Protein 7BJP (pdb70)

B-factor: mean 87.36, std 14.01, range [68.92, 126.46]

Secondary structure (DSSP, 8-state):
---B-SS-------S----HHHHHHHHHHHS---S-GGGTS-EEEEEEEEETT--TT-EEEEEESSGGGSHHHHHHGGGBSEEES-EEEEEEEE--TT-EEEEEEEEE-TTB----SGGGGGSSEEEEETT--S-EEEEE----SSSSEETT-SS--EEEEEEEEEEE-S---EEEEEEEEEE-TT-EE-SB--TTS-SBTT--TTSSS-SBGGG--BSSS---EEEEEE-SEEE--TT---TTS---SS--TT-S-EEEEE-S--TT--SSSS---EEEEES--SSSS--TT--SB--SSB---STTS----SSPPPEEEEEE---SSS-S--S---EEEEEEB-SSSSBB--SBTTSEEEEES---S-EEEEEEEEEB---TT--PPBT--TTTB-BSS---EEE-BTTBEEEEEEE---BSSSSS--EEESSBSHHHHTTTSS-----TTEEEEEEEE-SSS-EEEEEE-TT--EEES-S---GGG--SS-EEEEEEEEETTSPP-EE--/---HHHHHHHHHHH---TTGGGTS-EEEEEEEEETT--TT-EEEEEE--TTSSHHHHHHHTTBSEE-S-EEEEEEE---SS-EEEEEEEEEPTTB----HHHHTTS-EEEEETT-SS-EEEEE----SSSSEETT-----EEEEEEEEEEE-S--SS-S--EEEEEEEEEE-TT----SB--TTPPBTTBB-TTTTS-SBGGG--BSSS---EEEEEE-SEE---TT-B-TTS-B-S---SS---EEEEE--GGGS-SS-SSS-EEEEE-SS-SSTT--TT--SB--SSEE-TT-SS--TT-SS--EEEEEE-S--SS-------EEEEEES--SSSEE---SBS-SPEEEES---S-EEEEEEEEE----TT--S-BT--TTTB-BSS----EE--SS-EEEEEEEE---TT-SS-EEEESSBHHHHHTTTSS-B---TTEEEEEEEE-STT-EEEEEE-TT--EEESSS---GGG--S--EE---EEEETTSPPPEE--/-PBPSS--PPP--SS---SHHHHHHHHHS---TTGGGSS-EEEEEEEEETT--TT-EEEEEE--GGGSTTHHHHGGGBSEEES-EEEEE-----SS---EEEEEEE-TTB----STTGGGS-EEEEETT--S-EEEEE----SSSSEETT-----EEEEEEEE----S---SS---EEEEEEEEEE-TT-EE-SB--TT--BTT---TTTTS-SBGGG--BSSS--EEEEEEE-SEEE--TT---TTS--SS---TT---EEEEE-------SSTT---EEEEEES-BSSTTPBTT--SB--SEEE-TTTTT-S--SSS--EEEEEE--SSSS-SS-S---B-EEESEE-SSEEE--SSS-SPEEEEPPSS--EEEEEEEEEB---SS--PPBT--TTTBPPSS---EEE-BTTBEEEEEEEE--BSS-SS--EEESSBHHHHHTTTSS-----TTEEEEEEEEETTS-EEEEEEETTS--EES-SS--GGGS-SSEEEEEEEEEESSSPPPEE--

Radius of gyration: 37.08 Å; Cα contacts (8 Å, |Δi|>4): 3889; chains: 3; bounding box: 104×103×99 Å

Structure (mmCIF, N/CA/C/O backbone):
data_7BJP
#
_entry.id   7BJP
#
_cell.length_a   1.00
_cell.length_b   1.00
_cell.length_c   1.00
_cell.angle_alpha   90.00
_cell.angle_beta   90.00
_cell.angle_gamma   90.00
#
_symmetry.space_group_name_H-M   'P 1'
#
loop_
_atom_site.group_PDB
_atom_site.id
_atom_site.type_symbol
_atom_site.label_atom_id
_atom_site.label_alt_id
_atom_site.label_comp_id
_atom_site.label_asym_id
_atom_site.label_entity_id
_atom_site.label_seq_id
_atom_site.pdbx_PDB_ins_code
_atom_site.Cartn_x
_atom_site.Cartn_y
_atom_site.Cartn_z
_atom_site.occupancy
_atom_site.B_iso_or_equiv
_atom_site.auth_seq_id
_atom_site.auth_comp_id
_atom_site.auth_asym_id
_atom_site.auth_atom_id
_atom_site.pdbx_PDB_model_num
ATOM 1 N N . PRO A 1 10 ? 245.533 221.762 376.150 1.00 80.68 10 PRO A N 1
ATOM 2 C CA . PRO A 1 10 ? 245.426 220.354 376.364 1.00 80.68 10 PRO A CA 1
ATOM 3 C C . PRO A 1 10 ? 245.025 219.927 377.751 1.00 80.68 10 PRO A C 1
ATOM 4 O O . PRO A 1 10 ? 243.943 219.389 377.971 1.00 80.68 10 PRO A O 1
ATOM 15 N N . ASP A 1 11 ? 245.848 220.147 378.719 1.00 81.74 11 ASP A N 1
ATOM 16 C CA . ASP A 1 11 ? 245.609 219.948 380.096 1.00 81.74 11 ASP A CA 1
ATOM 17 C C . ASP A 1 11 ? 244.472 220.804 380.589 1.00 81.74 11 ASP A C 1
ATOM 18 O O . ASP A 1 11 ? 243.627 220.397 381.392 1.00 81.74 11 ASP A O 1
ATOM 27 N N . ILE A 1 12 ? 244.412 222.027 380.169 1.00 77.72 12 ILE A N 1
ATOM 28 C CA . ILE A 1 12 ? 243.398 222.979 380.404 1.00 77.72 12 ILE A CA 1
ATOM 29 C C . ILE A 1 12 ? 242.098 222.501 379.834 1.00 77.72 12 ILE A C 1
ATOM 30 O O . ILE A 1 12 ? 242.095 221.902 378.753 1.00 77.72 12 ILE A O 1
ATOM 46 N N . THR A 1 13 ? 240.990 222.728 380.440 1.00 76.71 13 THR A N 1
ATOM 47 C CA . THR A 1 13 ? 239.674 222.362 380.100 1.00 76.71 13 THR A CA 1
ATOM 48 C C . THR A 1 13 ? 238.708 223.501 380.202 1.00 76.71 13 THR A C 1
ATOM 49 O O . THR A 1 13 ? 238.585 224.068 381.289 1.00 76.71 13 THR A O 1
ATOM 60 N N . GLY A 1 14 ? 238.033 223.878 379.185 1.00 76.88 14 GLY A N 1
ATOM 61 C CA . GLY A 1 14 ? 237.236 224.984 379.091 1.00 76.88 14 GLY A CA 1
ATOM 62 C C . GLY A 1 14 ? 235.856 224.913 379.568 1.00 76.88 14 GLY A C 1
ATOM 63 O O . GLY A 1 14 ? 235.398 223.832 379.933 1.00 76.88 14 GLY A O 1
ATOM 67 N N . GLU A 1 15 ? 235.149 226.046 379.573 1.00 77.54 15 GLU A N 1
ATOM 68 C CA . GLU A 1 15 ? 233.812 226.100 380.147 1.00 77.54 15 GLU A CA 1
ATOM 69 C C . GLU A 1 15 ? 232.818 225.246 379.388 1.00 77.54 15 GLU A C 1
ATOM 70 O O . GLU A 1 15 ? 231.788 224.873 379.952 1.00 77.54 15 GLU A O 1
ATOM 82 N N . GLU A 1 16 ? 233.100 224.928 378.135 1.00 76.39 16 GLU A N 1
ATOM 83 C CA . GLU A 1 16 ? 232.211 224.098 377.337 1.00 76.39 16 GLU A CA 1
ATOM 84 C C . GLU A 1 16 ? 233.085 223.334 376.354 1.00 76.39 16 GLU A C 1
ATOM 85 O O . GLU A 1 16 ? 233.382 223.842 375.270 1.00 76.39 16 GLU A O 1
ATOM 97 N N . GLN A 1 17 ? 233.514 222.166 376.664 1.00 76.03 17 GLN A N 1
ATOM 98 C CA . GLN A 1 17 ? 234.279 221.319 375.849 1.00 76.03 17 GLN A CA 1
ATOM 99 C C . GLN A 1 17 ? 234.196 219.881 376.255 1.00 76.03 17 GLN A C 1
ATOM 100 O O . GLN A 1 17 ? 233.845 219.587 377.398 1.00 76.03 17 GLN A O 1
ATOM 114 N N . GLY A 1 18 ? 234.508 218.975 375.415 1.00 74.76 18 GLY A N 1
ATOM 115 C CA . GLY A 1 18 ? 234.489 217.609 375.542 1.00 74.76 18 GLY A CA 1
ATOM 116 C C . GLY A 1 18 ? 234.134 216.804 374.374 1.00 74.76 18 GLY A C 1
ATOM 117 O O . GLY A 1 18 ? 233.371 217.254 373.526 1.00 74.76 18 GLY A O 1
ATOM 121 N N . VAL A 1 19 ? 234.641 215.633 374.220 1.00 73.96 19 VAL A N 1
ATOM 122 C CA . VAL A 1 19 ? 234.373 214.715 373.197 1.00 73.96 19 VAL A CA 1
ATOM 123 C C . VAL A 1 19 ? 232.894 214.488 373.098 1.00 73.96 19 VAL A C 1
ATOM 124 O O . VAL A 1 19 ? 232.248 214.298 374.132 1.00 73.96 19 VAL A O 1
ATOM 137 N N . ALA A 1 20 ? 232.336 214.492 371.897 1.00 72.63 20 ALA A N 1
ATOM 138 C CA . ALA A 1 20 ? 230.923 214.216 371.698 1.00 72.63 20 ALA A CA 1
ATOM 139 C C . ALA A 1 20 ? 230.744 212.744 371.347 1.00 72.63 20 ALA A C 1
ATOM 140 O O . ALA A 1 20 ? 231.412 212.232 370.446 1.00 72.63 20 ALA A O 1
ATOM 147 N N . VAL A 1 21 ? 229.891 212.039 372.004 1.00 74.49 21 VAL A N 1
ATOM 148 C CA . VAL A 1 21 ? 229.645 210.651 372.000 1.00 74.49 21 VAL A CA 1
ATOM 149 C C . VAL A 1 21 ? 228.214 210.317 371.699 1.00 74.49 21 VAL A C 1
ATOM 150 O O . VAL A 1 21 ? 227.332 210.861 372.370 1.00 74.49 21 VAL A O 1
ATOM 163 N N . ALA A 1 22 ? 227.958 209.447 370.730 1.00 75.71 22 ALA A N 1
ATOM 164 C CA . ALA A 1 22 ? 226.600 209.067 370.380 1.00 75.71 22 ALA A CA 1
ATOM 165 C C . ALA A 1 22 ? 226.342 207.614 370.745 1.00 75.71 22 ALA A C 1
ATOM 166 O O . ALA A 1 22 ? 227.075 206.710 370.339 1.00 75.71 22 ALA A O 1
ATOM 173 N N . THR A 1 23 ? 225.323 207.340 371.482 1.00 77.66 23 THR A N 1
ATOM 174 C CA . THR A 1 23 ? 224.929 206.111 372.052 1.00 77.66 23 THR A CA 1
ATOM 175 C C . THR A 1 23 ? 223.571 205.666 371.592 1.00 77.66 23 THR A C 1
ATOM 176 O O . THR A 1 23 ? 222.669 206.502 371.524 1.00 77.66 23 THR A O 1
ATOM 187 N N . GLY A 1 24 ? 223.413 204.390 371.270 1.00 78.22 24 GLY A N 1
ATOM 188 C CA . GLY A 1 24 ? 222.085 203.849 371.041 1.00 78.22 24 GLY A CA 1
ATOM 189 C C . GLY A 1 24 ? 221.344 204.566 369.939 1.00 78.22 24 GLY A C 1
ATOM 190 O O . GLY A 1 24 ? 221.858 204.753 368.832 1.00 78.22 24 GLY A O 1
ATOM 194 N N . THR A 1 25 ? 220.113 204.974 370.237 1.00 80.25 25 THR A N 1
ATOM 195 C CA . THR A 1 25 ? 219.185 205.471 369.224 1.00 80.25 25 THR A CA 1
ATOM 196 C C . THR A 1 25 ? 219.120 206.988 369.297 1.00 80.25 25 THR A C 1
ATOM 197 O O . THR A 1 25 ? 218.625 207.553 370.274 1.00 80.25 25 THR A O 1
ATOM 208 N N . GLN A 1 26 ? 219.598 207.645 368.257 1.00 79.38 26 GLN A N 1
ATOM 209 C CA . GLN A 1 26 ? 219.478 209.087 368.163 1.00 79.38 26 GLN A CA 1
ATOM 210 C C . GLN A 1 26 ? 218.250 209.423 367.330 1.00 79.38 26 GLN A C 1
ATOM 211 O O . GLN A 1 26 ? 218.281 209.248 366.106 1.00 79.38 26 GLN A O 1
ATOM 225 N N . PRO A 1 27 ? 217.167 209.905 367.926 1.00 78.53 27 PRO A N 1
ATOM 226 C CA . PRO A 1 27 ? 215.919 210.051 367.173 1.00 78.53 27 PRO A CA 1
ATOM 227 C C . PRO A 1 27 ? 215.712 211.381 366.464 1.00 78.53 27 PRO A C 1
ATOM 228 O O . PRO A 1 27 ? 214.720 212.061 366.736 1.00 78.53 27 PRO A O 1
ATOM 239 N N . SER A 1 28 ? 216.606 211.765 365.563 1.00 78.94 28 SER A N 1
ATOM 240 C CA . SER A 1 28 ? 216.347 212.846 364.612 1.00 78.94 28 SER A CA 1
ATOM 241 C C . SER A 1 28 ? 215.763 214.083 365.295 1.00 78.94 28 SER A C 1
ATOM 242 O O . SER A 1 28 ? 214.610 214.456 365.096 1.00 78.94 28 SER A O 1
ATOM 250 N N . ALA A 1 29 ? 216.590 214.724 366.113 1.00 77.60 29 ALA A N 1
ATOM 251 C CA . ALA A 1 29 ? 216.123 215.814 366.968 1.00 77.60 29 ALA A CA 1
ATOM 252 C C . ALA A 1 29 ? 215.375 216.920 366.235 1.00 77.60 29 ALA A C 1
ATOM 253 O O . ALA A 1 29 ? 214.312 217.335 366.723 1.00 77.60 29 ALA A O 1
ATOM 260 N N . PRO A 1 30 ? 215.854 217.455 365.110 1.00 76.70 30 PRO A N 1
ATOM 261 C CA . PRO A 1 30 ? 215.210 218.656 364.563 1.00 76.70 30 PRO A CA 1
ATOM 262 C C . PRO A 1 30 ? 213.752 218.466 364.210 1.00 76.70 30 PRO A C 1
ATOM 263 O O . PRO A 1 30 ? 212.946 219.371 364.449 1.00 76.70 30 PRO A O 1
ATOM 274 N N . ALA A 1 31 ? 213.384 217.321 363.643 1.00 77.54 31 ALA A N 1
ATOM 275 C CA . ALA A 1 31 ? 212.003 217.120 363.230 1.00 77.54 31 ALA A CA 1
ATOM 276 C C . ALA A 1 31 ? 211.077 217.123 364.431 1.00 77.54 31 ALA A C 1
ATOM 277 O O . ALA A 1 31 ? 210.045 217.803 364.436 1.00 77.54 31 ALA A O 1
ATOM 284 N N . MET A 1 32 ? 211.426 216.364 365.461 1.00 77.82 32 MET A N 1
ATOM 285 C CA . MET A 1 32 ? 210.582 216.334 366.641 1.00 77.82 32 MET A CA 1
ATOM 286 C C . MET A 1 32 ? 210.535 217.696 367.304 1.00 77.82 32 MET A C 1
ATOM 287 O O . MET A 1 32 ? 209.489 218.109 367.816 1.00 77.82 32 MET A O 1
ATOM 301 N N . ALA A 1 33 ? 211.659 218.402 367.329 1.00 77.67 33 ALA A N 1
ATOM 302 C CA . ALA A 1 33 ? 211.659 219.722 367.934 1.00 77.67 33 ALA A CA 1
ATOM 303 C C . ALA A 1 33 ? 210.712 220.652 367.193 1.00 77.67 33 ALA A C 1
ATOM 304 O O . ALA A 1 33 ? 209.982 221.429 367.813 1.00 77.67 33 ALA A O 1
ATOM 311 N N . THR A 1 34 ? 210.712 220.592 365.863 1.00 77.16 34 THR A N 1
ATOM 312 C CA . THR A 1 34 ? 209.785 221.413 365.097 1.00 77.16 34 THR A CA 1
ATOM 313 C C . THR A 1 34 ? 208.352 221.007 365.373 1.00 77.16 34 THR A C 1
ATOM 314 O O . THR A 1 34 ? 207.466 221.860 365.485 1.00 77.16 34 THR A O 1
ATOM 325 N N . LEU A 1 35 ? 208.098 219.709 365.476 1.00 77.19 35 LEU A N 1
ATOM 326 C CA . LEU A 1 35 ? 206.745 219.262 365.769 1.00 77.19 35 LEU A CA 1
ATOM 327 C C . LEU A 1 35 ? 206.267 219.826 367.094 1.00 77.19 35 LEU A C 1
ATOM 328 O O . LEU A 1 35 ? 205.152 220.350 367.194 1.00 77.19 35 LEU A O 1
ATOM 344 N N . ALA A 1 36 ? 207.105 219.748 368.121 1.00 76.07 36 ALA A N 1
ATOM 345 C CA . ALA A 1 36 ? 206.730 220.307 369.411 1.00 76.07 36 ALA A CA 1
ATOM 346 C C . ALA A 1 36 ? 206.551 221.812 369.325 1.00 76.07 36 ALA A C 1
ATOM 347 O O . ALA A 1 36 ? 205.577 222.356 369.853 1.00 76.07 36 ALA A O 1
ATOM 354 N N . THR A 1 37 ? 207.474 222.507 368.668 1.00 78.76 37 THR A N 1
ATOM 355 C CA . THR A 1 37 ? 207.352 223.952 368.552 1.00 78.76 37 THR A CA 1
ATOM 356 C C . THR A 1 37 ? 206.016 224.326 367.942 1.00 78.76 37 THR A C 1
ATOM 357 O O . THR A 1 37 ? 205.343 225.249 368.411 1.00 78.76 37 THR A O 1
ATOM 368 N N . ALA A 1 38 ? 205.609 223.614 366.899 1.00 77.04 38 ALA A N 1
ATOM 369 C CA . ALA A 1 38 ? 204.292 223.854 366.338 1.00 77.04 38 ALA A CA 1
ATOM 370 C C . ALA A 1 38 ? 203.211 223.551 367.358 1.00 77.04 38 ALA A C 1
ATOM 371 O O . ALA A 1 38 ? 202.225 224.282 367.463 1.00 77.04 38 ALA A O 1
ATOM 378 N N . ALA A 1 39 ? 203.382 222.484 368.128 1.00 77.83 39 ALA A N 1
ATOM 379 C CA . ALA A 1 39 ? 202.326 222.068 369.038 1.00 77.83 39 ALA A CA 1
ATOM 380 C C . ALA A 1 39 ? 202.026 223.128 370.079 1.00 77.83 39 ALA A C 1
ATOM 381 O O . ALA A 1 39 ? 200.967 223.088 370.708 1.00 77.83 39 ALA A O 1
ATOM 388 N N . THR A 1 40 ? 202.947 224.059 370.303 1.00 77.27 40 THR A N 1
ATOM 389 C CA . THR A 1 40 ? 202.737 225.115 371.288 1.00 77.27 40 THR A CA 1
ATOM 390 C C . THR A 1 40 ? 203.695 226.246 370.942 1.00 77.27 40 THR A C 1
ATOM 391 O O . THR A 1 40 ? 204.876 226.180 371.284 1.00 77.27 40 THR A O 1
ATOM 402 N N . GLY A 1 41 ? 203.190 227.270 370.268 1.00 81.50 41 GLY A N 1
ATOM 403 C CA . GLY A 1 41 ? 204.053 228.346 369.834 1.00 81.50 41 GLY A CA 1
ATOM 404 C C . GLY A 1 41 ? 204.721 229.034 371.007 1.00 81.50 41 GLY A C 1
ATOM 405 O O . GLY A 1 41 ? 204.169 229.130 372.102 1.00 81.50 41 GLY A O 1
ATOM 409 N N . THR A 1 42 ? 205.939 229.516 370.773 1.00 82.81 42 THR A N 1
ATOM 410 C CA . THR A 1 42 ? 206.705 230.185 371.814 1.00 82.81 42 THR A CA 1
ATOM 411 C C . THR A 1 42 ? 207.464 231.368 371.234 1.00 82.81 42 THR A C 1
ATOM 412 O O . THR A 1 42 ? 208.066 231.265 370.162 1.00 82.81 42 THR A O 1
ATOM 423 N N . MET A 1 43 ? 207.423 232.484 371.949 1.00 81.69 43 MET A N 1
ATOM 424 C CA . MET A 1 43 ? 208.215 233.655 371.627 1.00 81.69 43 MET A CA 1
ATOM 425 C C . MET A 1 43 ? 209.484 233.656 372.468 1.00 81.69 43 MET A C 1
ATOM 426 O O . MET A 1 43 ? 209.629 232.873 373.404 1.00 81.69 43 MET A O 1
ATOM 440 N N . PRO A 1 44 ? 210.438 234.531 372.150 1.00 82.14 44 PRO A N 1
ATOM 441 C CA . PRO A 1 44 ? 211.699 234.528 372.907 1.00 82.14 44 PRO A CA 1
ATOM 442 C C . PRO A 1 44 ? 211.519 234.718 374.403 1.00 82.14 44 PRO A C 1
ATOM 443 O O . PRO A 1 44 ? 212.226 234.074 375.187 1.00 82.14 44 PRO A O 1
ATOM 454 N N . GLU A 1 45 ? 210.598 235.580 374.828 1.00 77.46 45 GLU A N 1
ATOM 455 C CA . GLU A 1 45 ? 210.268 235.724 376.246 1.00 77.46 45 GLU A CA 1
ATOM 456 C C . GLU A 1 45 ? 208.773 235.993 376.333 1.00 77.46 45 GLU A C 1
ATOM 457 O O . GLU A 1 45 ? 208.316 237.088 376.007 1.00 77.46 45 GLU A O 1
ATOM 469 N N . GLU A 1 46 ? 208.016 234.993 376.764 1.00 77.42 46 GLU A N 1
ATOM 470 C CA . GLU A 1 46 ? 206.575 235.161 376.847 1.00 77.42 46 GLU A CA 1
ATOM 471 C C . GLU A 1 46 ? 206.195 236.124 377.954 1.00 77.42 46 GLU A C 1
ATOM 472 O O . GLU A 1 46 ? 205.218 236.867 377.829 1.00 77.42 46 GLU A O 1
ATOM 484 N N . TRP A 1 47 ? 206.952 236.138 379.041 1.00 73.60 47 TRP A N 1
ATOM 485 C CA . TRP A 1 47 ? 206.547 236.942 380.178 1.00 73.60 47 TRP A CA 1
ATOM 486 C C . TRP A 1 47 ? 206.587 238.425 379.885 1.00 73.60 47 TRP A C 1
ATOM 487 O O . TRP A 1 47 ? 206.216 239.215 380.753 1.00 73.60 47 TRP A O 1
ATOM 508 N N . LYS A 1 48 ? 207.030 238.821 378.702 1.00 74.26 48 LYS A N 1
ATOM 509 C CA . LYS A 1 48 ? 207.034 240.214 378.306 1.00 74.26 48 LYS A CA 1
ATOM 510 C C . LYS A 1 48 ? 205.946 240.550 377.306 1.00 74.26 48 LYS A C 1
ATOM 511 O O . LYS A 1 48 ? 205.863 241.702 376.874 1.00 74.26 48 LYS A O 1
ATOM 530 N N . THR A 1 49 ? 205.116 239.593 376.926 1.00 74.37 49 THR A N 1
ATOM 531 C CA . THR A 1 49 ? 204.073 239.888 375.963 1.00 74.37 49 THR A CA 1
ATOM 532 C C . THR A 1 49 ? 202.759 240.239 376.621 1.00 74.37 49 THR A C 1
ATOM 533 O O . THR A 1 49 ? 201.890 240.813 375.964 1.00 74.37 49 THR A O 1
ATOM 544 N N . PHE A 1 50 ? 202.594 239.919 377.896 1.00 72.64 50 PHE A N 1
ATOM 545 C CA . PHE A 1 50 ? 201.304 240.020 378.544 1.00 72.64 50 PHE A CA 1
ATOM 546 C C . PHE A 1 50 ? 201.466 240.569 379.948 1.00 72.64 50 PHE A C 1
ATOM 547 O O . PHE A 1 50 ? 202.569 240.636 380.484 1.00 72.64 50 PHE A O 1
ATOM 564 N N . PHE A 1 51 ? 200.411 240.970 380.568 1.00 71.42 51 PHE A N 1
ATOM 565 C CA . PHE A 1 51 ? 200.258 241.590 381.826 1.00 71.42 51 PHE A CA 1
ATOM 566 C C . PHE A 1 51 ? 199.979 240.625 382.940 1.00 71.42 51 PHE A C 1
ATOM 567 O O . PHE A 1 51 ? 199.132 239.750 382.760 1.00 71.42 51 PHE A O 1
ATOM 584 N N . SER A 1 52 ? 200.621 240.793 384.088 1.00 72.29 52 SER A N 1
ATOM 585 C CA . SER A 1 52 ? 200.498 239.880 385.212 1.00 72.29 52 SER A CA 1
ATOM 586 C C . SER A 1 52 ? 200.059 240.647 386.448 1.00 72.29 52 SER A C 1
ATOM 587 O O . SER A 1 52 ? 200.641 241.681 386.780 1.00 72.29 52 SER A O 1
ATOM 595 N N . TYR A 1 53 ? 199.080 240.197 387.149 1.00 72.24 53 TYR A N 1
ATOM 596 C CA . TYR A 1 53 ? 198.544 240.738 388.331 1.00 72.24 53 TYR A CA 1
ATOM 597 C C . TYR A 1 53 ? 199.606 240.936 389.367 1.00 72.24 53 TYR A C 1
ATOM 598 O O . TYR A 1 53 ? 200.328 239.987 389.666 1.00 72.24 53 TYR A O 1
ATOM 616 N N . TYR A 1 54 ? 199.759 242.069 389.949 1.00 73.66 54 TYR A N 1
ATOM 617 C CA . TYR A 1 54 ? 200.728 242.437 390.898 1.00 73.66 54 TYR A CA 1
ATOM 618 C C . TYR A 1 54 ? 200.211 242.722 392.272 1.00 73.66 54 TYR A C 1
ATOM 619 O O . TYR A 1 54 ? 200.598 242.109 393.267 1.00 73.66 54 TYR A O 1
ATOM 637 N N . THR A 1 55 ? 199.357 243.667 392.405 1.00 74.70 55 THR A N 1
ATOM 638 C CA . THR A 1 55 ? 198.881 244.207 393.610 1.00 74.70 55 THR A CA 1
ATOM 639 C C . THR A 1 55 ? 197.654 245.052 393.476 1.00 74.70 55 THR A C 1
ATOM 640 O O . THR A 1 55 ? 197.626 245.932 392.617 1.00 74.70 55 THR A O 1
ATOM 651 N N . THR A 1 56 ? 196.668 244.880 394.273 1.00 74.41 56 THR A N 1
ATOM 652 C CA . THR A 1 56 ? 195.530 245.668 394.506 1.00 74.41 56 THR A CA 1
ATOM 653 C C . THR A 1 56 ? 195.695 246.519 395.726 1.00 74.41 56 THR A C 1
ATOM 654 O O . THR A 1 56 ? 196.176 246.007 396.739 1.00 74.41 56 THR A O 1
ATOM 665 N N . VAL A 1 57 ? 195.339 247.751 395.732 1.00 74.10 57 VAL A N 1
ATOM 666 C CA . VAL A 1 57 ? 195.332 248.684 396.785 1.00 74.10 57 VAL A CA 1
ATOM 667 C C . VAL A 1 57 ? 193.993 249.330 396.961 1.00 74.10 57 VAL A C 1
ATOM 668 O O . VAL A 1 57 ? 193.362 249.686 395.965 1.00 74.10 57 VAL A O 1
ATOM 681 N N . ASN A 1 58 ? 193.505 249.517 398.130 1.00 77.00 58 ASN A N 1
ATOM 682 C CA . ASN A 1 58 ? 192.265 250.082 398.463 1.00 77.00 58 ASN A CA 1
ATOM 683 C C . ASN A 1 58 ? 192.221 251.562 398.228 1.00 77.00 58 ASN A C 1
ATOM 684 O O . ASN A 1 58 ? 193.262 252.219 398.237 1.00 77.00 58 ASN A O 1
ATOM 695 N N . TRP A 1 59 ? 191.046 252.149 397.981 1.00 75.28 59 TRP A N 1
ATOM 696 C CA . TRP A 1 59 ? 190.820 253.596 397.859 1.00 75.28 59 TRP A CA 1
ATOM 697 C C . TRP A 1 59 ? 189.494 253.958 398.521 1.00 75.28 59 TRP A C 1
ATOM 698 O O . TRP A 1 59 ? 188.434 253.531 398.106 1.00 75.28 59 TRP A O 1
ATOM 719 N N . SER A 1 60 ? 189.527 254.693 399.615 1.00 77.65 60 SER A N 1
ATOM 720 C CA . SER A 1 60 ? 188.503 255.043 400.510 1.00 77.65 60 SER A CA 1
ATOM 721 C C . SER A 1 60 ? 187.964 256.419 400.273 1.00 77.65 60 SER A C 1
ATOM 722 O O . SER A 1 60 ? 188.733 257.310 399.910 1.00 77.65 60 SER A O 1
ATOM 730 N N . THR A 1 61 ? 186.721 256.675 400.488 1.00 76.82 61 THR A N 1
ATOM 731 C CA . THR A 1 61 ? 186.103 257.938 400.438 1.00 76.82 61 THR A CA 1
ATOM 732 C C . THR A 1 61 ? 186.744 258.932 401.357 1.00 76.82 61 THR A C 1
ATOM 733 O O . THR A 1 61 ? 186.609 260.142 401.180 1.00 76.82 61 THR A O 1
ATOM 744 N N . THR A 1 62 ? 187.409 258.511 402.373 1.00 77.70 62 THR A N 1
ATOM 745 C CA . THR A 1 62 ? 188.032 259.249 403.396 1.00 77.70 62 THR A CA 1
ATOM 746 C C . THR A 1 62 ? 189.395 259.776 403.060 1.00 77.70 62 THR A C 1
ATOM 747 O O . THR A 1 62 ? 190.001 260.484 403.869 1.00 77.70 62 THR A O 1
ATOM 758 N N . ASP A 1 63 ? 189.959 259.453 401.952 1.00 78.68 63 ASP A N 1
ATOM 759 C CA . ASP A 1 63 ? 191.229 259.838 401.479 1.00 78.68 63 ASP A CA 1
ATOM 760 C C . ASP A 1 63 ? 191.209 261.246 400.958 1.00 78.68 63 ASP A C 1
ATOM 761 O O . ASP A 1 63 ? 190.616 261.475 399.902 1.00 78.68 63 ASP A O 1
ATOM 770 N N . GLU A 1 64 ? 191.799 262.197 401.583 1.00 78.84 64 GLU A N 1
ATOM 771 C CA . GLU A 1 64 ? 191.949 263.522 401.157 1.00 78.84 64 GLU A CA 1
ATOM 772 C C . GLU A 1 64 ? 192.646 263.575 399.821 1.00 78.84 64 GLU A C 1
ATOM 773 O O . GLU A 1 64 ? 193.086 262.554 399.295 1.00 78.84 64 GLU A O 1
ATOM 785 N N . THR A 1 65 ? 192.750 264.747 399.190 1.00 74.92 65 THR A N 1
ATOM 786 C CA . THR A 1 65 ? 193.560 264.904 397.972 1.00 74.92 65 THR A CA 1
ATOM 787 C C . THR A 1 65 ? 195.044 264.741 398.286 1.00 74.92 65 THR A C 1
ATOM 788 O O . THR A 1 65 ? 195.539 265.233 399.292 1.00 74.92 65 THR A O 1
ATOM 799 N N . GLY A 1 66 ? 195.784 264.029 397.433 1.00 74.09 66 GLY A N 1
ATOM 800 C CA . GLY A 1 66 ? 197.228 263.844 397.561 1.00 74.09 66 GLY A CA 1
ATOM 801 C C . GLY A 1 66 ? 197.680 262.698 398.470 1.00 74.09 66 GLY A C 1
ATOM 802 O O . GLY A 1 66 ? 198.886 262.493 398.582 1.00 74.09 66 GLY A O 1
ATOM 806 N N . LYS A 1 67 ? 196.782 261.911 399.083 1.00 75.11 67 LYS A N 1
ATOM 807 C CA . LYS A 1 67 ? 197.045 260.696 399.737 1.00 75.11 67 LYS A CA 1
ATOM 808 C C . LYS A 1 67 ? 197.658 259.717 398.780 1.00 75.11 67 LYS A C 1
ATOM 809 O O . LYS A 1 67 ? 197.076 259.481 397.720 1.00 75.11 67 LYS A O 1
ATOM 828 N N . VAL A 1 68 ? 198.831 259.223 399.083 1.00 73.71 68 VAL A N 1
ATOM 829 C CA . VAL A 1 68 ? 199.528 258.247 398.264 1.00 73.71 68 VAL A CA 1
ATOM 830 C C . VAL A 1 68 ? 198.883 256.875 398.434 1.00 73.71 68 VAL A C 1
ATOM 831 O O . VAL A 1 68 ? 198.712 256.419 399.565 1.00 73.71 68 VAL A O 1
ATOM 844 N N . LEU A 1 69 ? 198.477 256.223 397.345 1.00 73.32 69 LEU A N 1
ATOM 845 C CA . LEU A 1 69 ? 197.866 254.956 397.305 1.00 73.32 69 LEU A CA 1
ATOM 846 C C . LEU A 1 69 ? 198.799 253.802 397.106 1.00 73.32 69 LEU A C 1
ATOM 847 O O . LEU A 1 69 ? 198.515 252.673 397.514 1.00 73.32 69 LEU A O 1
ATOM 863 N N . PHE A 1 70 ? 199.888 253.980 396.457 1.00 73.35 70 PHE A N 1
ATOM 864 C CA . PHE A 1 70 ? 200.754 252.997 395.945 1.00 73.35 70 PHE A CA 1
ATOM 865 C C . PHE A 1 70 ? 202.119 253.518 395.633 1.00 73.35 70 PHE A C 1
ATOM 866 O O . PHE A 1 70 ? 202.234 254.273 394.667 1.00 73.35 70 PHE A O 1
ATOM 883 N N . VAL A 1 71 ? 203.148 253.204 396.336 1.00 74.38 71 VAL A N 1
ATOM 884 C CA . VAL A 1 71 ? 204.507 253.549 396.182 1.00 74.38 71 VAL A CA 1
ATOM 885 C C . VAL A 1 71 ? 205.319 252.356 395.791 1.00 74.38 71 VAL A C 1
ATOM 886 O O . VAL A 1 71 ? 205.336 251.386 396.555 1.00 74.38 71 VAL A O 1
ATOM 899 N N . GLN A 1 72 ? 205.985 252.329 394.696 1.00 74.47 72 GLN A N 1
ATOM 900 C CA . GLN A 1 72 ? 206.716 251.252 394.161 1.00 74.47 72 GLN A CA 1
ATOM 901 C C . GLN A 1 72 ? 207.913 251.682 393.371 1.00 74.47 72 GLN A C 1
ATOM 902 O O . GLN A 1 72 ? 207.765 251.934 392.175 1.00 74.47 72 GLN A O 1
ATOM 916 N N . GLY A 1 73 ? 209.068 251.780 393.922 1.00 74.37 73 GLY A N 1
ATOM 917 C CA . GLY A 1 73 ? 210.237 251.918 393.230 1.00 74.37 73 GLY A CA 1
ATOM 918 C C . GLY A 1 73 ? 210.482 250.848 392.255 1.00 74.37 73 GLY A C 1
ATOM 919 O O . GLY A 1 73 ? 210.274 249.679 392.575 1.00 74.37 73 GLY A O 1
ATOM 923 N N . LEU A 1 74 ? 210.854 251.133 391.061 1.00 74.40 74 LEU A N 1
ATOM 924 C CA . LEU A 1 74 ? 211.068 250.241 390.000 1.00 74.40 74 LEU A CA 1
ATOM 925 C C . LEU A 1 74 ? 211.982 249.134 390.419 1.00 74.40 74 LEU A C 1
ATOM 926 O O . LEU A 1 74 ? 213.010 249.416 391.038 1.00 74.40 74 LEU A O 1
ATOM 942 N N . SER A 1 75 ? 211.709 247.909 390.144 1.00 73.82 75 SER A N 1
ATOM 943 C CA . SER A 1 75 ? 212.459 246.749 390.418 1.00 73.82 75 SER A CA 1
ATOM 944 C C . SER A 1 75 ? 211.985 245.562 389.641 1.00 73.82 75 SER A C 1
ATOM 945 O O . SER A 1 75 ? 211.003 245.671 388.900 1.00 73.82 75 SER A O 1
ATOM 953 N N . PRO A 1 76 ? 212.626 244.407 389.776 1.00 71.72 76 PRO A N 1
ATOM 954 C CA . PRO A 1 76 ? 212.053 243.199 389.199 1.00 71.72 76 PRO A CA 1
ATOM 955 C C . PRO A 1 76 ? 210.930 242.647 390.016 1.00 71.72 76 PRO A C 1
ATOM 956 O O . PRO A 1 76 ? 210.149 241.839 389.504 1.00 71.72 76 PRO A O 1
ATOM 967 N N . ARG A 1 77 ? 210.770 243.005 391.240 1.00 72.70 77 ARG A N 1
ATOM 968 C CA . ARG A 1 77 ? 209.811 242.544 392.155 1.00 72.70 77 ARG A CA 1
ATOM 969 C C . ARG A 1 77 ? 208.415 242.949 391.807 1.00 72.70 77 ARG A C 1
ATOM 970 O O . ARG A 1 77 ? 207.454 242.441 392.387 1.00 72.70 77 ARG A O 1
ATOM 991 N N . MET A 1 78 ? 208.220 243.851 390.918 1.00 74.66 78 MET A N 1
ATOM 992 C CA . MET A 1 78 ? 207.007 244.397 390.470 1.00 74.66 78 MET A CA 1
ATOM 993 C C . MET A 1 78 ? 206.173 243.473 389.631 1.00 74.66 78 MET A C 1
ATOM 994 O O . MET A 1 78 ? 205.005 243.764 389.357 1.00 74.66 78 MET A O 1
ATOM 1008 N N . ASN A 1 79 ? 206.758 242.380 389.159 1.00 73.43 79 ASN A N 1
ATOM 1009 C CA . ASN A 1 79 ? 206.080 241.448 388.286 1.00 73.43 79 ASN A CA 1
ATOM 1010 C C . ASN A 1 79 ? 206.347 240.045 388.804 1.00 73.43 79 ASN A C 1
ATOM 1011 O O . ASN A 1 79 ? 207.404 239.806 389.399 1.00 73.43 79 ASN A O 1
ATOM 1022 N N . PRO A 1 80 ? 205.430 239.102 388.615 1.00 72.31 80 PRO A N 1
ATOM 1023 C CA . PRO A 1 80 ? 205.685 237.770 389.161 1.00 72.31 80 PRO A CA 1
ATOM 1024 C C . PRO A 1 80 ? 206.797 237.060 388.436 1.00 72.31 80 PRO A C 1
ATOM 1025 O O . PRO A 1 80 ? 207.748 236.570 389.057 1.00 72.31 80 PRO A O 1
ATOM 1036 N N . PHE A 1 81 ? 206.709 237.002 387.120 1.00 72.97 81 PHE A N 1
ATOM 1037 C CA . PHE A 1 81 ? 207.652 236.193 386.383 1.00 72.97 81 PHE A CA 1
ATOM 1038 C C . PHE A 1 81 ? 209.046 236.779 386.460 1.00 72.97 81 PHE A C 1
ATOM 1039 O O . PHE A 1 81 ? 210.020 236.043 386.653 1.00 72.97 81 PHE A O 1
ATOM 1056 N N . LEU A 1 82 ? 209.168 238.091 386.316 1.00 72.41 82 LEU A N 1
ATOM 1057 C CA . LEU A 1 82 ? 210.478 238.697 386.457 1.00 72.41 82 LEU A CA 1
ATOM 1058 C C . LEU A 1 82 ? 211.001 238.519 387.867 1.00 72.41 82 LEU A C 1
ATOM 1059 O O . LEU A 1 82 ? 212.198 238.326 388.065 1.00 72.41 82 LEU A O 1
ATOM 1075 N N . ASP A 1 83 ? 210.199 238.555 388.870 1.00 72.24 83 ASP A N 1
ATOM 1076 C CA . ASP A 1 83 ? 210.535 238.342 390.219 1.00 72.24 83 ASP A CA 1
ATOM 1077 C C . ASP A 1 83 ? 211.153 236.993 390.428 1.00 72.24 83 ASP A C 1
ATOM 1078 O O . ASP A 1 83 ? 212.154 236.820 391.128 1.00 72.24 83 ASP A O 1
ATOM 1087 N N . HIS A 1 84 ? 210.523 235.980 389.843 1.00 72.86 84 HIS A N 1
ATOM 1088 C CA . HIS A 1 84 ? 211.061 234.635 389.971 1.00 72.86 84 HIS A CA 1
ATOM 1089 C C . HIS A 1 84 ? 212.369 234.499 389.213 1.00 72.86 84 HIS A C 1
ATOM 1090 O O . HIS A 1 84 ? 213.334 233.928 389.726 1.00 72.86 84 HIS A O 1
ATOM 1104 N N . LEU A 1 85 ? 212.426 235.012 387.986 1.00 72.29 85 LEU A N 1
ATOM 1105 C CA . LEU A 1 85 ? 213.671 234.943 387.229 1.00 72.29 85 LEU A CA 1
ATOM 1106 C C . LEU A 1 85 ? 214.792 235.663 387.942 1.00 72.29 85 LEU A C 1
ATOM 1107 O O . LEU A 1 85 ? 215.954 235.268 387.834 1.00 72.29 85 LEU A O 1
ATOM 1123 N N . ALA A 1 86 ? 214.470 236.711 388.681 1.00 71.53 86 ALA A N 1
ATOM 1124 C CA . ALA A 1 86 ? 215.488 237.560 389.261 1.00 71.53 86 ALA A CA 1
ATOM 1125 C C . ALA A 1 86 ? 216.402 236.804 390.190 1.00 71.53 86 ALA A C 1
ATOM 1126 O O . ALA A 1 86 ? 217.498 237.285 390.484 1.00 71.53 86 ALA A O 1
ATOM 1133 N N . LYS A 1 87 ? 216.045 235.681 390.691 1.00 70.15 87 LYS A N 1
ATOM 1134 C CA . LYS A 1 87 ? 216.825 234.861 391.516 1.00 70.15 87 LYS A CA 1
ATOM 1135 C C . LYS A 1 87 ? 218.101 234.464 390.839 1.00 70.15 87 LYS A C 1
ATOM 1136 O O . LYS A 1 87 ? 219.146 234.287 391.466 1.00 70.15 87 LYS A O 1
ATOM 1155 N N . MET A 1 88 ? 218.030 234.310 389.526 1.00 72.88 88 MET A N 1
ATOM 1156 C CA . MET A 1 88 ? 219.136 233.807 388.731 1.00 72.88 88 MET A CA 1
ATOM 1157 C C . MET A 1 88 ? 220.109 234.891 388.315 1.00 72.88 88 MET A C 1
ATOM 1158 O O . MET A 1 88 ? 221.077 234.592 387.612 1.00 72.88 88 MET A O 1
ATOM 1172 N N . TYR A 1 89 ? 219.889 236.131 388.719 1.00 69.90 89 TYR A N 1
ATOM 1173 C CA . TYR A 1 89 ? 220.678 237.236 388.219 1.00 69.90 89 TYR A CA 1
ATOM 1174 C C . TYR A 1 89 ? 221.030 238.192 389.342 1.00 69.90 89 TYR A C 1
ATOM 1175 O O . TYR A 1 89 ? 220.422 238.169 390.412 1.00 69.90 89 TYR A O 1
ATOM 1193 N N . THR A 1 90 ? 222.014 239.042 389.084 1.00 71.37 90 THR A N 1
ATOM 1194 C CA . THR A 1 90 ? 222.435 240.017 390.071 1.00 71.37 90 THR A CA 1
ATOM 1195 C C . THR A 1 90 ? 222.061 241.442 389.701 1.00 71.37 90 THR A C 1
ATOM 1196 O O . THR A 1 90 ? 222.182 242.329 390.550 1.00 71.37 90 THR A O 1
ATOM 1207 N N . GLY A 1 91 ? 221.632 241.699 388.473 1.00 71.31 91 GLY A N 1
ATOM 1208 C CA . GLY A 1 91 ? 221.444 243.079 388.068 1.00 71.31 91 GLY A CA 1
ATOM 1209 C C . GLY A 1 91 ? 220.402 243.201 386.987 1.00 71.31 91 GLY A C 1
ATOM 1210 O O . GLY A 1 91 ? 220.091 242.238 386.285 1.00 71.31 91 GLY A O 1
ATOM 1214 N N . TRP A 1 92 ? 219.876 244.415 386.848 1.00 71.35 92 TRP A N 1
ATOM 1215 C CA . TRP A 1 92 ? 218.718 244.644 385.999 1.00 71.35 92 TRP A CA 1
ATOM 1216 C C . TRP A 1 92 ? 218.762 246.043 385.419 1.00 71.35 92 TRP A C 1
ATOM 1217 O O . TRP A 1 92 ? 219.430 246.934 385.940 1.00 71.35 92 TRP A O 1
ATOM 1238 N N . SER A 1 93 ? 218.022 246.220 384.338 1.00 73.60 93 SER A N 1
ATOM 1239 C CA . SER A 1 93 ? 218.020 247.462 383.591 1.00 73.60 93 SER A CA 1
ATOM 1240 C C . SER A 1 93 ? 216.764 247.490 382.745 1.00 73.60 93 SER A C 1
ATOM 1241 O O . SER A 1 93 ? 216.149 246.455 382.487 1.00 73.60 93 SER A O 1
ATOM 1249 N N . GLY A 1 94 ? 216.391 248.680 382.310 1.00 76.21 94 GLY A N 1
ATOM 1250 C CA . GLY A 1 94 ? 215.250 248.836 381.437 1.00 76.21 94 GLY A CA 1
ATOM 1251 C C . GLY A 1 94 ? 213.967 249.152 382.187 1.00 76.21 94 GLY A C 1
ATOM 1252 O O . GLY A 1 94 ? 213.903 249.139 383.414 1.00 76.21 94 GLY A O 1
ATOM 1256 N N . SER A 1 95 ? 212.926 249.439 381.487 1.00 76.03 95 SER A N 1
ATOM 1257 C CA . SER A 1 95 ? 211.659 249.871 381.911 1.00 76.03 95 SER A CA 1
ATOM 1258 C C . SER A 1 95 ? 210.695 248.747 382.180 1.00 76.03 95 SER A C 1
ATOM 1259 O O . SER A 1 95 ? 210.887 247.630 381.703 1.00 76.03 95 SER A O 1
ATOM 1267 N N . MET A 1 96 ? 209.640 248.978 382.874 1.00 75.60 96 MET A N 1
ATOM 1268 C CA . MET A 1 96 ? 208.530 248.164 383.160 1.00 75.60 96 MET A CA 1
ATOM 1269 C C . MET A 1 96 ? 207.230 248.863 382.900 1.00 75.60 96 MET A C 1
ATOM 1270 O O . MET A 1 96 ? 207.088 250.010 383.324 1.00 75.60 96 MET A O 1
ATOM 1284 N N . GLU A 1 97 ? 206.279 248.293 382.255 1.00 76.07 97 GLU A N 1
ATOM 1285 C CA . GLU A 1 97 ? 205.022 248.795 381.861 1.00 76.07 97 GLU A CA 1
ATOM 1286 C C . GLU A 1 97 ? 203.941 248.502 382.861 1.00 76.07 97 GLU A C 1
ATOM 1287 O O . GLU A 1 97 ? 203.765 247.332 383.207 1.00 76.07 97 GLU A O 1
ATOM 1299 N N . ILE A 1 98 ? 203.200 249.442 383.330 1.00 74.60 98 ILE A N 1
ATOM 1300 C CA . ILE A 1 98 ? 202.207 249.439 384.332 1.00 74.60 98 ILE A CA 1
ATOM 1301 C C . ILE A 1 98 ? 200.839 249.548 383.739 1.00 74.60 98 ILE A C 1
ATOM 1302 O O . ILE A 1 98 ? 200.577 250.543 383.055 1.00 74.60 98 ILE A O 1
ATOM 1318 N N . ARG A 1 99 ? 199.950 248.644 383.937 1.00 72.50 99 ARG A N 1
ATOM 1319 C CA . ARG A 1 99 ? 198.581 248.630 383.614 1.00 72.50 99 ARG A CA 1
ATOM 1320 C C . ARG A 1 99 ? 197.751 248.605 384.855 1.00 72.50 99 ARG A C 1
ATOM 1321 O O . ARG A 1 99 ? 197.835 247.614 385.584 1.00 72.50 99 ARG A O 1
ATOM 1342 N N . PHE A 1 100 ? 197.064 249.685 385.126 1.00 73.37 100 PHE A N 1
ATOM 1343 C CA . PHE A 1 100 ? 196.293 249.784 386.339 1.00 73.37 100 PHE A CA 1
ATOM 1344 C C . PHE A 1 100 ? 194.851 250.060 386.018 1.00 73.37 100 PHE A C 1
ATOM 1345 O O . PHE A 1 100 ? 194.508 250.581 384.960 1.00 73.37 100 PHE A O 1
ATOM 1362 N N . THR A 1 101 ? 193.992 249.585 386.902 1.00 74.92 101 THR A N 1
ATOM 1363 C CA . THR A 1 101 ? 192.554 249.657 386.726 1.00 74.92 101 THR A CA 1
ATOM 1364 C C . THR A 1 101 ? 191.934 250.172 387.988 1.00 74.92 101 THR A C 1
ATOM 1365 O O . THR A 1 101 ? 192.348 249.766 389.077 1.00 74.92 101 THR A O 1
ATOM 1376 N N . ILE A 1 102 ? 190.899 250.983 387.848 1.00 74.14 102 ILE A N 1
ATOM 1377 C CA . ILE A 1 102 ? 189.946 251.198 388.913 1.00 74.14 102 ILE A CA 1
ATOM 1378 C C . ILE A 1 102 ? 188.645 250.503 388.568 1.00 74.14 102 ILE A C 1
ATOM 1379 O O . ILE A 1 102 ? 188.077 250.669 387.497 1.00 74.14 102 ILE A O 1
ATOM 1395 N N . SER A 1 103 ? 188.176 249.695 389.495 1.00 77.19 103 SER A N 1
ATOM 1396 C CA . SER A 1 103 ? 186.915 249.084 389.576 1.00 77.19 103 SER A CA 1
ATOM 1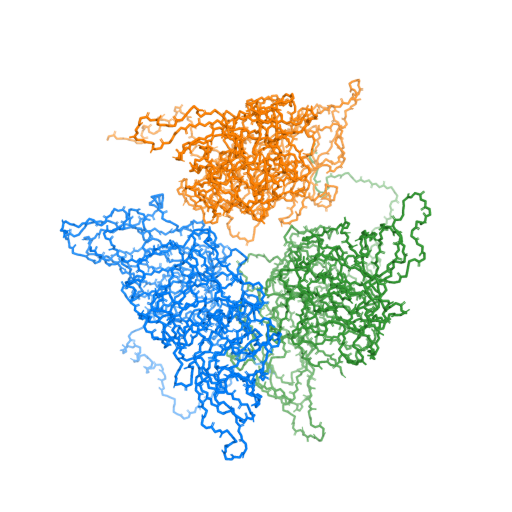397 C C . SER A 1 103 ? 186.026 249.803 390.544 1.00 77.19 103 SER A C 1
ATOM 1398 O O . SER A 1 103 ? 186.451 250.030 391.679 1.00 77.19 103 SER A O 1
ATOM 1406 N N . GLY A 1 104 ? 184.822 250.141 390.158 1.00 80.98 104 GLY A N 1
ATOM 1407 C CA . GLY A 1 104 ? 183.910 250.842 391.037 1.00 80.98 104 GLY A CA 1
ATOM 1408 C C . GLY A 1 104 ? 182.610 251.061 390.311 1.00 80.98 104 GLY A C 1
ATOM 1409 O O . GLY A 1 104 ? 182.555 251.085 389.077 1.00 80.98 104 GLY A O 1
ATOM 1413 N N . SER A 1 105 ? 181.535 251.163 391.069 1.00 84.38 105 SER A N 1
ATOM 1414 C CA . SER A 1 105 ? 180.252 251.489 390.612 1.00 84.38 105 SER A CA 1
ATOM 1415 C C . SER A 1 105 ? 180.296 252.767 389.833 1.00 84.38 105 SER A C 1
ATOM 1416 O O . SER A 1 105 ? 180.905 253.730 390.299 1.00 84.38 105 SER A O 1
ATOM 1424 N N . GLY A 1 106 ? 179.604 252.811 388.697 1.00 83.05 106 GLY A N 1
ATOM 1425 C CA . GLY A 1 106 ? 179.547 253.997 387.841 1.00 83.05 106 GLY A CA 1
ATOM 1426 C C . GLY A 1 106 ? 179.009 255.241 388.554 1.00 83.05 106 GLY A C 1
ATOM 1427 O O . GLY A 1 106 ? 179.262 256.367 388.121 1.00 83.05 106 GLY A O 1
ATOM 1431 N N . VAL A 1 107 ? 178.294 255.041 389.665 1.00 83.97 107 VAL A N 1
ATOM 1432 C CA . VAL A 1 107 ? 177.796 256.016 390.544 1.00 83.97 107 VAL A CA 1
ATOM 1433 C C . VAL A 1 107 ? 178.892 256.722 391.284 1.00 83.97 107 VAL A C 1
ATOM 1434 O O . VAL A 1 107 ? 178.780 257.900 391.630 1.00 83.97 107 VAL A O 1
ATOM 1447 N N . PHE A 1 108 ? 180.005 256.065 391.610 1.00 82.31 108 PHE A N 1
ATOM 1448 C CA . PHE A 1 108 ? 181.114 256.688 392.324 1.00 82.31 108 PHE A CA 1
ATOM 1449 C C . PHE A 1 108 ? 181.894 257.656 391.433 1.00 82.31 108 PHE A C 1
ATOM 1450 O O . PHE A 1 108 ? 181.936 257.503 390.219 1.00 82.31 108 PHE A O 1
ATOM 1467 N N . GLY A 1 109 ? 182.553 258.656 392.014 1.00 79.12 109 GLY A N 1
ATOM 1468 C CA . GLY A 1 109 ? 183.247 259.692 391.253 1.00 79.12 109 GLY A CA 1
ATOM 1469 C C . GLY A 1 109 ? 184.492 260.229 391.924 1.00 79.12 109 GLY A C 1
ATOM 1470 O O . GLY A 1 109 ? 184.496 260.519 393.107 1.00 79.12 109 GLY A O 1
ATOM 1474 N N . GLY A 1 110 ? 185.548 260.382 391.146 1.00 76.74 110 GLY A N 1
ATOM 1475 C CA . GLY A 1 110 ? 186.886 260.734 391.595 1.00 76.74 110 GLY A CA 1
ATOM 1476 C C . GLY A 1 110 ? 187.888 260.484 390.476 1.00 76.74 110 GLY A C 1
ATOM 1477 O O . GLY A 1 110 ? 187.564 259.808 389.503 1.00 76.74 110 GLY A O 1
ATOM 1481 N N . LYS A 1 111 ? 189.095 261.030 390.600 1.00 75.21 111 LYS A N 1
ATOM 1482 C CA . LYS A 1 111 ? 190.185 260.777 389.654 1.00 75.21 111 LYS A CA 1
ATOM 1483 C C . LYS A 1 111 ? 191.443 260.390 390.387 1.00 75.21 111 LYS A C 1
ATOM 1484 O O . LYS A 1 111 ? 191.721 260.900 391.467 1.00 75.21 111 LYS A O 1
ATOM 1503 N N . LEU A 1 112 ? 192.225 259.530 389.767 1.00 74.34 112 LEU A N 1
ATOM 1504 C CA . LEU A 1 112 ? 193.450 258.983 390.311 1.00 74.34 112 LEU A CA 1
ATOM 1505 C C . LEU A 1 112 ? 194.583 259.271 389.330 1.00 74.34 112 LEU A C 1
ATOM 1506 O O . LEU A 1 112 ? 194.404 259.101 388.132 1.00 74.34 112 LEU A O 1
ATOM 1522 N N . ALA A 1 113 ? 195.733 259.719 389.803 1.00 73.49 113 ALA A N 1
ATOM 1523 C CA . ALA A 1 113 ? 196.826 260.174 388.953 1.00 73.49 113 ALA A CA 1
ATOM 1524 C C . ALA A 1 113 ? 198.103 259.388 389.221 1.00 73.49 113 ALA A C 1
ATOM 1525 O O . ALA A 1 113 ? 198.654 259.442 390.314 1.00 73.49 113 ALA A O 1
ATOM 1532 N N . ALA A 1 114 ? 198.592 258.684 388.210 1.00 71.95 114 ALA A N 1
ATOM 1533 C CA . ALA A 1 114 ? 199.867 258.009 388.245 1.00 71.95 114 ALA A CA 1
ATOM 1534 C C . ALA A 1 114 ? 200.954 258.941 387.721 1.00 71.95 114 ALA A C 1
ATOM 1535 O O . ALA A 1 114 ? 200.824 259.497 386.637 1.00 71.95 114 ALA A O 1
ATOM 1542 N N . VAL A 1 115 ? 202.034 259.096 388.478 1.00 72.54 115 VAL A N 1
ATOM 1543 C CA . VAL A 1 115 ? 203.201 259.888 388.114 1.00 72.54 115 VAL A CA 1
ATOM 1544 C C . VAL A 1 115 ? 204.470 259.060 388.274 1.00 72.54 115 VAL A C 1
ATOM 1545 O O . VAL A 1 115 ? 204.647 258.376 389.283 1.00 72.54 115 VAL A O 1
ATOM 1558 N N . MET A 1 116 ? 205.356 259.106 387.275 1.00 74.86 116 MET A N 1
ATOM 1559 C CA . MET A 1 116 ? 206.651 258.430 387.303 1.00 74.86 116 MET A CA 1
ATOM 1560 C C . MET A 1 116 ? 207.692 259.355 387.925 1.00 74.86 116 MET A C 1
ATOM 1561 O O . MET A 1 116 ? 208.349 260.156 387.274 1.00 74.86 116 MET A O 1
ATOM 1575 N N . VAL A 1 117 ? 207.797 259.279 389.238 1.00 74.14 117 VAL A N 1
ATOM 1576 C CA . VAL A 1 117 ? 208.681 260.082 390.073 1.00 74.14 117 VAL A CA 1
ATOM 1577 C C . VAL A 1 117 ? 210.152 259.745 389.772 1.00 74.14 117 VAL A C 1
ATOM 1578 O O . VAL A 1 117 ? 210.550 258.591 389.934 1.00 74.14 117 VAL A O 1
ATOM 1591 N N . PRO A 1 118 ? 210.988 260.704 389.335 1.00 74.14 118 PRO A N 1
ATOM 1592 C CA . PRO A 1 118 ? 212.404 260.475 389.088 1.00 74.14 118 PRO A CA 1
ATOM 1593 C C . PRO A 1 118 ? 213.135 260.214 390.401 1.00 74.14 118 PRO A C 1
ATOM 1594 O O . PRO A 1 118 ? 212.670 260.664 391.447 1.00 74.14 118 PRO A O 1
ATOM 1605 N N . PRO A 1 119 ? 214.308 259.559 390.394 1.00 74.54 119 PRO A N 1
ATOM 1606 C CA . PRO A 1 119 ? 214.957 259.089 391.597 1.00 74.54 119 PRO A CA 1
ATOM 1607 C C . PRO A 1 119 ? 215.170 260.095 392.686 1.00 74.54 119 PRO A C 1
ATOM 1608 O O . PRO A 1 119 ? 215.006 259.806 393.875 1.00 74.54 119 PRO A O 1
ATOM 1619 N N . GLY A 1 120 ? 215.532 261.286 392.379 1.00 77.80 120 GLY A N 1
ATOM 1620 C CA . GLY A 1 120 ? 215.880 262.261 393.282 1.00 77.80 120 GLY A CA 1
ATOM 1621 C C . GLY A 1 120 ? 214.839 262.960 394.057 1.00 77.80 120 GLY A C 1
ATOM 1622 O O . GLY A 1 120 ? 215.128 263.882 394.827 1.00 77.80 120 GLY A O 1
ATOM 1626 N N . ILE A 1 121 ? 213.566 262.645 393.790 1.00 75.62 121 ILE A N 1
ATOM 1627 C CA . ILE A 1 121 ? 212.361 263.240 394.382 1.00 75.62 121 ILE A CA 1
ATOM 1628 C C . ILE A 1 121 ? 211.834 262.327 395.497 1.00 75.62 121 ILE A C 1
ATOM 1629 O O . ILE A 1 121 ? 212.103 261.131 395.525 1.00 75.62 121 ILE A O 1
ATOM 1645 N N . GLY A 1 122 ? 211.129 262.890 396.477 1.00 78.18 122 GLY A N 1
ATOM 1646 C CA . GLY A 1 122 ? 210.848 262.409 397.745 1.00 78.18 122 GLY A CA 1
ATOM 1647 C C . GLY A 1 122 ? 209.659 261.582 398.019 1.00 78.18 122 GLY A C 1
ATOM 1648 O O . GLY A 1 122 ? 209.482 261.070 399.128 1.00 78.18 122 GLY A O 1
ATOM 1652 N N . THR A 1 123 ? 208.796 261.336 397.035 1.00 76.92 123 THR A N 1
ATOM 1653 C CA . THR A 1 123 ? 207.701 260.333 397.091 1.00 76.92 123 THR A CA 1
ATOM 1654 C C . THR A 1 123 ? 206.640 260.466 398.204 1.00 76.92 123 THR A C 1
ATOM 1655 O O . THR A 1 123 ? 205.734 259.648 398.295 1.00 76.92 123 THR A O 1
ATOM 1666 N N . GLU A 1 124 ? 206.696 261.500 399.034 1.00 77.55 124 GLU A N 1
ATOM 1667 C CA . GLU A 1 124 ? 205.629 261.911 399.945 1.00 77.55 124 GLU A CA 1
ATOM 1668 C C . GLU A 1 124 ? 204.420 262.460 399.159 1.00 77.55 124 GLU A C 1
ATOM 1669 O O . GLU A 1 124 ? 204.540 262.774 397.982 1.00 77.55 124 GLU A O 1
ATOM 1681 N N . GLY A 1 125 ? 203.253 262.607 399.775 1.00 75.76 125 GLY A N 1
ATOM 1682 C CA . GLY A 1 125 ? 202.096 263.221 399.130 1.00 75.76 125 GLY A CA 1
ATOM 1683 C C . GLY A 1 125 ? 202.234 264.725 398.877 1.00 75.76 125 GLY A C 1
ATOM 1684 O O . GLY A 1 125 ? 203.334 265.283 398.818 1.00 75.76 125 GLY A O 1
ATOM 1688 N N . GLY A 1 126 ? 201.094 265.397 398.763 1.00 73.84 126 GLY A N 1
ATOM 1689 C CA . GLY A 1 126 ? 200.996 266.851 398.596 1.00 73.84 126 GLY A CA 1
ATOM 1690 C C . GLY A 1 126 ? 200.732 267.256 397.153 1.00 73.84 126 GLY A C 1
ATOM 1691 O O . GLY A 1 126 ? 201.181 266.612 396.211 1.00 73.84 126 GLY A O 1
ATOM 1695 N N . THR A 1 127 ? 199.985 268.334 396.957 1.00 72.99 127 THR A N 1
ATOM 1696 C CA . THR A 1 127 ? 199.468 268.722 395.633 1.00 72.99 127 THR A CA 1
ATOM 1697 C C . THR A 1 127 ? 200.576 269.017 394.624 1.00 72.99 127 THR A C 1
ATOM 1698 O O . THR A 1 127 ? 200.400 268.785 393.430 1.00 72.99 127 THR A O 1
ATOM 1709 N N . SER A 1 128 ? 201.762 269.426 395.082 1.00 75.17 128 SER A N 1
ATOM 1710 C CA . SER A 1 128 ? 202.925 269.659 394.224 1.00 75.17 128 SER A CA 1
ATOM 1711 C C . SER A 1 128 ? 203.308 268.448 393.382 1.00 75.17 128 SER A C 1
ATOM 1712 O O . SER A 1 128 ? 203.804 268.607 392.278 1.00 75.17 128 SER A O 1
ATOM 1720 N N . LEU A 1 129 ? 203.029 267.225 393.828 1.00 73.87 129 LEU A N 1
ATOM 1721 C CA . LEU A 1 129 ? 203.376 266.022 393.081 1.00 73.87 129 LEU A CA 1
ATOM 1722 C C . LEU A 1 129 ? 202.507 265.836 391.832 1.00 73.87 129 LEU A C 1
ATOM 1723 O O . LEU A 1 129 ? 202.931 265.183 390.891 1.00 73.87 129 LEU A O 1
ATOM 1739 N N . LEU A 1 130 ? 201.329 266.453 391.755 1.00 73.14 130 LEU A N 1
ATOM 1740 C CA . LEU A 1 130 ? 200.522 266.415 390.532 1.00 73.14 130 LEU A CA 1
ATOM 1741 C C . LEU A 1 130 ? 201.216 267.149 389.383 1.00 73.14 130 LEU A C 1
ATOM 1742 O O . LEU A 1 130 ? 200.900 266.935 388.221 1.00 73.14 130 LEU A O 1
ATOM 1758 N N . GLN A 1 131 ? 202.118 268.072 389.700 1.00 73.45 131 GLN A N 1
ATOM 1759 C CA . GLN A 1 131 ? 202.610 269.064 388.766 1.00 73.45 131 GLN A CA 1
ATOM 1760 C C . GLN A 1 131 ? 203.699 268.556 387.846 1.00 73.45 131 GLN A C 1
ATOM 1761 O O . GLN A 1 131 ? 204.293 269.366 387.160 1.00 73.45 131 GLN A O 1
ATOM 1775 N N . PHE A 1 132 ? 203.988 267.264 387.743 1.00 72.73 132 PHE A N 1
ATOM 1776 C CA . PHE A 1 132 ? 204.927 266.755 386.743 1.00 72.73 132 PHE A CA 1
ATOM 1777 C C . PHE A 1 132 ? 204.375 265.491 386.099 1.00 72.73 132 PHE A C 1
ATOM 1778 O O . PHE A 1 132 ? 203.546 264.853 386.730 1.00 72.73 132 PHE A O 1
ATOM 1795 N N . PRO A 1 133 ? 204.725 265.167 384.846 1.00 71.24 133 PRO A N 1
ATOM 1796 C CA . PRO A 1 133 ? 203.897 264.407 383.930 1.00 71.24 133 PRO A CA 1
ATOM 1797 C C . PRO A 1 133 ? 203.130 263.241 384.532 1.00 71.24 133 PRO A C 1
ATOM 1798 O O . PRO A 1 133 ? 203.685 262.193 384.841 1.00 71.24 133 PRO A O 1
ATOM 1809 N N . HIS A 1 134 ? 201.822 263.431 384.659 1.00 71.95 134 HIS A N 1
ATOM 1810 C CA . HIS A 1 134 ? 200.892 262.488 385.245 1.00 71.95 134 HIS A CA 1
ATOM 1811 C C . HIS A 1 134 ? 199.906 261.980 384.204 1.00 71.95 134 HIS A C 1
ATOM 1812 O O . HIS A 1 134 ? 199.466 262.720 383.332 1.00 71.95 134 HIS A O 1
ATOM 1826 N N . VAL A 1 135 ? 199.542 260.708 384.290 1.00 71.18 135 VAL A N 1
ATOM 1827 C CA . VAL A 1 135 ? 198.432 260.125 383.540 1.00 71.18 135 VAL A CA 1
ATOM 1828 C C . VAL A 1 135 ? 197.298 259.843 384.501 1.00 71.18 135 VAL A C 1
ATOM 1829 O O . VAL A 1 135 ? 197.518 259.298 385.576 1.00 71.18 135 VAL A O 1
ATOM 1842 N N . LEU A 1 136 ? 196.093 260.271 384.158 1.00 72.09 136 LEU A N 1
ATOM 1843 C CA . LEU A 1 136 ? 194.948 260.271 385.060 1.00 72.09 136 LEU A CA 1
ATOM 1844 C C . LEU A 1 136 ? 193.825 259.344 384.598 1.00 72.09 136 LEU A C 1
ATOM 1845 O O . LEU A 1 136 ? 193.544 259.239 383.412 1.00 72.09 136 LEU A O 1
ATOM 1861 N N . VAL A 1 137 ? 193.186 258.668 385.544 1.00 73.98 137 VAL A N 1
ATOM 1862 C CA . VAL A 1 137 ? 192.095 257.721 385.312 1.00 73.98 137 VAL A CA 1
ATOM 1863 C C . VAL A 1 137 ? 190.885 258.063 386.159 1.00 73.98 137 VAL A C 1
ATOM 1864 O O . VAL A 1 137 ? 190.997 258.341 387.351 1.00 73.98 137 VAL A O 1
ATOM 1877 N N . ASP A 1 138 ? 189.707 258.066 385.550 1.00 77.70 138 ASP A N 1
ATOM 1878 C CA . ASP A 1 138 ? 188.442 258.267 386.241 1.00 77.70 138 ASP A CA 1
ATOM 1879 C C . ASP A 1 138 ? 187.934 256.977 386.863 1.00 77.70 138 ASP A C 1
ATOM 1880 O O . ASP A 1 138 ? 188.107 255.899 386.299 1.00 77.70 138 ASP A O 1
ATOM 1889 N N . ALA A 1 139 ? 187.142 257.069 387.923 1.00 77.24 139 ALA A N 1
ATOM 1890 C CA . ALA A 1 139 ? 186.424 255.926 388.470 1.00 77.24 139 ALA A CA 1
ATOM 1891 C C . ALA A 1 139 ? 185.427 255.284 387.489 1.00 77.24 139 ALA A C 1
ATOM 1892 O O . ALA A 1 139 ? 184.953 254.178 387.719 1.00 77.24 139 ALA A O 1
ATOM 1899 N N . ARG A 1 140 ? 185.124 255.976 386.387 1.00 79.57 140 ARG A N 1
ATOM 1900 C CA . ARG A 1 140 ? 184.203 255.552 385.322 1.00 79.57 140 ARG A CA 1
ATOM 1901 C C . ARG A 1 140 ? 184.903 255.183 384.007 1.00 79.57 140 ARG A C 1
ATOM 1902 O O . ARG A 1 140 ? 184.231 254.883 383.027 1.00 79.57 140 ARG A O 1
ATOM 1923 N N . GLN A 1 141 ? 186.242 255.205 383.955 1.00 78.48 141 GLN A N 1
ATOM 1924 C CA . GLN A 1 141 ? 187.020 255.061 382.713 1.00 78.48 141 GLN A CA 1
ATOM 1925 C C . GLN A 1 141 ? 186.651 253.804 381.917 1.00 78.48 141 GLN A C 1
ATOM 1926 O O . GLN A 1 141 ? 186.596 253.845 380.693 1.00 78.48 141 GLN A O 1
ATOM 1940 N N . THR A 1 142 ? 186.348 252.698 382.603 1.00 79.14 142 THR A N 1
ATOM 1941 C CA . THR A 1 142 ? 185.887 251.442 381.967 1.00 79.14 142 THR A CA 1
ATOM 1942 C C . THR A 1 142 ? 186.919 250.894 380.965 1.00 79.14 142 THR A C 1
ATOM 1943 O O . THR A 1 142 ? 186.585 250.387 379.896 1.00 79.14 142 THR A O 1
ATOM 1954 N N . GLU A 1 143 ? 188.203 251.069 381.274 1.00 76.58 143 GLU A N 1
ATOM 1955 C CA . GLU A 1 143 ? 189.339 250.642 380.443 1.00 76.58 143 GLU A CA 1
ATOM 1956 C C . GLU A 1 143 ? 190.661 250.737 381.237 1.00 76.58 143 GLU A C 1
ATOM 1957 O O . GLU A 1 143 ? 190.909 251.786 381.836 1.00 76.58 143 GLU A O 1
ATOM 1969 N N . PRO A 1 144 ? 191.531 249.712 381.268 1.00 73.20 144 PRO A N 1
ATOM 1970 C CA . PRO A 1 144 ? 192.876 249.818 381.767 1.00 73.20 144 PRO A CA 1
ATOM 1971 C C . PRO A 1 144 ? 193.661 250.895 381.091 1.00 73.20 144 PRO A C 1
ATOM 1972 O O . PRO A 1 144 ? 193.477 251.107 379.894 1.00 73.20 144 PRO A O 1
ATOM 1983 N N . VAL A 1 145 ? 194.485 251.613 381.841 1.00 73.43 145 VAL A N 1
ATOM 1984 C CA . VAL A 1 145 ? 195.392 252.619 381.295 1.00 73.43 145 VAL A CA 1
ATOM 1985 C C . VAL A 1 145 ? 196.814 252.113 381.439 1.00 73.43 145 VAL A C 1
ATOM 1986 O O . VAL A 1 145 ? 197.169 251.510 382.452 1.00 73.43 145 VAL A O 1
ATOM 1999 N N . ILE A 1 146 ? 197.599 252.277 380.388 1.00 71.46 146 ILE A N 1
ATOM 2000 C CA . ILE A 1 146 ? 198.879 251.738 380.153 1.00 71.46 146 ILE A CA 1
ATOM 2001 C C . ILE A 1 146 ? 199.935 252.803 380.161 1.00 71.46 146 ILE A C 1
ATOM 2002 O O . ILE A 1 146 ? 199.961 253.600 379.219 1.00 71.46 146 ILE A O 1
ATOM 2018 N N . PHE A 1 147 ? 200.776 252.861 381.174 1.00 73.55 147 PHE A N 1
ATOM 2019 C CA . PHE A 1 147 ? 201.841 253.846 381.188 1.00 73.55 147 PHE A CA 1
ATOM 2020 C C . PHE A 1 147 ? 203.159 253.226 381.586 1.00 73.55 147 PHE A C 1
ATOM 2021 O O . PHE A 1 147 ? 203.257 252.213 382.273 1.00 73.55 147 PHE A O 1
ATOM 2038 N N . ASN A 1 148 ? 204.195 253.818 381.044 1.00 74.91 148 ASN A N 1
ATOM 2039 C CA . ASN A 1 148 ? 205.535 253.391 381.038 1.00 74.91 148 ASN A CA 1
ATOM 2040 C C . ASN A 1 148 ? 206.356 254.026 382.116 1.00 74.91 148 ASN A C 1
ATOM 2041 O O . ASN A 1 148 ? 206.218 255.233 382.322 1.00 74.91 148 ASN A O 1
ATOM 2052 N N . ILE A 1 149 ? 207.207 253.337 382.796 1.00 75.12 149 ILE A N 1
ATOM 2053 C CA . ILE A 1 149 ? 208.129 253.743 383.787 1.00 75.12 149 ILE A CA 1
ATOM 2054 C C . ILE A 1 149 ? 209.529 253.744 383.233 1.00 75.12 149 ILE A C 1
ATOM 2055 O O . ILE A 1 149 ? 210.139 252.667 383.249 1.00 75.12 149 ILE A O 1
ATOM 2071 N N . PRO A 1 150 ? 210.086 254.847 382.760 1.00 78.11 150 PRO A N 1
ATOM 2072 C CA . PRO A 1 150 ? 211.431 254.826 382.244 1.00 78.11 150 PRO A CA 1
ATOM 2073 C C . PRO A 1 150 ? 212.438 254.481 383.288 1.00 78.11 150 PRO A C 1
ATOM 2074 O O . PRO A 1 150 ? 212.219 254.788 384.460 1.00 78.11 150 PRO A O 1
ATOM 2085 N N . ASP A 1 151 ? 213.529 253.875 382.964 1.00 79.89 151 ASP A N 1
ATOM 2086 C CA . ASP A 1 151 ? 214.607 253.451 383.776 1.00 79.89 151 ASP A CA 1
ATOM 2087 C C . ASP A 1 151 ? 215.691 254.497 383.860 1.00 79.89 151 ASP A C 1
ATOM 2088 O O . ASP A 1 151 ? 216.755 254.359 383.256 1.00 79.89 151 ASP A O 1
ATOM 2097 N N . ILE A 1 152 ? 215.480 255.561 384.550 1.00 76.27 152 ILE A N 1
ATOM 2098 C CA . ILE A 1 152 ? 216.399 256.568 384.878 1.00 76.27 152 ILE A CA 1
ATOM 2099 C C . ILE A 1 152 ? 217.457 256.009 385.773 1.00 76.27 152 ILE A C 1
ATOM 2100 O O . ILE A 1 152 ? 217.115 255.400 386.791 1.00 76.27 152 ILE A O 1
ATOM 2116 N N . ARG A 1 153 ? 218.703 256.154 385.506 1.00 77.11 153 ARG A N 1
ATOM 2117 C CA . ARG A 1 153 ? 219.820 255.645 386.188 1.00 77.11 153 ARG A CA 1
ATOM 2118 C C . ARG A 1 153 ? 220.886 256.664 386.429 1.00 77.11 153 ARG A C 1
ATOM 2119 O O . ARG A 1 153 ? 221.014 257.601 385.642 1.00 77.11 153 ARG A O 1
ATOM 2140 N N . THR A 1 154 ? 221.678 256.530 387.422 1.00 77.30 154 THR A N 1
ATOM 2141 C CA . THR A 1 154 ? 222.937 257.112 387.642 1.00 77.30 154 THR A CA 1
ATOM 2142 C C . THR A 1 154 ? 224.102 256.188 387.449 1.00 77.30 154 THR A C 1
ATOM 2143 O O . THR A 1 154 ? 225.244 256.631 387.310 1.00 77.30 154 THR A O 1
ATOM 2154 N N . VAL A 1 155 ? 223.832 254.889 387.463 1.00 76.42 155 VAL A N 1
ATOM 2155 C CA . VAL A 1 155 ? 224.846 253.853 387.367 1.00 76.42 155 VAL A CA 1
ATOM 2156 C C . VAL A 1 155 ? 224.500 252.951 386.196 1.00 76.42 155 VAL A C 1
ATOM 2157 O O . VAL A 1 155 ? 223.327 252.745 385.875 1.00 76.42 155 VAL A O 1
ATOM 2170 N N . LEU A 1 156 ? 225.529 252.395 385.565 1.00 76.46 156 LEU A N 1
ATOM 2171 C CA . LEU A 1 156 ? 225.315 251.682 384.315 1.00 76.46 156 LEU A CA 1
ATOM 2172 C C . LEU A 1 156 ? 224.326 250.534 384.469 1.00 76.46 156 LEU A C 1
ATOM 2173 O O . LEU A 1 156 ? 223.559 250.264 383.543 1.00 76.46 156 LEU A O 1
ATOM 2189 N N . TRP A 1 157 ? 224.314 249.848 385.608 1.00 72.83 157 TRP A N 1
ATOM 2190 C CA . TRP A 1 157 ? 223.292 248.840 385.840 1.00 72.83 157 TRP A CA 1
ATOM 2191 C C . TRP A 1 157 ? 222.979 248.765 387.318 1.00 72.83 157 TRP A C 1
ATOM 2192 O O . TRP A 1 157 ? 223.771 249.192 388.155 1.00 72.83 157 TRP A O 1
ATOM 2213 N N . HIS A 1 158 ? 221.816 248.210 387.624 1.00 73.59 158 HIS A N 1
ATOM 2214 C CA . HIS A 1 158 ? 221.303 248.209 388.980 1.00 73.59 158 HIS A CA 1
ATOM 2215 C C . HIS A 1 158 ? 221.595 246.894 389.667 1.00 73.59 158 HIS A C 1
ATOM 2216 O O . HIS A 1 158 ? 221.519 245.834 389.052 1.00 73.59 158 HIS A O 1
ATOM 2230 N N . ASP A 1 159 ? 221.933 246.965 390.946 1.00 75.29 159 ASP A N 1
ATOM 2231 C CA . ASP A 1 159 ? 221.986 245.777 391.774 1.00 75.29 159 ASP A CA 1
ATOM 2232 C C . ASP A 1 159 ? 220.581 245.418 392.214 1.00 75.29 159 ASP A C 1
ATOM 2233 O O . ASP A 1 159 ? 219.624 246.144 391.957 1.00 75.29 159 ASP A O 1
ATOM 2242 N N . MET A 1 160 ? 220.397 244.328 392.868 1.00 74.53 160 MET A N 1
ATOM 2243 C CA . MET A 1 160 ? 219.155 243.763 393.219 1.00 74.53 160 MET A CA 1
ATOM 2244 C C . MET A 1 160 ? 218.452 244.465 394.333 1.00 74.53 160 MET A C 1
ATOM 2245 O O . MET A 1 160 ? 217.279 244.188 394.588 1.00 74.53 160 MET A O 1
ATOM 2259 N N . HIS A 1 161 ? 219.079 245.332 395.055 1.00 76.81 161 HIS A N 1
ATOM 2260 C CA . HIS A 1 161 ? 218.612 246.093 396.148 1.00 76.81 161 HIS A CA 1
ATOM 2261 C C . HIS A 1 161 ? 218.696 247.588 396.024 1.00 76.81 161 HIS A C 1
ATOM 2262 O O . HIS A 1 161 ? 218.578 248.289 397.031 1.00 76.81 161 HIS A O 1
ATOM 2276 N N . ASP A 1 162 ? 218.931 248.151 394.894 1.00 78.56 162 ASP A N 1
ATOM 2277 C CA . ASP A 1 162 ? 219.180 249.520 394.649 1.00 78.56 162 ASP A CA 1
ATOM 2278 C C . ASP A 1 162 ? 218.016 250.365 395.080 1.00 78.56 162 ASP A C 1
ATOM 2279 O O . ASP A 1 162 ? 216.906 250.129 394.598 1.00 78.56 162 ASP A O 1
ATOM 2288 N N . THR A 1 163 ? 218.174 251.336 395.919 1.00 81.55 163 THR A N 1
ATOM 2289 C CA . THR A 1 163 ? 217.237 252.266 396.420 1.00 81.55 163 THR A CA 1
ATOM 2290 C C . THR A 1 163 ? 217.176 253.576 395.686 1.00 81.55 163 THR A C 1
ATOM 2291 O O . THR A 1 163 ? 216.459 254.488 396.106 1.00 81.55 163 THR A O 1
ATOM 2302 N N . LEU A 1 164 ? 217.925 253.780 394.662 1.00 78.40 164 LEU A N 1
ATOM 2303 C CA . LEU A 1 164 ? 218.026 254.931 393.860 1.00 78.40 164 LEU A CA 1
ATOM 2304 C C . LEU A 1 164 ? 217.214 254.829 392.604 1.00 78.40 164 LEU A C 1
ATOM 2305 O O . LEU A 1 164 ? 217.415 255.595 391.660 1.00 78.40 164 LEU A O 1
ATOM 2321 N N . THR A 1 165 ? 216.329 253.909 392.500 1.00 76.25 165 THR A N 1
ATOM 2322 C CA . THR A 1 165 ? 215.501 253.597 391.408 1.00 76.25 165 THR A CA 1
ATOM 2323 C C . THR A 1 165 ? 214.398 254.601 391.238 1.00 76.25 165 THR A C 1
ATOM 2324 O O . THR A 1 165 ? 214.110 255.367 392.157 1.00 76.25 165 THR A O 1
ATOM 2335 N N . ALA A 1 166 ? 213.738 254.638 390.132 1.00 74.74 166 ALA A N 1
ATOM 2336 C CA . ALA A 1 166 ? 212.610 255.420 389.827 1.00 74.74 166 ALA A CA 1
ATOM 2337 C C . ALA A 1 166 ? 211.435 254.981 390.640 1.00 74.74 166 ALA A C 1
ATOM 2338 O O . ALA A 1 166 ? 211.437 253.860 391.146 1.00 74.74 166 ALA A O 1
ATOM 2345 N N . HIS A 1 167 ? 210.422 255.752 390.794 1.00 73.21 167 HIS A N 1
ATOM 2346 C CA . HIS A 1 167 ? 209.280 255.595 391.598 1.00 73.21 167 HIS A CA 1
ATOM 2347 C C . HIS A 1 167 ? 207.973 255.754 390.884 1.00 73.21 167 HIS A C 1
ATOM 2348 O O . HIS A 1 167 ? 207.871 256.639 390.033 1.00 73.21 167 HIS A O 1
ATOM 2362 N N . LEU A 1 168 ? 206.976 254.997 391.173 1.00 73.84 168 LEU A N 1
ATOM 2363 C CA . LEU A 1 168 ? 205.625 255.107 390.800 1.00 73.84 168 LEU A CA 1
ATOM 2364 C C . LEU A 1 168 ? 204.726 255.472 391.943 1.00 73.84 168 LEU A C 1
ATOM 2365 O O . LEU A 1 168 ? 204.691 254.735 392.929 1.00 73.84 168 LEU A O 1
ATOM 2381 N N . VAL A 1 169 ? 204.058 256.610 391.850 1.00 72.78 169 VAL A N 1
ATOM 2382 C CA . VAL A 1 169 ? 203.086 257.036 392.837 1.00 72.78 169 VAL A CA 1
ATOM 2383 C C . VAL A 1 169 ? 201.752 257.226 392.166 1.00 72.78 169 VAL A C 1
ATOM 2384 O O . VAL A 1 169 ? 201.635 257.997 391.219 1.00 72.78 169 VAL A O 1
ATOM 2397 N N . ILE A 1 170 ? 200.732 256.543 392.665 1.00 72.15 170 ILE A N 1
ATOM 2398 C CA . ILE A 1 170 ? 199.361 256.673 392.398 1.00 72.15 170 ILE A CA 1
ATOM 2399 C C . ILE A 1 170 ? 198.744 257.576 393.419 1.00 72.15 170 ILE A C 1
ATOM 2400 O O . ILE A 1 170 ? 198.511 257.118 394.541 1.00 72.15 170 ILE A O 1
ATOM 2416 N N . LEU A 1 171 ? 198.493 258.836 393.096 1.00 72.74 171 LEU A N 1
ATOM 2417 C CA . LEU A 1 171 ? 197.824 259.779 393.985 1.00 72.74 171 LEU A CA 1
ATOM 2418 C C . LEU A 1 171 ? 196.309 259.780 393.837 1.00 72.74 171 LEU A C 1
ATOM 2419 O O . LEU A 1 171 ? 195.779 259.654 392.736 1.00 72.74 171 LEU A O 1
ATOM 2435 N N . VAL A 1 172 ? 195.622 260.104 394.926 1.00 74.69 172 VAL A N 1
ATOM 2436 C CA . VAL A 1 172 ? 194.271 260.661 394.875 1.00 74.69 172 VAL A CA 1
ATOM 2437 C C . VAL A 1 172 ? 194.332 262.068 394.304 1.00 74.69 172 VAL A C 1
ATOM 2438 O O . VAL A 1 172 ? 194.978 262.927 394.886 1.00 74.69 172 VAL A O 1
ATOM 2451 N N . TYR A 1 173 ? 193.665 262.339 393.188 1.00 73.75 173 TYR A N 1
ATOM 2452 C CA . TYR A 1 173 ? 193.638 263.665 392.578 1.00 73.75 173 TYR A CA 1
ATOM 2453 C C . TYR A 1 173 ? 192.426 264.454 393.075 1.00 73.75 173 TYR A C 1
ATOM 2454 O O . TYR A 1 173 ? 192.612 265.379 393.856 1.00 73.75 173 TYR A O 1
ATOM 2472 N N . ASN A 1 174 ? 191.197 264.047 392.752 1.00 74.85 174 ASN A N 1
ATOM 2473 C CA . ASN A 1 174 ? 189.982 264.500 393.301 1.00 74.85 174 ASN A CA 1
ATOM 2474 C C . ASN A 1 174 ? 189.381 263.469 394.204 1.00 74.85 174 ASN A C 1
ATOM 2475 O O . ASN A 1 174 ? 189.265 262.320 393.781 1.00 74.85 174 ASN A O 1
ATOM 2486 N N . ASP A 1 175 ? 189.004 263.765 395.391 1.00 77.10 175 ASP A N 1
ATOM 2487 C CA . ASP A 1 175 ? 188.517 262.879 396.365 1.00 77.10 175 ASP A CA 1
ATOM 2488 C C . ASP A 1 175 ? 187.468 261.984 395.784 1.00 77.10 175 ASP A C 1
ATOM 2489 O O . ASP A 1 175 ? 186.862 262.325 394.770 1.00 77.10 175 ASP A O 1
ATOM 2498 N N . LEU A 1 176 ? 187.220 260.832 396.393 1.00 76.08 176 LEU A N 1
ATOM 2499 C CA . LEU A 1 176 ? 186.244 259.844 395.947 1.00 76.08 176 LEU A CA 1
ATOM 2500 C C . LEU A 1 176 ? 184.856 260.158 396.517 1.00 76.08 176 LEU A C 1
ATOM 2501 O O . LEU A 1 176 ? 184.488 259.638 397.561 1.00 76.08 176 LEU A O 1
ATOM 2517 N N . LEU A 1 177 ? 184.065 261.017 395.874 1.00 78.97 177 LEU A N 1
ATOM 2518 C CA . LEU A 1 177 ? 182.722 261.317 396.159 1.00 78.97 177 LEU A CA 1
ATOM 2519 C C . LEU A 1 177 ? 181.865 260.090 396.066 1.00 78.97 177 LEU A C 1
ATOM 2520 O O . LEU A 1 177 ? 182.123 259.234 395.221 1.00 78.97 177 LEU A O 1
ATOM 2536 N N . ASN A 1 178 ? 180.857 259.946 396.838 1.00 82.75 178 ASN A N 1
ATOM 2537 C CA . ASN A 1 178 ? 179.915 258.900 396.886 1.00 82.75 178 ASN A CA 1
ATOM 2538 C C . ASN A 1 178 ? 178.520 259.395 397.125 1.00 82.75 178 ASN A C 1
ATOM 2539 O O . ASN A 1 178 ? 178.226 259.736 398.275 1.00 82.75 178 ASN A O 1
ATOM 2550 N N . PRO A 1 179 ? 177.636 259.478 396.136 1.00 84.59 179 PRO A N 1
ATOM 2551 C CA . PRO A 1 179 ? 176.350 260.109 396.356 1.00 84.59 179 PRO A CA 1
ATOM 2552 C C . PRO A 1 179 ? 175.551 259.624 397.528 1.00 84.59 179 PRO A C 1
ATOM 2553 O O . PRO A 1 179 ? 174.988 260.414 398.294 1.00 84.59 179 PRO A O 1
ATOM 2564 N N . TYR A 1 180 ? 175.437 258.364 397.741 1.00 87.25 180 TYR A N 1
ATOM 2565 C CA . TYR A 1 180 ? 174.821 257.704 398.820 1.00 87.25 180 TYR A CA 1
ATOM 2566 C C . TYR A 1 180 ? 175.674 257.768 400.055 1.00 87.25 180 TYR A C 1
ATOM 2567 O O . TYR A 1 180 ? 176.895 257.903 399.935 1.00 87.25 180 TYR A O 1
ATOM 2585 N N . GLN A 1 181 ? 175.142 257.643 401.221 1.00 89.10 181 GLN A N 1
ATOM 2586 C CA . GLN A 1 181 ? 175.783 257.543 402.474 1.00 89.10 181 GLN A CA 1
ATOM 2587 C C . GLN A 1 181 ? 174.865 257.282 403.637 1.00 89.10 181 GLN A C 1
ATOM 2588 O O . GLN A 1 181 ? 174.650 256.153 404.073 1.00 89.10 181 GLN A O 1
ATOM 2602 N N . THR A 1 187 ? 182.570 254.034 402.018 1.00 81.19 187 THR A N 1
ATOM 2603 C CA . THR A 1 187 ? 182.795 253.022 401.064 1.00 81.19 187 THR A CA 1
ATOM 2604 C C . THR A 1 187 ? 184.126 253.123 400.375 1.00 81.19 187 THR A C 1
ATOM 2605 O O . THR A 1 187 ? 184.566 254.237 400.122 1.00 81.19 187 THR A O 1
ATOM 2616 N N . SER A 1 188 ? 184.799 252.079 400.041 1.00 78.15 188 SER A N 1
ATOM 2617 C CA . SER A 1 188 ? 186.109 251.989 399.522 1.00 78.15 188 SER A CA 1
ATOM 2618 C C . SER A 1 188 ? 186.185 251.251 398.221 1.00 78.15 188 SER A C 1
ATOM 2619 O O . SER A 1 188 ? 185.818 250.075 398.198 1.00 78.15 188 SER A O 1
ATOM 2627 N N . CYS A 1 189 ? 186.566 251.893 397.129 1.00 79.27 189 CYS A N 1
ATOM 2628 C CA . CYS A 1 189 ? 186.904 251.245 395.878 1.00 79.27 189 CYS A CA 1
ATOM 2629 C C . CYS A 1 189 ? 188.233 250.501 395.998 1.00 79.27 189 CYS A C 1
ATOM 2630 O O . CYS A 1 189 ? 188.936 250.547 397.005 1.00 79.27 189 CYS A O 1
ATOM 2638 N N . THR A 1 190 ? 188.612 249.824 394.929 1.00 75.94 190 THR A N 1
ATOM 2639 C CA . THR A 1 190 ? 189.789 249.081 394.731 1.00 75.94 190 THR A CA 1
ATOM 2640 C C . THR A 1 190 ? 190.470 249.364 393.423 1.00 75.94 190 THR A C 1
ATOM 2641 O O . THR A 1 190 ? 189.784 249.437 392.405 1.00 75.94 190 THR A O 1
ATOM 2652 N N . VAL A 1 191 ? 191.749 249.502 393.360 1.00 73.76 191 VAL A N 1
ATOM 2653 C CA . VAL A 1 191 ? 192.606 249.719 392.261 1.00 73.76 191 VAL A CA 1
ATOM 2654 C C . VAL A 1 191 ? 193.611 248.619 392.133 1.00 73.76 191 VAL A C 1
ATOM 2655 O O . VAL A 1 191 ? 194.291 248.334 393.123 1.00 73.76 191 VAL A O 1
ATOM 2668 N N . THR A 1 192 ? 193.773 247.988 391.029 1.00 74.54 192 THR A N 1
ATOM 2669 C CA . THR A 1 192 ? 194.612 246.903 390.708 1.00 74.54 192 THR A CA 1
ATOM 2670 C C . THR A 1 192 ? 195.742 247.296 389.806 1.00 74.54 192 THR A C 1
ATOM 2671 O O . THR A 1 192 ? 195.510 248.081 388.886 1.00 74.54 192 THR A O 1
ATOM 2682 N N . VAL A 1 193 ? 196.919 246.808 389.964 1.00 73.40 193 VAL A N 1
ATOM 2683 C CA . VAL A 1 193 ? 198.101 247.024 389.228 1.00 73.40 193 VAL A CA 1
ATOM 2684 C C . VAL A 1 193 ? 198.572 245.781 388.532 1.00 73.40 193 VAL A C 1
ATOM 2685 O O . VAL A 1 193 ? 198.755 244.764 389.208 1.00 73.40 193 VAL A O 1
ATOM 2698 N N . GLU A 1 194 ? 198.787 245.767 387.266 1.00 74.12 194 GLU A N 1
ATOM 2699 C CA . GLU A 1 194 ? 199.315 244.770 386.427 1.00 74.12 194 GLU A CA 1
ATOM 2700 C C . GLU A 1 194 ? 200.564 245.210 385.718 1.00 74.12 194 GLU A C 1
ATOM 2701 O O . GLU A 1 194 ? 200.550 246.269 385.091 1.00 74.12 194 GLU A O 1
ATOM 2713 N N . THR A 1 195 ? 201.629 244.489 385.745 1.00 73.94 195 THR A N 1
ATOM 2714 C CA . THR A 1 195 ? 202.929 244.792 385.314 1.00 73.94 195 THR A CA 1
ATOM 2715 C C . THR A 1 195 ? 203.371 243.977 384.135 1.00 73.94 195 THR A C 1
ATOM 2716 O O . THR A 1 195 ? 202.738 242.973 383.811 1.00 73.94 195 THR A O 1
ATOM 2727 N N . ARG A 1 196 ? 204.426 244.319 383.482 1.00 73.70 196 ARG A N 1
ATOM 2728 C CA . ARG A 1 196 ? 204.935 243.789 382.280 1.00 73.70 196 ARG A CA 1
ATOM 2729 C C . ARG A 1 196 ? 206.343 244.182 381.979 1.00 73.70 196 ARG A C 1
ATOM 2730 O O . ARG A 1 196 ? 206.639 245.376 382.051 1.00 73.70 196 ARG A O 1
ATOM 2751 N N . GLY A 1 197 ? 207.201 243.241 381.623 1.00 74.98 197 GLY A N 1
ATOM 2752 C CA . GLY A 1 197 ? 208.546 243.590 381.236 1.00 74.98 197 GLY A CA 1
ATOM 2753 C C . GLY A 1 197 ? 208.538 244.495 380.031 1.00 74.98 197 GLY A C 1
ATOM 2754 O O . GLY A 1 197 ? 207.817 244.238 379.067 1.00 74.98 197 GLY A O 1
ATOM 2758 N N . GLY A 1 198 ? 209.321 245.555 380.066 1.00 73.37 198 GLY A N 1
ATOM 2759 C CA . GLY A 1 198 ? 209.421 246.420 378.919 1.00 73.37 198 GLY A CA 1
ATOM 2760 C C . GLY A 1 198 ? 210.240 245.783 377.824 1.00 73.37 198 GLY A C 1
ATOM 2761 O O . GLY A 1 198 ? 210.889 244.755 377.997 1.00 73.37 198 GLY A O 1
ATOM 2765 N N . THR A 1 199 ? 210.202 246.412 376.653 1.00 72.44 199 THR A N 1
ATOM 2766 C CA . THR A 1 199 ? 211.065 245.966 375.571 1.00 72.44 199 THR A CA 1
ATOM 2767 C C . THR A 1 199 ? 212.517 246.101 375.968 1.00 72.44 199 THR A C 1
ATOM 2768 O O . THR A 1 199 ? 213.366 245.322 375.524 1.00 72.44 199 THR A O 1
ATOM 2779 N N . ASP A 1 200 ? 212.825 247.081 376.808 1.00 74.48 200 ASP A N 1
ATOM 2780 C CA . ASP A 1 200 ? 214.197 247.357 377.200 1.00 74.48 200 ASP A CA 1
ATOM 2781 C C . ASP A 1 200 ? 214.664 246.516 378.372 1.00 74.48 200 ASP A C 1
ATOM 2782 O O . ASP A 1 200 ? 215.862 246.497 378.656 1.00 74.48 200 ASP A O 1
ATOM 2791 N N . PHE A 1 201 ? 213.769 245.827 379.061 1.00 73.25 201 PHE A N 1
ATOM 2792 C CA . PHE A 1 201 ? 214.179 245.119 380.258 1.00 73.25 201 PHE A CA 1
ATOM 2793 C C . PHE A 1 201 ? 215.151 244.021 379.903 1.00 73.25 201 PHE A C 1
ATOM 2794 O O . PHE A 1 201 ? 215.004 243.341 378.887 1.00 73.25 201 PHE A O 1
ATOM 2811 N N . GLU A 1 202 ? 216.154 243.849 380.746 1.00 74.11 202 GLU A N 1
ATOM 2812 C CA . GLU A 1 202 ? 217.216 242.907 380.447 1.00 74.11 202 GLU A CA 1
ATOM 2813 C C . GLU A 1 202 ? 217.957 242.649 381.740 1.00 74.11 202 GLU A C 1
ATOM 2814 O O . GLU A 1 202 ? 218.372 243.591 382.415 1.00 74.11 202 GLU A O 1
ATOM 2826 N N . PHE A 1 203 ? 218.089 241.386 382.094 1.00 70.49 203 PHE A N 1
ATOM 2827 C CA . PHE A 1 203 ? 218.820 241.042 383.286 1.00 70.49 203 PHE A CA 1
ATOM 2828 C C . PHE A 1 203 ? 220.312 241.150 383.012 1.00 70.49 203 PHE A C 1
ATOM 2829 O O . PHE A 1 203 ? 220.739 241.560 381.933 1.00 70.49 203 PHE A O 1
ATOM 2846 N N . HIS A 1 204 ? 221.110 240.779 384.002 1.00 73.46 204 HIS A N 1
ATOM 2847 C CA . HIS A 1 204 ? 222.547 240.976 383.930 1.00 73.46 204 HIS A CA 1
ATOM 2848 C C . HIS A 1 204 ? 223.223 239.873 384.721 1.00 73.46 204 HIS A C 1
ATOM 2849 O O . HIS A 1 204 ? 222.665 238.788 384.819 1.00 73.46 204 HIS A O 1
ATOM 2864 N N . LEU A 1 205 ? 224.423 240.096 385.229 1.00 72.44 205 LEU A N 1
ATOM 2865 C CA . LEU A 1 205 ? 225.296 239.005 385.642 1.00 72.44 205 LEU A CA 1
ATOM 2866 C C . LEU A 1 205 ? 224.524 237.816 386.195 1.00 72.44 205 LEU A C 1
ATOM 2867 O O . LEU A 1 205 ? 223.663 237.965 387.064 1.00 72.44 205 LEU A O 1
ATOM 2883 N N . LEU A 1 206 ? 224.842 236.633 385.675 1.00 70.87 206 LEU A N 1
ATOM 2884 C CA . LEU A 1 206 ? 224.061 235.430 385.927 1.00 70.87 206 LEU A CA 1
ATOM 2885 C C . LEU A 1 206 ? 224.616 234.649 387.102 1.00 70.87 206 LEU A C 1
ATOM 2886 O O . LEU A 1 206 ? 225.826 234.472 387.225 1.00 70.87 206 LEU A O 1
ATOM 2902 N N . LYS A 1 207 ? 223.730 234.181 387.971 1.00 72.05 207 LYS A N 1
ATOM 2903 C CA . LYS A 1 207 ? 224.132 233.434 389.150 1.00 72.05 207 LYS A CA 1
ATOM 2904 C C . LYS A 1 207 ? 223.248 232.214 38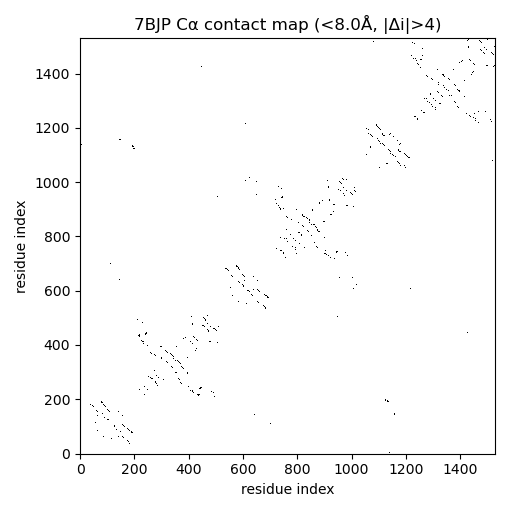9.302 1.00 72.05 207 LYS A C 1
ATOM 2905 O O . LYS A 1 207 ? 222.183 232.131 388.685 1.00 72.05 207 LYS A O 1
ATOM 2924 N N . PRO A 1 208 ? 223.659 231.252 390.115 1.00 70.77 208 PRO A N 1
ATOM 2925 C CA . PRO A 1 208 ? 222.761 230.196 390.517 1.00 70.77 208 PRO A CA 1
ATOM 2926 C C . PRO A 1 208 ? 221.807 230.682 391.585 1.00 70.77 208 PRO A C 1
ATOM 2927 O O . PRO A 1 208 ? 222.213 231.430 392.484 1.00 70.77 208 PRO A O 1
ATOM 2938 N N . PRO A 1 209 ? 220.550 230.263 391.558 1.00 70.10 209 PRO A N 1
ATOM 2939 C CA . PRO A 1 209 ? 219.728 230.412 392.751 1.00 70.10 209 PRO A CA 1
ATOM 2940 C C . PRO A 1 209 ? 220.316 229.541 393.839 1.00 70.10 209 PRO A C 1
ATOM 2941 O O . PRO A 1 209 ? 221.159 228.682 393.582 1.00 70.10 209 PRO A O 1
ATOM 2952 N N . SER A 1 210 ? 219.911 229.795 395.073 1.00 72.69 210 SER A N 1
ATOM 2953 C CA . SER A 1 210 ? 220.486 229.075 396.198 1.00 72.69 210 SER A CA 1
ATOM 2954 C C . SER A 1 210 ? 221.875 229.597 396.518 1.00 72.69 210 SER A C 1
ATOM 2955 O O . SER A 1 210 ? 222.489 229.179 397.502 1.00 72.69 210 SER A O 1
ATOM 2963 N N . ARG A 1 211 ? 222.384 230.496 395.689 1.00 73.28 211 ARG A N 1
ATOM 2964 C CA . ARG A 1 211 ? 223.509 231.340 396.058 1.00 73.28 211 ARG A CA 1
ATOM 2965 C C . ARG A 1 211 ? 222.905 232.614 396.613 1.00 73.28 211 ARG A C 1
ATOM 2966 O O . ARG A 1 211 ? 222.691 233.582 395.889 1.00 73.28 211 ARG A O 1
ATOM 2987 N N . LYS A 1 212 ? 222.605 232.665 397.859 1.00 76.05 212 LYS A N 1
ATOM 2988 C CA . LYS A 1 212 ? 221.957 233.698 398.551 1.00 76.05 212 LYS A CA 1
ATOM 2989 C C . LYS A 1 212 ? 222.538 235.033 398.203 1.00 76.05 212 LYS A C 1
ATOM 2990 O O . LYS A 1 212 ? 223.682 235.095 397.750 1.00 76.05 212 LYS A O 1
ATOM 3009 N N . MET A 1 213 ? 221.879 236.108 398.437 1.00 78.56 213 MET A N 1
ATOM 3010 C CA . MET A 1 213 ? 222.138 237.431 398.027 1.00 78.56 213 MET A CA 1
ATOM 3011 C C . MET A 1 213 ? 223.459 237.925 398.550 1.00 78.56 213 MET A C 1
ATOM 3012 O O . MET A 1 213 ? 224.195 237.169 399.192 1.00 78.56 213 MET A O 1
ATOM 3026 N N . ILE A 1 214 ? 223.822 239.137 398.317 1.00 78.90 214 ILE A N 1
ATOM 3027 C CA . ILE A 1 214 ? 225.084 239.713 398.546 1.00 78.90 214 ILE A CA 1
ATOM 3028 C C . ILE A 1 214 ? 225.526 239.446 399.958 1.00 78.90 214 ILE A C 1
ATOM 3029 O O . ILE A 1 214 ? 224.773 239.743 400.891 1.00 78.90 214 ILE A O 1
ATOM 3045 N N . PHE A 1 215 ? 226.668 238.904 400.197 1.00 80.83 215 PHE A N 1
ATOM 3046 C CA . PHE A 1 215 ? 227.369 238.956 401.413 1.00 80.83 215 PHE A CA 1
ATOM 3047 C C . PHE A 1 215 ? 226.662 238.333 402.580 1.00 80.83 215 PHE A C 1
ATOM 3048 O O . PHE A 1 215 ? 227.154 238.380 403.710 1.00 80.83 215 PHE A O 1
ATOM 3065 N N . GLY A 1 216 ? 225.512 237.789 402.420 1.00 80.91 216 GLY A N 1
ATOM 3066 C CA . GLY A 1 216 ? 224.730 237.395 403.479 1.00 80.91 216 GLY A CA 1
ATOM 3067 C C . GLY A 1 216 ? 224.450 238.396 404.517 1.00 80.91 216 GLY A C 1
ATOM 3068 O O . GLY A 1 216 ? 224.211 238.091 405.686 1.00 80.91 216 GLY A O 1
ATOM 3072 N N . ALA A 1 217 ? 224.508 239.637 404.182 1.00 83.01 217 ALA A N 1
ATOM 3073 C CA . ALA A 1 217 ? 224.158 240.803 404.889 1.00 83.01 217 ALA A CA 1
ATOM 3074 C C . ALA A 1 217 ? 222.912 241.489 404.391 1.00 83.01 217 ALA A C 1
ATOM 3075 O O . ALA A 1 217 ? 222.688 242.663 404.700 1.00 83.01 217 ALA A O 1
ATOM 3082 N N . ASP A 1 218 ? 222.103 240.874 403.597 1.00 82.57 218 ASP A N 1
ATOM 3083 C CA . ASP A 1 218 ? 220.946 241.355 402.945 1.00 82.57 218 ASP A CA 1
ATOM 3084 C C . ASP A 1 218 ? 219.826 241.645 403.900 1.00 82.57 218 ASP A C 1
ATOM 3085 O O . ASP A 1 218 ? 219.324 240.684 404.496 1.00 82.57 218 ASP A O 1
ATOM 3094 N N . PRO A 1 219 ? 219.316 242.878 404.022 1.00 81.34 219 PRO A N 1
ATOM 3095 C CA . PRO A 1 219 ? 218.193 243.151 404.894 1.00 81.34 219 PRO A CA 1
ATOM 3096 C C . PRO A 1 219 ? 216.913 242.406 404.513 1.00 81.34 219 PRO A C 1
ATOM 3097 O O . PRO A 1 219 ? 216.066 242.201 405.365 1.00 81.34 219 PRO A O 1
ATOM 3108 N N . SER A 1 220 ? 216.744 241.964 403.268 1.00 79.78 220 SER A N 1
ATOM 3109 C CA . SER A 1 220 ? 215.531 241.267 402.831 1.00 79.78 220 SER A CA 1
ATOM 3110 C C . SER A 1 220 ? 215.252 240.022 403.670 1.00 79.78 220 SER A C 1
ATOM 3111 O O . SER A 1 220 ? 214.105 239.709 403.982 1.00 79.78 220 SER A O 1
ATOM 3119 N N . ARG A 1 221 ? 216.303 239.338 404.110 1.00 80.08 221 ARG A N 1
ATOM 3120 C CA . ARG A 1 221 ? 216.248 238.289 405.118 1.00 80.08 221 ARG A CA 1
ATOM 3121 C C . ARG A 1 221 ? 216.166 238.916 406.508 1.00 80.08 221 ARG A C 1
ATOM 3122 O O . ARG A 1 221 ? 217.138 238.896 407.254 1.00 80.08 221 ARG A O 1
ATOM 3143 N N . LEU A 1 222 ? 215.019 239.480 406.856 1.00 80.89 222 LEU A N 1
ATOM 3144 C CA . LEU A 1 222 ? 214.721 239.929 408.214 1.00 80.89 222 LEU A CA 1
ATOM 3145 C C . LEU A 1 222 ? 213.300 239.558 408.626 1.00 80.89 222 LEU A C 1
ATOM 3146 O O . LEU A 1 222 ? 213.131 238.776 409.553 1.00 80.89 222 LEU A O 1
ATOM 3162 N N . ILE A 1 223 ? 212.276 240.031 407.919 1.00 79.39 223 ILE A N 1
ATOM 3163 C CA . ILE A 1 223 ? 210.887 239.669 408.195 1.00 79.39 223 ILE A CA 1
ATOM 3164 C C . ILE A 1 223 ? 210.512 238.498 407.266 1.00 79.39 223 ILE A C 1
ATOM 3165 O O . ILE A 1 223 ? 210.760 238.573 406.067 1.00 79.39 223 ILE A O 1
ATOM 3181 N N . PRO A 1 224 ? 209.936 237.396 407.754 1.00 79.42 224 PRO A N 1
ATOM 3182 C CA . PRO A 1 224 ? 209.497 236.304 406.909 1.00 79.42 224 PRO A CA 1
ATOM 3183 C C . PRO A 1 224 ? 208.430 236.731 405.913 1.00 79.42 224 PRO A C 1
ATOM 3184 O O . PRO A 1 224 ? 207.631 237.613 406.198 1.00 79.42 224 PRO A O 1
ATOM 3195 N N . LYS A 1 225 ? 208.336 236.069 404.763 1.00 80.36 225 LYS A N 1
ATOM 3196 C CA . LYS A 1 225 ? 207.431 236.500 403.689 1.00 80.36 225 LYS A CA 1
ATOM 3197 C C . LYS A 1 225 ? 205.949 236.243 403.955 1.00 80.36 225 LYS A C 1
ATOM 3198 O O . LYS A 1 225 ? 205.126 236.870 403.310 1.00 80.36 225 LYS A O 1
ATOM 3217 N N . LYS A 1 226 ? 205.600 235.360 404.885 1.00 82.87 226 LYS A N 1
ATOM 3218 C CA . LYS A 1 226 ? 204.238 234.971 405.286 1.00 82.87 226 LYS A CA 1
ATOM 3219 C C . LYS A 1 226 ? 204.081 235.060 406.801 1.00 82.87 226 LYS A C 1
ATOM 3220 O O . LYS A 1 226 ? 205.013 234.705 407.515 1.00 82.87 226 LYS A O 1
ATOM 3239 N N . SER A 1 227 ? 202.901 235.406 407.299 1.00 83.56 227 SER A N 1
ATOM 3240 C CA . SER A 1 227 ? 202.599 235.428 408.742 1.00 83.56 227 SER A CA 1
ATOM 3241 C C . SER A 1 227 ? 202.641 234.075 409.444 1.00 83.56 227 SER A C 1
ATOM 3242 O O . SER A 1 227 ? 202.608 234.029 410.671 1.00 83.56 227 SER A O 1
ATOM 3250 N N . MET A 1 228 ? 202.742 232.966 408.725 1.00 85.16 228 MET A N 1
ATOM 3251 C CA . MET A 1 228 ? 202.787 231.629 409.322 1.00 85.16 228 MET A CA 1
ATOM 3252 C C . MET A 1 228 ? 203.985 231.445 410.271 1.00 85.16 228 MET A C 1
ATOM 3253 O O . MET A 1 228 ? 203.938 230.606 411.174 1.00 85.16 228 MET A O 1
ATOM 3267 N N . PHE A 1 229 ? 205.033 232.259 410.118 1.00 82.75 229 PHE A N 1
ATOM 3268 C CA . PHE A 1 229 ? 206.307 232.154 410.815 1.00 82.75 229 PHE A CA 1
ATOM 3269 C C . PHE A 1 229 ? 206.604 233.297 411.789 1.00 82.75 229 PHE A C 1
ATOM 3270 O O . PHE A 1 229 ? 207.696 233.365 412.349 1.00 82.75 229 PHE A O 1
ATOM 3287 N N . TRP A 1 230 ? 205.668 234.217 411.996 1.00 82.00 230 TRP A N 1
ATOM 3288 C CA . TRP A 1 230 ? 205.886 235.462 412.736 1.00 82.00 230 TRP A CA 1
ATOM 3289 C C . TRP A 1 230 ? 205.817 235.318 414.267 1.00 82.00 230 TRP A C 1
ATOM 3290 O O . TRP A 1 230 ? 205.131 236.068 414.945 1.00 82.00 230 TRP A O 1
ATOM 3311 N N . GLU A 1 231 ? 206.530 234.357 414.847 1.00 87.13 231 GLU A N 1
ATOM 3312 C CA . GLU A 1 231 ? 206.706 234.256 416.308 1.00 87.13 231 GLU A CA 1
ATOM 3313 C C . GLU A 1 231 ? 207.375 235.511 416.885 1.00 87.13 231 GLU A C 1
ATOM 3314 O O . GLU A 1 231 ? 208.090 236.208 416.185 1.00 87.13 231 GLU A O 1
ATOM 3326 N N . GLY A 1 232 ? 207.156 235.830 418.160 1.00 87.39 232 GLY A N 1
ATOM 3327 C CA . GLY A 1 232 ? 207.641 237.054 418.807 1.00 87.39 232 GLY A CA 1
ATOM 3328 C C . GLY A 1 232 ? 208.809 236.807 419.749 1.00 87.39 232 GLY A C 1
ATOM 3329 O O . GLY A 1 232 ? 208.983 235.708 420.254 1.00 87.39 232 GLY A O 1
ATOM 3333 N N . ASN A 1 233 ? 209.621 237.817 420.027 1.00 89.56 233 ASN A N 1
ATOM 3334 C CA . ASN A 1 233 ? 210.823 237.630 420.838 1.00 89.56 233 ASN A CA 1
ATOM 3335 C C . ASN A 1 233 ? 210.598 237.621 422.357 1.00 89.56 233 ASN A C 1
ATOM 3336 O O . ASN A 1 233 ? 211.520 237.247 423.076 1.00 89.56 233 ASN A O 1
ATOM 3347 N N . ARG A 1 234 ? 209.442 237.999 422.903 1.00 92.98 234 ARG A N 1
ATOM 3348 C CA . ARG A 1 234 ? 209.221 238.025 424.356 1.00 92.98 234 ARG A CA 1
ATOM 3349 C C . ARG A 1 234 ? 208.735 236.689 424.909 1.00 92.98 234 ARG A C 1
ATOM 3350 O O . ARG A 1 234 ? 209.404 236.134 425.765 1.00 92.98 234 ARG A O 1
ATOM 3371 N N . LEU A 1 235 ? 207.641 236.124 424.416 1.00 93.74 235 LEU A N 1
ATOM 3372 C CA . LEU A 1 235 ? 207.053 234.844 424.871 1.00 93.74 235 LEU A CA 1
ATOM 3373 C C . LEU A 1 235 ? 206.488 234.078 423.656 1.00 93.74 235 LEU A C 1
ATOM 3374 O O . LEU A 1 235 ? 206.145 234.717 422.663 1.00 93.74 235 LEU A O 1
ATOM 3390 N N . PRO A 1 236 ? 206.402 232.736 423.673 1.00 90.56 236 PRO A N 1
ATOM 3391 C CA . PRO A 1 236 ? 205.990 231.962 422.502 1.00 90.56 236 PRO A CA 1
ATOM 3392 C C . PRO A 1 236 ? 204.523 232.168 422.109 1.00 90.56 236 PRO A C 1
ATOM 3393 O O . PRO A 1 236 ? 203.673 232.323 422.986 1.00 90.56 236 PRO A O 1
ATOM 3404 N N . GLY A 1 237 ? 204.215 232.109 420.808 1.00 89.77 237 GLY A N 1
ATOM 3405 C CA . GLY A 1 237 ? 202.842 232.035 420.314 1.00 89.77 237 GLY A CA 1
ATOM 3406 C C . GLY A 1 237 ? 202.573 232.655 418.940 1.00 89.77 237 GLY A C 1
ATOM 3407 O O . GLY A 1 237 ? 203.332 233.495 418.450 1.00 89.77 237 GLY A O 1
ATOM 3411 N N . GLU A 1 238 ? 201.440 232.272 418.344 1.00 88.07 238 GLU A N 1
ATOM 3412 C CA . GLU A 1 238 ? 201.032 232.697 417.007 1.00 88.07 238 GLU A CA 1
ATOM 3413 C C . GLU A 1 238 ? 200.521 234.146 416.970 1.00 88.07 238 GLU A C 1
ATOM 3414 O O . GLU A 1 238 ? 199.663 234.525 417.762 1.00 88.07 238 GLU A O 1
ATOM 3426 N N . PHE A 1 239 ? 201.003 234.907 415.991 1.00 84.82 239 PHE A N 1
ATOM 3427 C CA . PHE A 1 239 ? 200.885 236.358 415.810 1.00 84.82 239 PHE A CA 1
ATOM 3428 C C . PHE A 1 239 ? 199.478 236.913 415.575 1.00 84.82 239 PHE A C 1
ATOM 3429 O O . PHE A 1 239 ? 198.741 236.380 414.741 1.00 84.82 239 PHE A O 1
ATOM 3446 N N . LYS A 1 240 ? 199.123 238.015 416.255 1.00 87.72 240 LYS A N 1
ATOM 3447 C CA . LYS A 1 240 ? 197.801 238.658 416.235 1.00 87.72 240 LYS A CA 1
ATOM 3448 C C . LYS A 1 240 ? 197.807 240.132 415.792 1.00 87.72 240 LYS A C 1
ATOM 3449 O O . LYS A 1 240 ? 196.847 240.851 416.029 1.00 87.72 240 LYS A O 1
ATOM 3468 N N . GLY A 1 241 ? 198.854 240.598 415.110 1.00 84.85 241 GLY A N 1
ATOM 3469 C CA . GLY A 1 241 ? 198.935 241.964 414.571 1.00 84.85 241 GLY A CA 1
ATOM 3470 C C . GLY A 1 241 ? 199.880 242.868 415.355 1.00 84.85 241 GLY A C 1
ATOM 3471 O O . GLY A 1 241 ? 200.883 242.422 415.897 1.00 84.85 241 GLY A O 1
ATOM 3475 N N . PHE A 1 242 ? 199.576 244.158 415.438 1.00 82.23 242 PHE A N 1
ATOM 3476 C CA . PHE A 1 242 ? 200.530 245.160 415.903 1.00 82.23 242 PHE A CA 1
ATOM 3477 C C . PHE A 1 242 ? 199.899 246.170 416.870 1.00 82.23 242 PHE A C 1
ATOM 3478 O O . PHE A 1 242 ? 198.681 246.293 416.962 1.00 82.23 242 PHE A O 1
ATOM 3495 N N . SER A 1 243 ? 200.729 246.930 417.571 1.00 84.69 243 SER A N 1
ATOM 3496 C CA . SER A 1 243 ? 200.308 248.097 418.350 1.00 84.69 243 SER A CA 1
ATOM 3497 C C . SER A 1 243 ? 201.303 249.246 418.233 1.00 84.69 243 SER A C 1
ATOM 3498 O O . SER A 1 243 ? 202.509 249.016 418.169 1.00 84.69 243 SER A O 1
ATOM 3506 N N . ILE A 1 244 ? 200.814 250.484 418.209 1.00 82.64 244 ILE A N 1
ATOM 3507 C CA . ILE A 1 244 ? 201.611 251.717 418.187 1.00 82.64 244 ILE A CA 1
ATOM 3508 C C . ILE A 1 244 ? 201.801 252.211 419.609 1.00 82.64 244 ILE A C 1
ATOM 3509 O O . ILE A 1 244 ? 200.831 252.222 420.362 1.00 82.64 244 ILE A O 1
ATOM 3525 N N . LYS A 1 245 ? 202.983 252.696 419.995 1.00 87.20 245 LYS A N 1
ATOM 3526 C CA . LYS A 1 245 ? 203.186 253.354 421.300 1.00 87.20 245 LYS A CA 1
ATOM 3527 C C . LYS A 1 245 ? 204.148 254.554 421.185 1.00 87.20 245 LYS A C 1
ATOM 3528 O O . LYS A 1 245 ? 205.041 254.518 420.349 1.00 87.20 245 LYS A O 1
ATOM 3547 N N . PRO A 1 246 ? 204.042 255.582 422.052 1.00 86.90 246 PRO A N 1
ATOM 3548 C CA . PRO A 1 246 ? 204.955 256.726 422.022 1.00 86.90 246 PRO A CA 1
ATOM 3549 C C . PRO A 1 246 ? 206.399 256.356 422.365 1.00 86.90 246 PRO A C 1
ATOM 3550 O O . PRO A 1 246 ? 207.343 257.013 421.921 1.00 86.90 246 PRO A O 1
ATOM 3561 N N . LEU A 1 247 ? 206.556 255.305 423.170 1.00 88.91 247 LEU A N 1
ATOM 3562 C CA . LEU A 1 247 ? 207.823 254.781 423.651 1.00 88.91 247 LEU A CA 1
ATOM 3563 C C . LEU A 1 247 ? 207.755 253.254 423.686 1.00 88.91 247 LEU A C 1
ATOM 3564 O O . LEU A 1 247 ? 206.780 252.692 424.175 1.00 88.91 247 LEU A O 1
ATOM 3580 N N . VAL A 1 248 ? 208.775 252.579 423.171 1.00 89.18 248 VAL A N 1
ATOM 3581 C CA . VAL A 1 248 ? 208.824 251.120 423.034 1.00 89.18 248 VAL A CA 1
ATOM 3582 C C . VAL A 1 248 ? 210.140 250.625 423.595 1.00 89.18 248 VAL A C 1
ATOM 3583 O O . VAL A 1 248 ? 211.166 251.237 423.314 1.00 89.18 248 VAL A O 1
ATOM 3596 N N . PHE A 1 249 ? 210.149 249.568 424.401 1.00 92.67 249 PHE A N 1
ATOM 3597 C CA . PHE A 1 249 ? 211.321 249.125 425.163 1.00 92.67 249 PHE A CA 1
ATOM 3598 C C . PHE A 1 249 ? 211.277 247.618 425.492 1.00 92.67 249 PHE A C 1
ATOM 3599 O O . PHE A 1 249 ? 210.208 247.031 425.659 1.00 92.67 249 PHE A O 1
ATOM 3616 N N . GLN A 1 250 ? 212.428 246.967 425.599 1.00 92.00 250 GLN A N 1
ATOM 3617 C CA . GLN A 1 250 ? 212.564 245.539 425.927 1.00 92.00 250 GLN A CA 1
ATOM 3618 C C . GLN A 1 250 ? 214.042 245.234 426.137 1.00 92.00 250 GLN A C 1
ATOM 3619 O O . GLN A 1 250 ? 214.856 245.682 425.341 1.00 92.00 250 GLN A O 1
ATOM 3633 N N . ALA A 1 251 ? 214.418 244.471 427.161 1.00 93.73 251 ALA A N 1
ATOM 3634 C CA . ALA A 1 251 ? 215.814 244.090 427.355 1.00 93.73 251 ALA A CA 1
ATOM 3635 C C . ALA A 1 251 ? 216.148 242.768 426.669 1.00 93.73 251 ALA A C 1
ATOM 3636 O O . ALA A 1 251 ? 217.160 242.667 425.971 1.00 93.73 251 ALA A O 1
ATOM 3643 N N . ASN A 1 252 ? 215.321 241.752 426.872 1.00 93.80 252 ASN A N 1
ATOM 3644 C CA . ASN A 1 252 ? 215.631 240.382 426.491 1.00 93.80 252 ASN A CA 1
ATOM 3645 C C . ASN A 1 252 ? 215.265 240.023 425.048 1.00 93.80 252 ASN A C 1
ATOM 3646 O O . ASN A 1 252 ? 214.287 240.519 424.500 1.00 93.80 252 ASN A O 1
ATOM 3657 N N . ARG A 1 253 ? 216.041 239.125 424.431 1.00 90.56 253 ARG A N 1
ATOM 3658 C CA . ARG A 1 253 ? 215.937 238.675 423.021 1.00 90.56 253 ARG A CA 1
ATOM 3659 C C . ARG A 1 253 ? 215.849 239.801 421.990 1.00 90.56 253 ARG A C 1
ATOM 3660 O O . ARG A 1 253 ? 215.373 239.597 420.871 1.00 90.56 253 ARG A O 1
ATOM 3681 N N . HIS A 1 254 ? 216.331 240.978 422.343 1.00 88.44 254 HIS A N 1
ATOM 3682 C CA . HIS A 1 254 ? 216.378 242.128 421.473 1.00 88.44 254 HIS A CA 1
ATOM 3683 C C . HIS A 1 254 ? 217.808 242.349 420.997 1.00 88.44 254 HIS A C 1
ATOM 3684 O O . HIS A 1 254 ? 218.724 242.456 421.815 1.00 88.44 254 HIS A O 1
ATOM 3698 N N . PHE A 1 255 ? 218.001 242.376 419.683 1.00 86.68 255 PHE A N 1
ATOM 3699 C CA . PHE A 1 255 ? 219.303 242.379 419.043 1.00 86.68 255 PHE A CA 1
ATOM 3700 C C . PHE A 1 255 ? 219.437 243.527 418.051 1.00 86.68 255 PHE A C 1
ATOM 3701 O O . PHE A 1 255 ? 218.612 243.688 417.166 1.00 86.68 255 PHE A O 1
ATOM 3718 N N . ASP A 1 256 ? 220.505 244.301 418.180 1.00 90.37 256 ASP A N 1
ATOM 3719 C CA . ASP A 1 256 ? 220.813 245.449 417.440 1.00 90.37 256 ASP A CA 1
ATOM 3720 C C . ASP A 1 256 ? 221.405 245.104 416.106 1.00 90.37 256 ASP A C 1
ATOM 3721 O O . ASP A 1 256 ? 221.666 243.937 415.813 1.00 90.37 256 ASP A O 1
ATOM 3730 N N . CYS A 1 257 ? 221.685 246.053 415.283 1.00 89.10 257 CYS A N 1
ATOM 3731 C CA . CYS A 1 257 ? 222.332 245.923 414.044 1.00 89.10 257 CYS A CA 1
ATOM 3732 C C . CYS A 1 257 ? 223.646 245.219 414.158 1.00 89.10 257 CYS A C 1
ATOM 3733 O O . CYS A 1 257 ? 224.036 244.436 413.287 1.00 89.10 257 CYS A O 1
ATOM 3741 N N . LYS A 1 258 ? 224.384 245.449 415.185 1.00 87.96 258 LYS A N 1
ATOM 3742 C CA . LYS A 1 258 ? 225.713 245.070 415.443 1.00 87.96 258 LYS A CA 1
ATOM 3743 C C . LYS A 1 258 ? 225.868 243.808 416.237 1.00 87.96 258 LYS A C 1
ATOM 3744 O O . LYS A 1 258 ? 226.938 243.561 416.796 1.00 87.96 258 LYS A O 1
ATOM 3763 N N . ARG A 1 259 ? 224.872 243.014 416.399 1.00 86.41 259 ARG A N 1
ATOM 3764 C CA . ARG A 1 259 ? 224.913 241.835 417.164 1.00 86.41 259 ARG A CA 1
ATOM 3765 C C . ARG A 1 259 ? 225.063 242.095 418.637 1.00 86.41 259 ARG A C 1
ATOM 3766 O O . ARG A 1 259 ? 225.368 241.187 419.412 1.00 86.41 259 ARG A O 1
ATOM 3787 N N . GLN A 1 260 ? 224.947 243.347 419.070 1.00 89.23 260 GLN A N 1
ATOM 3788 C CA . GLN A 1 260 ? 224.918 243.704 420.472 1.00 89.23 260 GLN A CA 1
ATOM 3789 C C . GLN A 1 260 ? 223.517 243.407 420.976 1.00 89.23 260 GLN A C 1
ATOM 3790 O O . GLN A 1 260 ? 222.517 243.732 420.332 1.00 89.23 260 GLN A O 1
ATOM 3804 N N . THR A 1 261 ? 223.439 242.773 422.129 1.00 89.69 261 THR A N 1
ATOM 3805 C CA . THR A 1 261 ? 222.283 242.494 422.880 1.00 89.69 261 THR A CA 1
ATOM 3806 C C . THR A 1 261 ? 222.462 242.735 424.345 1.00 89.69 261 THR A C 1
ATOM 3807 O O . THR A 1 261 ? 223.341 242.109 424.940 1.00 89.69 261 THR A O 1
ATOM 3818 N N . PHE A 1 262 ? 221.681 243.627 424.949 1.00 89.92 262 PHE A N 1
ATOM 3819 C CA . PHE A 1 262 ? 221.751 243.877 426.387 1.00 89.92 262 PHE A CA 1
ATOM 3820 C C . PHE A 1 262 ? 220.975 242.842 427.200 1.00 89.92 262 PHE A C 1
ATOM 3821 O O . PHE A 1 262 ? 220.891 242.958 428.423 1.00 89.92 262 PHE A O 1
ATOM 3838 N N . GLY A 1 263 ? 220.368 241.856 426.544 1.00 92.06 263 GLY A N 1
ATOM 3839 C CA . GLY A 1 263 ? 219.604 240.876 427.117 1.00 92.06 263 GLY A CA 1
ATOM 3840 C C . GLY A 1 263 ? 220.318 239.774 427.771 1.00 92.06 263 GLY A C 1
ATOM 3841 O O . GLY A 1 263 ? 221.495 239.912 428.107 1.00 92.06 263 GLY A O 1
ATOM 3845 N N . TRP A 1 264 ? 219.666 238.626 427.957 1.00 95.16 264 TRP A N 1
ATOM 3846 C CA . TRP A 1 264 ? 220.221 237.479 428.675 1.00 95.16 264 TRP A CA 1
ATOM 3847 C C . TRP A 1 264 ? 219.845 236.144 428.050 1.00 95.16 264 TRP A C 1
ATOM 3848 O O . TRP A 1 264 ? 219.779 235.106 428.706 1.00 95.16 264 TRP A O 1
ATOM 3869 N N . SER A 1 265 ? 219.509 236.145 426.778 1.00 92.65 265 SER A N 1
ATOM 3870 C CA . SER A 1 265 ? 218.971 235.051 426.084 1.00 92.65 265 SER A CA 1
ATOM 3871 C C . SER A 1 265 ? 219.420 234.924 424.661 1.00 92.65 265 SER A C 1
ATOM 3872 O O . SER A 1 265 ? 219.558 235.945 423.988 1.00 92.65 265 SER A O 1
ATOM 3880 N N . THR A 1 266 ? 219.634 233.763 424.154 1.00 89.16 266 THR A N 1
ATOM 3881 C CA . THR A 1 266 ? 219.820 233.419 422.809 1.00 89.16 266 THR A CA 1
ATOM 3882 C C . THR A 1 266 ? 218.508 233.288 422.081 1.00 89.16 266 THR A C 1
ATOM 3883 O O . THR A 1 266 ? 217.523 232.884 422.703 1.00 89.16 266 THR A O 1
ATOM 3894 N N . PRO A 1 267 ? 218.441 233.568 420.791 1.00 87.98 267 PRO A N 1
ATOM 3895 C CA . PRO A 1 267 ? 217.184 233.489 420.079 1.00 87.98 267 PRO A CA 1
ATOM 3896 C C . PRO A 1 267 ? 216.413 232.202 420.132 1.00 87.98 267 PRO A C 1
ATOM 3897 O O . PRO A 1 267 ? 215.321 232.101 419.575 1.00 87.98 267 PRO A O 1
ATOM 3908 N N . GLU A 1 268 ? 216.915 231.169 420.710 1.00 89.25 268 GLU A N 1
ATOM 3909 C CA . GLU A 1 268 ? 216.387 229.862 420.687 1.00 89.25 268 GLU A CA 1
ATOM 3910 C C . GLU A 1 268 ? 214.947 229.824 421.120 1.00 89.25 268 GLU A C 1
ATOM 3911 O O . GLU A 1 268 ? 214.076 229.253 420.460 1.00 89.25 268 GLU A O 1
ATOM 3923 N N . HIS A 1 269 ? 214.623 230.500 422.228 1.00 88.95 269 HIS A N 1
ATOM 3924 C CA . HIS A 1 269 ? 213.248 230.580 422.735 1.00 88.95 269 HIS A CA 1
ATOM 3925 C C . HIS A 1 269 ? 212.644 229.203 423.080 1.00 88.95 269 HIS A C 1
ATOM 3926 O O . HIS A 1 269 ? 211.466 228.951 422.846 1.00 88.95 269 HIS A O 1
ATOM 3941 N N . ALA A 1 270 ? 213.456 228.317 423.656 1.00 91.19 270 ALA A N 1
ATOM 3942 C CA . ALA A 1 270 ? 213.189 226.966 423.970 1.00 91.19 270 ALA A CA 1
ATOM 3943 C C . ALA A 1 270 ? 213.337 226.592 425.422 1.00 91.19 270 ALA A C 1
ATOM 3944 O O . ALA A 1 270 ? 213.736 225.475 425.741 1.00 91.19 270 ALA A O 1
ATOM 3951 N N . GLY A 1 271 ? 213.082 227.455 426.342 1.00 98.03 271 GLY A N 1
ATOM 3952 C CA . GLY A 1 271 ? 213.114 227.265 427.706 1.00 98.03 271 GLY A CA 1
ATOM 3953 C C . GLY A 1 271 ? 214.308 227.668 428.470 1.00 98.03 271 GLY A C 1
ATOM 3954 O O . GLY A 1 271 ? 215.269 228.171 427.890 1.00 98.03 271 GLY A O 1
ATOM 3958 N N . VAL A 1 272 ? 214.340 227.503 429.749 1.00 101.48 272 VAL A N 1
ATOM 3959 C CA . VAL A 1 272 ? 215.346 227.793 430.696 1.00 101.48 272 VAL A CA 1
ATOM 3960 C C . VAL A 1 272 ? 215.947 226.544 431.270 1.00 101.48 272 VAL A C 1
ATOM 3961 O O . VAL A 1 272 ? 215.198 225.716 431.797 1.00 101.48 272 VAL A O 1
ATOM 3974 N N . LYS A 1 273 ? 217.256 226.380 431.099 1.00 102.54 273 LYS A N 1
ATOM 3975 C CA . LYS A 1 273 ? 218.016 225.182 431.447 1.00 102.54 273 LYS A CA 1
ATOM 3976 C C . LYS A 1 273 ? 218.547 225.387 432.861 1.00 102.54 273 LYS A C 1
ATOM 3977 O O . LYS A 1 273 ? 219.653 225.893 433.041 1.00 102.54 273 LYS A O 1
ATOM 3996 N N . LEU A 1 274 ? 217.777 225.111 433.891 1.00 104.36 274 LEU A N 1
ATOM 3997 C CA . LEU A 1 274 ? 218.114 225.481 435.268 1.00 104.36 274 LEU A CA 1
ATOM 3998 C C . LEU A 1 274 ? 218.354 224.259 436.154 1.00 104.36 274 LEU A C 1
ATOM 3999 O O . LEU A 1 274 ? 218.048 223.119 435.797 1.00 104.36 274 LEU A O 1
ATOM 4015 N N . ASN A 1 275 ? 218.959 224.485 437.297 1.00 104.22 275 ASN A N 1
ATOM 4016 C CA . ASN A 1 275 ? 219.261 223.553 438.316 1.00 104.22 275 ASN A CA 1
ATOM 4017 C C . ASN A 1 275 ? 218.733 223.943 439.664 1.00 104.22 275 ASN A C 1
ATOM 4018 O O . ASN A 1 275 ? 218.849 225.118 440.023 1.00 104.22 275 ASN A O 1
ATOM 4029 N N . ILE A 1 276 ? 218.079 223.038 440.388 1.00 106.55 276 ILE A N 1
ATOM 4030 C CA . ILE A 1 276 ? 217.408 223.287 441.675 1.00 106.55 276 ILE A CA 1
ATOM 4031 C C . ILE A 1 276 ? 218.201 222.655 442.834 1.00 106.55 276 ILE A C 1
ATOM 4032 O O . ILE A 1 276 ? 218.547 221.476 442.772 1.00 106.55 276 ILE A O 1
ATOM 4048 N N . GLN A 1 277 ? 218.426 223.425 443.892 1.00 107.26 277 GLN A N 1
ATOM 4049 C CA . GLN A 1 277 ? 218.989 223.100 445.142 1.00 107.26 277 GLN A CA 1
ATOM 4050 C C . GLN A 1 277 ? 217.940 222.711 446.145 1.00 107.26 277 GLN A C 1
ATOM 4051 O O . GLN A 1 277 ? 216.998 223.482 446.345 1.00 107.26 277 GLN A O 1
ATOM 4065 N N . ARG A 1 278 ? 218.077 221.531 446.761 1.00 108.75 278 ARG A N 1
ATOM 4066 C CA . ARG A 1 278 ? 217.041 220.881 447.570 1.00 108.75 278 ARG A CA 1
ATOM 4067 C C . ARG A 1 278 ? 216.411 221.733 448.678 1.00 108.75 278 ARG A C 1
ATOM 4068 O O . ARG A 1 278 ? 215.298 221.435 449.099 1.00 108.75 278 ARG A O 1
ATOM 4089 N N . GLN A 1 279 ? 217.133 222.735 449.214 1.00 109.72 279 GLN A N 1
ATOM 4090 C CA . GLN A 1 279 ? 216.773 223.554 450.310 1.00 109.72 279 GLN A CA 1
ATOM 4091 C C . GLN A 1 279 ? 215.435 224.215 450.091 1.00 109.72 279 GLN A C 1
ATOM 4092 O O . GLN A 1 279 ? 215.201 224.730 448.994 1.00 109.72 279 GLN A O 1
ATOM 4106 N N . ASN A 1 280 ? 214.535 224.153 451.078 1.00 110.59 280 ASN A N 1
ATOM 4107 C CA . ASN A 1 280 ? 213.174 224.713 450.972 1.00 110.59 280 ASN A CA 1
ATOM 4108 C C . ASN A 1 280 ? 213.058 226.195 451.398 1.00 110.59 280 ASN A C 1
ATOM 4109 O O . ASN A 1 280 ? 211.959 226.779 451.405 1.00 110.59 280 ASN A O 1
ATOM 4120 N N . LEU A 1 281 ? 214.195 226.762 451.811 1.00 110.02 281 LEU A N 1
ATOM 4121 C CA . LEU A 1 281 ? 214.410 228.134 452.259 1.00 110.02 281 LEU A CA 1
ATOM 4122 C C . LEU A 1 281 ? 213.525 228.616 453.454 1.00 110.02 281 LEU A C 1
ATOM 4123 O O . LEU A 1 281 ? 213.472 229.819 453.723 1.00 110.02 281 LEU A O 1
ATOM 4139 N N . ASP A 1 282 ? 212.904 227.682 454.206 1.00 115.69 282 ASP A N 1
ATOM 4140 C CA . ASP A 1 282 ? 212.337 227.834 455.496 1.00 115.69 282 ASP A CA 1
ATOM 4141 C C . ASP A 1 282 ? 211.356 228.984 455.574 1.00 115.69 282 ASP A C 1
ATOM 4142 O O . ASP A 1 282 ? 211.502 229.890 456.394 1.00 115.69 282 ASP A O 1
ATOM 4151 N N . THR A 1 283 ? 210.362 229.009 454.758 1.00 118.50 283 THR A N 1
ATOM 4152 C CA . THR A 1 283 ? 209.209 229.818 454.809 1.00 118.50 283 THR A CA 1
ATOM 4153 C C . THR A 1 283 ? 208.282 229.295 455.880 1.00 118.50 283 THR A C 1
ATOM 4154 O O . THR A 1 283 ? 208.631 228.369 456.617 1.00 118.50 283 THR A O 1
ATOM 4165 N N . GLU A 1 284 ? 207.094 229.776 456.014 1.00 121.14 284 GLU A N 1
ATOM 4166 C CA . GLU A 1 284 ? 206.051 229.252 456.804 1.00 121.14 284 GLU A CA 1
ATOM 4167 C C . GLU A 1 284 ? 205.655 227.884 456.319 1.00 121.14 284 GLU A C 1
ATOM 4168 O O . GLU A 1 284 ? 205.196 227.768 455.180 1.00 121.14 284 GLU A O 1
ATOM 4180 N N . ASP A 1 285 ? 205.769 226.849 457.085 1.00 123.99 285 ASP A N 1
ATOM 4181 C CA . ASP A 1 285 ? 205.511 225.492 456.782 1.00 123.99 285 ASP A CA 1
ATOM 4182 C C . ASP A 1 285 ? 204.188 225.272 456.099 1.00 123.99 285 ASP A C 1
ATOM 4183 O O . ASP A 1 285 ? 203.953 224.213 455.506 1.00 123.99 285 ASP A O 1
ATOM 4192 N N . LYS A 1 286 ? 203.279 226.184 456.163 1.00 122.09 286 LYS A N 1
ATOM 4193 C CA . LYS A 1 286 ? 201.988 226.261 455.605 1.00 122.09 286 LYS A CA 1
ATOM 4194 C C . LYS A 1 286 ? 201.784 227.541 454.839 1.00 122.09 286 LYS A C 1
ATOM 4195 O O . LYS A 1 286 ? 202.627 228.439 454.899 1.00 122.09 286 LYS A O 1
ATOM 4214 N N . THR A 1 287 ? 200.713 227.706 454.140 1.00 119.67 287 THR A N 1
ATOM 4215 C CA . THR A 1 287 ? 200.264 228.938 453.629 1.00 119.67 287 THR A CA 1
ATOM 4216 C C . THR A 1 287 ? 201.076 229.422 452.458 1.00 119.67 287 THR A C 1
ATOM 4217 O O . THR A 1 287 ? 200.831 230.498 451.909 1.00 119.67 287 THR A O 1
ATOM 4228 N N . ASP A 1 288 ? 202.076 228.712 452.057 1.00 118.36 288 ASP A N 1
ATOM 4229 C CA . ASP A 1 288 ? 202.956 228.925 450.978 1.00 118.36 288 ASP A CA 1
ATOM 4230 C C . ASP A 1 288 ? 203.697 227.692 450.550 1.00 118.36 288 ASP A C 1
ATOM 4231 O O . ASP A 1 288 ? 203.916 226.798 451.370 1.00 118.36 288 ASP A O 1
ATOM 4240 N N . ILE A 1 289 ? 204.047 227.571 449.271 1.00 113.84 289 ILE A N 1
ATOM 4241 C CA . ILE A 1 289 ? 204.774 226.401 448.732 1.00 113.84 289 ILE A CA 1
ATOM 4242 C C . ILE A 1 289 ? 206.272 226.451 449.022 1.00 113.84 289 ILE A C 1
ATOM 4243 O O . ILE A 1 289 ? 207.054 225.650 448.505 1.00 113.84 289 ILE A O 1
ATOM 4259 N N . GLY A 1 290 ? 206.702 227.394 449.835 1.00 113.91 290 GLY A N 1
ATOM 4260 C CA . GLY A 1 290 ? 208.127 227.716 449.960 1.00 113.91 290 GLY A CA 1
ATOM 4261 C C . GLY A 1 290 ? 208.772 228.123 448.631 1.00 113.91 290 GLY A C 1
ATOM 4262 O O . GLY A 1 290 ? 208.096 228.445 447.663 1.00 113.91 290 GLY A O 1
ATOM 4266 N N . VAL A 1 291 ? 210.093 228.207 448.617 1.00 111.12 291 VAL A N 1
ATOM 4267 C CA . VAL A 1 291 ? 210.922 228.614 447.479 1.00 111.12 291 VAL A CA 1
ATOM 4268 C C . VAL A 1 291 ? 212.275 227.895 447.461 1.00 111.12 291 VAL A C 1
ATOM 4269 O O . VAL A 1 291 ? 212.817 227.519 448.493 1.00 111.12 291 VAL A O 1
ATOM 4282 N N . HIS A 1 292 ? 212.846 227.733 446.288 1.00 108.10 292 HIS A N 1
ATOM 4283 C CA . HIS A 1 292 ? 214.195 227.212 446.114 1.00 108.10 292 HIS A CA 1
ATOM 4284 C C . HIS A 1 292 ? 215.009 228.329 445.442 1.00 108.10 292 HIS A C 1
ATOM 4285 O O . HIS A 1 292 ? 214.512 228.981 444.519 1.00 108.10 292 HIS A O 1
ATOM 4299 N N . LEU A 1 293 ? 216.270 228.524 445.848 1.00 107.26 293 LEU A N 1
ATOM 4300 C CA . LEU A 1 293 ? 217.213 229.231 444.976 1.00 107.26 293 LEU A CA 1
ATOM 4301 C C . LEU A 1 293 ? 217.431 228.432 443.674 1.00 107.26 293 LEU A C 1
ATOM 4302 O O . LEU A 1 293 ? 217.019 227.281 443.575 1.00 107.26 293 LEU A O 1
ATOM 4318 N N . VAL A 1 294 ? 218.005 229.067 442.680 1.00 105.80 294 VAL A N 1
ATOM 4319 C CA . VAL A 1 294 ? 218.228 228.531 441.331 1.00 105.80 294 VAL A CA 1
ATOM 4320 C C . VAL A 1 294 ? 219.680 228.779 440.897 1.00 105.80 294 VAL A C 1
ATOM 4321 O O . VAL A 1 294 ? 220.198 229.879 441.123 1.00 105.80 294 VAL A O 1
ATOM 4334 N N . THR A 1 295 ? 220.304 227.807 440.216 1.00 106.84 295 THR A N 1
ATOM 4335 C CA . THR A 1 295 ? 221.526 228.083 439.445 1.00 106.84 295 THR A CA 1
ATOM 4336 C C . THR A 1 295 ? 221.264 227.731 437.975 1.00 106.84 295 THR A C 1
ATOM 4337 O O . THR A 1 295 ? 220.704 226.686 437.668 1.00 106.84 295 THR A O 1
ATOM 4348 N N . GLY A 1 296 ? 221.615 228.623 437.059 1.00 102.75 296 GLY A N 1
ATOM 4349 C CA . GLY A 1 296 ? 221.460 228.364 435.621 1.00 102.75 296 GLY A CA 1
ATOM 4350 C C . GLY A 1 296 ? 222.493 227.382 435.128 1.00 102.75 296 GLY A C 1
ATOM 4351 O O . GLY A 1 296 ? 223.663 227.540 435.474 1.00 102.75 296 GLY A O 1
ATOM 4355 N N . LEU A 1 297 ? 222.124 226.438 434.286 1.00 103.01 297 LEU A N 1
ATOM 4356 C CA . LEU A 1 297 ? 223.123 225.551 433.681 1.00 103.01 297 LEU A CA 1
ATOM 4357 C C . LEU A 1 297 ? 223.938 226.259 432.592 1.00 103.01 297 LEU A C 1
ATOM 4358 O O . LEU A 1 297 ? 225.051 225.828 432.281 1.00 103.01 297 LEU A O 1
ATOM 4374 N N . LYS A 1 298 ? 223.402 227.337 432.008 1.00 100.24 298 LYS A N 1
ATOM 4375 C CA . LYS A 1 298 ? 223.907 228.090 430.929 1.00 100.24 298 LYS A CA 1
ATOM 4376 C C . LYS A 1 298 ? 223.709 229.567 431.103 1.00 100.24 298 LYS A C 1
ATOM 4377 O O . LYS A 1 298 ? 222.717 229.973 431.710 1.00 100.24 298 LYS A O 1
ATOM 4396 N N . THR A 1 299 ? 224.558 230.401 430.608 1.00 99.29 299 THR A N 1
ATOM 4397 C CA . THR A 1 299 ? 224.600 231.806 430.701 1.00 99.29 299 THR A CA 1
ATOM 4398 C C . THR A 1 299 ? 225.258 232.480 429.537 1.00 99.29 299 THR A C 1
ATOM 4399 O O . THR A 1 299 ? 226.434 232.211 429.293 1.00 99.29 299 THR A O 1
ATOM 4410 N N . ILE A 1 300 ? 224.625 233.331 428.817 1.00 96.61 300 ILE A N 1
ATOM 4411 C CA . ILE A 1 300 ? 225.137 234.133 427.779 1.00 96.61 300 ILE A CA 1
ATOM 4412 C C . ILE A 1 300 ? 225.916 235.308 428.298 1.00 96.61 300 ILE A C 1
ATOM 4413 O O . ILE A 1 300 ? 226.847 235.815 427.671 1.00 96.61 300 ILE A O 1
ATOM 4429 N N . LYS A 1 301 ? 225.533 235.881 429.455 1.00 96.31 301 LYS A N 1
ATOM 4430 C CA . LYS A 1 301 ? 226.093 237.139 430.015 1.00 96.31 301 LYS A CA 1
ATOM 4431 C C . LYS A 1 301 ? 226.711 236.887 431.408 1.00 96.31 301 LYS A C 1
ATOM 4432 O O . LYS A 1 301 ? 227.357 235.854 431.600 1.00 96.31 301 LYS A O 1
ATOM 4451 N N . SER A 1 302 ? 226.549 237.808 432.364 1.00 98.49 302 SER A N 1
ATOM 4452 C CA . SER A 1 302 ? 226.693 237.561 433.811 1.00 98.4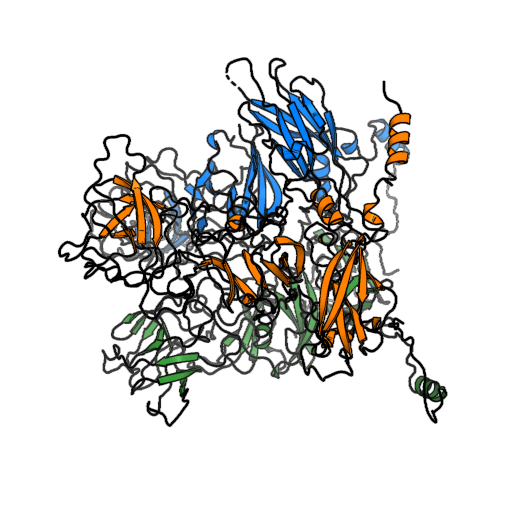9 302 SER A CA 1
ATOM 4453 C C . SER A 1 302 ? 225.817 236.382 434.282 1.00 98.49 302 SER A C 1
ATOM 4454 O O . SER A 1 302 ? 225.142 235.754 433.470 1.00 98.49 302 SER A O 1
ATOM 4462 N N . GLN A 1 303 ? 225.868 236.039 435.570 1.00 99.28 303 GLN A N 1
ATOM 4463 C CA . GLN A 1 303 ? 225.347 234.783 436.139 1.00 99.28 303 GLN A CA 1
ATOM 4464 C C . GLN A 1 303 ? 223.893 234.443 435.757 1.00 99.28 303 GLN A C 1
ATOM 4465 O O . GLN A 1 303 ? 223.493 233.277 435.813 1.00 99.28 303 GLN A O 1
ATOM 4479 N N . VAL A 1 304 ? 223.110 235.434 435.326 1.00 98.52 304 VAL A N 1
ATOM 4480 C CA . VAL A 1 304 ? 221.824 235.221 434.622 1.00 98.52 304 VAL A CA 1
ATOM 4481 C C . VAL A 1 304 ? 221.532 233.983 433.733 1.00 98.52 304 VAL A C 1
ATOM 4482 O O . VAL A 1 304 ? 222.001 233.818 432.557 1.00 98.52 304 VAL A O 1
ATOM 4495 N N . PRO A 1 305 ? 220.693 233.114 434.228 1.00 99.45 305 PRO A N 1
ATOM 4496 C CA . PRO A 1 305 ? 220.194 231.958 433.517 1.00 99.45 305 PRO A CA 1
ATOM 4497 C C . PRO A 1 305 ? 219.487 232.375 432.257 1.00 99.45 305 PRO A C 1
ATOM 4498 O O . PRO A 1 305 ? 218.780 233.387 432.222 1.00 99.45 305 PRO A O 1
ATOM 4509 N N . ASP A 1 306 ? 219.660 231.601 431.210 1.00 99.21 306 ASP A N 1
ATOM 4510 C CA . ASP A 1 306 ? 219.125 231.823 429.930 1.00 99.21 306 ASP A CA 1
ATOM 4511 C C . ASP A 1 306 ? 217.628 231.780 429.933 1.00 99.21 306 ASP A C 1
ATOM 4512 O O . ASP A 1 306 ? 217.071 230.682 429.990 1.00 99.21 306 ASP A O 1
ATOM 4521 N N . GLY A 1 307 ? 216.932 232.862 429.858 1.00 97.88 307 GLY A N 1
ATOM 4522 C CA . GLY A 1 307 ? 215.583 232.984 429.604 1.00 97.88 307 GLY A CA 1
ATOM 4523 C C . GLY A 1 307 ? 214.595 233.312 430.642 1.00 97.88 307 GLY A C 1
ATOM 4524 O O . GLY A 1 307 ? 213.432 232.910 430.571 1.00 97.88 307 GLY A O 1
ATOM 4528 N N . TRP A 1 308 ? 214.985 234.004 431.717 1.00 100.15 308 TRP A N 1
ATOM 4529 C CA . TRP A 1 308 ? 213.988 234.562 432.649 1.00 100.15 308 TRP A CA 1
ATOM 4530 C C . TRP A 1 308 ? 212.998 235.451 431.922 1.00 100.15 308 TRP A C 1
ATOM 4531 O O . TRP A 1 308 ? 213.400 236.153 430.978 1.00 100.15 308 TRP A O 1
ATOM 4552 N N . PRO A 1 309 ? 211.719 235.462 432.299 1.00 101.41 309 PRO A N 1
ATOM 4553 C CA . PRO A 1 309 ? 210.754 236.355 431.686 1.00 101.41 309 PRO A CA 1
ATOM 4554 C C . PRO A 1 309 ? 211.143 237.813 431.936 1.00 101.41 309 PRO A C 1
ATOM 4555 O O . PRO A 1 309 ? 211.431 238.213 433.054 1.00 101.41 309 PRO A O 1
ATOM 4566 N N . ASP A 1 310 ? 211.121 238.616 430.876 1.00 98.91 310 ASP A N 1
ATOM 4567 C CA . ASP A 1 310 ? 211.447 240.048 430.917 1.00 98.91 310 ASP A CA 1
ATOM 4568 C C . ASP A 1 310 ? 210.396 240.854 431.695 1.00 98.91 310 ASP A C 1
ATOM 4569 O O . ASP A 1 310 ? 210.720 241.905 432.223 1.00 98.91 310 ASP A O 1
ATOM 4578 N N . TYR A 1 311 ? 209.162 240.359 431.836 1.00 98.46 311 TYR A N 1
ATOM 4579 C CA . TYR A 1 311 ? 208.062 241.059 432.506 1.00 98.46 311 TYR A CA 1
ATOM 4580 C C . TYR A 1 311 ? 207.435 240.243 433.625 1.00 98.46 311 TYR A C 1
ATOM 4581 O O . TYR A 1 311 ? 206.956 239.142 433.358 1.00 98.46 311 TYR A O 1
ATOM 4599 N N . TYR A 1 312 ? 207.373 240.781 434.845 1.00 101.80 312 TYR A N 1
ATOM 4600 C CA . TYR A 1 312 ? 206.487 240.323 435.905 1.00 101.80 312 TYR A CA 1
ATOM 4601 C C . TYR A 1 312 ? 206.443 241.312 437.060 1.00 101.80 312 TYR A C 1
ATOM 4602 O O . TYR A 1 312 ? 207.387 242.088 437.229 1.00 101.80 312 TYR A O 1
ATOM 4620 N N . GLY A 1 313 ? 205.434 241.219 437.933 1.00 104.45 313 GLY A N 1
ATOM 4621 C CA . GLY A 1 313 ? 205.302 242.096 439.091 1.00 104.45 313 GLY A CA 1
ATOM 4622 C C . GLY A 1 313 ? 206.502 242.018 440.040 1.00 104.45 313 GLY A C 1
ATOM 4623 O O . GLY A 1 313 ? 206.924 240.933 440.443 1.00 104.45 313 GLY A O 1
ATOM 4627 N N . ARG A 1 314 ? 207.031 243.180 440.433 1.00 105.46 314 ARG A N 1
ATOM 4628 C CA . ARG A 1 314 ? 207.853 243.310 441.642 1.00 105.46 314 ARG A CA 1
ATOM 4629 C C . ARG A 1 314 ? 207.015 243.018 442.881 1.00 105.46 314 ARG A C 1
ATOM 4630 O O . ARG A 1 314 ? 205.788 243.074 442.808 1.00 105.46 314 ARG A O 1
ATOM 4651 N N . ASN A 1 315 ? 207.660 242.759 444.024 1.00 110.30 315 ASN A N 1
ATOM 4652 C CA . ASN A 1 315 ? 207.028 242.496 445.253 1.00 110.30 315 ASN A CA 1
ATOM 4653 C C . ASN A 1 315 ? 206.087 241.316 445.136 1.00 110.30 315 ASN A C 1
ATOM 4654 O O . ASN A 1 315 ? 204.872 241.459 445.246 1.00 110.30 315 ASN A O 1
ATOM 4665 N N . ILE A 1 316 ? 206.638 240.131 444.853 1.00 110.18 316 ILE A N 1
ATOM 4666 C CA . ILE A 1 316 ? 205.883 238.881 444.741 1.00 110.18 316 ILE A CA 1
ATOM 4667 C C . ILE A 1 316 ? 205.572 238.321 446.140 1.00 110.18 316 ILE A C 1
ATOM 4668 O O . ILE A 1 316 ? 206.389 237.668 446.796 1.00 110.18 316 ILE A O 1
ATOM 4684 N N . ILE A 1 317 ? 204.362 238.594 446.625 1.00 113.12 317 ILE A N 1
ATOM 4685 C CA . ILE A 1 317 ? 203.817 238.174 447.856 1.00 113.12 317 ILE A CA 1
ATOM 4686 C C . ILE A 1 317 ? 203.346 236.751 447.752 1.00 113.12 317 ILE A C 1
ATOM 4687 O O . ILE A 1 317 ? 202.225 236.530 447.283 1.00 113.12 317 ILE A O 1
ATOM 4703 N N . LEU A 1 318 ? 204.188 235.761 448.031 1.00 114.22 318 LEU A N 1
ATOM 4704 C CA . LEU A 1 318 ? 203.755 234.369 448.059 1.00 114.22 318 LEU A CA 1
ATOM 4705 C C . LEU A 1 318 ? 203.209 233.984 449.455 1.00 114.22 318 LEU A C 1
ATOM 4706 O O . LEU A 1 318 ? 203.922 233.840 450.433 1.00 114.22 318 LEU A O 1
ATOM 4722 N N . ALA A 1 319 ? 201.892 233.823 449.533 1.00 117.00 319 ALA A N 1
ATOM 4723 C CA . ALA A 1 319 ? 201.109 233.437 450.640 1.00 117.00 319 ALA A CA 1
ATOM 4724 C C . ALA A 1 319 ? 199.891 232.656 450.239 1.00 117.00 319 ALA A C 1
ATOM 4725 O O . ALA A 1 319 ? 199.369 232.877 449.144 1.00 117.00 319 ALA A O 1
ATOM 4732 N N . ASN A 1 320 ? 199.392 231.773 451.029 1.00 118.11 320 ASN A N 1
ATOM 4733 C CA . ASN A 1 320 ? 198.290 230.937 450.762 1.00 118.11 320 ASN A CA 1
ATOM 4734 C C . ASN A 1 320 ? 198.466 230.132 449.509 1.00 118.11 320 ASN A C 1
ATOM 4735 O O . ASN A 1 320 ? 197.508 229.541 449.004 1.00 118.11 320 ASN A O 1
ATOM 4746 N N . THR A 1 321 ? 199.615 230.073 448.935 1.00 116.03 321 THR A N 1
ATOM 4747 C CA . THR A 1 321 ? 199.952 229.500 447.694 1.00 116.03 321 THR A CA 1
ATOM 4748 C C . THR A 1 321 ? 199.912 227.999 447.681 1.00 116.03 321 THR A C 1
ATOM 4749 O O . THR A 1 321 ? 200.152 227.381 446.641 1.00 116.03 321 THR A O 1
ATOM 4760 N N . THR A 1 322 ? 199.613 227.339 448.803 1.00 115.72 322 THR A N 1
ATOM 4761 C CA . THR A 1 322 ? 199.665 225.883 448.945 1.00 115.72 322 THR A CA 1
ATOM 4762 C C . THR A 1 322 ? 198.585 225.189 448.142 1.00 115.72 322 THR A C 1
ATOM 4763 O O . THR A 1 322 ? 198.841 224.155 447.568 1.00 115.72 322 THR A O 1
ATOM 4774 N N . ALA A 1 323 ? 197.402 225.798 448.038 1.00 114.78 323 ALA A N 1
ATOM 4775 C CA . ALA A 1 323 ? 196.295 225.332 447.295 1.00 114.78 323 ALA A CA 1
ATOM 4776 C C . ALA A 1 323 ? 196.558 225.377 445.814 1.00 114.78 323 ALA A C 1
ATOM 4777 O O . ALA A 1 323 ? 196.505 224.375 445.092 1.00 114.78 323 ALA A O 1
ATOM 4784 N N . SER A 1 324 ? 196.854 226.515 445.293 1.00 113.30 324 SER A N 1
ATOM 4785 C CA . SER A 1 324 ? 197.016 226.849 443.933 1.00 113.30 324 SER A CA 1
ATOM 4786 C C . SER A 1 324 ? 197.616 228.210 443.734 1.00 113.30 324 SER A C 1
ATOM 4787 O O . SER A 1 324 ? 197.614 229.023 444.661 1.00 113.30 324 SER A O 1
ATOM 4795 N N . PHE A 1 325 ? 198.230 228.463 442.581 1.00 110.78 325 PHE A N 1
ATOM 4796 C CA . PHE A 1 325 ? 198.884 229.712 442.221 1.00 110.78 325 PHE A CA 1
ATOM 4797 C C . PHE A 1 325 ? 197.816 230.783 441.953 1.00 110.78 325 PHE A C 1
ATOM 4798 O O . PHE A 1 325 ? 197.591 231.230 440.825 1.00 110.78 325 PHE A O 1
ATOM 4815 N N . GLY A 1 326 ? 197.172 231.241 443.023 1.00 108.92 326 GLY A N 1
ATOM 4816 C CA . GLY A 1 326 ? 196.287 232.393 443.074 1.00 108.92 326 GLY A CA 1
ATOM 4817 C C . GLY A 1 326 ? 197.005 233.705 443.390 1.00 108.92 326 GLY A C 1
ATOM 4818 O O . GLY A 1 326 ? 196.370 234.622 443.901 1.00 108.92 326 GLY A O 1
ATOM 4822 N N . GLU A 1 327 ? 198.315 233.798 443.166 1.00 109.93 327 GLU A N 1
ATOM 4823 C CA . GLU A 1 327 ? 199.096 234.997 443.476 1.00 109.93 327 GLU A CA 1
ATOM 4824 C C . GLU A 1 327 ? 198.633 236.212 442.652 1.00 109.93 327 GLU A C 1
ATOM 4825 O O . GLU A 1 327 ? 198.248 236.083 441.490 1.00 109.93 327 GLU A O 1
ATOM 4837 N N . VAL A 1 328 ? 198.674 237.406 443.244 1.00 108.91 328 VAL A N 1
ATOM 4838 C CA . VAL A 1 328 ? 198.441 238.660 442.508 1.00 108.91 328 VAL A CA 1
ATOM 4839 C C . VAL A 1 328 ? 199.647 239.012 441.627 1.00 108.91 328 VAL A C 1
ATOM 4840 O O . VAL A 1 328 ? 200.757 238.547 441.878 1.00 108.91 328 VAL A O 1
ATOM 4853 N N . SER A 1 329 ? 199.426 239.877 440.626 1.00 108.10 329 SER A N 1
ATOM 4854 C CA . SER A 1 329 ? 200.473 240.518 439.804 1.00 108.10 329 SER A CA 1
ATOM 4855 C C . SER A 1 329 ? 201.564 239.531 439.362 1.00 108.10 329 SER A C 1
ATOM 4856 O O . SER A 1 329 ? 202.724 239.628 439.761 1.00 108.10 329 SER A O 1
ATOM 4864 N N . GLU A 1 330 ? 201.159 238.488 438.637 1.00 105.22 330 GLU A N 1
ATOM 4865 C CA . GLU A 1 330 ? 201.908 237.238 438.566 1.00 105.22 330 GLU A CA 1
ATOM 4866 C C . GLU A 1 330 ? 203.322 237.380 438.017 1.00 105.22 330 GLU A C 1
ATOM 4867 O O . GLU A 1 330 ? 203.604 238.174 437.110 1.00 105.22 330 GLU A O 1
ATOM 4879 N N . ALA A 1 331 ? 204.205 236.529 438.530 1.00 105.10 331 ALA A N 1
ATOM 4880 C CA . ALA A 1 331 ? 205.337 236.078 437.743 1.00 105.10 331 ALA A CA 1
ATOM 4881 C C . ALA A 1 331 ? 204.937 234.847 436.942 1.00 105.10 331 ALA A C 1
ATOM 4882 O O . ALA A 1 331 ? 203.982 234.163 437.295 1.00 105.10 331 ALA A O 1
ATOM 4889 N N . MET A 1 332 ? 205.640 234.564 435.850 1.00 104.99 332 MET A N 1
ATOM 4890 C CA . MET A 1 332 ? 205.223 233.492 434.959 1.00 104.99 332 MET A CA 1
ATOM 4891 C C . MET A 1 332 ? 205.087 232.195 435.742 1.00 104.99 332 MET A C 1
ATOM 4892 O O . MET A 1 332 ? 206.009 231.764 436.437 1.00 104.99 332 MET A O 1
ATOM 4906 N N . LEU A 1 333 ? 203.942 231.555 435.628 1.00 104.88 333 LEU A N 1
ATOM 4907 C CA . LEU A 1 333 ? 203.844 230.152 435.943 1.00 104.88 333 LEU A CA 1
ATOM 4908 C C . LEU A 1 333 ? 204.495 229.402 434.790 1.00 104.88 333 LEU A C 1
ATOM 4909 O O . LEU A 1 333 ? 204.322 229.786 433.630 1.00 104.88 333 LEU A O 1
ATOM 4925 N N . GLY A 1 334 ? 205.268 228.363 435.075 1.00 105.33 334 GLY A N 1
ATOM 4926 C CA . GLY A 1 334 ? 205.895 227.569 434.028 1.00 105.33 334 GLY A CA 1
ATOM 4927 C C . GLY A 1 334 ? 205.934 226.085 434.334 1.00 105.33 334 GLY A C 1
ATOM 4928 O O . GLY A 1 334 ? 206.309 225.649 435.424 1.00 105.33 334 GLY A O 1
ATOM 4932 N N . THR A 1 335 ? 205.544 225.308 433.334 1.00 103.75 335 THR A N 1
ATOM 4933 C CA . THR A 1 335 ? 205.445 223.860 433.423 1.00 103.75 335 THR A CA 1
ATOM 4934 C C . THR A 1 335 ? 206.821 223.234 433.197 1.00 103.75 335 THR A C 1
ATOM 4935 O O . THR A 1 335 ? 207.622 223.763 432.423 1.00 103.75 335 THR A O 1
ATOM 4946 N N . VAL A 1 336 ? 207.134 222.121 433.884 1.00 102.94 336 VAL A N 1
ATOM 4947 C CA . VAL A 1 336 ? 208.520 221.650 434.134 1.00 102.94 336 VAL A CA 1
ATOM 4948 C C . VAL A 1 336 ? 208.776 220.251 433.602 1.00 102.94 336 VAL A C 1
ATOM 4949 O O . VAL A 1 336 ? 207.947 219.366 433.793 1.00 102.94 336 VAL A O 1
ATOM 4962 N N . VAL A 1 337 ? 209.958 219.988 433.062 1.00 101.66 337 VAL A N 1
ATOM 4963 C CA . VAL A 1 337 ? 210.413 218.643 432.680 1.00 101.66 337 VAL A CA 1
ATOM 4964 C C . VAL A 1 337 ? 211.763 218.292 433.311 1.00 101.66 337 VAL A C 1
ATOM 4965 O O . VAL A 1 337 ? 212.621 219.168 433.453 1.00 101.66 337 VAL A O 1
ATOM 4978 N N . PRO A 1 338 ? 212.018 217.022 433.650 1.00 102.13 338 PRO A N 1
ATOM 4979 C CA . PRO A 1 338 ? 213.350 216.551 434.000 1.00 102.13 338 PRO A CA 1
ATOM 4980 C C . PRO A 1 338 ? 214.319 216.744 432.835 1.00 102.13 338 PRO A C 1
ATOM 4981 O O . PRO A 1 338 ? 213.967 216.464 431.694 1.00 102.13 338 PRO A O 1
ATOM 4992 N N . TYR A 1 339 ? 215.533 217.225 433.101 1.00 103.05 339 TYR A N 1
ATOM 4993 C CA . TYR A 1 339 ? 216.491 217.606 432.053 1.00 103.05 339 TYR A CA 1
ATOM 4994 C C . TYR A 1 339 ? 216.956 216.413 431.216 1.00 103.05 339 TYR A C 1
ATOM 4995 O O . TYR A 1 339 ? 216.703 216.357 430.012 1.00 103.05 339 TYR A O 1
ATOM 5013 N N . ARG A 1 340 ? 217.604 215.449 431.872 1.00 105.14 340 ARG A N 1
ATOM 5014 C CA . ARG A 1 340 ? 217.913 214.089 431.397 1.00 105.14 340 ARG A CA 1
ATOM 5015 C C . ARG A 1 340 ? 218.542 213.310 432.546 1.00 105.14 340 ARG A C 1
ATOM 5016 O O . ARG A 1 340 ? 219.250 213.886 433.369 1.00 105.14 340 ARG A O 1
ATOM 5037 N N . VAL A 1 341 ? 218.288 212.011 432.600 1.00 104.29 341 VAL A N 1
ATOM 5038 C CA . VAL A 1 341 ? 218.774 211.108 433.655 1.00 104.29 341 VAL A CA 1
ATOM 5039 C C . VAL A 1 341 ? 219.297 209.810 433.042 1.00 104.29 341 VAL A C 1
ATOM 5040 O O . VAL A 1 341 ? 218.959 209.481 431.910 1.00 104.29 341 VAL A O 1
ATOM 5053 N N . SER A 1 342 ? 220.132 209.069 433.770 1.00 104.39 342 SER A N 1
ATOM 5054 C CA . SER A 1 342 ? 220.574 207.717 433.387 1.00 104.39 342 SER A CA 1
ATOM 5055 C C . SER A 1 342 ? 219.755 206.591 434.040 1.00 104.39 342 SER A C 1
ATOM 5056 O O . SER A 1 342 ? 219.827 205.446 433.592 1.00 104.39 342 SER A O 1
ATOM 5064 N N . GLY A 1 343 ? 219.001 206.893 435.102 1.00 102.86 343 GLY A N 1
ATOM 5065 C CA . GLY A 1 343 ? 218.203 205.937 435.871 1.00 102.86 343 GLY A CA 1
ATOM 5066 C C . GLY A 1 343 ? 216.725 205.912 435.483 1.00 102.86 343 GLY A C 1
ATOM 5067 O O . GLY A 1 343 ? 216.350 206.316 434.384 1.00 102.86 343 GLY A O 1
ATOM 5071 N N . LYS A 1 344 ? 215.883 205.481 436.432 1.00 104.36 344 LYS A N 1
ATOM 5072 C CA . LYS A 1 344 ? 214.417 205.503 436.331 1.00 104.36 344 LYS A CA 1
ATOM 5073 C C . LYS A 1 344 ? 213.865 206.923 436.225 1.00 104.36 344 LYS A C 1
ATOM 5074 O O . LYS A 1 344 ? 213.517 207.375 435.138 1.00 104.36 344 LYS A O 1
ATOM 5093 N N . LEU A 1 345 ? 213.806 207.622 437.353 1.00 104.60 345 LEU A N 1
ATOM 5094 C CA . LEU A 1 345 ? 213.550 209.049 437.466 1.00 104.60 345 LEU A CA 1
ATOM 5095 C C . LEU A 1 345 ? 213.889 209.492 438.900 1.00 104.60 345 LEU A C 1
ATOM 5096 O O . LEU A 1 345 ? 213.251 209.062 439.857 1.00 104.60 345 LEU A O 1
ATOM 5112 N N . GLU A 1 346 ? 214.912 210.324 439.078 1.00 105.23 346 GLU A N 1
ATOM 5113 C CA . GLU A 1 346 ? 215.293 210.806 440.414 1.00 105.23 346 GLU A CA 1
ATOM 5114 C C . GLU A 1 346 ? 214.260 211.784 440.998 1.00 105.23 346 GLU A C 1
ATOM 5115 O O . GLU A 1 346 ? 214.070 211.848 442.212 1.00 105.23 346 GLU A O 1
ATOM 5127 N N . TRP A 1 347 ? 213.604 212.557 440.126 1.00 105.89 347 TRP A N 1
ATOM 5128 C CA . TRP A 1 347 ? 212.565 213.516 440.466 1.00 105.89 347 TRP A CA 1
ATOM 5129 C C . TRP A 1 347 ? 211.230 212.893 440.872 1.00 105.89 347 TRP A C 1
ATOM 5130 O O . TRP A 1 347 ? 210.943 211.753 440.508 1.00 105.89 347 TRP A O 1
ATOM 5151 N N . ARG A 1 348 ? 210.398 213.684 441.556 1.00 108.05 348 ARG A N 1
ATOM 5152 C CA . ARG A 1 348 ? 209.035 213.310 441.965 1.00 108.05 348 ARG A CA 1
ATOM 5153 C C . ARG A 1 348 ? 208.081 214.431 441.666 1.00 108.05 348 ARG A C 1
ATOM 5154 O O . ARG A 1 348 ? 208.426 215.604 441.865 1.00 108.05 348 ARG A O 1
ATOM 5175 N N . HIS A 1 349 ? 206.911 214.053 441.149 1.00 109.94 349 HIS A N 1
ATOM 5176 C CA . HIS A 1 349 ? 205.691 214.863 441.060 1.00 109.94 349 HIS A CA 1
ATOM 5177 C C . HIS A 1 349 ? 205.915 216.347 440.728 1.00 109.94 349 HIS A C 1
ATOM 5178 O O . HIS A 1 349 ? 205.416 217.213 441.448 1.00 109.94 349 HIS A O 1
ATOM 5192 N N . LEU A 1 350 ? 206.699 216.670 439.689 1.00 108.32 350 LEU A N 1
ATOM 5193 C CA . LEU A 1 350 ? 207.152 218.037 439.413 1.00 108.32 350 LEU A CA 1
ATOM 5194 C C . LEU A 1 350 ? 205.949 218.968 439.230 1.00 108.32 350 LEU A C 1
ATOM 5195 O O . LEU A 1 350 ? 205.174 218.798 438.289 1.00 108.32 350 LEU A O 1
ATOM 5211 N N . PRO A 1 351 ? 205.758 219.954 440.119 1.00 108.99 351 PRO A N 1
ATOM 5212 C CA . PRO A 1 351 ? 204.687 220.921 440.014 1.00 108.99 351 PRO A CA 1
ATOM 5213 C C . PRO A 1 351 ? 204.988 222.017 439.018 1.00 108.99 351 PRO A C 1
ATOM 5214 O O . PRO A 1 351 ? 206.068 222.115 438.442 1.00 108.99 351 PRO A O 1
ATOM 5225 N N . GLU A 1 352 ? 204.033 222.905 438.810 1.00 108.51 352 GLU A N 1
ATOM 5226 C CA . GLU A 1 352 ? 204.263 224.130 438.078 1.00 108.51 352 GLU A CA 1
ATOM 5227 C C . GLU A 1 352 ? 205.195 225.042 438.904 1.00 108.51 352 GLU A C 1
ATOM 5228 O O . GLU A 1 352 ? 205.024 225.215 440.101 1.00 108.51 352 GLU A O 1
ATOM 5240 N N . ILE A 1 353 ? 206.185 225.654 438.261 1.00 106.09 353 ILE A N 1
ATOM 5241 C CA . ILE A 1 353 ? 207.056 226.654 438.887 1.00 106.09 353 ILE A CA 1
ATOM 5242 C C . ILE A 1 353 ? 206.365 228.023 438.829 1.00 106.09 353 ILE A C 1
ATOM 5243 O O . ILE A 1 353 ? 205.691 228.326 437.838 1.00 106.09 353 ILE A O 1
ATOM 5259 N N . ALA A 1 354 ? 206.630 228.869 439.804 1.00 106.39 354 ALA A N 1
ATOM 5260 C CA . ALA A 1 354 ? 206.567 230.320 439.623 1.00 106.39 354 ALA A CA 1
ATOM 5261 C C . ALA A 1 354 ? 207.967 230.948 439.680 1.00 106.39 354 ALA A C 1
ATOM 5262 O O . ALA A 1 354 ? 208.757 230.648 440.561 1.00 106.39 354 ALA A O 1
ATOM 5269 N N . PHE A 1 355 ? 208.332 231.802 438.729 1.00 103.84 355 PHE A N 1
ATOM 5270 C CA . PHE A 1 355 ? 209.662 232.426 438.600 1.00 103.84 355 PHE A CA 1
ATOM 5271 C C . PHE A 1 355 ? 209.857 233.626 439.537 1.00 103.84 355 PHE A C 1
ATOM 5272 O O . PHE A 1 355 ? 208.898 234.359 439.751 1.00 103.84 355 PHE A O 1
ATOM 5289 N N . ALA A 1 356 ? 211.057 233.867 440.109 1.00 106.04 356 ALA A N 1
ATOM 5290 C CA . ALA A 1 356 ? 211.338 235.094 440.866 1.00 106.04 356 ALA A CA 1
ATOM 5291 C C . ALA A 1 356 ? 212.828 235.439 440.965 1.00 106.04 356 ALA A C 1
ATOM 5292 O O . ALA A 1 356 ? 213.701 234.579 440.927 1.00 106.04 356 ALA A O 1
ATOM 5299 N N . ASN A 1 357 ? 213.179 236.715 441.125 1.00 105.51 357 ASN A N 1
ATOM 5300 C CA . ASN A 1 357 ? 214.558 237.213 441.127 1.00 105.51 357 ASN A CA 1
ATOM 5301 C C . ASN A 1 357 ? 214.723 238.319 442.184 1.00 105.51 357 ASN A C 1
ATOM 5302 O O . ASN A 1 357 ? 213.795 239.113 442.345 1.00 105.51 357 ASN A O 1
ATOM 5313 N N . GLY A 1 358 ? 215.879 238.478 442.797 1.00 109.19 358 GLY A N 1
ATOM 5314 C CA . GLY A 1 358 ? 216.108 239.484 443.832 1.00 109.19 358 GLY A CA 1
ATOM 5315 C C . GLY A 1 358 ? 216.720 238.915 445.097 1.00 109.19 358 GLY A C 1
ATOM 5316 O O . GLY A 1 358 ? 217.761 238.284 445.070 1.00 109.19 358 GLY A O 1
ATOM 5320 N N . THR A 1 359 ? 216.099 239.139 446.257 1.00 113.83 359 THR A N 1
ATOM 5321 C CA . THR A 1 359 ? 216.524 238.493 447.510 1.00 113.83 359 THR A CA 1
ATOM 5322 C C . THR A 1 359 ? 215.319 238.021 448.330 1.00 113.83 359 THR A C 1
ATOM 5323 O O . THR A 1 359 ? 214.383 238.800 448.565 1.00 113.83 359 THR A O 1
ATOM 5334 N N . ALA A 1 360 ? 215.349 236.820 448.856 1.00 113.47 360 ALA A N 1
ATOM 5335 C CA . ALA A 1 360 ? 214.351 236.291 449.783 1.00 113.47 360 ALA A CA 1
ATOM 5336 C C . ALA A 1 360 ? 214.588 236.846 451.208 1.00 113.47 360 ALA A C 1
ATOM 5337 O O . ALA A 1 360 ? 215.037 236.149 452.127 1.00 113.47 360 ALA A O 1
ATOM 5344 N N . LYS A 1 361 ? 214.250 238.120 451.426 1.00 115.87 361 LYS A N 1
ATOM 5345 C CA . LYS A 1 361 ? 214.207 238.785 452.670 1.00 115.87 361 LYS A CA 1
ATOM 5346 C C . LYS A 1 361 ? 213.288 238.097 453.643 1.00 115.87 361 LYS A C 1
ATOM 5347 O O . LYS A 1 361 ? 213.503 238.101 454.860 1.00 115.87 361 LYS A O 1
ATOM 5366 N N . ASN A 1 362 ? 212.239 237.511 453.185 1.00 114.68 362 ASN A N 1
ATOM 5367 C CA . ASN A 1 362 ? 211.196 236.852 453.862 1.00 114.68 362 ASN A CA 1
ATOM 5368 C C . ASN A 1 362 ? 210.704 235.655 453.095 1.00 114.68 362 ASN A C 1
ATOM 5369 O O . ASN A 1 362 ? 211.310 235.258 452.096 1.00 114.68 362 ASN A O 1
ATOM 5380 N N . SER A 1 363 ? 209.615 235.068 453.461 1.00 116.62 363 SER A N 1
ATOM 5381 C CA . SER A 1 363 ? 208.867 234.135 452.716 1.00 116.62 363 SER A CA 1
ATOM 5382 C C . SER A 1 363 ? 208.514 234.662 451.352 1.00 116.62 363 SER A C 1
ATOM 5383 O O . SER A 1 363 ? 208.512 233.938 450.352 1.00 116.62 363 SER A O 1
ATOM 5391 N N . THR A 1 364 ? 208.186 235.903 451.236 1.00 113.74 364 THR A N 1
ATOM 5392 C CA . THR A 1 364 ? 207.964 236.651 450.063 1.00 113.74 364 THR A CA 1
ATOM 5393 C C . THR A 1 364 ? 209.261 237.118 449.469 1.00 113.74 364 THR A C 1
ATOM 5394 O O . THR A 1 364 ? 210.138 237.540 450.227 1.00 113.74 364 THR A O 1
ATOM 5405 N N . ILE A 1 365 ? 209.407 237.074 448.151 1.00 111.08 365 ILE A N 1
ATOM 5406 C CA . ILE A 1 365 ? 210.640 237.495 447.508 1.00 111.08 365 ILE A CA 1
ATOM 5407 C C . ILE A 1 365 ? 210.529 238.938 447.069 1.00 111.08 365 ILE A C 1
ATOM 5408 O O . ILE A 1 365 ? 209.637 239.329 446.323 1.00 111.08 365 ILE A O 1
ATOM 5424 N N . VAL A 1 366 ? 211.477 239.728 447.535 1.00 113.30 366 VAL A N 1
ATOM 5425 C CA . VAL A 1 366 ? 211.675 241.089 447.215 1.00 113.30 366 VAL A CA 1
ATOM 5426 C C . VAL A 1 366 ? 212.320 241.180 445.858 1.00 113.30 366 VAL A C 1
ATOM 5427 O O . VAL A 1 366 ? 213.523 240.932 445.758 1.00 113.30 366 VAL A O 1
ATOM 5440 N N . CYS A 1 367 ? 211.558 241.511 444.819 1.00 109.30 367 CYS A N 1
ATOM 5441 C CA . CYS A 1 367 ? 212.029 241.577 443.441 1.00 109.30 367 CYS A CA 1
ATOM 5442 C C . CYS A 1 367 ? 212.259 243.020 443.021 1.00 109.30 367 CYS A C 1
ATOM 5443 O O . CYS A 1 367 ? 211.372 243.861 443.169 1.00 109.30 367 CYS A O 1
ATOM 5451 N N . GLY A 1 368 ? 213.439 243.318 442.486 1.00 104.12 368 GLY A N 1
ATOM 5452 C CA . GLY A 1 368 ? 213.773 244.647 441.972 1.00 104.12 368 GLY A CA 1
ATOM 5453 C C . GLY A 1 368 ? 213.479 244.834 440.486 1.00 104.12 368 GLY A C 1
ATOM 5454 O O . GLY A 1 368 ? 213.140 243.882 439.775 1.00 104.12 368 GLY A O 1
ATOM 5458 N N . LYS A 1 369 ? 213.619 246.067 439.982 1.00 102.99 369 LYS A N 1
ATOM 5459 C CA . LYS A 1 369 ? 213.574 246.335 438.523 1.00 102.99 369 LYS A CA 1
ATOM 5460 C C . LYS A 1 369 ? 214.751 245.708 437.772 1.00 102.99 369 LYS A C 1
ATOM 5461 O O . LYS A 1 369 ? 214.681 245.492 436.566 1.00 102.99 369 LYS A O 1
ATOM 5480 N N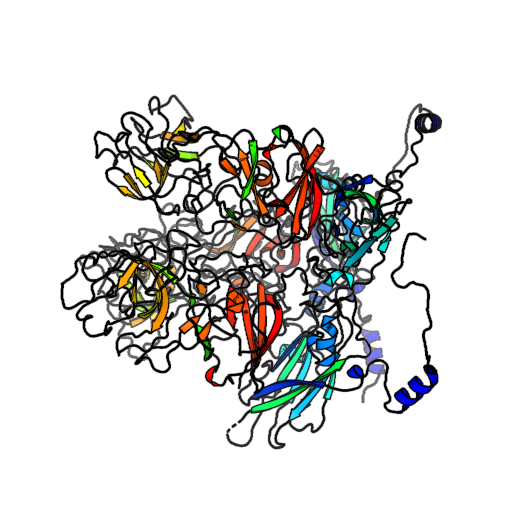 . TYR A 1 370 ? 215.832 245.416 438.483 1.00 100.55 370 TYR A N 1
ATOM 5481 C CA . TYR A 1 370 ? 217.099 244.940 437.928 1.00 100.55 370 TYR A CA 1
ATOM 5482 C C . TYR A 1 370 ? 217.337 243.449 438.194 1.00 100.55 370 TYR A C 1
ATOM 5483 O O . TYR A 1 370 ? 217.132 243.022 439.330 1.00 100.55 370 TYR A O 1
ATOM 5501 N N . LEU A 1 371 ? 217.774 242.639 437.217 1.00 101.39 371 LEU A N 1
ATOM 5502 C CA . LEU A 1 371 ? 218.077 241.215 437.450 1.00 101.39 371 LEU A CA 1
ATOM 5503 C C . LEU A 1 371 ? 219.455 240.984 438.083 1.00 101.39 371 LEU A C 1
ATOM 5504 O O . LEU A 1 371 ? 220.082 239.966 437.831 1.00 101.39 371 LEU A O 1
ATOM 5520 N N . THR A 1 372 ? 219.974 241.890 438.927 1.00 106.83 372 THR A N 1
ATOM 5521 C CA . THR A 1 372 ? 221.260 241.675 439.607 1.00 106.83 372 THR A CA 1
ATOM 5522 C C . THR A 1 372 ? 221.236 240.636 440.727 1.00 106.83 372 THR A C 1
ATOM 5523 O O . THR A 1 372 ? 222.242 240.005 440.986 1.00 106.83 372 THR A O 1
ATOM 5534 N N . GLY A 1 373 ? 220.093 240.478 441.407 1.00 107.12 373 GLY A N 1
ATOM 5535 C CA . GLY A 1 373 ? 219.993 239.642 442.612 1.00 107.12 373 GLY A CA 1
ATOM 5536 C C . GLY A 1 373 ? 220.113 238.132 442.386 1.00 107.12 373 GLY A C 1
ATOM 5537 O O . GLY A 1 373 ? 220.251 237.721 441.233 1.00 107.12 373 GLY A O 1
ATOM 5541 N N . ASN A 1 374 ? 220.026 237.288 443.432 1.00 105.85 374 ASN A N 1
ATOM 5542 C CA . ASN A 1 374 ? 219.882 235.846 443.218 1.00 105.85 374 ASN A CA 1
ATOM 5543 C C . ASN A 1 374 ? 218.524 235.479 442.584 1.00 105.85 374 ASN A C 1
ATOM 5544 O O . ASN A 1 374 ? 217.563 236.247 442.554 1.00 105.85 374 ASN A O 1
ATOM 5555 N N . PHE A 1 375 ? 218.455 234.259 442.051 1.00 103.77 375 PHE A N 1
ATOM 5556 C CA . PHE A 1 375 ? 217.314 233.721 441.318 1.00 103.77 375 PHE A CA 1
ATOM 5557 C C . PHE A 1 375 ? 216.664 232.597 442.091 1.00 103.77 375 PHE A C 1
ATOM 5558 O O . PHE A 1 375 ? 217.345 231.811 442.753 1.00 103.77 375 PHE A O 1
ATOM 5575 N N . TYR A 1 376 ? 215.333 232.573 442.079 1.00 107.41 376 TYR A N 1
ATOM 5576 C CA . TYR A 1 376 ? 214.541 231.746 442.954 1.00 107.41 376 TYR A CA 1
ATOM 5577 C C . TYR A 1 376 ? 213.317 231.230 442.183 1.00 107.41 376 TYR A C 1
ATOM 5578 O O . TYR A 1 376 ? 212.804 231.914 441.300 1.00 107.41 376 TYR A O 1
ATOM 5596 N N . VAL A 1 377 ? 212.816 230.044 442.516 1.00 106.69 377 VAL A N 1
ATOM 5597 C CA . VAL A 1 377 ? 211.548 229.523 442.000 1.00 106.69 377 VAL A CA 1
ATOM 5598 C C . VAL A 1 377 ? 210.671 229.040 443.123 1.00 106.69 377 VAL A C 1
ATOM 5599 O O . VAL A 1 377 ? 211.093 228.351 444.040 1.00 106.69 377 VAL A O 1
ATOM 5612 N N . GLY A 1 378 ? 209.407 229.408 443.049 1.00 109.13 378 GLY A N 1
ATOM 5613 C CA . GLY A 1 378 ? 208.348 228.832 443.842 1.00 109.13 378 GLY A CA 1
ATOM 5614 C C . GLY A 1 378 ? 207.899 227.497 443.285 1.00 109.13 378 GLY A C 1
ATOM 5615 O O . GLY A 1 378 ? 207.462 227.444 442.152 1.00 109.13 378 GLY A O 1
ATOM 5619 N N . GLY A 1 379 ? 207.988 226.435 444.091 1.00 110.34 379 GLY A N 1
ATOM 5620 C CA . GLY A 1 379 ? 207.613 225.100 443.663 1.00 110.34 379 GLY A CA 1
ATOM 5621 C C . GLY A 1 379 ? 207.876 224.083 444.736 1.00 110.34 379 GLY A C 1
ATOM 5622 O O . GLY A 1 379 ? 208.861 224.182 445.439 1.00 110.34 379 GLY A O 1
ATOM 5626 N N . ASN A 1 380 ? 206.992 223.088 444.849 1.00 109.34 380 ASN A N 1
ATOM 5627 C CA . ASN A 1 380 ? 207.099 221.967 445.793 1.00 109.34 380 ASN A CA 1
ATOM 5628 C C . ASN A 1 380 ? 208.183 220.926 445.400 1.00 109.34 380 ASN A C 1
ATOM 5629 O O . ASN A 1 380 ? 207.920 219.720 445.310 1.00 109.34 380 ASN A O 1
ATOM 5640 N N . PHE A 1 381 ? 209.425 221.346 445.190 1.00 107.89 381 PHE A N 1
ATOM 5641 C CA . PHE A 1 381 ? 210.550 220.436 444.980 1.00 107.89 381 PHE A CA 1
ATOM 5642 C C . PHE A 1 381 ? 211.098 219.937 446.323 1.00 107.89 381 PHE A C 1
ATOM 5643 O O . PHE A 1 381 ? 210.911 220.566 447.353 1.00 107.89 381 PHE A O 1
ATOM 5660 N N . THR A 1 382 ? 211.765 218.788 446.321 1.00 107.88 382 THR A N 1
ATOM 5661 C CA . THR A 1 382 ? 212.555 218.269 447.465 1.00 107.88 382 THR A CA 1
ATOM 5662 C C . THR A 1 382 ? 213.837 217.605 447.017 1.00 107.88 382 THR A C 1
ATOM 5663 O O . THR A 1 382 ? 214.803 217.563 447.790 1.00 107.88 382 THR A O 1
ATOM 5674 N N . GLN A 1 383 ? 213.894 217.061 445.806 1.00 107.88 383 GLN A N 1
ATOM 5675 C CA . GLN A 1 383 ? 215.141 216.526 445.257 1.00 107.88 383 GLN A CA 1
ATOM 5676 C C . GLN A 1 383 ? 216.029 217.633 444.671 1.00 107.88 383 GLN A C 1
ATOM 5677 O O . GLN A 1 383 ? 215.574 218.749 444.448 1.00 107.88 383 GLN A O 1
ATOM 5691 N N . GLN A 1 384 ? 217.299 217.309 444.412 1.00 107.04 384 GLN A N 1
ATOM 5692 C CA . GLN A 1 384 ? 218.191 218.140 443.610 1.00 107.04 384 GLN A CA 1
ATOM 5693 C C . GLN A 1 384 ? 218.411 217.491 442.249 1.00 107.04 384 GLN A C 1
ATOM 5694 O O . GLN A 1 384 ? 218.691 216.297 442.149 1.00 107.04 384 GLN A O 1
ATOM 5708 N N . GLY A 1 385 ? 218.378 218.278 441.196 1.00 104.63 385 GLY A N 1
ATOM 5709 C CA . GLY A 1 385 ? 218.567 217.916 439.885 1.00 104.63 385 GLY A CA 1
ATOM 5710 C C . GLY A 1 385 ? 218.352 218.930 438.851 1.00 104.63 385 GLY A C 1
ATOM 5711 O O . GLY A 1 385 ? 217.838 220.006 439.164 1.00 104.63 385 GLY A O 1
ATOM 5715 N N . ASN A 1 386 ? 218.771 218.653 437.625 1.00 102.90 386 ASN A N 1
ATOM 5716 C CA . ASN A 1 386 ? 218.580 219.562 436.508 1.00 102.90 386 ASN A CA 1
ATOM 5717 C C . ASN A 1 386 ? 217.141 219.454 435.999 1.00 102.90 386 ASN A C 1
ATOM 5718 O O . ASN A 1 386 ? 216.621 218.348 435.840 1.00 102.90 386 ASN A O 1
ATOM 5729 N N . VAL A 1 387 ? 216.525 220.583 435.666 1.00 103.52 387 VAL A N 1
ATOM 5730 C CA . VAL A 1 387 ? 215.204 220.627 435.033 1.00 103.52 387 VAL A CA 1
ATOM 5731 C C . VAL A 1 387 ? 215.158 221.679 433.940 1.00 103.52 387 VAL A C 1
ATOM 5732 O O . VAL A 1 387 ? 215.928 222.640 433.937 1.00 103.52 387 VAL A O 1
ATOM 5745 N N . VAL A 1 388 ? 214.243 221.535 432.994 1.00 101.67 388 VAL A N 1
ATOM 5746 C CA . VAL A 1 388 ? 213.911 222.599 432.046 1.00 101.67 388 VAL A CA 1
ATOM 5747 C C . VAL A 1 388 ? 212.511 223.075 432.352 1.00 101.67 388 VAL A C 1
ATOM 5748 O O . VAL A 1 388 ? 211.614 222.256 432.535 1.00 101.67 388 VAL A O 1
ATOM 5761 N N . VAL A 1 389 ? 212.295 224.375 432.431 1.00 102.41 389 VAL A N 1
ATOM 5762 C CA . VAL A 1 389 ? 210.967 224.961 432.624 1.00 102.41 389 VAL A CA 1
ATOM 5763 C C . VAL A 1 389 ? 210.617 225.881 431.475 1.00 102.41 389 VAL A C 1
ATOM 5764 O O . VAL A 1 389 ? 211.454 226.542 430.886 1.00 102.41 389 VAL A O 1
ATOM 5777 N N . TYR A 1 390 ? 209.342 225.884 431.108 1.00 99.83 390 TYR A N 1
ATOM 5778 C CA . TYR A 1 390 ? 208.802 226.701 430.029 1.00 99.83 390 TYR A CA 1
ATOM 5779 C C . TYR A 1 390 ? 207.847 227.735 430.613 1.00 99.83 390 TYR A C 1
ATOM 5780 O O . TYR A 1 390 ? 206.912 227.331 431.302 1.00 99.83 390 TYR A O 1
ATOM 5798 N N . PRO A 1 391 ? 208.035 229.045 430.390 1.00 97.88 391 PRO A N 1
ATOM 5799 C CA . PRO A 1 391 ? 207.079 230.033 430.844 1.00 97.88 391 PRO A CA 1
ATOM 5800 C C . PRO A 1 391 ? 205.757 229.839 430.100 1.00 97.88 391 PRO A C 1
ATOM 5801 O O . PRO A 1 391 ? 205.747 229.783 428.877 1.00 97.88 391 PRO A O 1
ATOM 5812 N N . ALA A 1 392 ? 204.661 229.689 430.834 1.00 100.60 392 ALA A N 1
ATOM 5813 C CA . ALA A 1 392 ? 203.460 229.050 430.317 1.00 100.60 392 ALA A CA 1
ATOM 5814 C C . ALA A 1 392 ? 202.126 229.664 430.776 1.00 100.60 392 ALA A C 1
ATOM 5815 O O . ALA A 1 392 ? 201.130 229.414 430.104 1.00 100.60 392 ALA A O 1
ATOM 5822 N N . PHE A 1 393 ? 202.065 230.476 431.840 1.00 102.80 393 PHE A N 1
ATOM 5823 C CA . PHE A 1 393 ? 200.827 231.178 432.203 1.00 102.80 393 PHE A CA 1
ATOM 5824 C C . PHE A 1 393 ? 201.052 232.510 432.932 1.00 102.80 393 PHE A C 1
ATOM 5825 O O . PHE A 1 393 ? 202.076 232.684 433.593 1.00 102.80 393 PHE A O 1
ATOM 5842 N N . TRP A 1 394 ? 200.093 233.439 432.835 1.00 101.86 394 TRP A N 1
ATOM 5843 C CA . TRP A 1 394 ? 200.136 234.730 433.525 1.00 101.86 394 TRP A CA 1
ATOM 5844 C C . TRP A 1 394 ? 198.753 235.287 433.935 1.00 101.86 394 TRP A C 1
ATOM 5845 O O . TRP A 1 394 ? 197.764 235.034 433.255 1.00 101.86 394 TRP A O 1
ATOM 5866 N N . THR A 1 395 ? 198.698 236.147 434.962 1.00 105.01 395 THR A N 1
ATOM 5867 C CA . THR A 1 395 ? 197.571 237.043 435.280 1.00 105.01 395 THR A CA 1
ATOM 5868 C C . THR A 1 395 ? 198.035 238.271 436.067 1.00 105.01 395 THR A C 1
ATOM 5869 O O . THR A 1 395 ? 199.096 238.279 436.682 1.00 105.01 395 THR A O 1
ATOM 5880 N N . SER A 1 396 ? 197.222 239.323 436.092 1.00 106.97 396 SER A N 1
ATOM 5881 C CA . SER A 1 396 ? 197.351 240.452 437.025 1.00 106.97 396 SER A CA 1
ATOM 5882 C C . SER A 1 396 ? 196.089 240.557 437.887 1.00 106.97 396 SER A C 1
ATOM 5883 O O . SER A 1 396 ? 195.221 239.685 437.828 1.00 106.97 396 SER A O 1
ATOM 5891 N N . LYS A 1 397 ? 195.981 241.559 438.770 1.00 110.57 397 LYS A N 1
ATOM 5892 C CA . LYS A 1 397 ? 194.741 241.792 439.534 1.00 110.57 397 LYS A CA 1
ATOM 5893 C C . LYS A 1 397 ? 193.586 242.110 438.572 1.00 110.57 397 LYS A C 1
ATOM 5894 O O . LYS A 1 397 ? 193.813 242.627 437.479 1.00 110.57 397 LYS A O 1
ATOM 5913 N N . HIS A 1 398 ? 192.343 241.828 438.968 1.00 112.24 398 HIS A N 1
ATOM 5914 C CA . HIS A 1 398 ? 191.152 241.957 438.223 1.00 112.24 398 HIS A CA 1
ATOM 5915 C C . HIS A 1 398 ? 190.958 243.323 437.629 1.00 112.24 398 HIS A C 1
ATOM 5916 O O . HIS A 1 398 ? 190.258 243.479 436.624 1.00 112.24 398 HIS A O 1
ATOM 5930 N N . GLY A 1 399 ? 191.512 244.346 438.185 1.00 112.13 399 GLY A N 1
ATOM 5931 C CA . GLY A 1 399 ? 191.422 245.640 437.721 1.00 112.13 399 GLY A CA 1
ATOM 5932 C C . GLY A 1 399 ? 192.201 246.024 436.531 1.00 112.13 399 GLY A C 1
ATOM 5933 O O . GLY A 1 399 ? 192.076 247.128 435.991 1.00 112.13 399 GLY A O 1
ATOM 5937 N N . ASP A 1 400 ? 193.031 245.164 436.052 1.00 110.73 400 ASP A N 1
ATOM 5938 C CA . ASP A 1 400 ? 193.965 245.319 435.008 1.00 110.73 400 ASP A CA 1
ATOM 5939 C C . ASP A 1 400 ? 193.456 244.877 433.662 1.00 110.73 400 ASP A C 1
ATOM 5940 O O . ASP A 1 400 ? 192.703 243.903 433.581 1.00 110.73 400 ASP A O 1
ATOM 5949 N N . THR A 1 401 ? 193.833 245.508 432.596 1.00 111.05 401 THR A N 1
ATOM 5950 C CA . THR A 1 401 ? 193.655 245.177 431.235 1.00 111.05 401 THR A CA 1
ATOM 5951 C C . THR A 1 401 ? 194.858 245.388 430.353 1.00 111.05 401 THR A C 1
ATOM 5952 O O . THR A 1 401 ? 194.706 245.474 429.128 1.00 111.05 401 THR A O 1
ATOM 5963 N N . LYS A 1 402 ? 196.034 245.539 430.860 1.00 104.90 402 LYS A N 1
ATOM 5964 C CA . LYS A 1 402 ? 197.253 245.867 430.229 1.00 104.90 402 LYS A CA 1
ATOM 5965 C C . LYS A 1 402 ? 197.968 244.654 429.699 1.00 104.90 402 LYS A C 1
ATOM 5966 O O . LYS A 1 402 ? 198.148 243.695 430.454 1.00 104.90 402 LYS A O 1
ATOM 5985 N N . CYS A 1 403 ? 198.396 244.614 428.487 1.00 100.44 403 CYS A N 1
ATOM 5986 C CA . CYS A 1 403 ? 199.063 243.558 427.838 1.00 100.44 403 CYS A CA 1
ATOM 5987 C C . CYS A 1 403 ? 200.467 243.381 428.344 1.00 100.44 403 CYS A C 1
ATOM 5988 O O . CYS A 1 403 ? 201.068 244.336 428.837 1.00 100.44 403 CYS A O 1
ATOM 5996 N N . ILE A 1 404 ? 200.990 242.154 428.270 1.00 97.71 404 ILE A N 1
ATOM 5997 C CA . ILE A 1 404 ? 202.309 241.809 428.820 1.00 97.71 404 ILE A CA 1
ATOM 5998 C C . ILE A 1 404 ? 203.377 242.652 428.132 1.00 97.71 404 ILE A C 1
ATOM 5999 O O . ILE A 1 404 ? 203.448 242.635 426.903 1.00 97.71 404 ILE A O 1
ATOM 6015 N N . GLY A 1 405 ? 204.213 243.347 428.906 1.00 98.16 405 GLY A N 1
ATOM 6016 C CA . GLY A 1 405 ? 205.248 244.253 428.388 1.00 98.16 405 GLY A CA 1
ATOM 6017 C C . GLY A 1 405 ? 204.861 245.749 428.371 1.00 98.16 405 GLY A C 1
ATOM 6018 O O . GLY A 1 405 ? 205.679 246.572 427.972 1.00 98.16 405 GLY A O 1
ATOM 6022 N N . GLU A 1 406 ? 203.647 246.132 428.770 1.00 99.95 406 GLU A N 1
ATOM 6023 C CA . GLU A 1 406 ? 203.202 247.534 428.762 1.00 99.95 406 GLU A CA 1
ATOM 6024 C C . GLU A 1 406 ? 203.911 248.431 429.791 1.00 99.95 406 GLU A C 1
ATOM 6025 O O . GLU A 1 406 ? 204.136 249.600 429.490 1.00 99.95 406 GLU A O 1
ATOM 6037 N N . ASP A 1 407 ? 204.241 247.970 431.005 1.00 100.66 407 ASP A N 1
ATOM 6038 C CA . ASP A 1 407 ? 204.717 248.726 432.099 1.00 100.66 407 ASP A CA 1
ATOM 6039 C C . ASP A 1 407 ? 206.218 248.820 432.107 1.00 100.66 407 ASP A C 1
ATOM 6040 O O . ASP A 1 407 ? 206.875 247.776 432.100 1.00 100.66 407 ASP A O 1
ATOM 6049 N N . GLU A 1 408 ? 206.811 249.966 432.150 1.00 98.83 408 GLU A N 1
ATOM 6050 C CA . GLU A 1 408 ? 208.193 250.208 432.264 1.00 98.83 408 GLU A CA 1
ATOM 6051 C C . GLU A 1 408 ? 208.785 249.468 433.420 1.00 98.83 408 GLU A C 1
ATOM 6052 O O . GLU A 1 408 ? 209.737 248.690 433.305 1.00 98.83 408 GLU A O 1
ATOM 6064 N N . ASP A 1 409 ? 208.266 249.664 434.577 1.00 102.83 409 ASP A N 1
ATOM 6065 C CA . ASP A 1 409 ? 208.711 249.156 435.808 1.00 102.83 409 ASP A CA 1
ATOM 6066 C C . ASP A 1 409 ? 208.859 247.664 435.812 1.00 102.83 409 ASP A C 1
ATOM 6067 O O . ASP A 1 409 ? 209.830 247.118 436.343 1.00 102.83 409 ASP A O 1
ATOM 6076 N N . MET A 1 410 ? 207.872 246.958 435.264 1.00 99.79 410 MET A N 1
ATOM 6077 C CA . MET A 1 410 ? 207.859 245.504 435.274 1.00 99.79 410 MET A CA 1
ATOM 6078 C C . MET A 1 410 ? 208.815 244.880 434.256 1.00 99.79 410 MET A C 1
ATOM 6079 O O . MET A 1 410 ? 209.093 243.694 434.373 1.00 99.79 410 MET A O 1
ATOM 6093 N N . VAL A 1 411 ? 209.276 245.645 433.262 1.00 97.36 411 VAL A N 1
ATOM 6094 C CA . VAL A 1 411 ? 210.319 245.235 432.330 1.00 97.36 411 VAL A CA 1
ATOM 6095 C C . VAL A 1 411 ? 211.633 245.208 433.078 1.00 97.36 411 VAL A C 1
ATOM 6096 O O . VAL A 1 411 ? 212.161 246.229 433.489 1.00 97.36 411 VAL A O 1
ATOM 6109 N N . LYS A 1 412 ? 212.161 244.013 433.269 1.00 101.06 412 LYS A N 1
ATOM 6110 C CA . LYS A 1 412 ? 213.377 243.763 434.030 1.00 101.06 412 LYS A CA 1
ATOM 6111 C C . LYS A 1 412 ? 214.616 244.029 433.197 1.00 101.06 412 LYS A C 1
ATOM 6112 O O . LYS A 1 412 ? 214.624 243.840 431.988 1.00 101.06 412 LYS A O 1
ATOM 6131 N N . ARG A 1 413 ? 215.681 244.500 433.837 1.00 98.41 413 ARG A N 1
ATOM 6132 C CA . ARG A 1 413 ? 216.858 245.087 433.173 1.00 98.41 413 ARG A CA 1
ATOM 6133 C C . ARG A 1 413 ? 218.123 244.553 433.818 1.00 98.41 413 ARG A C 1
ATOM 6134 O O . ARG A 1 413 ? 218.195 244.478 435.035 1.00 98.41 413 ARG A O 1
ATOM 6155 N N . ILE A 1 414 ? 219.145 244.181 433.072 1.00 96.16 414 ILE A N 1
ATOM 6156 C CA . ILE A 1 414 ? 220.479 243.970 433.657 1.00 96.16 414 ILE A CA 1
ATOM 6157 C C . ILE A 1 414 ? 221.317 245.231 433.596 1.00 96.16 414 ILE A C 1
ATOM 6158 O O . ILE A 1 414 ? 222.217 245.464 434.392 1.00 96.16 414 ILE A O 1
ATOM 6174 N N . ASP A 1 415 ? 221.006 246.034 432.600 1.00 98.09 415 ASP A N 1
ATOM 6175 C CA . ASP A 1 415 ? 221.876 247.024 432.004 1.00 98.09 415 ASP A CA 1
ATOM 6176 C C . ASP A 1 415 ? 220.972 248.172 431.549 1.00 98.09 415 ASP A C 1
ATOM 6177 O O . ASP A 1 415 ? 219.806 248.287 431.934 1.00 98.09 415 ASP A O 1
ATOM 6186 N N . VAL A 1 416 ? 221.487 249.040 430.708 1.00 96.32 416 VAL A N 1
ATOM 6187 C CA . VAL A 1 416 ? 220.709 249.988 429.925 1.00 96.32 416 VAL A CA 1
ATOM 6188 C C . VAL A 1 416 ? 219.569 249.252 429.221 1.00 96.32 416 VAL A C 1
ATOM 6189 O O . VAL A 1 416 ? 219.760 248.215 428.586 1.00 96.32 416 VAL A O 1
ATOM 6202 N N . LEU A 1 417 ? 218.358 249.772 429.367 1.00 93.85 417 LEU A N 1
ATOM 6203 C CA . LEU A 1 417 ? 217.143 249.344 428.796 1.00 93.85 417 LEU A CA 1
ATOM 6204 C C . LEU A 1 417 ? 216.908 249.993 427.464 1.00 93.85 417 LEU A C 1
ATOM 6205 O O . LEU A 1 417 ? 216.500 251.159 427.462 1.00 93.85 417 LEU A O 1
ATOM 6221 N N . PRO A 1 418 ? 217.132 249.344 426.327 1.00 90.04 418 PRO A N 1
ATOM 6222 C CA . PRO A 1 418 ? 216.988 250.011 425.057 1.00 90.04 418 PRO A CA 1
ATOM 6223 C C . PRO A 1 418 ? 215.586 250.459 424.803 1.00 90.04 418 PRO A C 1
ATOM 6224 O O . PRO A 1 418 ? 214.655 249.756 425.195 1.00 90.04 418 PRO A O 1
ATOM 6235 N N . GLN A 1 419 ? 215.352 251.560 424.186 1.00 90.61 419 GLN A N 1
ATOM 6236 C CA . GLN A 1 419 ? 214.124 252.238 424.078 1.00 90.61 419 GLN A CA 1
ATOM 6237 C C . GLN A 1 419 ? 214.011 253.115 422.869 1.00 90.61 419 GLN A C 1
ATOM 6238 O O . GLN A 1 419 ? 214.956 253.858 422.601 1.00 90.61 419 GLN A O 1
ATOM 6252 N N . ALA A 1 420 ? 212.958 253.103 422.135 1.00 88.21 420 ALA A N 1
ATOM 6253 C CA . ALA A 1 420 ? 212.672 253.841 420.973 1.00 88.21 420 ALA A CA 1
ATOM 6254 C C . ALA A 1 420 ? 211.608 254.876 421.186 1.00 88.21 420 ALA A C 1
ATOM 6255 O O . ALA A 1 420 ? 210.484 254.500 421.529 1.00 88.21 420 ALA A O 1
ATOM 6262 N N . GLN A 1 421 ? 211.853 256.125 421.013 1.00 87.61 421 GLN A N 1
ATOM 6263 C CA . GLN A 1 421 ? 210.991 257.232 421.104 1.00 87.61 421 GLN A CA 1
ATOM 6264 C C . GLN A 1 421 ? 210.327 257.511 419.788 1.00 87.61 421 GLN A C 1
ATOM 6265 O O . GLN A 1 421 ? 210.823 257.082 418.746 1.00 87.61 421 GLN A O 1
ATOM 6279 N N . THR A 1 422 ? 209.264 258.228 419.737 1.00 85.65 422 THR A N 1
ATOM 6280 C CA . THR A 1 422 ? 208.689 258.771 418.577 1.00 85.65 422 THR A CA 1
ATOM 6281 C C . THR A 1 422 ? 209.738 259.488 417.783 1.00 85.65 422 THR A C 1
ATOM 6282 O O . THR A 1 422 ? 210.167 260.563 418.201 1.00 85.65 422 THR A O 1
ATOM 6293 N N . THR A 1 423 ? 210.203 258.984 416.698 1.00 84.94 423 THR A N 1
ATOM 6294 C CA . THR A 1 423 ? 211.344 259.331 415.939 1.00 84.94 423 THR A CA 1
ATOM 6295 C C . THR A 1 423 ? 210.998 259.941 414.608 1.00 84.94 423 THR A C 1
ATOM 6296 O O . THR A 1 423 ? 210.640 259.188 413.697 1.00 84.94 423 THR A O 1
ATOM 6307 N N . GLY A 1 424 ? 211.076 261.211 414.410 1.00 83.33 424 GLY A N 1
ATOM 6308 C CA . GLY A 1 424 ? 210.983 261.817 413.180 1.00 83.33 424 GLY A CA 1
ATOM 6309 C C . GLY A 1 424 ? 209.819 261.529 412.337 1.00 83.33 424 GLY A C 1
ATOM 6310 O O . GLY A 1 424 ? 209.944 261.204 411.157 1.00 83.33 424 GLY A O 1
ATOM 6314 N N . GLY A 1 425 ? 208.648 261.582 412.853 1.00 82.12 425 GLY A N 1
ATOM 6315 C CA . GLY A 1 425 ? 207.470 261.225 412.251 1.00 82.12 425 GLY A CA 1
ATOM 6316 C C . GLY A 1 425 ? 207.072 259.816 412.228 1.00 82.12 425 GLY A C 1
ATOM 6317 O O . GLY A 1 425 ? 206.084 259.428 411.598 1.00 82.12 425 GLY A O 1
ATOM 6321 N N . ASN A 1 426 ? 207.776 258.974 412.887 1.00 81.91 426 ASN A N 1
ATOM 6322 C CA . ASN A 1 426 ? 207.661 257.580 413.006 1.00 81.91 426 ASN A CA 1
ATOM 6323 C C . ASN A 1 426 ? 207.441 257.147 414.423 1.00 81.91 426 ASN A C 1
ATOM 6324 O O . ASN A 1 426 ? 208.151 257.636 415.304 1.00 81.91 426 ASN A O 1
ATOM 6335 N N . TYR A 1 427 ? 206.500 256.263 414.658 1.00 81.85 427 TYR A N 1
ATOM 6336 C CA . TYR A 1 427 ? 206.153 255.782 415.966 1.00 81.85 427 TYR A CA 1
ATOM 6337 C C . TYR A 1 427 ? 206.632 254.340 416.023 1.00 81.85 427 TYR A C 1
ATOM 6338 O O . TYR A 1 427 ? 206.343 253.569 415.105 1.00 81.85 427 TYR A O 1
ATOM 6356 N N . PRO A 1 428 ? 207.424 253.967 417.035 1.00 85.52 428 PRO A N 1
ATOM 6357 C CA . PRO A 1 428 ? 207.842 252.597 417.174 1.00 85.52 428 PRO A CA 1
ATOM 6358 C C . PRO A 1 428 ? 206.640 251.712 417.501 1.00 85.52 428 PRO A C 1
ATOM 6359 O O . PRO A 1 428 ? 205.657 252.165 418.093 1.00 85.52 428 PRO A O 1
ATOM 6370 N N . ILE A 1 429 ? 206.745 250.442 417.135 1.00 82.01 429 ILE A N 1
ATOM 6371 C CA . ILE A 1 429 ? 205.667 249.462 417.267 1.00 82.01 429 ILE A CA 1
ATOM 6372 C C . ILE A 1 429 ? 206.089 248.223 418.028 1.00 82.01 429 ILE A C 1
ATOM 6373 O O . ILE A 1 429 ? 207.238 247.802 417.977 1.00 82.01 429 ILE A O 1
ATOM 6389 N N . TYR A 1 430 ? 205.121 247.603 418.689 1.00 86.85 430 TYR A N 1
ATOM 6390 C CA . TYR A 1 430 ? 205.243 246.269 419.241 1.00 86.85 430 TYR A CA 1
ATOM 6391 C C . TYR A 1 430 ? 204.435 245.309 418.383 1.00 86.85 430 TYR A C 1
ATOM 6392 O O . TYR A 1 430 ? 203.262 245.549 418.107 1.00 86.85 430 TYR A O 1
ATOM 6410 N N . TYR A 1 431 ? 205.025 244.191 417.995 1.00 85.81 431 TYR A N 1
ATOM 6411 C CA . TYR A 1 431 ? 204.298 243.042 417.472 1.00 85.81 431 TYR A CA 1
ATOM 6412 C C . TYR A 1 431 ? 203.511 242.415 418.608 1.00 85.81 431 TYR A C 1
ATOM 6413 O O . TYR A 1 431 ? 204.085 242.166 419.675 1.00 85.81 431 TYR A O 1
ATOM 6431 N N . VAL A 1 432 ? 202.224 242.123 418.425 1.00 87.82 432 VAL A N 1
ATOM 6432 C CA . VAL A 1 432 ? 201.420 241.460 419.459 1.00 87.82 432 VAL A CA 1
ATOM 6433 C C . VAL A 1 432 ? 201.180 240.001 419.107 1.00 87.82 432 VAL A C 1
ATOM 6434 O O . VAL A 1 432 ? 200.747 239.661 418.009 1.00 87.82 432 VAL A O 1
ATOM 6447 N N . THR A 1 433 ? 201.465 239.104 420.041 1.00 90.92 433 THR A N 1
ATOM 6448 C CA . THR A 1 433 ? 201.140 237.683 419.905 1.00 90.92 433 THR A CA 1
ATOM 6449 C C . THR A 1 433 ? 200.394 237.191 421.138 1.00 90.92 433 THR A C 1
ATOM 6450 O O . THR A 1 433 ? 200.446 237.855 422.162 1.00 90.92 433 THR A O 1
ATOM 6461 N N . GLU A 1 434 ? 199.613 236.114 421.048 1.00 91.50 434 GLU A N 1
ATOM 6462 C CA . GLU A 1 434 ? 198.880 235.607 422.211 1.00 91.50 434 GLU A CA 1
ATOM 6463 C C . GLU A 1 434 ? 199.762 234.724 423.106 1.00 91.50 434 GLU A C 1
ATOM 6464 O O . GLU A 1 434 ? 200.620 233.986 422.630 1.00 91.50 434 GLU A O 1
ATOM 6476 N N . PHE A 1 435 ? 199.518 234.783 424.412 1.00 96.51 435 PHE A N 1
ATOM 6477 C CA . PHE A 1 435 ? 200.143 233.940 425.433 1.00 96.51 435 PHE A CA 1
ATOM 6478 C C . PHE A 1 435 ? 199.063 233.434 426.382 1.00 96.51 435 PHE A C 1
ATOM 6479 O O . PHE A 1 435 ? 198.119 234.181 426.644 1.00 96.51 435 PHE A O 1
ATOM 6496 N N . PRO A 1 436 ? 199.130 232.216 426.934 1.00 98.92 436 PRO A N 1
ATOM 6497 C CA . PRO A 1 436 ? 198.122 231.748 427.873 1.00 98.92 436 PRO A CA 1
ATOM 6498 C C . PRO A 1 436 ? 198.106 232.609 429.140 1.00 98.92 436 PRO A C 1
ATOM 6499 O O . PRO A 1 436 ? 199.101 232.758 429.844 1.00 98.92 436 PRO A O 1
ATOM 6510 N N . ALA A 1 437 ? 196.961 233.207 429.425 1.00 102.62 437 ALA A N 1
ATOM 6511 C CA . ALA A 1 437 ? 196.744 234.064 430.580 1.00 102.62 437 ALA A CA 1
ATOM 6512 C C . ALA A 1 437 ? 195.246 234.137 430.889 1.00 102.62 437 ALA A C 1
ATOM 6513 O O . ALA A 1 437 ? 194.421 233.786 430.041 1.00 102.62 437 ALA A O 1
ATOM 6520 N N . ALA A 1 438 ? 194.875 234.581 432.090 1.00 107.14 438 ALA A N 1
ATOM 6521 C CA . ALA A 1 438 ? 193.476 234.580 432.534 1.00 107.14 438 ALA A CA 1
ATOM 6522 C C . ALA A 1 438 ? 192.980 235.913 433.097 1.00 107.14 438 ALA A C 1
ATOM 6523 O O . ALA A 1 438 ? 193.752 236.736 433.585 1.00 107.14 438 ALA A O 1
ATOM 6530 N N . TYR A 1 439 ? 191.657 236.094 432.966 1.00 108.95 439 TYR A N 1
ATOM 6531 C CA . TYR A 1 439 ? 190.883 237.310 433.261 1.00 108.95 439 TYR A CA 1
ATOM 6532 C C . TYR A 1 439 ? 191.556 238.602 432.778 1.00 108.95 439 TYR A C 1
ATOM 6533 O O . TYR A 1 439 ? 191.371 239.687 433.328 1.00 108.95 439 TYR A O 1
ATOM 6551 N N . LEU A 1 440 ? 192.310 238.466 431.685 1.00 105.08 440 LEU A N 1
ATOM 6552 C CA . LEU A 1 440 ? 192.945 239.442 430.884 1.00 105.08 440 LEU A CA 1
ATOM 6553 C C . LEU A 1 440 ? 192.374 239.341 429.498 1.00 105.08 440 LEU A C 1
ATOM 6554 O O . LEU A 1 440 ? 192.961 238.628 428.671 1.00 105.08 440 LEU A O 1
ATOM 6570 N N . PRO A 1 441 ? 191.240 239.970 429.193 1.00 105.51 441 PRO A N 1
ATOM 6571 C CA . PRO A 1 441 ? 190.522 239.662 427.969 1.00 105.51 441 PRO A CA 1
ATOM 6572 C C . PRO A 1 441 ? 191.386 239.610 426.742 1.00 105.51 441 PRO A C 1
ATOM 6573 O O . PRO A 1 441 ? 192.103 240.575 426.472 1.00 105.51 441 PRO A O 1
ATOM 6584 N N . ALA A 1 442 ? 191.370 238.570 425.973 1.00 101.59 442 ALA A N 1
ATOM 6585 C CA . ALA A 1 442 ? 192.153 238.399 424.818 1.00 101.59 442 ALA A CA 1
ATOM 6586 C C . ALA A 1 442 ? 193.601 238.612 425.153 1.00 101.59 442 ALA A C 1
ATOM 6587 O O . ALA A 1 442 ? 194.151 239.646 424.761 1.00 101.59 442 ALA A O 1
ATOM 6594 N N . PRO A 1 443 ? 194.249 237.726 425.898 1.00 98.68 443 PRO A N 1
ATOM 6595 C CA . PRO A 1 443 ? 195.602 237.963 426.335 1.00 98.68 443 PRO A CA 1
ATOM 6596 C C . PRO A 1 443 ? 196.579 238.176 425.222 1.00 98.68 443 PRO A C 1
ATOM 6597 O O . PRO A 1 443 ? 196.585 237.404 424.262 1.00 98.68 443 PRO A O 1
ATOM 6608 N N . ARG A 1 444 ? 197.419 239.204 425.322 1.00 94.66 444 ARG A N 1
ATOM 6609 C CA . ARG A 1 444 ? 198.473 239.504 424.358 1.00 94.66 444 ARG A CA 1
ATOM 6610 C C . ARG A 1 444 ? 199.779 239.749 425.078 1.00 94.66 444 ARG A C 1
ATOM 6611 O O . ARG A 1 444 ? 199.807 240.284 426.184 1.00 94.66 444 ARG A O 1
ATOM 6632 N N . VAL A 1 445 ? 200.869 239.473 424.389 1.00 93.54 445 VAL A N 1
ATOM 6633 C CA . VAL A 1 445 ? 202.214 239.871 424.760 1.00 93.54 445 VAL A CA 1
ATOM 6634 C C . VAL A 1 445 ? 202.813 240.756 423.681 1.00 93.54 445 VAL A C 1
ATOM 6635 O O . VAL A 1 445 ? 202.675 240.466 422.497 1.00 93.54 445 VAL A O 1
ATOM 6648 N N . TYR A 1 446 ? 203.457 241.833 424.093 1.00 91.66 446 TYR A N 1
ATOM 6649 C CA . TYR A 1 446 ? 204.123 242.788 423.219 1.00 91.66 446 TYR A CA 1
ATOM 6650 C C . TYR A 1 446 ? 205.574 242.366 422.967 1.00 91.66 446 TYR A C 1
ATOM 6651 O O . TYR A 1 446 ? 206.276 241.941 423.877 1.00 91.66 446 TYR A O 1
ATOM 6669 N N . ASN A 1 447 ? 206.054 242.517 421.743 1.00 88.90 447 ASN A N 1
ATOM 6670 C CA . ASN A 1 447 ? 207.391 242.099 421.326 1.00 88.90 447 ASN A CA 1
ATOM 6671 C C . ASN A 1 447 ? 208.054 243.199 420.510 1.00 88.90 447 ASN A C 1
ATOM 6672 O O . ASN A 1 447 ? 207.444 243.745 419.601 1.00 88.90 447 ASN A O 1
ATOM 6683 N N . SER A 1 448 ? 209.305 243.508 420.806 1.00 88.35 448 SER A N 1
ATOM 6684 C CA . SER A 1 448 ? 210.097 244.482 420.057 1.00 88.35 448 SER A CA 1
ATOM 6685 C C . SER A 1 448 ? 210.485 243.973 418.680 1.00 88.35 448 SER A C 1
ATOM 6686 O O . SER A 1 448 ? 210.680 244.769 417.758 1.00 88.35 448 SER A O 1
ATOM 6694 N N . GLN A 1 449 ? 210.560 242.655 418.514 1.00 86.11 449 GLN A N 1
ATOM 6695 C CA . GLN A 1 449 ? 211.001 242.005 417.306 1.00 86.11 449 GLN A CA 1
ATOM 6696 C C . GLN A 1 449 ? 210.209 240.744 417.077 1.00 86.11 449 GLN A C 1
ATOM 6697 O O . GLN A 1 449 ? 209.783 240.076 418.022 1.00 86.11 449 GLN A O 1
ATOM 6711 N N . LEU A 1 450 ? 210.114 240.343 415.817 1.00 84.62 450 LEU A N 1
ATOM 6712 C CA . LEU A 1 450 ? 209.834 238.966 415.480 1.00 84.62 450 LEU A CA 1
ATOM 6713 C C . LEU A 1 450 ? 211.012 238.070 415.877 1.00 84.62 450 LEU A C 1
ATOM 6714 O O . LEU A 1 450 ? 212.145 238.515 416.033 1.00 84.62 450 LEU A O 1
ATOM 6730 N N . LEU A 1 451 ? 210.760 236.779 416.022 1.00 84.95 451 LEU A N 1
ATOM 6731 C CA . LEU A 1 451 ? 211.774 235.793 416.329 1.00 84.95 451 LEU A CA 1
ATOM 6732 C C . LEU A 1 451 ? 212.778 235.658 415.188 1.00 84.95 451 LEU A C 1
ATOM 6733 O O . LEU A 1 451 ? 213.972 235.542 415.440 1.00 84.95 451 LEU A O 1
ATOM 6749 N N . TRP A 1 452 ? 212.343 235.783 413.936 1.00 81.36 452 TRP A N 1
ATOM 6750 C CA . TRP A 1 452 ? 213.249 235.732 412.794 1.00 81.36 452 TRP A CA 1
ATOM 6751 C C . TRP A 1 452 ? 214.224 236.904 412.796 1.00 81.36 452 TRP A C 1
ATOM 6752 O O . TRP A 1 452 ? 215.408 236.731 412.555 1.00 81.36 452 TRP A O 1
ATOM 6773 N N . THR A 1 453 ? 213.750 238.088 413.172 1.00 82.60 453 THR A N 1
ATOM 6774 C CA . THR A 1 453 ? 214.597 239.253 413.399 1.00 82.60 453 THR A CA 1
ATOM 6775 C C . THR A 1 453 ? 215.393 239.183 414.696 1.00 82.60 453 THR A C 1
ATOM 6776 O O . THR A 1 453 ? 216.173 240.089 414.951 1.00 82.60 453 THR A O 1
ATOM 6787 N N . SER A 1 454 ? 215.213 238.155 415.527 1.00 84.85 454 SER A N 1
ATOM 6788 C CA . SER A 1 454 ? 216.105 237.882 416.645 1.00 84.85 454 SER A CA 1
ATOM 6789 C C . SER A 1 454 ? 217.166 236.848 416.295 1.00 84.85 454 SER A C 1
ATOM 6790 O O . SER A 1 454 ? 218.289 237.028 416.739 1.00 84.85 454 SER A O 1
ATOM 6798 N N . ARG A 1 455 ? 216.873 235.766 415.561 1.00 82.00 455 ARG A N 1
ATOM 6799 C CA . ARG A 1 455 ? 217.791 234.802 415.120 1.00 82.00 455 ARG A CA 1
ATOM 6800 C C . ARG A 1 455 ? 218.862 235.447 414.300 1.00 82.00 455 ARG A C 1
ATOM 6801 O O . ARG A 1 455 ? 220.060 235.400 414.590 1.00 82.00 455 ARG A O 1
ATOM 6822 N N . LEU A 1 456 ? 218.490 236.100 413.265 1.00 81.53 456 LEU A N 1
ATOM 6823 C CA . LEU A 1 456 ? 219.225 237.033 412.535 1.00 81.53 456 LEU A CA 1
ATOM 6824 C C . LEU A 1 456 ? 219.481 238.235 413.389 1.00 81.53 456 LEU A C 1
ATOM 6825 O O . LEU A 1 456 ? 218.788 238.437 414.382 1.00 81.53 456 LEU A O 1
ATOM 6841 N N . LEU A 1 457 ? 220.433 239.040 413.101 1.00 83.80 457 LEU A N 1
ATOM 6842 C CA . LEU A 1 457 ? 220.860 240.090 413.930 1.00 83.80 457 LEU A CA 1
ATOM 6843 C C . LEU A 1 457 ? 221.593 239.555 415.127 1.00 83.80 457 LEU A C 1
ATOM 6844 O O . LEU A 1 457 ? 222.037 240.304 415.999 1.00 83.80 457 LEU A O 1
ATOM 6860 N N . ALA A 1 458 ? 221.730 238.280 415.242 1.00 84.09 458 ALA A N 1
ATOM 6861 C CA . ALA A 1 458 ? 222.531 237.538 416.130 1.00 84.09 458 ALA A CA 1
ATOM 6862 C C . ALA A 1 458 ? 223.672 236.831 415.459 1.00 84.09 458 ALA A C 1
ATOM 6863 O O . ALA A 1 458 ? 224.812 236.815 415.931 1.00 84.09 458 ALA A O 1
ATOM 6870 N N . GLN A 1 459 ? 223.434 236.221 414.350 1.00 84.53 459 GLN A N 1
ATOM 6871 C CA . GLN A 1 459 ? 224.313 235.468 413.555 1.00 84.53 459 GLN A CA 1
ATOM 6872 C C . GLN A 1 459 ? 225.061 236.247 412.519 1.00 84.53 459 GLN A C 1
ATOM 6873 O O . GLN A 1 459 ? 226.114 235.813 412.046 1.00 84.53 459 GLN A O 1
ATOM 6887 N N . ASP A 1 460 ? 224.590 237.364 412.098 1.00 86.04 460 ASP A N 1
ATOM 6888 C CA . ASP A 1 460 ? 225.119 238.218 411.115 1.00 86.04 460 ASP A CA 1
ATOM 6889 C C . ASP A 1 460 ? 225.043 239.667 411.484 1.00 86.04 460 ASP A C 1
ATOM 6890 O O . ASP A 1 460 ? 224.096 240.077 412.154 1.00 86.04 460 ASP A O 1
ATOM 6899 N N . VAL A 1 461 ? 225.949 240.469 411.082 1.00 85.55 461 VAL A N 1
ATOM 6900 C CA . VAL A 1 461 ? 225.978 241.875 411.127 1.00 85.55 461 VAL A CA 1
ATOM 6901 C C . VAL A 1 461 ? 225.217 242.432 409.967 1.00 85.55 461 VAL A C 1
ATOM 6902 O O . VAL A 1 461 ? 225.223 241.813 408.898 1.00 85.55 461 VAL A O 1
ATOM 6915 N N . TYR A 1 462 ? 224.583 243.542 410.053 1.00 83.06 462 TYR A N 1
ATOM 6916 C CA . TYR A 1 462 ? 223.834 244.192 409.060 1.00 83.06 462 TYR A CA 1
ATOM 6917 C C . TYR A 1 462 ? 224.264 245.604 408.788 1.00 83.06 462 TYR A C 1
ATOM 6918 O O . TYR A 1 462 ? 225.006 246.194 409.575 1.00 83.06 462 TYR A O 1
ATOM 6936 N N . ASP A 1 463 ? 223.838 246.187 407.719 1.00 85.30 463 ASP A N 1
ATOM 6937 C CA . ASP A 1 463 ? 224.163 247.435 407.157 1.00 85.30 463 ASP A CA 1
ATOM 6938 C C . ASP A 1 463 ? 223.207 248.535 407.480 1.00 85.30 463 ASP A C 1
ATOM 6939 O O . ASP A 1 463 ? 223.331 249.645 406.953 1.00 85.30 463 ASP A O 1
ATOM 6948 N N . ILE A 1 464 ? 222.219 248.312 408.273 1.00 82.67 464 ILE A N 1
ATOM 6949 C CA . ILE A 1 464 ? 221.247 249.240 408.685 1.00 82.67 464 ILE A CA 1
ATOM 6950 C C . ILE A 1 464 ? 221.939 250.496 409.124 1.00 82.67 464 ILE A C 1
ATOM 6951 O O . ILE A 1 464 ? 222.682 250.455 410.110 1.00 82.67 464 ILE A O 1
ATOM 6967 N N . GLY A 1 465 ? 221.793 251.595 408.481 1.00 81.26 465 GLY A N 1
ATOM 6968 C CA . GLY A 1 465 ? 222.503 252.741 408.677 1.00 81.26 465 GLY A CA 1
ATOM 6969 C C . GLY A 1 465 ? 222.296 253.446 409.945 1.00 81.26 465 GLY A C 1
ATOM 6970 O O . GLY A 1 465 ? 221.270 253.225 410.592 1.00 81.26 465 GLY A O 1
ATOM 6974 N N . PRO A 1 466 ? 223.223 254.297 410.373 1.00 79.58 466 PRO A N 1
ATOM 6975 C CA . PRO A 1 466 ? 223.024 255.050 411.592 1.00 79.58 466 PRO A CA 1
ATOM 6976 C C . PRO A 1 466 ? 221.780 255.864 411.641 1.00 79.58 466 PRO A C 1
ATOM 6977 O O . PRO A 1 466 ? 221.211 256.093 412.711 1.00 79.58 466 PRO A O 1
ATOM 6988 N N . GLU A 1 467 ? 221.342 256.348 410.488 1.00 80.54 467 GLU A N 1
ATOM 6989 C CA . GLU A 1 467 ? 220.105 257.104 410.365 1.00 80.54 467 GLU A CA 1
ATOM 6990 C C . GLU A 1 467 ? 219.289 256.569 409.212 1.00 80.54 467 GLU A C 1
ATOM 6991 O O . GLU A 1 467 ? 218.554 257.305 408.553 1.00 80.54 467 GLU A O 1
ATOM 7003 N N . ALA A 1 468 ? 219.355 255.322 408.913 1.00 81.84 468 ALA A N 1
ATOM 7004 C CA . ALA A 1 468 ? 218.694 254.595 407.908 1.00 81.84 468 ALA A CA 1
ATOM 7005 C C . ALA A 1 468 ? 217.808 253.511 408.450 1.00 81.84 468 ALA A C 1
ATOM 7006 O O . ALA A 1 468 ? 218.113 252.934 409.495 1.00 81.84 468 ALA A O 1
ATOM 7013 N N . LEU A 1 469 ? 216.746 253.181 407.812 1.00 80.44 469 LEU A N 1
ATOM 7014 C CA . LEU A 1 469 ? 215.772 252.205 408.079 1.00 80.44 469 LEU A CA 1
ATOM 7015 C C . LEU A 1 469 ? 215.565 251.279 406.924 1.00 80.44 469 LEU A C 1
ATOM 7016 O O . LEU A 1 469 ? 215.562 251.753 405.787 1.00 80.44 469 LEU A O 1
ATOM 7032 N N . ALA A 1 470 ? 215.365 250.025 407.104 1.00 79.40 470 ALA A N 1
ATOM 7033 C CA . ALA A 1 470 ? 215.042 249.034 406.155 1.00 79.40 470 ALA A CA 1
ATOM 7034 C C . ALA A 1 470 ? 213.562 248.801 406.084 1.00 79.40 470 ALA A C 1
ATOM 7035 O O . ALA A 1 470 ? 213.063 247.966 406.839 1.00 79.40 470 ALA A O 1
ATOM 7042 N N . VAL A 1 471 ? 212.822 249.459 405.270 1.00 77.94 471 VAL A N 1
ATOM 7043 C CA . VAL A 1 471 ? 211.420 249.557 405.187 1.00 77.94 471 VAL A CA 1
ATOM 7044 C C . VAL A 1 471 ? 210.836 248.365 404.491 1.00 77.94 471 VAL A C 1
ATOM 7045 O O . VAL A 1 471 ? 211.332 248.006 403.419 1.00 77.94 471 VAL A O 1
ATOM 7058 N N . PHE A 1 472 ? 209.831 247.714 405.038 1.00 78.04 472 PHE A N 1
ATOM 7059 C CA . PHE A 1 472 ? 209.156 246.559 404.471 1.00 78.04 472 PHE A CA 1
ATOM 7060 C C . PHE A 1 472 ? 207.687 246.871 404.288 1.00 78.04 472 PHE A C 1
ATOM 7061 O O . PHE A 1 472 ? 207.044 247.361 405.210 1.00 78.04 472 PHE A O 1
ATOM 7078 N N . LYS A 1 473 ? 207.144 246.525 403.130 1.00 77.49 473 LYS A N 1
ATOM 7079 C CA . LYS A 1 473 ? 205.802 246.655 402.718 1.00 77.49 473 LYS A CA 1
ATOM 7080 C C . LYS A 1 473 ? 204.996 245.469 403.157 1.00 77.49 473 LYS A C 1
ATOM 7081 O O . LYS A 1 473 ? 205.131 244.410 402.543 1.00 77.49 473 LYS A O 1
ATOM 7100 N N . ILE A 1 474 ? 204.200 245.612 404.207 1.00 77.54 474 ILE A N 1
ATOM 7101 C CA . ILE A 1 474 ? 203.367 244.538 404.727 1.00 77.54 474 ILE A CA 1
ATOM 7102 C C . ILE A 1 474 ? 201.953 244.715 404.207 1.00 77.54 474 ILE A C 1
ATOM 7103 O O . ILE A 1 474 ? 201.428 245.823 404.215 1.00 77.54 474 ILE A O 1
ATOM 7119 N N . LYS A 1 475 ? 201.365 243.654 403.661 1.00 77.19 475 LYS A N 1
ATOM 7120 C CA . LYS A 1 475 ? 200.217 243.614 402.854 1.00 77.19 475 LYS A CA 1
ATOM 7121 C C . LYS A 1 475 ? 199.140 242.681 403.311 1.00 77.19 475 LYS A C 1
ATOM 7122 O O . LYS A 1 475 ? 199.381 241.474 403.342 1.00 77.19 475 LYS A O 1
ATOM 7141 N N . ASP A 1 476 ? 197.971 243.132 403.598 1.00 82.61 476 ASP A N 1
ATOM 7142 C CA . ASP A 1 476 ? 196.768 242.448 403.812 1.00 82.61 476 ASP A CA 1
ATOM 7143 C C . ASP A 1 476 ? 196.433 241.603 402.619 1.00 82.61 476 ASP A C 1
ATOM 7144 O O . ASP A 1 476 ? 197.131 241.639 401.605 1.00 82.61 476 ASP A O 1
ATOM 7153 N N . SER A 1 477 ? 195.377 240.872 402.640 1.00 84.29 477 SER A N 1
ATOM 7154 C CA . SER A 1 477 ? 194.695 240.336 401.533 1.00 84.29 477 SER A CA 1
ATOM 7155 C C . SER A 1 477 ? 193.822 241.358 400.858 1.00 84.29 477 SER A C 1
ATOM 7156 O O . SER A 1 477 ? 193.703 241.439 399.633 1.00 84.29 477 SER A O 1
ATOM 7164 N N . ALA A 1 478 ? 193.177 242.180 401.607 1.00 84.09 478 ALA A N 1
ATOM 7165 C CA . ALA A 1 478 ? 192.221 243.152 401.243 1.00 84.09 478 ALA A CA 1
ATOM 7166 C C . ALA A 1 478 ? 192.823 244.378 400.614 1.00 84.09 478 ALA A C 1
ATOM 7167 O O . ALA A 1 478 ? 192.160 245.408 400.480 1.00 84.09 478 ALA A O 1
ATOM 7174 N N . GLY A 1 479 ? 194.059 244.363 400.252 1.00 81.30 479 GLY A N 1
ATOM 7175 C CA . GLY A 1 479 ? 194.763 245.362 399.629 1.00 81.30 479 GLY A CA 1
ATOM 7176 C C . GLY A 1 479 ? 195.447 246.408 400.402 1.00 81.30 479 GLY A C 1
ATOM 7177 O O . GLY A 1 479 ? 196.301 247.137 399.891 1.00 81.30 479 GLY A O 1
ATOM 7181 N N . ASN A 1 480 ? 195.157 246.550 401.645 1.00 79.55 480 ASN A N 1
ATOM 7182 C CA . ASN A 1 480 ? 195.747 247.448 402.547 1.00 79.55 480 ASN A CA 1
ATOM 7183 C C . ASN A 1 480 ? 197.227 247.219 402.644 1.00 79.55 480 ASN A C 1
ATOM 7184 O O . ASN A 1 480 ? 197.689 246.104 402.400 1.00 79.55 480 ASN A O 1
ATOM 7195 N N . TRP A 1 481 ? 198.013 248.170 402.999 1.00 75.33 481 TRP A N 1
ATOM 7196 C CA . TRP A 1 481 ? 199.392 248.085 403.213 1.00 75.33 481 TRP A CA 1
ATOM 7197 C C . TRP A 1 481 ? 199.942 249.173 404.077 1.00 75.33 481 TRP A C 1
ATOM 7198 O O . TRP A 1 481 ? 199.296 250.203 404.258 1.00 75.33 481 TRP A O 1
ATOM 7219 N N . PHE A 1 482 ? 201.081 248.931 404.692 1.00 77.53 482 PHE A N 1
ATOM 7220 C CA . PHE A 1 482 ? 201.832 249.930 405.423 1.00 77.53 482 PHE A CA 1
ATOM 7221 C C . PHE A 1 482 ? 203.287 249.481 405.531 1.00 77.53 482 PHE A C 1
ATOM 7222 O O . PHE A 1 482 ? 203.614 248.317 405.320 1.00 77.53 482 PHE A O 1
ATOM 7239 N N . ASP A 1 483 ? 204.166 250.416 405.852 1.00 78.21 483 ASP A N 1
ATOM 7240 C CA . ASP A 1 483 ? 205.565 250.296 405.907 1.00 78.21 483 ASP A CA 1
ATOM 7241 C C . ASP A 1 483 ? 206.117 250.197 407.298 1.00 78.21 483 ASP A C 1
ATOM 7242 O O . ASP A 1 483 ? 205.917 251.134 408.076 1.00 78.21 483 ASP A O 1
ATOM 7251 N N . ILE A 1 484 ? 206.820 249.105 407.595 1.00 78.51 484 ILE A N 1
ATOM 7252 C CA . ILE A 1 484 ? 207.531 248.871 408.844 1.00 78.51 484 ILE A CA 1
ATOM 7253 C C . ILE A 1 484 ? 209.022 248.903 408.565 1.00 78.51 484 ILE A C 1
ATOM 7254 O O . ILE A 1 484 ? 209.483 248.150 407.726 1.00 78.51 484 ILE A O 1
ATOM 7270 N N . GLY A 1 485 ? 209.805 249.733 409.236 1.00 79.52 485 GLY A N 1
ATOM 7271 C CA . GLY A 1 485 ? 211.177 249.866 409.155 1.00 79.52 485 GLY A CA 1
ATOM 7272 C C . GLY A 1 485 ? 211.983 249.499 410.336 1.00 79.52 485 GLY A C 1
ATOM 7273 O O . GLY A 1 485 ? 211.606 249.862 411.447 1.00 79.52 485 GLY A O 1
ATOM 7277 N N . ILE A 1 486 ? 213.034 248.710 410.142 1.00 80.81 486 ILE A N 1
ATOM 7278 C CA . ILE A 1 486 ? 213.917 248.241 411.207 1.00 80.81 486 ILE A CA 1
ATOM 7279 C C . ILE A 1 486 ? 215.084 249.210 411.307 1.00 80.81 486 ILE A C 1
ATOM 7280 O O . ILE A 1 486 ? 215.767 249.451 410.313 1.00 80.81 486 ILE A O 1
ATOM 7296 N N . SER A 1 487 ? 215.287 249.804 412.477 1.00 84.49 487 SER A N 1
ATOM 7297 C CA . SER A 1 487 ? 216.301 250.715 412.821 1.00 84.49 487 SER A CA 1
ATOM 7298 C C . SER A 1 487 ? 217.590 250.030 413.175 1.00 84.49 487 SER A C 1
ATOM 7299 O O . SER A 1 487 ? 217.621 248.818 413.378 1.00 84.49 487 SER A O 1
ATOM 7307 N N . CYS A 1 488 ? 218.663 250.731 413.306 1.00 86.16 488 CYS A N 1
ATOM 7308 C CA . CYS A 1 488 ? 219.922 250.272 413.732 1.00 86.16 488 CYS A CA 1
ATOM 7309 C C . CYS A 1 488 ? 219.830 249.609 415.072 1.00 86.16 488 CYS A C 1
ATOM 7310 O O . CYS A 1 488 ? 220.602 248.709 415.421 1.00 86.16 488 CYS A O 1
ATOM 7318 N N . GLU A 1 489 ? 218.927 250.021 415.892 1.00 87.98 489 GLU A N 1
ATOM 7319 C CA . GLU A 1 489 ? 218.596 249.543 417.174 1.00 87.98 489 GLU A CA 1
ATOM 7320 C C . GLU A 1 489 ? 217.721 248.344 417.164 1.00 87.98 489 GLU A C 1
ATOM 7321 O O . GLU A 1 489 ? 217.402 247.799 418.220 1.00 87.98 489 GLU A O 1
ATOM 7333 N N . GLY A 1 490 ? 217.262 247.907 416.045 1.00 85.88 490 GLY A N 1
ATOM 7334 C CA . GLY A 1 490 ? 216.427 246.838 415.850 1.00 85.88 490 GLY A CA 1
ATOM 7335 C C . GLY A 1 490 ? 214.982 246.983 416.039 1.00 85.88 490 GLY A C 1
ATOM 7336 O O . GLY A 1 490 ? 214.211 246.031 415.908 1.00 85.88 490 GLY A O 1
ATOM 7340 N N . PHE A 1 491 ? 214.515 248.136 416.334 1.00 86.47 491 PHE A N 1
ATOM 7341 C CA . PHE A 1 491 ? 213.186 248.479 416.602 1.00 86.47 491 PHE A CA 1
ATOM 7342 C C . PHE A 1 491 ? 212.412 248.790 415.353 1.00 86.47 491 PHE A C 1
ATOM 7343 O O . PHE A 1 491 ? 212.963 249.373 414.418 1.00 86.47 491 PHE A O 1
ATOM 7360 N N . SER A 1 492 ? 211.149 248.396 415.335 1.00 82.84 492 SER A N 1
ATOM 7361 C CA . SER A 1 492 ? 210.248 248.573 414.208 1.00 82.84 492 SER A CA 1
ATOM 7362 C C . SER A 1 492 ? 209.485 249.888 414.333 1.00 82.84 492 SER A C 1
ATOM 7363 O O . SER A 1 492 ? 209.048 250.228 415.428 1.00 82.84 492 SER A O 1
ATOM 7371 N N . PHE A 1 493 ? 209.267 250.609 413.239 1.00 82.40 493 PHE A N 1
ATOM 7372 C CA . PHE A 1 493 ? 208.637 251.862 413.120 1.00 82.40 493 PHE A CA 1
ATOM 7373 C C . PHE A 1 493 ? 207.603 251.940 412.036 1.00 82.40 493 PHE A C 1
ATOM 7374 O O . PHE A 1 493 ? 207.784 251.318 410.991 1.00 82.40 493 PHE A O 1
ATOM 7391 N N . VAL A 1 494 ? 206.538 252.691 412.259 1.00 79.86 494 VAL A N 1
ATOM 7392 C CA . VAL A 1 494 ? 205.525 253.021 411.255 1.00 79.86 494 VAL A CA 1
ATOM 7393 C C . VAL A 1 494 ? 205.225 254.494 411.314 1.00 79.86 494 VAL A C 1
ATOM 7394 O O . VAL A 1 494 ? 205.432 255.148 412.328 1.00 79.86 494 VAL A O 1
ATOM 7407 N N . GLY A 1 495 ? 204.736 255.064 410.234 1.00 78.88 495 GLY A N 1
ATOM 7408 C CA . GLY A 1 495 ? 204.545 256.405 410.009 1.00 78.88 495 GLY A CA 1
ATOM 7409 C C . GLY A 1 495 ? 203.256 257.045 410.288 1.00 78.88 495 GLY A C 1
ATOM 7410 O O . GLY A 1 495 ? 202.777 257.907 409.550 1.00 78.88 495 GLY A O 1
ATOM 7414 N N . ALA A 1 496 ? 202.621 256.656 411.390 1.00 79.92 496 ALA A N 1
ATOM 7415 C CA . ALA A 1 496 ? 201.405 257.276 411.928 1.00 79.92 496 ALA A CA 1
ATOM 7416 C C . ALA A 1 496 ? 201.321 257.143 413.452 1.00 79.92 496 ALA A C 1
ATOM 7417 O O . ALA A 1 496 ? 201.738 256.112 413.983 1.00 79.92 496 ALA A O 1
ATOM 7424 N N . PRO A 1 497 ? 200.733 258.110 414.175 1.00 81.11 497 PRO A N 1
ATOM 7425 C CA . PRO A 1 497 ? 200.480 257.981 415.606 1.00 81.11 497 PRO A CA 1
ATOM 7426 C C . PRO A 1 497 ? 199.407 256.943 415.918 1.00 81.11 497 PRO A C 1
ATOM 7427 O O . PRO A 1 497 ? 199.337 256.416 417.024 1.00 81.11 497 PRO A O 1
ATOM 7438 N N . THR A 1 498 ? 198.526 256.686 414.959 1.00 80.75 498 THR A N 1
ATOM 7439 C CA . THR A 1 498 ? 197.422 255.742 415.057 1.00 80.75 498 THR A CA 1
ATOM 7440 C C . THR A 1 498 ? 196.880 255.479 413.666 1.00 80.75 498 THR A C 1
ATOM 7441 O O . THR A 1 498 ? 196.782 256.392 412.846 1.00 80.75 498 THR A O 1
ATOM 7452 N N . LEU A 1 499 ? 196.571 254.225 413.376 1.00 81.10 499 LEU A N 1
ATOM 7453 C CA . LEU A 1 499 ? 195.900 253.783 412.163 1.00 81.10 499 LEU A CA 1
ATOM 7454 C C . LEU A 1 499 ? 195.126 252.496 412.497 1.00 81.10 499 LEU A C 1
ATOM 7455 O O . LEU A 1 499 ? 195.505 251.798 413.437 1.00 81.10 499 LEU A O 1
ATOM 7471 N N . PRO A 1 500 ? 194.029 252.159 411.801 1.00 83.95 500 PRO A N 1
ATOM 7472 C CA . PRO A 1 500 ? 193.167 251.056 412.176 1.00 83.95 500 PRO A CA 1
ATOM 7473 C C . PRO A 1 500 ? 193.721 249.687 411.899 1.00 83.95 500 PRO A C 1
ATOM 7474 O O . PRO A 1 500 ? 193.288 248.997 410.975 1.00 83.95 500 PRO A O 1
ATOM 7485 N N . PHE A 1 501 ? 194.718 249.241 412.664 1.00 82.97 501 PHE A N 1
ATOM 7486 C CA . PHE A 1 501 ? 195.220 247.879 412.547 1.00 82.97 501 PHE A CA 1
ATOM 7487 C C . PHE A 1 501 ? 194.128 246.835 412.816 1.00 82.97 501 PHE A C 1
ATOM 7488 O O . PHE A 1 501 ? 194.265 245.680 412.428 1.00 82.97 501 PHE A O 1
ATOM 7505 N N . SER A 1 502 ? 193.006 247.220 413.425 1.00 86.11 502 SER A N 1
ATOM 7506 C CA . SER A 1 502 ? 191.887 246.415 413.700 1.00 86.11 502 SER A CA 1
ATOM 7507 C C . SER A 1 502 ? 191.333 245.776 412.463 1.00 86.11 502 SER A C 1
ATOM 7508 O O . SER A 1 502 ? 190.834 244.647 412.488 1.00 86.11 502 SER A O 1
ATOM 7516 N N . SER A 1 503 ? 191.360 246.438 411.360 1.00 86.35 503 SER A N 1
ATOM 7517 C CA . SER A 1 503 ? 190.906 246.022 410.094 1.00 86.35 503 SER A CA 1
ATOM 7518 C C . SER A 1 503 ? 191.767 244.976 409.455 1.00 86.35 503 SER A C 1
ATOM 7519 O O . SER A 1 503 ? 191.327 244.269 408.543 1.00 86.35 503 SER A O 1
ATOM 7527 N N . LEU A 1 504 ? 193.019 244.840 409.919 1.00 84.38 504 LEU A N 1
ATOM 7528 C CA . LEU A 1 504 ? 194.016 244.015 409.252 1.00 84.38 504 LEU A CA 1
ATOM 7529 C C . LEU A 1 504 ? 193.587 242.560 409.188 1.00 84.38 504 LEU A C 1
ATOM 7530 O O . LEU A 1 504 ? 193.370 241.921 410.221 1.00 84.38 504 LEU A O 1
ATOM 7546 N N . GLN A 1 505 ? 193.512 242.003 407.991 1.00 84.88 505 GLN A N 1
ATOM 7547 C CA . GLN A 1 505 ? 193.354 240.629 407.743 1.00 84.88 505 GLN A CA 1
ATOM 7548 C C . GLN A 1 505 ? 194.553 239.847 408.198 1.00 84.88 505 GLN A C 1
ATOM 7549 O O . GLN A 1 505 ? 195.674 240.198 407.823 1.00 84.88 505 GLN A O 1
ATOM 7563 N N . PHE A 1 506 ? 194.373 238.775 408.967 1.00 85.56 506 PHE A N 1
ATOM 7564 C CA . PHE A 1 506 ? 195.463 238.047 409.613 1.00 85.56 506 PHE A CA 1
ATOM 7565 C C . PHE A 1 506 ? 196.535 237.458 408.679 1.00 85.56 506 PHE A C 1
ATOM 7566 O O . PHE A 1 506 ? 197.698 237.422 409.108 1.00 85.56 506 PHE A O 1
ATOM 7583 N N . PRO A 1 507 ? 196.238 236.963 407.455 1.00 78.89 507 PRO A N 1
ATOM 7584 C CA . PRO A 1 507 ? 197.240 236.302 406.616 1.00 78.89 507 PRO A CA 1
ATOM 7585 C C . PRO A 1 507 ? 198.062 237.310 405.812 1.00 78.89 507 PRO A C 1
ATOM 7586 O O . PRO A 1 507 ? 197.899 237.440 404.601 1.00 78.89 507 PRO A O 1
ATOM 7597 N N . LEU A 1 508 ? 198.931 238.054 406.478 1.00 80.84 508 LEU A N 1
ATOM 7598 C CA . LEU A 1 508 ? 199.769 239.060 405.842 1.00 80.84 508 LEU A CA 1
ATOM 7599 C C . LEU A 1 508 ? 200.888 238.423 405.032 1.00 80.84 508 LEU A C 1
ATOM 7600 O O . LEU A 1 508 ? 201.288 237.281 405.262 1.00 80.84 508 LEU A O 1
ATOM 7616 N N . GLU A 1 509 ? 201.466 239.228 404.150 1.00 79.90 509 GLU A N 1
ATOM 7617 C CA . GLU A 1 509 ? 202.738 238.996 403.488 1.00 79.90 509 GLU A CA 1
ATOM 7618 C C . GLU A 1 509 ? 203.600 240.250 403.588 1.00 79.90 509 GLU A C 1
ATOM 7619 O O . GLU A 1 509 ? 203.067 241.348 403.730 1.00 79.90 509 GLU A O 1
ATOM 7631 N N . ALA A 1 510 ? 204.920 240.113 403.519 1.00 77.82 510 ALA A N 1
ATOM 7632 C CA . ALA A 1 510 ? 205.878 241.210 403.521 1.00 77.82 510 ALA A CA 1
ATOM 7633 C C . ALA A 1 510 ? 206.740 241.214 402.253 1.00 77.82 510 ALA A C 1
ATOM 7634 O O . ALA A 1 510 ? 207.157 240.164 401.785 1.00 77.82 510 ALA A O 1
ATOM 7641 N N . SER A 1 511 ? 207.068 242.387 401.735 1.00 77.74 511 SER A N 1
ATOM 7642 C CA . SER A 1 511 ? 208.061 242.588 400.683 1.00 77.74 511 SER A CA 1
ATOM 7643 C C . SER A 1 511 ? 209.050 243.658 401.112 1.00 77.74 511 SER A C 1
ATOM 7644 O O . SER A 1 511 ? 208.657 244.658 401.705 1.00 77.74 511 SER A O 1
ATOM 7652 N N . TYR A 1 512 ? 210.336 243.470 400.868 1.00 77.51 512 TYR A N 1
ATOM 7653 C CA . TYR A 1 512 ? 211.361 244.450 401.206 1.00 77.51 512 TYR A CA 1
ATOM 7654 C C . TYR A 1 512 ? 211.379 245.582 400.175 1.00 77.51 512 TYR A C 1
ATOM 7655 O O . TYR A 1 512 ? 211.424 245.329 398.976 1.00 77.51 512 TYR A O 1
ATOM 7673 N N . VAL A 1 513 ? 211.332 246.834 400.628 1.00 76.44 513 VAL A N 1
ATOM 7674 C CA . VAL A 1 513 ? 211.132 248.021 399.897 1.00 76.44 513 VAL A CA 1
ATOM 7675 C C . VAL A 1 513 ? 212.410 248.766 399.676 1.00 76.44 513 VAL A C 1
ATOM 7676 O O . VAL A 1 513 ? 212.539 249.599 398.774 1.00 76.44 513 VAL A O 1
ATOM 7689 N N . GLY A 1 514 ? 213.380 248.545 400.477 1.00 77.17 514 GLY A N 1
ATOM 7690 C CA . GLY A 1 514 ? 214.645 249.070 400.426 1.00 77.17 514 GLY A CA 1
ATOM 7691 C C . GLY A 1 514 ? 215.098 249.916 401.529 1.00 77.17 514 GLY A C 1
ATOM 7692 O O . GLY A 1 514 ? 214.357 250.024 402.505 1.00 77.17 514 GLY A O 1
ATOM 7696 N N . MET A 1 515 ? 216.220 250.536 401.507 1.00 80.45 515 MET A N 1
ATOM 7697 C CA . MET A 1 515 ? 216.764 251.407 402.466 1.00 80.45 515 MET A CA 1
ATOM 7698 C C . MET A 1 515 ? 216.258 252.808 402.321 1.00 80.45 515 MET A C 1
ATOM 7699 O O . MET A 1 515 ? 216.456 253.406 401.262 1.00 80.45 515 MET A O 1
ATOM 7713 N N . ALA A 1 516 ? 215.641 253.384 403.291 1.00 78.81 516 ALA A N 1
ATOM 7714 C CA . ALA A 1 516 ? 215.096 254.672 403.398 1.00 78.81 516 ALA A CA 1
ATOM 7715 C C . ALA A 1 516 ? 215.567 255.413 404.617 1.00 78.81 516 ALA A C 1
ATOM 7716 O O . ALA A 1 516 ? 215.647 254.812 405.688 1.00 78.81 516 ALA A O 1
ATOM 7723 N N . SER A 1 517 ? 215.853 256.701 404.490 1.00 78.91 517 SER A N 1
ATOM 7724 C CA . SER A 1 517 ? 216.424 257.438 405.603 1.00 78.91 517 SER A CA 1
ATOM 7725 C C . SER A 1 517 ? 215.469 257.417 406.773 1.00 78.91 517 SER A C 1
ATOM 7726 O O . SER A 1 517 ? 214.251 257.494 406.603 1.00 78.91 517 SER A O 1
ATOM 7734 N N . ALA A 1 518 ? 215.958 257.310 407.958 1.00 81.72 518 ALA A N 1
ATOM 7735 C CA . ALA A 1 518 ? 215.231 257.209 409.154 1.00 81.72 518 ALA A CA 1
ATOM 7736 C C . ALA A 1 518 ? 214.252 258.329 409.307 1.00 81.72 518 ALA A C 1
ATOM 7737 O O . ALA A 1 518 ? 213.064 258.128 409.565 1.00 81.72 518 ALA A O 1
ATOM 7744 N N . TYR A 1 519 ? 214.736 259.548 409.128 1.00 83.06 519 TYR A N 1
ATOM 7745 C CA . TYR A 1 519 ? 213.955 260.695 409.561 1.00 83.06 519 TYR A CA 1
ATOM 7746 C C . TYR A 1 519 ? 213.130 261.296 408.442 1.00 83.06 519 TYR A C 1
ATOM 7747 O O . TYR A 1 519 ? 212.744 262.466 408.543 1.00 83.06 519 TYR A O 1
ATOM 7765 N N . ASN A 1 520 ? 212.835 260.586 407.407 1.00 78.92 520 ASN A N 1
ATOM 7766 C CA . ASN A 1 520 ? 211.762 260.732 406.509 1.00 78.92 520 ASN A CA 1
ATOM 7767 C C . ASN A 1 520 ? 210.560 259.937 406.938 1.00 78.92 520 ASN A C 1
ATOM 7768 O O . ASN A 1 520 ? 210.727 258.799 407.378 1.00 78.92 520 ASN A O 1
ATOM 7779 N N . LYS A 1 521 ? 209.373 260.409 406.829 1.00 79.79 521 LYS A N 1
ATOM 7780 C CA . LYS A 1 521 ? 208.169 259.797 407.232 1.00 79.79 521 LYS A CA 1
ATOM 7781 C C . LYS A 1 521 ? 207.939 258.522 406.480 1.00 79.79 521 LYS A C 1
ATOM 7782 O O . LYS A 1 521 ? 208.458 258.374 405.373 1.00 79.79 521 LYS A O 1
ATOM 7801 N N . LEU A 1 522 ? 207.191 257.598 406.970 1.00 79.83 522 LEU A N 1
ATOM 7802 C CA . LEU A 1 522 ? 206.759 256.404 406.368 1.00 79.83 522 LEU A CA 1
ATOM 7803 C C . LEU A 1 522 ? 205.359 256.491 405.828 1.00 79.83 522 LEU A C 1
ATOM 7804 O O . LEU A 1 522 ? 204.602 257.375 406.235 1.00 79.83 522 LEU A O 1
ATOM 7820 N N . GLN A 1 523 ? 204.939 255.630 404.966 1.00 76.41 523 GLN A N 1
ATOM 7821 C CA . GLN A 1 523 ? 203.744 255.607 404.224 1.00 76.41 523 GLN A CA 1
ATOM 7822 C C . GLN A 1 523 ? 202.809 254.501 404.628 1.00 76.41 523 GLN A C 1
ATOM 7823 O O . GLN A 1 523 ? 203.260 253.501 405.185 1.00 76.41 523 GLN A O 1
ATOM 7837 N N . HIS A 1 524 ? 201.550 254.595 404.383 1.00 75.58 524 HIS A N 1
ATOM 7838 C CA . HIS A 1 524 ? 200.516 253.776 404.868 1.00 75.58 524 HIS A CA 1
ATOM 7839 C C . HIS A 1 524 ? 199.199 253.984 404.188 1.00 75.58 524 HIS A C 1
ATOM 7840 O O . HIS A 1 524 ? 198.831 255.127 403.931 1.00 75.58 524 HIS A O 1
ATOM 7854 N N . ASN A 1 525 ? 198.453 252.979 403.908 1.00 75.82 525 ASN A N 1
ATOM 7855 C CA . ASN A 1 525 ? 197.252 252.935 403.160 1.00 75.82 525 ASN A CA 1
ATOM 7856 C C . ASN A 1 525 ? 196.304 251.879 403.657 1.00 75.82 525 ASN A C 1
ATOM 7857 O O . ASN A 1 525 ? 196.329 250.767 403.132 1.00 75.82 525 ASN A O 1
ATOM 7868 N N . ILE A 1 526 ? 195.471 252.135 404.591 1.00 78.92 526 ILE A N 1
ATOM 7869 C CA . ILE A 1 526 ? 194.551 251.278 405.221 1.00 78.92 526 ILE A CA 1
ATOM 7870 C C . ILE A 1 526 ? 193.158 251.833 405.217 1.00 78.92 526 ILE A C 1
ATOM 7871 O O . ILE A 1 526 ? 192.965 252.974 405.645 1.00 78.92 526 ILE A O 1
ATOM 7887 N N . ALA A 1 527 ? 192.178 251.129 404.773 1.00 79.64 527 ALA A N 1
ATOM 7888 C CA . ALA A 1 527 ? 190.811 251.459 404.716 1.00 79.64 527 ALA A CA 1
ATOM 7889 C C . ALA A 1 527 ? 190.372 252.248 405.918 1.00 79.64 527 ALA A C 1
ATOM 7890 O O . ALA A 1 527 ? 190.770 251.902 407.026 1.00 79.64 527 ALA A O 1
ATOM 7897 N N . PRO B 1 27 ? 192.798 283.528 364.760 1.00 83.48 27 PRO B N 1
ATOM 7898 C CA . PRO B 1 27 ? 192.824 284.523 365.834 1.00 83.48 27 PRO B CA 1
ATOM 7899 C C . PRO B 1 27 ? 194.238 284.979 366.146 1.00 83.48 27 PRO B C 1
ATOM 7900 O O . PRO B 1 27 ? 194.505 286.171 366.267 1.00 83.48 27 PRO B O 1
ATOM 7911 N N . SER B 1 28 ? 195.153 284.092 366.277 1.00 84.01 28 SER B N 1
ATOM 7912 C CA . SER B 1 28 ? 196.533 284.244 366.494 1.00 84.01 28 SER B CA 1
ATOM 7913 C C . SER B 1 28 ? 197.304 284.374 365.209 1.00 84.01 28 SER B C 1
ATOM 7914 O O . SER B 1 28 ? 196.729 284.492 364.127 1.00 84.01 28 SER B O 1
ATOM 7922 N N . ALA B 1 29 ? 198.580 284.311 365.260 1.00 81.06 29 ALA B N 1
ATOM 7923 C CA . ALA B 1 29 ? 199.516 284.185 364.217 1.00 81.06 29 ALA B CA 1
ATOM 7924 C C . ALA B 1 29 ? 200.930 284.036 364.703 1.00 81.06 29 ALA B C 1
ATOM 7925 O O . ALA B 1 29 ? 201.219 284.500 365.811 1.00 81.06 29 ALA B O 1
ATOM 7932 N N . PRO B 1 30 ? 201.850 283.433 363.951 1.00 79.36 30 PRO B N 1
ATOM 7933 C CA . PRO B 1 30 ? 203.255 283.621 364.226 1.00 79.36 30 PRO B CA 1
ATOM 7934 C C . PRO B 1 30 ? 203.722 285.033 364.144 1.00 79.36 30 PRO B C 1
ATOM 7935 O O . PRO B 1 30 ? 204.728 285.412 364.755 1.00 79.36 30 PRO B O 1
ATOM 7946 N N . ALA B 1 31 ? 203.070 285.864 363.398 1.00 79.41 31 ALA B N 1
ATOM 7947 C CA . ALA B 1 31 ? 203.413 287.200 363.111 1.00 79.41 31 ALA B CA 1
ATOM 7948 C C . ALA B 1 31 ? 203.619 288.008 364.354 1.00 79.41 31 ALA B C 1
ATOM 7949 O O . ALA B 1 31 ? 204.643 288.670 364.539 1.00 79.41 31 ALA B O 1
ATOM 7956 N N . MET B 1 32 ? 202.694 288.004 365.251 1.00 81.01 32 MET B N 1
ATOM 7957 C CA . MET B 1 32 ? 202.736 288.668 366.490 1.00 81.01 32 MET B CA 1
ATOM 7958 C C . MET B 1 32 ? 203.954 288.305 367.288 1.00 81.01 32 MET B C 1
ATOM 7959 O O . MET B 1 32 ? 204.611 289.160 367.899 1.00 81.01 32 MET B O 1
ATOM 7973 N N . ALA B 1 33 ? 204.297 287.014 367.323 1.00 78.02 33 ALA B N 1
ATOM 7974 C CA . ALA B 1 33 ? 205.513 286.553 367.977 1.00 78.02 33 ALA B CA 1
ATOM 7975 C C . ALA B 1 33 ? 206.743 287.147 367.260 1.00 78.02 33 ALA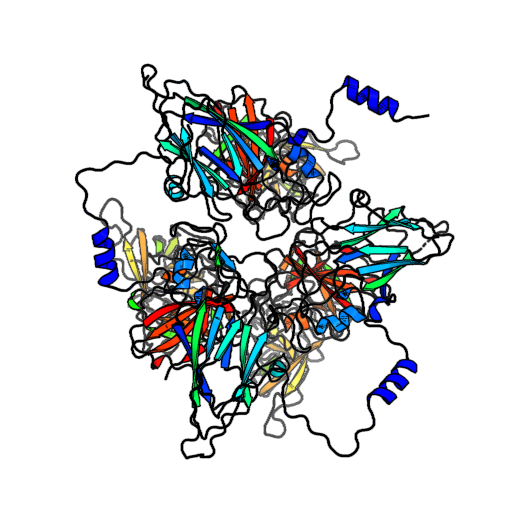 B C 1
ATOM 7976 O O . ALA B 1 33 ? 207.659 287.675 367.892 1.00 78.02 33 ALA B O 1
ATOM 7983 N N . THR B 1 34 ? 206.753 287.151 365.937 1.00 76.41 34 THR B N 1
ATOM 7984 C CA . THR B 1 34 ? 207.832 287.797 365.158 1.00 76.41 34 THR B CA 1
ATOM 7985 C C . THR B 1 34 ? 207.998 289.271 365.507 1.00 76.41 34 THR B C 1
ATOM 7986 O O . THR B 1 34 ? 209.099 289.699 365.819 1.00 76.41 34 THR B O 1
ATOM 7997 N N . LEU B 1 35 ? 206.916 290.044 365.584 1.00 76.82 35 LEU B N 1
ATOM 7998 C CA . LEU B 1 35 ? 206.964 291.446 365.954 1.00 76.82 35 LEU B CA 1
ATOM 7999 C C . LEU B 1 35 ? 207.557 291.642 367.352 1.00 76.82 35 LEU B C 1
ATOM 8000 O O . LEU B 1 35 ? 208.371 292.543 367.539 1.00 76.82 35 LEU B O 1
ATOM 8016 N N . ALA B 1 36 ? 207.223 290.802 368.308 1.00 74.84 36 ALA B N 1
ATOM 8017 C CA . ALA B 1 36 ? 207.785 290.925 369.658 1.00 74.84 36 ALA B CA 1
ATOM 8018 C C . ALA B 1 36 ? 209.281 290.637 369.653 1.00 74.84 36 ALA B C 1
ATOM 8019 O O . ALA B 1 36 ? 210.040 291.343 370.321 1.00 74.84 36 ALA B O 1
ATOM 8026 N N . THR B 1 37 ? 209.761 289.667 368.888 1.00 75.04 37 THR B N 1
ATOM 8027 C CA . THR B 1 37 ? 211.211 289.433 368.782 1.00 75.04 37 THR B CA 1
ATOM 8028 C C . THR B 1 37 ? 211.960 290.632 368.213 1.00 75.04 37 THR B C 1
ATOM 8029 O O . THR B 1 37 ? 213.037 290.974 368.690 1.00 75.04 37 THR B O 1
ATOM 8040 N N . ALA B 1 38 ? 211.363 291.323 367.231 1.00 74.39 38 ALA B N 1
ATOM 8041 C CA . ALA B 1 38 ? 211.937 292.538 366.666 1.00 74.39 38 ALA B CA 1
ATOM 8042 C C . ALA B 1 38 ? 212.049 293.649 367.704 1.00 74.39 38 ALA B C 1
ATOM 8043 O O . ALA B 1 38 ? 213.073 294.326 367.789 1.00 74.39 38 ALA B O 1
ATOM 8050 N N . ALA B 1 39 ? 211.015 293.839 368.511 1.00 74.69 39 ALA B N 1
ATOM 8051 C CA . ALA B 1 39 ? 210.975 294.939 369.437 1.00 74.69 39 ALA B CA 1
ATOM 8052 C C . ALA B 1 39 ? 211.971 294.729 370.592 1.00 74.69 39 ALA B C 1
ATOM 8053 O O . ALA B 1 39 ? 212.437 295.715 371.162 1.00 74.69 39 ALA B O 1
ATOM 8060 N N . THR B 1 40 ? 212.286 293.503 370.954 1.00 76.58 40 THR B N 1
ATOM 8061 C CA . THR B 1 40 ? 212.835 293.137 372.278 1.00 76.58 40 THR B CA 1
ATOM 8062 C C . THR B 1 40 ? 214.127 292.320 372.202 1.00 76.58 40 THR B C 1
ATOM 8063 O O . THR B 1 40 ? 214.909 292.389 373.143 1.00 76.58 40 THR B O 1
ATOM 8074 N N . GLY B 1 41 ? 214.468 291.650 371.084 1.00 76.92 41 GLY B N 1
ATOM 8075 C CA . GLY B 1 41 ? 215.818 291.126 370.788 1.00 76.92 41 GLY B CA 1
ATOM 8076 C C . GLY B 1 41 ? 216.176 289.819 371.481 1.00 76.92 41 GLY B C 1
ATOM 8077 O O . GLY B 1 41 ? 217.273 289.318 371.266 1.00 76.92 41 GLY B O 1
ATOM 8081 N N . THR B 1 42 ? 215.279 289.254 372.305 1.00 77.03 42 THR B N 1
ATOM 8082 C CA . THR B 1 42 ? 215.527 288.038 373.085 1.00 77.03 42 THR B CA 1
ATOM 8083 C C . THR B 1 42 ? 215.962 286.858 372.230 1.00 77.03 42 THR B C 1
ATOM 8084 O O . THR B 1 42 ? 215.222 286.426 371.356 1.00 77.03 42 THR B O 1
ATOM 8095 N N . MET B 1 43 ? 217.122 286.253 372.508 1.00 81.48 43 MET B N 1
ATOM 8096 C CA . MET B 1 43 ? 217.492 284.934 372.019 1.00 81.48 43 MET B CA 1
ATOM 8097 C C . MET B 1 43 ? 217.030 283.915 373.082 1.00 81.48 43 MET B C 1
ATOM 8098 O O . MET B 1 43 ? 217.221 284.173 374.284 1.00 81.48 43 MET B O 1
ATOM 8112 N N . PRO B 1 44 ? 216.389 282.802 372.749 1.00 81.09 44 PRO B N 1
ATOM 8113 C CA . PRO B 1 44 ? 215.449 282.155 373.677 1.00 81.09 44 PRO B CA 1
ATOM 8114 C C . PRO B 1 44 ? 215.993 281.564 374.979 1.00 81.09 44 PRO B C 1
ATOM 8115 O O . PRO B 1 44 ? 215.193 281.208 375.866 1.00 81.09 44 PRO B O 1
ATOM 8126 N N . GLU B 1 45 ? 217.310 281.437 375.152 1.00 78.78 45 GLU B N 1
ATOM 8127 C CA . GLU B 1 45 ? 217.937 280.919 376.363 1.00 78.78 45 GLU B CA 1
ATOM 8128 C C . GLU B 1 45 ? 219.226 281.658 376.745 1.00 78.78 45 GLU B C 1
ATOM 8129 O O . GLU B 1 45 ? 220.197 281.093 377.219 1.00 78.78 45 GLU B O 1
ATOM 8141 N N . GLU B 1 46 ? 219.239 282.969 376.524 1.00 78.64 46 GLU B N 1
ATOM 8142 C CA . GLU B 1 46 ? 220.454 283.805 376.559 1.00 78.64 46 GLU B CA 1
ATOM 8143 C C . GLU B 1 46 ? 221.108 283.961 377.907 1.00 78.64 46 GLU B C 1
ATOM 8144 O O . GLU B 1 46 ? 222.198 284.525 377.949 1.00 78.64 46 GLU B O 1
ATOM 8156 N N . TRP B 1 47 ? 220.598 283.434 379.027 1.00 73.67 47 TRP B N 1
ATOM 8157 C CA . TRP B 1 47 ? 221.358 283.403 380.281 1.00 73.67 47 TRP B CA 1
ATOM 8158 C C . TRP B 1 47 ? 222.692 282.645 380.192 1.00 73.67 47 TRP B C 1
ATOM 8159 O O . TRP B 1 47 ? 223.559 282.864 381.019 1.00 73.67 47 TRP B O 1
ATOM 8180 N N . LYS B 1 48 ? 222.836 281.748 379.199 1.00 75.32 48 LYS B N 1
ATOM 8181 C CA . LYS B 1 48 ? 224.099 281.016 379.000 1.00 75.32 48 LYS B CA 1
ATOM 8182 C C . LYS B 1 48 ? 225.221 281.820 378.342 1.00 75.32 48 LYS B C 1
ATOM 8183 O O . LYS B 1 48 ? 226.340 281.319 378.290 1.00 75.32 48 LYS B O 1
ATOM 8202 N N . THR B 1 49 ? 224.961 283.028 377.804 1.00 74.55 49 THR B N 1
ATOM 8203 C CA . THR B 1 49 ? 225.971 283.729 377.015 1.00 74.55 49 THR B CA 1
ATOM 8204 C C . THR B 1 49 ? 226.889 284.632 377.824 1.00 74.55 49 THR B C 1
ATOM 8205 O O . THR B 1 49 ? 228.104 284.503 377.722 1.00 74.55 49 THR B O 1
ATOM 8216 N N . PHE B 1 50 ? 226.385 285.509 378.682 1.00 73.09 50 PHE B N 1
ATOM 8217 C CA . PHE B 1 50 ? 227.167 286.471 379.461 1.00 73.09 50 PHE B CA 1
ATOM 8218 C C . PHE B 1 50 ? 227.670 285.928 380.795 1.00 73.09 50 PHE B C 1
ATOM 8219 O O . PHE B 1 50 ? 227.091 284.978 381.348 1.00 73.09 50 PHE B O 1
ATOM 8236 N N . PHE B 1 51 ? 228.691 286.546 381.363 1.00 72.51 51 PHE B N 1
ATOM 8237 C CA . PHE B 1 51 ? 229.148 286.257 382.712 1.00 72.51 51 PHE B CA 1
ATOM 8238 C C . PHE B 1 51 ? 228.384 287.101 383.732 1.00 72.51 51 PHE B C 1
ATOM 8239 O O . PHE B 1 51 ? 228.113 288.253 383.471 1.00 72.51 51 PHE B O 1
ATOM 8256 N N . SER B 1 52 ? 228.097 286.557 384.916 1.00 73.57 52 SER B N 1
ATOM 8257 C CA . SER B 1 52 ? 227.384 287.236 386.014 1.00 73.57 52 SER B CA 1
ATOM 8258 C C . SER B 1 52 ? 228.251 287.306 387.282 1.00 73.57 52 SER B C 1
ATOM 8259 O O . SER B 1 52 ? 228.978 286.378 387.594 1.00 73.57 52 SER B O 1
ATOM 8267 N N . TYR B 1 53 ? 228.130 288.369 388.086 1.00 73.43 53 TYR B N 1
ATOM 8268 C CA . TYR B 1 53 ? 228.858 288.657 389.253 1.00 73.43 53 TYR B CA 1
ATOM 8269 C C . TYR B 1 53 ? 228.720 287.580 390.290 1.00 73.43 53 TYR B C 1
ATOM 8270 O O . TYR B 1 53 ? 227.613 287.076 390.482 1.00 73.43 53 TYR B O 1
ATOM 8288 N N . TYR B 1 54 ? 229.740 287.195 390.988 1.00 74.74 54 TYR B N 1
ATOM 8289 C CA . TYR B 1 54 ? 229.793 286.240 392.026 1.00 74.74 54 TYR B CA 1
ATOM 8290 C C . TYR B 1 54 ? 230.393 286.675 393.334 1.00 74.74 54 TYR B C 1
ATOM 8291 O O . TYR B 1 54 ? 229.914 286.330 394.413 1.00 74.74 54 TYR B O 1
ATOM 8309 N N . THR B 1 55 ? 231.451 287.402 393.330 1.00 75.28 55 THR B N 1
ATOM 8310 C CA . THR B 1 55 ? 232.127 287.897 394.460 1.00 75.28 55 THR B CA 1
ATOM 8311 C C . THR B 1 55 ? 233.218 288.880 394.158 1.00 75.28 55 THR B C 1
ATOM 8312 O O . THR B 1 55 ? 233.533 289.117 392.991 1.00 75.28 55 THR B O 1
ATOM 8323 N N . THR B 1 56 ? 233.739 289.587 395.143 1.00 75.96 56 THR B N 1
ATOM 8324 C CA . THR B 1 56 ? 235.026 290.227 395.008 1.00 75.96 56 THR B CA 1
ATOM 8325 C C . THR B 1 56 ? 235.849 289.900 396.230 1.00 75.96 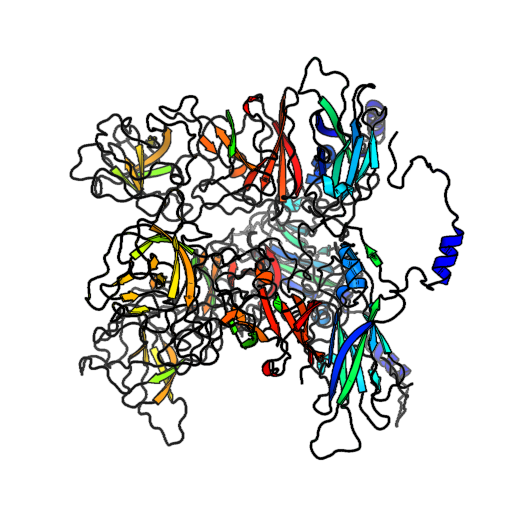56 THR B C 1
ATOM 8326 O O . THR B 1 56 ? 235.370 289.983 397.361 1.00 75.96 56 THR B O 1
ATOM 8337 N N . VAL B 1 57 ? 237.058 289.433 395.996 1.00 73.78 57 VAL B N 1
ATOM 8338 C CA . VAL B 1 57 ? 238.061 288.986 396.876 1.00 73.78 57 VAL B CA 1
ATOM 8339 C C . VAL B 1 57 ? 239.190 289.966 396.936 1.00 73.78 57 VAL B C 1
ATOM 8340 O O . VAL B 1 57 ? 239.817 290.204 395.901 1.00 73.78 57 VAL B O 1
ATOM 8353 N N . ASN B 1 58 ? 239.495 290.562 398.028 1.00 74.01 58 ASN B N 1
ATOM 8354 C CA . ASN B 1 58 ? 240.489 291.527 398.249 1.00 74.01 58 ASN B CA 1
ATOM 8355 C C . ASN B 1 58 ? 241.834 290.879 398.325 1.00 74.01 58 ASN B C 1
ATOM 8356 O O . ASN B 1 58 ? 241.981 289.920 399.084 1.00 74.01 58 ASN B O 1
ATOM 8367 N N . TRP B 1 59 ? 242.820 291.350 397.579 1.00 73.41 59 TRP B N 1
ATOM 8368 C CA . TRP B 1 59 ? 244.184 290.854 397.646 1.00 73.41 59 TRP B CA 1
ATOM 8369 C C . TRP B 1 59 ? 244.995 291.947 398.307 1.00 73.41 59 TRP B C 1
ATOM 8370 O O . TRP B 1 59 ? 245.078 293.064 397.807 1.00 73.41 59 TRP B O 1
ATOM 8391 N N . SER B 1 60 ? 245.527 291.666 399.481 1.00 76.63 60 SER B N 1
ATOM 8392 C CA . SER B 1 60 ? 246.178 292.651 400.335 1.00 76.63 60 SER B CA 1
ATOM 8393 C C . SER B 1 60 ? 247.672 292.640 400.097 1.00 76.63 60 SER B C 1
ATOM 8394 O O . SER B 1 60 ? 248.250 291.571 399.954 1.00 76.63 60 SER B O 1
ATOM 8402 N N . THR B 1 61 ? 248.341 293.782 400.179 1.00 77.99 61 THR B N 1
ATOM 8403 C CA . THR B 1 61 ? 249.813 293.857 400.145 1.00 77.99 61 THR B CA 1
ATOM 8404 C C . THR B 1 61 ? 250.478 293.169 401.341 1.00 77.99 61 THR B C 1
ATOM 8405 O O . THR B 1 61 ? 251.698 293.101 401.444 1.00 77.99 61 THR B O 1
ATOM 8416 N N . THR B 1 62 ? 249.671 292.672 402.265 1.00 76.49 62 THR B N 1
ATOM 8417 C CA . THR B 1 62 ? 250.021 291.970 403.494 1.00 76.49 62 THR B CA 1
ATOM 8418 C C . THR B 1 62 ? 249.575 290.509 403.482 1.00 76.49 62 THR B C 1
ATOM 8419 O O . THR B 1 62 ? 249.654 289.845 404.505 1.00 76.49 62 THR B O 1
ATOM 8430 N N . ASP B 1 63 ? 249.101 289.966 402.362 1.00 77.77 63 ASP B N 1
ATOM 8431 C CA . ASP B 1 63 ? 248.752 288.547 402.262 1.00 77.77 63 ASP B CA 1
ATOM 8432 C C . ASP B 1 63 ? 249.959 287.653 401.991 1.00 77.77 63 ASP B C 1
ATOM 8433 O O . ASP B 1 63 ? 250.533 287.653 400.911 1.00 77.77 63 ASP B O 1
ATOM 8442 N N . GLU B 1 64 ? 250.321 286.868 402.994 1.00 77.73 64 GLU B N 1
ATOM 8443 C CA . GLU B 1 64 ? 251.455 285.958 402.999 1.00 77.73 64 GLU B CA 1
ATOM 8444 C C . GLU B 1 64 ? 251.357 284.881 401.912 1.00 77.73 64 GLU B C 1
ATOM 8445 O O . GLU B 1 64 ? 250.269 284.396 401.617 1.00 77.73 64 GLU B O 1
ATOM 8457 N N . THR B 1 65 ? 252.488 284.462 401.347 1.00 74.56 65 THR B N 1
ATOM 8458 C CA . THR B 1 65 ? 252.554 283.460 400.274 1.00 74.56 65 THR B CA 1
ATOM 8459 C C . THR B 1 65 ? 251.725 282.224 400.606 1.00 74.56 65 THR B C 1
ATOM 8460 O O . THR B 1 65 ? 251.731 281.759 401.747 1.00 74.56 65 THR B O 1
ATOM 8471 N N . GLY B 1 66 ? 251.015 281.656 399.630 1.00 75.88 66 GLY B N 1
ATOM 8472 C CA . GLY B 1 66 ? 250.204 280.571 399.789 1.00 75.88 66 GLY B CA 1
ATOM 8473 C C . GLY B 1 66 ? 248.848 280.740 400.319 1.00 75.88 66 GLY B C 1
ATOM 8474 O O . GLY B 1 66 ? 247.963 279.910 400.096 1.00 75.88 66 GLY B O 1
ATOM 8478 N N . LYS B 1 67 ? 248.568 281.796 400.996 1.00 75.81 67 LYS B N 1
ATOM 8479 C CA . LYS B 1 67 ? 247.303 282.162 401.489 1.00 75.81 67 LYS B CA 1
ATOM 8480 C C . LYS B 1 67 ? 246.260 281.964 400.429 1.00 75.81 67 LYS B C 1
ATOM 8481 O O . LYS B 1 67 ? 246.434 282.478 399.324 1.00 75.81 67 LYS B O 1
ATOM 8500 N N . VAL B 1 68 ? 245.207 281.275 400.661 1.00 73.00 68 VAL B N 1
ATOM 8501 C CA . VAL B 1 68 ? 244.144 280.943 399.801 1.00 73.00 68 VAL B CA 1
ATOM 8502 C C . VAL B 1 68 ? 243.260 282.135 399.613 1.00 73.00 68 VAL B C 1
ATOM 8503 O O . VAL B 1 68 ? 242.592 282.525 400.574 1.00 73.00 68 VAL B O 1
ATOM 8516 N N . LEU B 1 69 ? 243.186 282.747 398.488 1.00 73.81 69 LEU B N 1
ATOM 8517 C CA . LEU B 1 69 ? 242.285 283.773 398.152 1.00 73.81 69 LEU B CA 1
ATOM 8518 C C . LEU B 1 69 ? 240.882 283.278 397.979 1.00 73.81 69 LEU B C 1
ATOM 8519 O O . LEU B 1 69 ? 239.915 283.831 398.508 1.00 73.81 69 LEU B O 1
ATOM 8535 N N . PHE B 1 70 ? 240.699 282.247 397.235 1.00 72.79 70 PHE B N 1
ATOM 8536 C CA . PHE B 1 70 ? 239.522 281.802 396.613 1.00 72.79 70 PHE B CA 1
ATOM 8537 C C . PHE B 1 70 ? 239.418 280.321 396.442 1.00 72.79 70 PHE B C 1
ATOM 8538 O O . PHE B 1 70 ? 240.171 279.772 395.638 1.00 72.79 70 PHE B O 1
ATOM 8555 N N . VAL B 1 71 ? 238.556 279.636 397.103 1.00 73.93 71 VAL B N 1
ATOM 8556 C CA . VAL B 1 71 ? 238.154 278.292 396.962 1.00 73.93 71 VAL B CA 1
ATOM 8557 C C . VAL B 1 71 ? 236.729 278.221 396.505 1.00 73.93 71 VAL B C 1
ATOM 8558 O O . VAL B 1 71 ? 235.903 278.952 397.058 1.00 73.93 71 VAL B O 1
ATOM 8571 N N . GLN B 1 72 ? 236.356 277.425 395.571 1.00 75.42 72 GLN B N 1
ATOM 8572 C CA . GLN B 1 72 ? 235.052 277.252 395.070 1.00 75.42 72 GLN B CA 1
ATOM 8573 C C . GLN B 1 72 ? 234.832 275.967 394.342 1.00 75.42 72 GLN B C 1
ATOM 8574 O O . GLN B 1 72 ? 235.325 275.847 393.220 1.00 75.42 72 GLN B O 1
ATOM 8588 N N . GLY B 1 73 ? 234.127 275.030 394.848 1.00 74.06 73 GLY B N 1
ATOM 8589 C CA . GLY B 1 73 ? 233.782 273.877 394.216 1.00 74.06 73 GLY B CA 1
ATOM 8590 C C . GLY B 1 73 ? 232.716 273.979 393.212 1.00 74.06 73 GLY B C 1
ATOM 8591 O O . GLY B 1 73 ? 231.841 274.827 393.338 1.00 74.06 73 GLY B O 1
ATOM 8595 N N . LEU B 1 74 ? 232.715 273.208 392.196 1.00 75.38 74 LEU B N 1
ATOM 8596 C CA . LEU B 1 74 ? 231.776 273.172 391.155 1.00 75.38 74 LEU B CA 1
ATOM 8597 C C . LEU B 1 74 ? 230.414 272.936 391.728 1.00 75.38 74 LEU B C 1
ATOM 8598 O O . LEU B 1 74 ? 230.157 271.826 392.200 1.00 75.38 74 LEU B O 1
ATOM 8614 N N . SER B 1 75 ? 229.530 273.866 391.739 1.00 77.35 75 SER B N 1
ATOM 8615 C CA . SER B 1 75 ? 228.164 273.823 392.061 1.00 77.35 75 SER B CA 1
ATOM 8616 C C . SER B 1 75 ? 227.382 274.772 391.216 1.00 77.35 75 SER B C 1
ATOM 8617 O O . SER B 1 75 ? 227.773 275.942 391.167 1.00 77.35 75 SER B O 1
ATOM 8625 N N . PRO B 1 76 ? 226.295 274.369 390.563 1.00 74.78 76 PRO B N 1
ATOM 8626 C CA . PRO B 1 76 ? 225.516 275.314 389.795 1.00 74.78 76 PRO B CA 1
ATOM 8627 C C . PRO B 1 76 ? 225.099 276.542 390.522 1.00 74.78 76 PRO B C 1
ATOM 8628 O O . PRO B 1 76 ? 224.813 277.580 389.917 1.00 74.78 76 PRO B O 1
ATOM 8639 N N . ARG B 1 77 ? 225.023 276.514 391.800 1.00 75.41 77 ARG B N 1
ATOM 8640 C CA . ARG B 1 77 ? 224.467 277.479 392.649 1.00 75.41 77 ARG B CA 1
ATOM 8641 C C . ARG B 1 77 ? 225.156 278.811 392.619 1.00 75.41 77 ARG B C 1
ATOM 8642 O O . ARG B 1 77 ? 224.746 279.719 393.345 1.00 75.41 77 ARG B O 1
ATOM 8663 N N . MET B 1 78 ? 226.200 279.014 391.895 1.00 76.32 78 MET B N 1
ATOM 8664 C CA . MET B 1 78 ? 226.891 280.238 391.776 1.00 76.32 78 MET B CA 1
ATOM 8665 C C . MET B 1 78 ? 226.153 281.237 390.936 1.00 76.32 78 MET B C 1
ATOM 8666 O O . MET B 1 78 ? 225.621 282.245 391.410 1.00 76.32 78 MET B O 1
ATOM 8680 N N . ASN B 1 79 ? 226.081 280.959 389.634 1.00 73.75 79 ASN B N 1
ATOM 8681 C CA . ASN B 1 79 ? 225.513 281.885 388.680 1.00 73.75 79 ASN B CA 1
ATOM 8682 C C . ASN B 1 79 ? 224.071 282.143 389.065 1.00 73.75 79 ASN B C 1
ATOM 8683 O O . ASN B 1 79 ? 223.307 281.186 389.117 1.00 73.75 79 ASN B O 1
ATOM 8694 N N . PRO B 1 80 ? 223.653 283.378 389.400 1.00 73.10 80 PRO B N 1
ATOM 8695 C CA . PRO B 1 80 ? 222.318 283.614 389.888 1.00 73.10 80 PRO B CA 1
ATOM 8696 C C . PRO B 1 80 ? 221.244 283.018 389.069 1.00 73.10 80 PRO B C 1
ATOM 8697 O O . PRO B 1 80 ? 220.240 282.494 389.565 1.00 73.10 80 PRO B O 1
ATOM 8708 N N . PHE B 1 81 ? 221.392 283.096 387.746 1.00 71.80 81 PHE B N 1
ATOM 8709 C CA . PHE B 1 81 ? 220.407 282.534 386.826 1.00 71.80 81 PHE B CA 1
ATOM 8710 C C . PHE B 1 81 ? 220.311 281.038 386.919 1.00 71.80 81 PHE B C 1
ATOM 8711 O O . PHE B 1 81 ? 219.175 280.508 387.004 1.00 71.80 81 PHE B O 1
ATOM 8728 N N . LEU B 1 82 ? 221.414 280.298 386.976 1.00 72.40 82 LEU B N 1
ATOM 8729 C CA . LEU B 1 82 ? 221.367 278.858 387.203 1.00 72.40 82 LEU B CA 1
ATOM 8730 C C . LEU B 1 82 ? 220.840 278.587 388.609 1.00 72.40 82 LEU B C 1
ATOM 8731 O O . LEU B 1 82 ? 220.204 277.589 388.818 1.00 72.40 82 LEU B O 1
ATOM 8747 N N . ASP B 1 83 ? 221.025 279.509 389.559 1.00 74.19 83 ASP B N 1
ATOM 8748 C CA . ASP B 1 83 ? 220.508 279.442 390.868 1.00 74.19 83 ASP B CA 1
ATOM 8749 C C . ASP B 1 83 ? 219.012 279.390 390.872 1.00 74.19 83 ASP B C 1
ATOM 8750 O O . ASP B 1 83 ? 218.381 278.640 391.617 1.00 74.19 83 ASP B O 1
ATOM 8759 N N . HIS B 1 84 ? 218.377 280.173 390.086 1.00 71.38 84 HIS B N 1
ATOM 8760 C CA . HIS B 1 84 ? 216.992 280.175 389.844 1.00 71.38 84 HIS B CA 1
ATOM 8761 C C . HIS B 1 84 ? 216.524 278.934 389.150 1.00 71.38 84 HIS B C 1
ATOM 8762 O O . HIS B 1 84 ? 215.594 278.248 389.574 1.00 71.38 84 HIS B O 1
ATOM 8776 N N . LEU B 1 85 ? 217.126 278.605 388.012 1.00 72.10 85 LEU B N 1
ATOM 8777 C CA . LEU B 1 85 ? 216.690 277.469 387.212 1.00 72.10 85 LEU B CA 1
ATOM 8778 C C . LEU B 1 85 ? 216.828 276.138 387.944 1.00 72.10 85 LEU B C 1
ATOM 8779 O O . LEU B 1 85 ? 216.027 275.233 387.677 1.00 72.10 85 LEU B O 1
ATOM 8795 N N . ALA B 1 86 ? 217.757 276.031 388.880 1.00 72.71 86 ALA B N 1
ATOM 8796 C CA . ALA B 1 86 ? 218.059 274.850 389.575 1.00 72.71 86 ALA B CA 1
ATOM 8797 C C . ALA B 1 86 ? 216.933 274.400 390.443 1.00 72.71 86 ALA B C 1
ATOM 8798 O O . ALA B 1 86 ? 216.703 273.207 390.653 1.00 72.71 86 ALA B O 1
ATOM 8805 N N . LYS B 1 87 ? 216.196 275.288 390.996 1.00 72.80 87 LYS B N 1
ATOM 8806 C CA . LYS B 1 87 ? 215.096 275.054 391.831 1.00 72.80 87 LYS B CA 1
ATOM 8807 C C . LYS B 1 87 ? 214.015 274.282 391.142 1.00 72.80 87 LYS B C 1
ATOM 8808 O O . LYS B 1 87 ? 213.007 273.928 391.758 1.00 72.80 87 LYS B O 1
ATOM 8827 N N . MET B 1 88 ? 214.121 274.023 389.886 1.00 73.51 88 MET B N 1
ATOM 8828 C CA . MET B 1 88 ? 213.240 273.409 388.975 1.00 73.51 88 MET B CA 1
ATOM 8829 C C . MET B 1 88 ? 213.755 272.145 388.343 1.00 73.51 88 MET B C 1
ATOM 8830 O O . MET B 1 88 ? 213.133 271.574 387.451 1.00 73.51 88 MET B O 1
ATOM 8844 N N . TYR B 1 89 ? 214.885 271.669 388.725 1.00 74.26 89 TYR B N 1
ATOM 8845 C CA . TYR B 1 89 ? 215.608 270.548 388.274 1.00 74.26 89 TYR B CA 1
ATOM 8846 C C . TYR B 1 89 ? 216.156 269.717 389.396 1.00 74.26 89 TYR B C 1
ATOM 8847 O O . TYR B 1 89 ? 216.390 270.254 390.480 1.00 74.26 89 TYR B O 1
ATOM 8865 N N . THR B 1 90 ? 216.412 268.466 389.218 1.00 76.31 90 THR B N 1
ATOM 8866 C CA . THR B 1 90 ? 216.897 267.523 390.144 1.00 76.31 90 THR B CA 1
ATOM 8867 C C . THR B 1 90 ? 218.350 267.186 390.043 1.00 76.31 90 THR B C 1
ATOM 8868 O O . THR B 1 90 ? 218.930 266.629 390.978 1.00 76.31 90 THR B O 1
ATOM 8879 N N . GLY B 1 91 ? 218.986 267.428 388.959 1.00 76.85 91 GLY B N 1
ATOM 8880 C CA . GLY B 1 91 ? 220.289 267.115 388.650 1.00 76.85 91 GLY B CA 1
ATOM 8881 C C . GLY B 1 91 ? 221.022 268.020 387.764 1.00 76.85 91 GLY B C 1
ATOM 8882 O O . GLY B 1 91 ? 220.450 269.024 387.331 1.00 76.85 91 GLY B O 1
ATOM 8886 N N . TRP B 1 92 ? 222.243 267.766 387.447 1.00 74.80 92 TRP B N 1
ATOM 8887 C CA . TRP B 1 92 ? 223.110 268.540 386.663 1.00 74.80 92 TRP B CA 1
ATOM 8888 C C . TRP B 1 92 ? 224.360 267.845 386.225 1.00 74.80 92 TRP B C 1
ATOM 8889 O O . TRP B 1 92 ? 224.739 266.832 386.808 1.00 74.80 92 TRP B O 1
ATOM 8910 N N . SER B 1 93 ? 225.047 268.344 385.264 1.00 75.07 93 SER B N 1
ATOM 8911 C CA . SER B 1 93 ? 226.207 267.861 384.639 1.00 75.07 93 SER B CA 1
ATOM 8912 C C . SER B 1 93 ? 227.035 268.964 384.060 1.00 75.07 93 SER B C 1
ATOM 8913 O O . SER B 1 93 ? 226.721 270.140 384.238 1.00 75.07 93 SER B O 1
ATOM 8921 N N . GLY B 1 94 ? 228.041 268.667 383.327 1.00 75.67 94 GLY B N 1
ATOM 8922 C CA . GLY B 1 94 ? 228.830 269.555 382.638 1.00 75.67 94 GLY B CA 1
ATOM 8923 C C . GLY B 1 94 ? 229.683 270.460 383.435 1.00 75.67 94 GLY B C 1
ATOM 8924 O O . GLY B 1 94 ? 229.603 270.449 384.660 1.00 75.67 94 GLY B O 1
ATOM 8928 N N . SER B 1 95 ? 230.502 271.264 382.850 1.00 76.45 95 SER B N 1
ATOM 8929 C CA . SER B 1 95 ? 231.419 272.165 383.415 1.00 76.45 95 SER B CA 1
ATOM 8930 C C . SER B 1 95 ? 230.865 273.557 383.564 1.00 76.45 95 SER B C 1
ATOM 8931 O O . SER B 1 95 ? 229.790 273.864 383.053 1.00 76.45 95 SER B O 1
ATOM 8939 N N . MET B 1 96 ? 231.548 274.442 384.197 1.00 75.87 96 MET B N 1
ATOM 8940 C CA . MET B 1 96 ? 231.308 275.813 384.388 1.00 75.87 96 MET B CA 1
ATOM 8941 C C . MET B 1 96 ? 232.536 276.663 384.252 1.00 75.87 96 MET B C 1
ATOM 8942 O O . MET B 1 96 ? 233.646 276.167 384.445 1.00 75.87 96 MET B O 1
ATOM 8956 N N . GLU B 1 97 ? 232.431 277.910 383.966 1.00 75.56 97 GLU B N 1
ATOM 8957 C CA . GLU B 1 97 ? 233.419 278.870 383.678 1.00 75.56 97 GLU B CA 1
ATOM 8958 C C . GLU B 1 97 ? 233.498 279.964 384.702 1.00 75.56 97 GLU B C 1
ATOM 8959 O O . GLU B 1 97 ? 232.447 280.468 385.104 1.00 75.56 97 GLU B O 1
ATOM 8971 N N . ILE B 1 98 ? 234.633 280.384 385.131 1.00 73.50 98 ILE B N 1
ATOM 8972 C CA . ILE B 1 98 ? 234.973 281.367 386.079 1.00 73.50 98 ILE B CA 1
ATOM 8973 C C . ILE B 1 98 ? 235.787 282.446 385.434 1.00 73.50 98 ILE B C 1
ATOM 8974 O O . ILE B 1 98 ? 236.853 282.124 384.900 1.00 73.50 98 ILE B O 1
ATOM 8990 N N . ARG B 1 99 ? 235.408 283.673 385.438 1.00 72.89 99 ARG B N 1
ATOM 8991 C CA . ARG B 1 99 ? 235.979 284.810 384.835 1.00 72.89 99 ARG B CA 1
ATOM 8992 C C . ARG B 1 99 ? 236.511 285.781 385.845 1.00 72.89 99 ARG B C 1
ATOM 8993 O O . ARG B 1 99 ? 235.709 286.509 386.431 1.00 72.89 99 ARG B O 1
ATOM 9014 N N . PHE B 1 100 ? 237.768 285.852 386.107 1.00 73.56 100 PHE B N 1
ATOM 9015 C CA . PHE B 1 100 ? 238.478 286.700 386.978 1.00 73.56 100 PHE B CA 1
ATOM 9016 C C . PHE B 1 100 ? 238.791 288.008 386.321 1.00 73.56 100 PHE B C 1
ATOM 9017 O O . PHE B 1 100 ? 239.271 287.989 385.186 1.00 73.56 100 PHE B O 1
ATOM 9034 N N . THR B 1 101 ? 238.645 289.110 387.040 1.00 73.49 101 THR B N 1
ATOM 9035 C CA . THR B 1 101 ? 239.030 290.427 386.554 1.00 73.49 101 THR B CA 1
ATOM 9036 C C . THR B 1 101 ? 239.956 291.057 387.576 1.00 73.49 101 THR B C 1
ATOM 9037 O O . THR B 1 101 ? 239.494 291.623 388.563 1.00 73.49 101 THR B O 1
ATOM 9048 N N . ILE B 1 102 ? 241.267 290.940 387.372 1.00 75.12 102 ILE B N 1
ATOM 9049 C CA . ILE B 1 102 ? 242.311 291.437 388.174 1.00 75.12 102 ILE B CA 1
ATOM 9050 C C . ILE B 1 102 ? 242.541 292.870 387.812 1.00 75.12 102 ILE B C 1
ATOM 9051 O O . ILE B 1 102 ? 243.073 293.124 386.727 1.00 75.12 102 ILE B O 1
ATOM 9067 N N . SER B 1 103 ? 242.217 293.817 388.691 1.00 76.70 103 SER B N 1
ATOM 9068 C CA . SER B 1 103 ? 242.100 295.225 388.290 1.00 76.70 103 SER B CA 1
ATOM 9069 C C . SER B 1 103 ? 243.144 296.145 388.896 1.00 76.70 103 SER B C 1
ATOM 9070 O O . SER B 1 103 ? 242.880 297.320 389.142 1.00 76.70 103 SER B O 1
ATOM 9078 N N . GLY B 1 104 ? 244.332 295.612 389.135 1.00 80.56 104 GLY B N 1
ATOM 9079 C CA . GLY B 1 104 ? 245.459 296.376 389.646 1.00 80.56 104 GLY B CA 1
ATOM 9080 C C . GLY B 1 104 ? 245.941 297.466 388.685 1.00 80.56 104 GLY B C 1
ATOM 9081 O O . GLY B 1 104 ? 245.687 297.433 387.481 1.00 80.56 104 GLY B O 1
ATOM 9085 N N . SER B 1 105 ? 246.678 298.429 389.233 1.00 79.65 105 SER B N 1
ATOM 9086 C CA . SER B 1 105 ? 247.491 299.354 388.448 1.00 79.65 105 SER B CA 1
ATOM 9087 C C . SER B 1 105 ? 248.532 298.616 387.606 1.00 79.65 105 SER B C 1
ATOM 9088 O O . SER B 1 105 ? 248.909 297.496 387.933 1.00 79.65 105 SER B O 1
ATOM 9096 N N . GLY B 1 106 ? 249.096 299.261 386.583 1.00 79.10 106 GLY B N 1
ATOM 9097 C CA . GLY B 1 106 ? 250.215 298.791 385.952 1.00 79.10 106 GLY B CA 1
ATOM 9098 C C . GLY B 1 106 ? 251.455 298.695 386.732 1.00 79.10 106 GLY B C 1
ATOM 9099 O O . GLY B 1 106 ? 252.405 297.990 386.379 1.00 79.10 106 GLY B O 1
ATOM 9103 N N . VAL B 1 107 ? 251.516 299.386 387.876 1.00 77.54 107 VAL B N 1
ATOM 9104 C CA . VAL B 1 107 ? 252.703 299.417 388.728 1.00 77.54 107 VAL B CA 1
ATOM 9105 C C . VAL B 1 107 ? 252.819 298.188 389.620 1.00 77.54 107 VAL B C 1
ATOM 9106 O O . VAL B 1 107 ? 253.925 297.729 389.869 1.00 77.54 107 VAL B O 1
ATOM 9119 N N . PHE B 1 108 ? 251.718 297.641 390.123 1.00 77.09 108 PHE B N 1
ATOM 9120 C CA . PHE B 1 108 ? 251.754 296.547 391.093 1.00 77.09 108 PHE B CA 1
ATOM 9121 C C . PHE B 1 108 ? 252.470 295.309 390.550 1.00 77.09 108 PHE B C 1
ATOM 9122 O O . PHE B 1 108 ? 252.160 294.807 389.472 1.00 77.09 108 PHE B O 1
ATOM 9139 N N . GLY B 1 109 ? 253.400 294.775 391.331 1.00 76.01 109 GLY B N 1
ATOM 9140 C CA . GLY B 1 109 ? 254.000 293.466 391.090 1.00 76.01 109 GLY B CA 1
ATOM 9141 C C . GLY B 1 109 ? 253.247 292.401 391.859 1.00 76.01 109 GLY B C 1
ATOM 9142 O O . GLY B 1 109 ? 252.718 292.676 392.917 1.00 76.01 109 GLY B O 1
ATOM 9146 N N . GLY B 1 110 ? 253.173 291.180 391.367 1.00 74.22 110 GLY B N 1
ATOM 9147 C CA . GLY B 1 110 ? 252.502 290.095 392.067 1.00 74.22 110 GLY B CA 1
ATOM 9148 C C . GLY B 1 110 ? 252.103 288.967 391.142 1.00 74.22 110 GLY B C 1
ATOM 9149 O O . GLY B 1 110 ? 251.874 289.181 389.949 1.00 74.22 110 GLY B O 1
ATOM 9153 N N . LYS B 1 111 ? 252.023 287.752 391.668 1.00 73.48 111 LYS B N 1
ATOM 9154 C CA . LYS B 1 111 ? 251.634 286.570 390.898 1.00 73.48 111 LYS B CA 1
ATOM 9155 C C . LYS B 1 111 ? 250.629 285.751 391.689 1.00 73.48 111 LYS B C 1
ATOM 9156 O O . LYS B 1 111 ? 250.861 285.431 392.847 1.00 73.48 111 LYS B O 1
ATOM 9175 N N . LEU B 1 112 ? 249.553 285.359 391.040 1.00 72.47 112 LEU B N 1
ATOM 9176 C CA . LEU B 1 112 ? 248.424 284.637 391.588 1.00 72.47 112 LEU B CA 1
ATOM 9177 C C . LEU B 1 112 ? 248.318 283.278 390.893 1.00 72.47 112 LEU B C 1
ATOM 9178 O O . LEU B 1 112 ? 248.225 283.186 389.683 1.00 72.47 112 LEU B O 1
ATOM 9194 N N . ALA B 1 113 ? 248.390 282.199 391.633 1.00 72.56 113 ALA B N 1
ATOM 9195 C CA . ALA B 1 113 ? 248.346 280.839 391.270 1.00 72.56 113 ALA B CA 1
ATOM 9196 C C . ALA B 1 113 ? 246.945 280.321 391.172 1.00 72.56 113 ALA B C 1
ATOM 9197 O O . ALA B 1 113 ? 246.108 280.712 391.987 1.00 72.56 113 ALA B O 1
ATOM 9204 N N . ALA B 1 114 ? 246.621 279.465 390.272 1.00 71.44 114 ALA B N 1
ATOM 9205 C CA . ALA B 1 114 ? 245.385 278.842 390.003 1.00 71.44 114 ALA B CA 1
ATOM 9206 C C . ALA B 1 114 ? 245.508 277.354 389.940 1.00 71.44 114 ALA B C 1
ATOM 9207 O O . ALA B 1 114 ? 246.135 276.866 388.998 1.00 71.44 114 ALA B O 1
ATOM 9214 N N . VAL B 1 115 ? 244.974 276.596 390.830 1.00 72.54 115 VAL B N 1
ATOM 9215 C CA . VAL B 1 115 ? 245.073 275.206 391.022 1.00 72.54 115 VAL B CA 1
ATOM 9216 C C . VAL B 1 115 ? 243.738 274.539 391.008 1.00 72.54 115 VAL B C 1
ATOM 9217 O O . VAL B 1 115 ? 242.892 274.913 391.826 1.00 72.54 115 VAL B O 1
ATOM 9230 N N . MET B 1 116 ? 243.472 273.596 390.181 1.00 77.32 116 MET B N 1
ATOM 9231 C CA . MET B 1 116 ? 242.370 272.726 390.151 1.00 77.32 116 MET B CA 1
ATOM 9232 C C . MET B 1 116 ? 242.679 271.504 390.950 1.00 77.32 116 MET B C 1
ATOM 9233 O O . MET B 1 116 ? 243.684 270.856 390.663 1.00 77.32 116 MET B O 1
ATOM 9247 N N . VAL B 1 117 ? 241.953 271.168 391.948 1.00 75.37 117 VAL B N 1
ATOM 9248 C CA . VAL B 1 117 ? 242.086 270.099 392.860 1.00 75.37 117 VAL B CA 1
ATOM 9249 C C . VAL B 1 117 ? 241.318 268.908 392.368 1.00 75.37 117 VAL B C 1
ATOM 9250 O O . VAL B 1 117 ? 240.116 269.073 392.137 1.00 75.37 117 VAL B O 1
ATOM 9263 N N . PRO B 1 118 ? 241.905 267.730 392.187 1.00 74.85 118 PRO B N 1
ATOM 9264 C CA . PRO B 1 118 ? 241.131 266.578 391.845 1.00 74.85 118 PRO B CA 1
ATOM 9265 C C . PRO B 1 118 ? 240.044 266.307 392.828 1.00 74.85 118 PRO B C 1
ATOM 9266 O O . PRO B 1 118 ? 240.269 266.497 394.036 1.00 74.85 118 PRO B O 1
ATOM 9277 N N . PRO B 1 119 ? 238.859 265.874 392.409 1.00 75.41 119 PRO B N 1
ATOM 9278 C CA . PRO B 1 119 ? 237.738 265.758 393.318 1.00 75.41 119 PRO B CA 1
ATOM 9279 C C . PRO B 1 119 ? 237.990 264.905 394.523 1.00 75.41 119 PRO B C 1
ATOM 9280 O O . PRO B 1 119 ? 238.300 263.728 394.367 1.00 75.41 119 PRO B O 1
ATOM 9291 N N . GLY B 1 120 ? 237.812 265.463 395.719 1.00 76.21 120 GLY B N 1
ATOM 9292 C CA . GLY B 1 120 ? 237.872 264.745 396.996 1.00 76.21 120 GLY B CA 1
ATOM 9293 C C . GLY B 1 120 ? 239.117 265.000 397.840 1.00 76.21 120 GLY B C 1
ATOM 9294 O O . GLY B 1 120 ? 239.137 264.634 399.009 1.00 76.21 120 GLY B O 1
ATOM 9298 N N . ILE B 1 121 ? 240.147 265.631 397.300 1.00 75.11 121 ILE B N 1
ATOM 9299 C CA . ILE B 1 121 ? 241.336 266.082 397.903 1.00 75.11 121 ILE B CA 1
ATOM 9300 C C . ILE B 1 121 ? 241.148 267.450 398.483 1.00 75.11 121 ILE B C 1
ATOM 9301 O O . ILE B 1 121 ? 240.726 268.352 397.754 1.00 75.11 121 ILE B O 1
ATOM 9317 N N . GLY B 1 122 ? 241.394 267.683 399.723 1.00 77.24 122 GLY B N 1
ATOM 9318 C CA . GLY B 1 122 ? 241.098 268.840 400.389 1.00 77.24 122 GLY B CA 1
ATOM 9319 C C . GLY B 1 122 ? 241.986 269.994 400.199 1.00 77.24 122 GLY B C 1
ATOM 9320 O O . GLY B 1 122 ? 243.163 269.808 399.915 1.00 77.24 122 GLY B O 1
ATOM 9324 N N . THR B 1 123 ? 241.534 271.185 400.324 1.00 76.10 123 THR B N 1
ATOM 9325 C CA . THR B 1 123 ? 242.213 272.422 400.255 1.00 76.10 123 THR B CA 1
ATOM 9326 C C . THR B 1 123 ? 242.870 272.818 401.532 1.00 76.10 123 THR B C 1
ATOM 9327 O O . THR B 1 123 ? 242.742 273.965 401.952 1.00 76.10 123 THR B O 1
ATOM 9338 N N . GLU B 1 124 ? 243.526 271.958 402.229 1.00 81.09 124 GLU B N 1
ATOM 9339 C CA . GLU B 1 124 ? 243.895 272.072 403.586 1.00 81.09 124 GLU B CA 1
ATOM 9340 C C . GLU B 1 124 ? 244.717 273.295 403.870 1.00 81.09 124 GLU B C 1
ATOM 9341 O O . GLU B 1 124 ? 244.421 274.088 404.771 1.00 81.09 124 GLU B O 1
ATOM 9353 N N . GLY B 1 125 ? 245.781 273.465 403.103 1.00 78.42 125 GLY B N 1
ATOM 9354 C CA . GLY B 1 125 ? 246.755 274.485 403.418 1.00 78.42 125 GLY B CA 1
ATOM 9355 C C . GLY B 1 125 ? 247.465 274.969 402.181 1.00 78.42 125 GLY B C 1
ATOM 9356 O O . GLY B 1 125 ? 248.058 274.182 401.440 1.00 78.42 125 GLY B O 1
ATOM 9360 N N . GLY B 1 126 ? 247.456 276.229 401.919 1.00 77.55 126 GLY B N 1
ATOM 9361 C CA . GLY B 1 126 ? 247.770 276.754 400.693 1.00 77.55 126 GLY B CA 1
ATOM 9362 C C . GLY B 1 126 ? 249.052 276.379 400.091 1.00 77.55 126 GLY B C 1
ATOM 9363 O O . GLY B 1 126 ? 249.139 275.975 398.929 1.00 77.55 126 GLY B O 1
ATOM 9367 N N . THR B 1 127 ? 250.105 276.436 400.822 1.00 78.10 127 THR B N 1
ATOM 9368 C CA . THR B 1 127 ? 251.428 276.231 400.391 1.00 78.10 127 THR B CA 1
ATOM 9369 C C . THR B 1 127 ? 251.617 274.913 399.707 1.00 78.10 127 THR B C 1
ATOM 9370 O O . THR B 1 127 ? 252.340 274.802 398.718 1.00 78.10 127 THR B O 1
ATOM 9381 N N . SER B 1 128 ? 251.032 273.877 400.177 1.00 74.16 128 SER B N 1
ATOM 9382 C CA . SER B 1 128 ? 251.160 272.562 399.697 1.00 74.16 128 SER B CA 1
ATOM 9383 C C . SER B 1 128 ? 250.593 272.402 398.316 1.00 74.16 128 SER B C 1
ATOM 9384 O O . SER B 1 128 ? 251.224 271.872 397.400 1.00 74.16 128 SER B O 1
ATOM 9392 N N . LEU B 1 129 ? 249.398 272.829 398.094 1.00 74.67 129 LEU B N 1
ATOM 9393 C CA . LEU B 1 129 ? 248.668 272.695 396.901 1.00 74.67 129 LEU B CA 1
ATOM 9394 C C . LEU B 1 129 ? 249.499 273.002 395.702 1.00 74.67 129 LEU B C 1
ATOM 9395 O O . LEU B 1 129 ? 249.290 272.455 394.618 1.00 74.67 129 LEU B O 1
ATOM 9411 N N . LEU B 1 130 ? 250.437 273.869 395.809 1.00 73.57 130 LEU B N 1
ATOM 9412 C CA . LEU B 1 130 ? 251.233 274.412 394.789 1.00 73.57 130 LEU B CA 1
ATOM 9413 C C . LEU B 1 130 ? 252.024 273.366 394.066 1.00 73.57 130 LEU B C 1
ATOM 9414 O O . LEU B 1 130 ? 252.711 273.656 393.083 1.00 73.57 130 LEU B O 1
ATOM 9430 N N . GLN B 1 131 ? 252.019 272.157 394.494 1.00 72.18 131 GLN B N 1
ATOM 9431 C CA . GLN B 1 131 ? 252.599 271.024 393.905 1.00 72.18 131 GLN B CA 1
ATOM 9432 C C . GLN B 1 131 ? 251.677 270.239 393.021 1.00 72.18 131 GLN B C 1
ATOM 9433 O O . GLN B 1 131 ? 252.020 269.137 392.595 1.00 72.18 131 GLN B O 1
ATOM 9447 N N . PHE B 1 132 ? 250.525 270.699 392.723 1.00 71.35 132 PHE B N 1
ATOM 9448 C CA . PHE B 1 132 ? 249.691 270.347 391.670 1.00 71.35 132 PHE B CA 1
ATOM 9449 C C . PHE B 1 132 ? 250.167 270.996 390.411 1.00 71.35 132 PHE B C 1
ATOM 9450 O O . PHE B 1 132 ? 251.052 271.848 390.467 1.00 71.35 132 PHE B O 1
ATOM 9467 N N . PRO B 1 133 ? 249.598 270.674 389.257 1.00 72.30 133 PRO B N 1
ATOM 9468 C CA . PRO B 1 133 ? 249.770 271.505 388.089 1.00 72.30 133 PRO B CA 1
ATOM 9469 C C . PRO B 1 133 ? 249.043 272.803 388.223 1.00 72.30 133 PRO B C 1
ATOM 9470 O O . PRO B 1 133 ? 247.884 272.789 388.632 1.00 72.30 133 PRO B O 1
ATOM 9481 N N . HIS B 1 134 ? 249.600 273.918 387.924 1.00 71.63 134 HIS B N 1
ATOM 9482 C CA . HIS B 1 134 ? 249.115 275.200 388.225 1.00 71.63 134 HIS B CA 1
ATOM 9483 C C . HIS B 1 134 ? 249.482 276.303 387.280 1.00 71.63 134 HIS B C 1
ATOM 9484 O O . HIS B 1 134 ? 250.668 276.473 387.010 1.00 71.63 134 HIS B O 1
ATOM 9498 N N . VAL B 1 135 ? 248.575 277.080 386.805 1.00 72.51 135 VAL B N 1
ATOM 9499 C CA . VAL B 1 135 ? 248.679 278.230 386.000 1.00 72.51 135 VAL B CA 1
ATOM 9500 C C . VAL B 1 135 ? 248.997 279.441 386.824 1.00 72.51 135 VAL B C 1
ATOM 9501 O O . VAL B 1 135 ? 248.509 279.549 387.950 1.00 72.51 135 VAL B O 1
ATOM 9514 N N . LEU B 1 136 ? 249.841 280.341 386.329 1.00 72.71 136 LEU B N 1
ATOM 9515 C CA . LEU B 1 136 ? 250.174 281.590 386.997 1.00 72.71 136 LEU B CA 1
ATOM 9516 C C . LEU B 1 136 ? 249.511 282.774 386.306 1.00 72.71 136 LEU B C 1
ATOM 9517 O O . LEU B 1 136 ? 249.618 282.931 385.090 1.00 72.71 136 LEU B O 1
ATOM 9533 N N . VAL B 1 137 ? 248.862 283.630 387.088 1.00 71.81 137 VAL B N 1
ATOM 9534 C CA . VAL B 1 137 ? 248.138 284.785 386.728 1.00 71.81 137 VAL B CA 1
ATOM 9535 C C . VAL B 1 137 ? 248.756 286.031 387.282 1.00 71.81 137 VAL B C 1
ATOM 9536 O O . VAL B 1 137 ? 248.817 286.157 388.510 1.00 71.81 137 VAL B O 1
ATOM 9549 N N . ASP B 1 138 ? 249.207 286.955 386.517 1.00 75.87 138 ASP B N 1
ATOM 9550 C CA . ASP B 1 138 ? 249.914 288.125 386.848 1.00 75.87 138 ASP B CA 1
ATOM 9551 C C . ASP B 1 138 ? 249.016 289.236 387.301 1.00 75.87 138 ASP B C 1
ATOM 9552 O O . ASP B 1 138 ? 247.900 289.366 386.805 1.00 75.87 138 ASP B O 1
ATOM 9561 N N . ALA B 1 139 ? 249.496 290.044 388.248 1.00 76.46 139 ALA B N 1
ATOM 9562 C CA . ALA B 1 139 ? 248.706 291.094 388.884 1.00 76.46 139 ALA B CA 1
ATOM 9563 C C . ALA B 1 139 ? 248.343 292.265 387.962 1.00 76.46 139 ALA B C 1
ATOM 9564 O O . ALA B 1 139 ? 247.525 293.108 388.335 1.00 76.46 139 ALA B O 1
ATOM 9571 N N . ARG B 1 140 ? 248.944 292.348 386.772 1.00 76.74 140 ARG B N 1
ATOM 9572 C CA . ARG B 1 140 ? 248.849 293.364 385.801 1.00 76.74 140 ARG B CA 1
ATOM 9573 C C . ARG B 1 140 ? 248.287 292.931 384.480 1.00 76.74 140 ARG B C 1
ATOM 9574 O O . ARG B 1 140 ? 248.819 293.323 383.441 1.00 76.74 140 ARG B O 1
ATOM 9595 N N . GLN B 1 141 ? 247.296 292.119 384.416 1.00 74.48 141 GLN B N 1
ATOM 9596 C CA . GLN B 1 141 ? 246.687 291.574 383.270 1.00 74.48 141 GLN B CA 1
ATOM 9597 C C . GLN B 1 141 ? 245.661 292.496 382.671 1.00 74.48 141 GLN B C 1
ATOM 9598 O O . GLN B 1 141 ? 244.790 292.973 383.400 1.00 74.48 141 GLN B O 1
ATOM 9612 N N . THR B 1 142 ? 245.670 292.770 381.416 1.00 75.06 142 THR B N 1
ATOM 9613 C CA . THR B 1 142 ? 244.815 293.623 380.696 1.00 75.06 142 THR B CA 1
ATOM 9614 C C . THR B 1 142 ? 243.530 292.997 380.237 1.00 75.06 142 THR B C 1
ATOM 9615 O O . THR B 1 142 ? 242.639 293.695 379.748 1.00 75.06 142 THR B O 1
ATOM 9626 N N . GLU B 1 143 ? 243.371 291.724 380.307 1.00 73.21 143 GLU B N 1
ATOM 9627 C CA . GLU B 1 143 ? 242.287 290.927 379.944 1.00 73.21 143 GLU B CA 1
ATOM 9628 C C . GLU B 1 143 ? 241.853 290.018 381.052 1.00 73.21 143 GLU B C 1
ATOM 9629 O O . GLU B 1 143 ? 242.725 289.566 381.806 1.00 73.21 143 GLU B O 1
ATOM 9641 N N . PRO B 1 144 ? 240.576 289.699 381.194 1.00 72.09 144 PRO B N 1
ATOM 9642 C CA . PRO B 1 144 ? 240.154 288.727 382.167 1.00 72.09 144 PRO B CA 1
ATOM 9643 C C . PRO B 1 144 ? 240.518 287.321 381.811 1.00 72.09 144 PRO B C 1
ATOM 9644 O O . PRO B 1 144 ? 240.725 287.028 380.636 1.00 72.09 144 PRO B O 1
ATOM 9655 N N . VAL B 1 145 ? 240.572 286.415 382.722 1.00 72.10 145 VAL B N 1
ATOM 9656 C CA . VAL B 1 145 ? 240.946 285.057 382.648 1.00 72.10 145 VAL B CA 1
ATOM 9657 C C . VAL B 1 145 ? 239.781 284.144 382.892 1.00 72.10 145 VAL B C 1
ATOM 9658 O O . VAL B 1 145 ? 239.122 284.303 383.923 1.00 72.10 145 VAL B O 1
ATOM 9671 N N . ILE B 1 146 ? 239.476 283.212 382.058 1.00 72.15 146 ILE B N 1
ATOM 9672 C CA . ILE B 1 146 ? 238.377 282.326 382.018 1.00 72.15 146 ILE B CA 1
ATOM 9673 C C . ILE B 1 146 ? 238.794 280.916 382.316 1.00 72.15 146 ILE B C 1
ATOM 9674 O O . ILE B 1 146 ? 239.403 280.284 381.448 1.00 72.15 146 ILE B O 1
ATOM 9690 N N . PHE B 1 147 ? 238.505 280.361 383.434 1.00 72.27 147 PHE B N 1
ATOM 9691 C CA . PHE B 1 147 ? 238.787 279.075 383.934 1.00 72.27 147 PHE B CA 1
ATOM 9692 C C . PHE B 1 147 ? 237.597 278.172 383.795 1.00 72.27 147 PHE B C 1
ATOM 9693 O O . PHE B 1 147 ? 236.539 278.528 384.321 1.00 72.27 147 PHE B O 1
ATOM 9710 N N . ASN B 1 148 ? 237.667 277.043 383.185 1.00 72.71 148 ASN B N 1
ATOM 9711 C CA . ASN B 1 148 ? 236.691 276.027 383.067 1.00 72.71 148 ASN B CA 1
ATOM 9712 C C . ASN B 1 148 ? 236.916 274.955 384.094 1.00 72.71 148 ASN B C 1
ATOM 9713 O O . ASN B 1 148 ? 237.632 273.996 383.823 1.00 72.71 148 ASN B O 1
ATOM 9724 N N . ILE B 1 149 ? 236.381 275.033 385.257 1.00 74.12 149 ILE B N 1
ATOM 9725 C CA . ILE B 1 149 ? 236.430 274.088 386.300 1.00 74.12 149 ILE B CA 1
ATOM 9726 C C . ILE B 1 149 ? 235.957 272.772 385.750 1.00 74.12 149 ILE B C 1
ATOM 9727 O O . ILE B 1 149 ? 234.793 272.702 385.347 1.00 74.12 149 ILE B O 1
ATOM 9743 N N . PRO B 1 150 ? 236.760 271.718 385.686 1.00 76.41 150 PRO B N 1
ATOM 9744 C CA . PRO B 1 150 ? 236.338 270.494 385.055 1.00 76.41 150 PRO B CA 1
ATOM 9745 C C . PRO B 1 150 ? 235.279 269.764 385.822 1.00 76.41 150 PRO B C 1
ATOM 9746 O O . PRO B 1 150 ? 235.262 269.850 387.049 1.00 76.41 150 PRO B O 1
ATOM 9757 N N . ASP B 1 151 ? 234.408 269.038 385.204 1.00 78.79 151 ASP B N 1
ATOM 9758 C CA . ASP B 1 151 ? 233.386 268.203 385.718 1.00 78.79 151 ASP B CA 1
ATOM 9759 C C . ASP B 1 151 ? 233.797 266.749 385.752 1.00 78.79 151 ASP B C 1
ATOM 9760 O O . ASP B 1 151 ? 233.305 265.934 384.972 1.00 78.79 151 ASP B O 1
ATOM 9769 N N . ILE B 1 152 ? 234.693 266.370 386.588 1.00 77.38 152 ILE B N 1
ATOM 9770 C CA . ILE B 1 152 ? 235.099 265.061 386.921 1.00 77.38 152 ILE B CA 1
ATOM 9771 C C . ILE B 1 152 ? 234.032 264.397 387.736 1.00 77.38 152 ILE B C 1
ATOM 9772 O O . ILE B 1 152 ? 233.692 264.927 388.797 1.00 77.38 152 ILE B O 1
ATOM 9788 N N . ARG B 1 153 ? 233.470 263.306 387.360 1.00 76.24 153 ARG B N 1
ATOM 9789 C CA . ARG B 1 153 ? 232.450 262.602 388.020 1.00 76.24 153 ARG B CA 1
ATOM 9790 C C . ARG B 1 153 ? 232.535 261.113 387.910 1.00 76.24 153 ARG B C 1
ATOM 9791 O O . ARG B 1 153 ? 232.969 260.607 386.874 1.00 76.24 153 ARG B O 1
ATOM 9812 N N . THR B 1 154 ? 232.119 260.378 388.880 1.00 75.35 154 THR B N 1
ATOM 9813 C CA . THR B 1 154 ? 231.994 258.980 388.930 1.00 75.35 154 THR B CA 1
ATOM 9814 C C . THR B 1 154 ? 230.641 258.462 388.531 1.00 75.35 154 THR B C 1
ATOM 9815 O O . THR B 1 154 ? 230.477 257.281 388.222 1.00 75.35 154 THR B O 1
ATOM 9826 N N . VAL B 1 155 ? 229.629 259.259 388.544 1.00 75.55 155 VAL B N 1
ATOM 9827 C CA . VAL B 1 155 ? 228.270 259.035 388.238 1.00 75.55 155 VAL B CA 1
ATOM 9828 C C . VAL B 1 155 ? 227.828 259.805 387.029 1.00 75.55 155 VAL B C 1
ATOM 9829 O O . VAL B 1 155 ? 228.391 260.866 386.747 1.00 75.55 155 VAL B O 1
ATOM 9842 N N . LEU B 1 156 ? 226.805 259.324 386.330 1.00 75.48 156 LEU B N 1
ATOM 9843 C CA . LEU B 1 156 ? 226.420 259.950 385.071 1.00 75.48 156 LEU B CA 1
ATOM 9844 C C . LEU B 1 156 ? 225.911 261.370 385.272 1.00 75.48 156 LEU B C 1
ATOM 9845 O O . LEU B 1 156 ? 226.218 262.255 384.469 1.00 75.48 156 LEU B O 1
ATOM 9861 N N . TRP B 1 157 ? 225.153 261.670 386.268 1.00 75.47 157 TRP B N 1
ATOM 9862 C CA . TRP B 1 157 ? 224.649 262.942 386.595 1.00 75.47 157 TRP B CA 1
ATOM 9863 C C . TRP B 1 157 ? 224.557 263.215 388.060 1.00 75.47 157 TRP B C 1
ATOM 9864 O O . TRP B 1 157 ? 223.983 262.403 388.784 1.00 75.47 157 TRP B O 1
ATOM 9885 N N . HIS B 1 158 ? 225.037 264.300 388.540 1.00 76.75 158 HIS B N 1
ATOM 9886 C CA . HIS B 1 158 ? 225.072 264.752 389.868 1.00 76.75 158 HIS B CA 1
ATOM 9887 C C . HIS B 1 158 ? 223.697 265.022 390.387 1.00 76.75 158 HIS B C 1
ATOM 9888 O O . HIS B 1 158 ? 222.749 265.072 389.604 1.00 76.75 158 HIS B O 1
ATOM 9902 N N . ASP B 1 159 ? 223.526 265.238 391.641 1.00 79.36 159 ASP B N 1
ATOM 9903 C CA . ASP B 1 159 ? 222.376 265.656 392.324 1.00 79.36 159 ASP B CA 1
ATOM 9904 C C . ASP B 1 159 ? 222.554 266.960 393.044 1.00 79.36 159 ASP B C 1
ATOM 9905 O O . ASP B 1 159 ? 223.662 267.265 393.488 1.00 79.36 159 ASP B O 1
ATOM 9914 N N . MET B 1 160 ? 221.549 267.742 393.222 1.00 78.96 160 MET B N 1
ATOM 9915 C CA . MET B 1 160 ? 221.588 269.096 393.605 1.00 78.96 160 MET B CA 1
ATOM 9916 C C . MET B 1 160 ? 222.337 269.353 394.882 1.00 78.96 160 MET B C 1
ATOM 9917 O O . MET B 1 160 ? 222.556 270.512 395.245 1.00 78.96 160 MET B O 1
ATOM 9931 N N . HIS B 1 161 ? 222.716 268.376 395.633 1.00 81.22 161 HIS B N 1
ATOM 9932 C CA . HIS B 1 161 ? 223.354 268.419 396.888 1.00 81.22 161 HIS B CA 1
ATOM 9933 C C . HIS B 1 161 ? 224.733 267.829 396.967 1.00 81.22 161 HIS B C 1
ATOM 9934 O O . HIS B 1 161 ? 225.390 267.927 398.004 1.00 81.22 161 HIS B O 1
ATOM 9948 N N . ASP B 1 162 ? 225.214 267.158 395.983 1.00 81.82 162 ASP B N 1
ATOM 9949 C CA . ASP B 1 162 ? 226.454 266.493 395.930 1.00 81.82 162 ASP B CA 1
ATOM 9950 C C . ASP B 1 162 ? 227.596 267.470 396.011 1.00 81.82 162 ASP B C 1
ATOM 9951 O O . ASP B 1 162 ? 227.554 268.498 395.332 1.00 81.82 162 ASP B O 1
ATOM 9960 N N . THR B 1 163 ? 228.526 267.340 396.977 1.00 81.62 163 THR B N 1
ATOM 9961 C CA . THR B 1 163 ? 229.700 268.220 397.166 1.00 81.62 163 THR B CA 1
ATOM 9962 C C . THR B 1 163 ? 231.035 267.654 396.663 1.00 81.62 163 THR B C 1
ATOM 9963 O O . THR B 1 163 ? 231.966 268.432 396.443 1.00 81.62 163 THR B O 1
ATOM 9974 N N . LEU B 1 164 ? 231.161 266.338 396.477 1.00 79.38 164 LEU B N 1
ATOM 9975 C CA . LEU B 1 164 ? 232.348 265.616 396.015 1.00 79.38 164 LEU B CA 1
ATOM 9976 C C . LEU B 1 164 ? 232.596 265.917 394.538 1.00 79.38 164 LEU B C 1
ATOM 9977 O O . LEU B 1 164 ? 232.309 265.132 393.639 1.00 79.38 164 LEU B O 1
ATOM 9993 N N . THR B 1 165 ? 233.122 267.109 394.299 1.00 77.92 165 THR B N 1
ATOM 9994 C CA . THR B 1 165 ? 233.366 267.766 393.081 1.00 77.92 165 THR B CA 1
ATOM 9995 C C . THR B 1 165 ? 234.712 268.422 393.021 1.00 77.92 165 THR B C 1
ATOM 9996 O O . THR B 1 165 ? 235.272 268.766 394.060 1.00 77.92 165 THR B O 1
ATOM 10007 N N . ALA B 1 166 ? 235.258 268.650 391.883 1.00 75.71 166 ALA B N 1
ATOM 10008 C CA . ALA B 1 166 ? 236.458 269.337 391.638 1.00 75.71 166 ALA B CA 1
ATOM 10009 C C . ALA B 1 166 ? 236.402 270.719 392.214 1.00 75.71 166 ALA B C 1
ATOM 10010 O O . ALA B 1 166 ? 235.348 271.353 392.170 1.00 75.71 166 ALA B O 1
ATOM 10017 N N . HIS B 1 167 ? 237.446 271.247 392.736 1.00 75.10 167 HIS B N 1
ATOM 10018 C CA . HIS B 1 167 ? 237.640 272.517 393.299 1.00 75.10 167 HIS B CA 1
ATOM 10019 C C . HIS B 1 167 ? 238.522 273.386 392.462 1.00 75.10 167 HIS B C 1
ATOM 10020 O O . HIS B 1 167 ? 239.294 272.857 391.661 1.00 75.10 167 HIS B O 1
ATOM 10034 N N . LEU B 1 168 ? 238.491 274.656 392.600 1.00 73.26 168 LEU B N 1
ATOM 10035 C CA . LEU B 1 168 ? 239.344 275.648 392.097 1.00 73.26 168 LEU B CA 1
ATOM 10036 C C . LEU B 1 168 ? 239.893 276.506 393.191 1.00 73.26 168 LEU B C 1
ATOM 10037 O O . LEU B 1 168 ? 239.099 277.176 393.854 1.00 73.26 168 LEU B O 1
ATOM 10053 N N . VAL B 1 169 ? 241.145 276.547 393.450 1.00 73.29 169 VAL B N 1
ATOM 10054 C CA . VAL B 1 169 ? 241.837 277.264 394.443 1.00 73.29 169 VAL B CA 1
ATOM 10055 C C . VAL B 1 169 ? 242.752 278.286 393.850 1.00 73.29 169 VAL B C 1
ATOM 10056 O O . VAL B 1 169 ? 243.604 277.912 393.038 1.00 73.29 169 VAL B O 1
ATOM 10069 N N . ILE B 1 170 ? 242.660 279.525 394.166 1.00 71.56 170 ILE B N 1
ATOM 10070 C CA . ILE B 1 170 ? 243.453 280.623 393.790 1.00 71.56 170 ILE B CA 1
ATOM 10071 C C . ILE B 1 170 ? 244.362 281.005 394.911 1.00 71.56 170 ILE B C 1
ATOM 10072 O O . ILE B 1 170 ? 243.925 281.755 395.790 1.00 71.56 170 ILE B O 1
ATOM 10088 N N . LEU B 1 171 ? 245.565 280.569 394.971 1.00 73.40 171 LEU B N 1
ATOM 10089 C CA . LEU B 1 171 ? 246.582 280.836 395.902 1.00 73.40 171 LEU B CA 1
ATOM 10090 C C . LEU B 1 171 ? 247.351 282.060 395.515 1.00 73.40 171 LEU B C 1
ATOM 10091 O O . LEU B 1 171 ? 247.335 282.434 394.344 1.00 73.40 171 LEU B O 1
ATOM 10107 N N . VAL B 1 172 ? 247.932 282.762 396.477 1.00 73.13 172 VAL B N 1
ATOM 10108 C CA . VAL B 1 172 ? 248.873 283.849 396.211 1.00 73.13 172 VAL B CA 1
ATOM 10109 C C . VAL B 1 172 ? 250.251 283.232 396.105 1.00 73.13 172 VAL B C 1
ATOM 10110 O O . VAL B 1 172 ? 250.663 282.485 396.982 1.00 73.13 172 VAL B O 1
ATOM 10123 N N . TYR B 1 173 ? 250.961 283.465 395.015 1.00 72.01 173 TYR B N 1
ATOM 10124 C CA . TYR B 1 173 ? 252.210 282.771 394.720 1.00 72.01 173 TYR B CA 1
ATOM 10125 C C . TYR B 1 173 ? 253.421 283.658 394.961 1.00 72.01 173 TYR B C 1
ATOM 10126 O O . TYR B 1 173 ? 254.321 283.270 395.689 1.00 72.01 173 TYR B O 1
ATOM 10144 N N . ASN B 1 174 ? 253.407 284.877 394.432 1.00 74.01 174 ASN B N 1
ATOM 10145 C CA . ASN B 1 174 ? 254.302 285.943 394.848 1.00 74.01 174 ASN B CA 1
ATOM 10146 C C . ASN B 1 174 ? 253.447 287.113 395.322 1.00 74.01 174 ASN B C 1
ATOM 10147 O O . ASN B 1 174 ? 252.507 287.514 394.641 1.00 74.01 174 ASN B O 1
ATOM 10158 N N . ASP B 1 175 ? 253.774 287.629 396.495 1.00 77.62 175 ASP B N 1
ATOM 10159 C CA . ASP B 1 175 ? 253.029 288.653 397.213 1.00 77.62 175 ASP B CA 1
ATOM 10160 C C . ASP B 1 175 ? 252.842 289.932 396.380 1.00 77.62 175 ASP B C 1
ATOM 10161 O O . ASP B 1 175 ? 253.691 290.280 395.563 1.00 77.62 175 ASP B O 1
ATOM 10170 N N . LEU B 1 176 ? 251.731 290.631 396.587 1.00 75.47 176 LEU B N 1
ATOM 10171 C CA . LEU B 1 176 ? 251.372 291.864 395.902 1.00 75.47 176 LEU B CA 1
ATOM 10172 C C . LEU B 1 176 ? 252.286 293.010 396.347 1.00 75.47 176 LEU B C 1
ATOM 10173 O O . LEU B 1 176 ? 252.016 293.720 397.310 1.00 75.47 176 LEU B O 1
ATOM 10189 N N . LEU B 1 177 ? 253.383 293.196 395.638 1.00 76.98 177 LEU B N 1
ATOM 10190 C CA . LEU B 1 177 ? 254.293 294.313 395.805 1.00 76.98 177 LEU B CA 1
ATOM 10191 C C . LEU B 1 177 ? 253.621 295.610 395.386 1.00 76.98 177 LEU B C 1
ATOM 10192 O O . LEU B 1 177 ? 253.271 295.782 394.218 1.00 76.98 177 LEU B O 1
ATOM 10208 N N . ASN B 1 178 ? 253.564 296.567 396.302 1.00 77.43 178 ASN B N 1
ATOM 10209 C CA . ASN B 1 178 ? 253.354 297.962 395.963 1.00 77.43 178 ASN B CA 1
ATOM 10210 C C . ASN B 1 178 ? 254.620 298.746 396.303 1.00 77.43 178 ASN B C 1
ATOM 10211 O O . ASN B 1 178 ? 255.017 298.738 397.466 1.00 77.43 178 ASN B O 1
ATOM 10222 N N . PRO B 1 179 ? 255.257 299.445 395.353 1.00 77.55 179 PRO B N 1
ATOM 10223 C CA . PRO B 1 179 ? 256.414 300.283 395.638 1.00 77.55 179 PRO B CA 1
ATOM 10224 C C . PRO B 1 179 ? 256.150 301.343 396.694 1.00 77.55 179 PRO B C 1
ATOM 10225 O O . PRO B 1 179 ? 257.056 301.699 397.435 1.00 77.55 179 PRO B O 1
ATOM 10236 N N . TYR B 1 180 ? 254.921 301.831 396.779 1.00 80.97 180 TYR B N 1
ATOM 10237 C CA . TYR B 1 180 ? 254.518 302.909 397.662 1.00 80.97 180 TYR B CA 1
ATOM 10238 C C . TYR B 1 180 ? 254.211 302.439 399.073 1.00 80.97 180 TYR B C 1
ATOM 10239 O O . TYR B 1 180 ? 253.354 301.593 399.297 1.00 80.97 180 TYR B O 1
ATOM 10257 N N . GLN B 1 181 ? 254.860 303.055 400.047 1.00 97.33 181 GLN B N 1
ATOM 10258 C CA . GLN B 1 181 ? 254.645 302.767 401.458 1.00 97.33 181 GLN B CA 1
ATOM 10259 C C . GLN B 1 181 ? 254.595 304.051 402.308 1.00 97.33 181 GLN B C 1
ATOM 10260 O O . GLN B 1 181 ? 254.929 304.036 403.486 1.00 97.33 181 GLN B O 1
ATOM 10274 N N . ASN B 1 182 ? 254.183 305.188 401.729 1.00 99.50 182 ASN B N 1
ATOM 10275 C CA . ASN B 1 182 ? 253.995 306.424 402.501 1.00 99.50 182 ASN B CA 1
ATOM 10276 C C . ASN B 1 182 ? 252.778 306.324 403.442 1.00 99.50 182 ASN B C 1
ATOM 10277 O O . ASN B 1 182 ? 252.875 306.623 404.632 1.00 99.50 182 ASN B O 1
ATOM 10288 N N . THR B 1 183 ? 251.650 305.820 402.931 1.00 99.63 183 THR B N 1
ATOM 10289 C CA . THR B 1 183 ? 250.672 305.120 403.776 1.00 99.63 183 THR B CA 1
ATOM 10290 C C . THR B 1 183 ? 251.265 303.730 404.019 1.00 99.63 183 THR B C 1
ATOM 10291 O O . THR B 1 183 ? 251.409 302.949 403.078 1.00 99.63 183 THR B O 1
ATOM 10302 N N . THR B 1 184 ? 251.721 303.445 405.239 1.00 99.81 184 THR B N 1
ATOM 10303 C CA . THR B 1 184 ? 252.661 302.333 405.465 1.00 99.81 184 THR B CA 1
ATOM 10304 C C . THR B 1 184 ? 252.035 300.954 405.295 1.00 99.81 184 THR B C 1
ATOM 10305 O O . THR B 1 184 ? 252.735 300.004 404.957 1.00 99.81 184 THR B O 1
ATOM 10316 N N . THR B 1 185 ? 250.740 300.807 405.575 1.00 95.22 185 THR B N 1
ATOM 10317 C CA . THR B 1 185 ? 250.083 299.502 405.728 1.00 95.22 185 THR B CA 1
ATOM 10318 C C . THR B 1 185 ? 248.597 299.574 405.383 1.00 95.22 185 THR B C 1
ATOM 10319 O O . THR B 1 185 ? 247.987 300.641 405.409 1.00 95.22 185 THR B O 1
ATOM 10330 N N . GLY B 1 186 ? 248.016 298.418 405.050 1.00 89.04 186 GLY B N 1
ATOM 10331 C CA . GLY B 1 186 ? 246.600 298.256 404.713 1.00 89.04 186 GLY B CA 1
ATOM 10332 C C . GLY B 1 186 ? 246.249 298.457 403.239 1.00 89.04 186 GLY B C 1
ATOM 10333 O O . GLY B 1 186 ? 245.070 298.506 402.909 1.00 89.04 186 GLY B O 1
ATOM 10337 N N . THR B 1 187 ? 247.234 298.581 402.346 1.00 82.23 187 THR B N 1
ATOM 10338 C CA . THR B 1 187 ? 247.020 298.764 400.897 1.00 82.23 187 THR B CA 1
ATOM 10339 C C . THR B 1 187 ? 246.534 297.475 400.222 1.00 82.23 187 THR B C 1
ATOM 10340 O O . THR B 1 187 ? 246.783 296.369 400.701 1.00 82.23 187 THR B O 1
ATOM 10351 N N . SER B 1 188 ? 245.780 297.588 399.127 1.00 77.33 188 SER B N 1
ATOM 10352 C CA . SER B 1 188 ? 245.010 296.454 398.595 1.00 77.33 188 SER B CA 1
ATOM 10353 C C . SER B 1 188 ? 244.641 296.557 397.113 1.00 77.33 188 SER B C 1
ATOM 10354 O O . SER B 1 188 ? 244.729 297.613 396.496 1.00 77.33 188 SER B O 1
ATOM 10362 N N . CYS B 1 189 ? 244.219 295.432 396.545 1.00 76.84 189 CYS B N 1
ATOM 10363 C CA . CYS B 1 189 ? 243.791 295.229 395.164 1.00 76.84 189 CYS B CA 1
ATOM 10364 C C . CYS B 1 189 ? 242.523 294.361 395.154 1.00 76.84 189 CYS B C 1
ATOM 10365 O O . CYS B 1 189 ? 242.186 293.728 396.149 1.00 76.84 189 CYS B O 1
ATOM 10373 N N . THR B 1 190 ? 241.769 294.370 394.065 1.00 75.11 190 THR B N 1
ATOM 10374 C CA . THR B 1 190 ? 240.411 293.813 393.993 1.00 75.11 190 THR B CA 1
ATOM 10375 C C . THR B 1 190 ? 240.316 292.806 392.863 1.00 75.11 190 THR B C 1
ATOM 10376 O O . THR B 1 190 ? 240.666 293.119 391.726 1.00 75.11 190 THR B O 1
ATOM 10387 N N . VAL B 1 191 ? 239.808 291.611 393.138 1.00 73.80 191 VAL B N 1
ATOM 10388 C CA . VAL B 1 191 ? 239.643 290.519 392.270 1.00 73.80 191 VAL B CA 1
ATOM 10389 C C . VAL B 1 191 ? 238.202 290.123 392.181 1.00 73.80 191 VAL B C 1
ATOM 10390 O O . VAL B 1 191 ? 237.712 289.476 393.113 1.00 73.80 191 VAL B O 1
ATOM 10403 N N . THR B 1 192 ? 237.519 290.476 391.106 1.00 74.45 192 THR B N 1
ATOM 10404 C CA . THR B 1 192 ? 236.094 290.199 390.964 1.00 74.45 192 THR B CA 1
ATOM 10405 C C . THR B 1 192 ? 235.893 288.953 390.132 1.00 74.45 192 THR B C 1
ATOM 10406 O O . THR B 1 192 ? 236.607 288.734 389.155 1.00 74.45 192 THR B O 1
ATOM 10417 N N . VAL B 1 193 ? 234.967 288.108 390.567 1.00 73.74 193 VAL B N 1
ATOM 10418 C CA . VAL B 1 193 ? 234.624 286.826 390.096 1.00 73.74 193 VAL B CA 1
ATOM 10419 C C . VAL B 1 193 ? 233.298 286.830 389.404 1.00 73.74 193 VAL B C 1
ATOM 10420 O O . VAL B 1 193 ? 232.335 287.336 389.990 1.00 73.74 193 VAL B O 1
ATOM 10433 N N . GLU B 1 194 ? 233.154 286.317 388.238 1.00 74.36 194 GLU B N 1
ATOM 10434 C CA . GLU B 1 194 ? 231.991 286.130 387.476 1.00 74.36 194 GLU B CA 1
ATOM 10435 C C . GLU B 1 194 ? 231.836 284.706 387.037 1.00 74.36 194 GLU B C 1
ATOM 10436 O O . GLU B 1 194 ? 232.842 284.049 386.769 1.00 74.36 194 GLU B O 1
ATOM 10448 N N . THR B 1 195 ? 230.611 284.248 386.897 1.00 74.37 195 THR B N 1
ATOM 10449 C CA . THR B 1 195 ? 230.351 282.842 386.546 1.00 74.37 195 THR B CA 1
ATOM 10450 C C . THR B 1 195 ? 229.490 282.701 385.306 1.00 74.37 195 THR B C 1
ATOM 10451 O O . THR B 1 195 ? 228.754 283.601 384.937 1.00 74.37 195 THR B O 1
ATOM 10462 N N . ARG B 1 196 ? 229.609 281.571 384.609 1.00 73.19 196 ARG B N 1
ATOM 10463 C CA . ARG B 1 196 ? 228.747 281.175 383.496 1.00 73.19 196 ARG B CA 1
ATOM 10464 C C . ARG B 1 196 ? 228.635 279.665 383.421 1.00 73.19 196 ARG B C 1
ATOM 10465 O O . ARG B 1 196 ? 229.565 278.939 383.768 1.00 73.19 196 ARG B O 1
ATOM 10486 N N . GLY B 1 197 ? 227.505 279.157 382.913 1.00 73.62 197 GLY B N 1
ATOM 10487 C CA . GLY B 1 197 ? 227.438 277.773 382.486 1.00 73.62 197 GLY B CA 1
ATOM 10488 C C . GLY B 1 197 ? 228.523 277.503 381.447 1.00 73.62 197 GLY B C 1
ATOM 10489 O O . GLY B 1 197 ? 228.807 278.352 380.618 1.00 73.62 197 GLY B O 1
ATOM 10493 N N . GLY B 1 198 ? 229.194 276.356 381.484 1.00 74.89 198 GLY B N 1
ATOM 10494 C CA . GLY B 1 198 ? 230.091 275.988 380.403 1.00 74.89 198 GLY B CA 1
ATOM 10495 C C . GLY B 1 198 ? 229.308 275.698 379.138 1.00 74.89 198 GLY B C 1
ATOM 10496 O O . GLY B 1 198 ? 228.066 275.697 379.131 1.00 74.89 198 GLY B O 1
ATOM 10500 N N . THR B 1 199 ? 229.976 275.412 378.045 1.00 74.84 199 THR B N 1
ATOM 10501 C CA . THR B 1 199 ? 229.337 274.989 376.793 1.00 74.84 199 THR B CA 1
ATOM 10502 C C . THR B 1 199 ? 228.459 273.742 376.943 1.00 74.84 199 THR B C 1
ATOM 10503 O O . THR B 1 199 ? 227.570 273.544 376.137 1.00 74.84 199 THR B O 1
ATOM 10514 N N . ASP B 1 200 ? 228.658 272.969 378.008 1.00 74.82 200 ASP B N 1
ATOM 10515 C CA . ASP B 1 200 ? 228.120 271.690 378.242 1.00 74.82 200 ASP B CA 1
ATOM 10516 C C . ASP B 1 200 ? 227.343 271.499 379.512 1.00 74.82 200 ASP B C 1
ATOM 10517 O O . ASP B 1 200 ? 227.042 270.363 379.884 1.00 74.82 200 ASP B O 1
ATOM 10526 N N . PHE B 1 201 ? 227.027 272.502 380.241 1.00 73.76 201 PHE B N 1
ATOM 10527 C CA . PHE B 1 201 ? 226.204 272.505 381.379 1.00 73.76 201 PHE B CA 1
ATOM 10528 C C . PHE B 1 201 ? 224.773 272.329 380.994 1.00 73.76 201 PHE B C 1
ATOM 10529 O O . PHE B 1 201 ? 224.292 273.082 380.147 1.00 73.76 201 PHE B O 1
ATOM 10546 N N . GLU B 1 202 ? 224.049 271.422 381.529 1.00 75.69 202 GLU B N 1
ATOM 10547 C CA . GLU B 1 202 ? 222.728 271.085 381.212 1.00 75.69 202 GLU B CA 1
ATOM 10548 C C . GLU B 1 202 ? 222.013 270.402 382.335 1.00 75.69 202 GLU B C 1
ATOM 10549 O O . GLU B 1 202 ? 222.433 269.311 382.717 1.00 75.69 202 GLU B O 1
ATOM 10561 N N . PHE B 1 203 ? 220.986 271.015 382.897 1.00 73.97 203 PHE B N 1
ATOM 10562 C CA . PHE B 1 203 ? 220.174 270.385 383.901 1.00 73.97 203 PHE B CA 1
ATOM 10563 C C . PHE B 1 203 ? 219.387 269.216 383.272 1.00 73.97 203 PHE B C 1
ATOM 10564 O O . PHE B 1 203 ? 219.110 269.199 382.076 1.00 73.97 203 PHE B O 1
ATOM 10581 N N . HIS B 1 204 ? 219.005 268.245 384.101 1.00 75.99 204 HIS B N 1
ATOM 10582 C CA . HIS B 1 204 ? 218.586 266.956 383.736 1.00 75.99 204 HIS B CA 1
ATOM 10583 C C . HIS B 1 204 ? 217.145 266.543 383.906 1.00 75.99 204 HIS B C 1
ATOM 10584 O O . HIS B 1 204 ? 216.452 266.225 382.936 1.00 75.99 204 HIS B O 1
ATOM 10598 N N . LEU B 1 205 ? 216.620 266.505 385.076 1.00 75.26 205 LEU B N 1
ATOM 10599 C CA . LEU B 1 205 ? 215.338 266.043 385.428 1.00 75.26 205 LEU B CA 1
ATOM 10600 C C . LEU B 1 205 ? 214.407 267.114 385.918 1.00 75.26 205 LEU B C 1
ATOM 10601 O O . LEU B 1 205 ? 214.729 267.757 386.918 1.00 75.26 205 LEU B O 1
ATOM 10617 N N . LEU B 1 206 ? 213.277 267.351 385.254 1.00 73.41 206 LEU B N 1
ATOM 10618 C CA . LEU B 1 206 ? 212.374 268.440 385.616 1.00 73.41 206 LEU B CA 1
ATOM 10619 C C . LEU B 1 206 ? 211.575 268.121 386.880 1.00 73.41 206 LEU B C 1
ATOM 10620 O O . LEU B 1 206 ? 211.063 267.022 387.040 1.00 73.41 206 LEU B O 1
ATOM 10636 N N . LYS B 1 207 ? 211.467 269.090 387.785 1.00 74.19 207 LYS B N 1
ATOM 10637 C CA . LYS B 1 207 ? 210.824 268.989 389.095 1.00 74.19 207 LYS B CA 1
ATOM 10638 C C . LYS B 1 207 ? 209.954 270.217 389.334 1.00 74.19 207 LYS B C 1
ATOM 10639 O O . LYS B 1 207 ? 210.383 271.305 388.961 1.00 74.19 207 LYS B O 1
ATOM 10658 N N . PRO B 1 208 ? 208.796 270.106 389.993 1.00 72.88 208 PRO B N 1
ATOM 10659 C CA . PRO B 1 208 ? 208.037 271.278 390.355 1.00 72.88 208 PRO B CA 1
ATOM 10660 C C . PRO B 1 208 ? 208.841 272.179 391.273 1.00 72.88 208 PRO B C 1
ATOM 10661 O O . PRO B 1 208 ? 209.443 271.688 392.228 1.00 72.88 208 PRO B O 1
ATOM 10672 N N . PRO B 1 209 ? 208.827 273.496 391.077 1.00 71.93 209 PRO B N 1
ATOM 10673 C CA . PRO B 1 209 ? 209.247 274.409 392.114 1.00 71.93 209 PRO B CA 1
ATOM 10674 C C . PRO B 1 209 ? 208.536 274.084 393.427 1.00 71.93 209 PRO B C 1
ATOM 10675 O O . PRO B 1 209 ? 207.422 273.562 393.435 1.00 71.93 209 PRO B O 1
ATOM 10686 N N . SER B 1 210 ? 209.171 274.361 394.555 1.00 73.41 210 SER B N 1
ATOM 10687 C CA . SER B 1 210 ? 208.719 274.026 395.917 1.00 73.41 210 SER B CA 1
ATOM 10688 C C . SER B 1 210 ? 208.718 272.539 396.287 1.00 73.41 210 SER B C 1
ATOM 10689 O O . SER B 1 210 ? 208.535 272.209 397.456 1.00 73.41 210 SER B O 1
ATOM 10697 N N . ARG B 1 211 ? 208.966 271.626 395.351 1.00 75.30 211 ARG B N 1
ATOM 10698 C CA . ARG B 1 211 ? 208.986 270.194 395.658 1.00 75.30 211 ARG B CA 1
ATOM 10699 C C . ARG B 1 211 ? 210.248 269.775 396.412 1.00 75.30 211 ARG B C 1
ATOM 10700 O O . ARG B 1 211 ? 211.362 269.948 395.926 1.00 75.30 211 ARG B O 1
ATOM 10721 N N . LYS B 1 212 ? 210.050 269.141 397.572 1.00 78.69 212 LYS B N 1
ATOM 10722 C CA . LYS B 1 212 ? 211.078 268.518 398.416 1.00 78.69 212 LYS B CA 1
ATOM 10723 C C . LYS B 1 212 ? 211.781 267.376 397.693 1.00 78.69 212 LYS B C 1
ATOM 10724 O O . LYS B 1 212 ? 211.127 266.425 397.271 1.00 78.69 212 LYS B O 1
ATOM 10743 N N . MET B 1 213 ? 213.099 267.393 397.552 1.00 78.28 213 MET B N 1
ATOM 10744 C CA . MET B 1 213 ? 213.869 266.292 397.144 1.00 78.28 213 MET B CA 1
ATOM 10745 C C . MET B 1 213 ? 213.976 265.285 398.249 1.00 78.28 213 MET B C 1
ATOM 10746 O O . MET B 1 213 ? 213.939 265.655 399.423 1.00 78.28 213 MET B O 1
ATOM 10760 N N . ILE B 1 214 ? 214.127 264.038 397.976 1.00 78.07 214 ILE B N 1
ATOM 10761 C CA . ILE B 1 214 ? 214.466 263.025 398.888 1.00 78.07 214 ILE B CA 1
ATOM 10762 C C . ILE B 1 214 ? 215.683 263.465 399.638 1.00 78.07 214 ILE B C 1
ATOM 10763 O O . ILE B 1 214 ? 216.515 264.181 399.073 1.00 78.07 214 ILE B O 1
ATOM 10779 N N . PHE B 1 215 ? 215.861 263.115 400.858 1.00 80.36 215 PHE B N 1
ATOM 10780 C CA . PHE B 1 215 ? 216.826 263.646 401.738 1.00 80.36 215 PHE B CA 1
ATOM 10781 C C . PHE B 1 215 ? 216.974 265.135 401.551 1.00 80.36 215 PHE B C 1
ATOM 10782 O O . PHE B 1 215 ? 218.052 265.604 401.197 1.00 80.36 215 PHE B O 1
ATOM 10799 N N . GLY B 1 216 ? 215.975 265.910 401.732 1.00 81.06 216 GLY B N 1
ATOM 10800 C CA . GLY B 1 216 ? 215.997 267.253 402.034 1.00 81.06 216 GLY B CA 1
ATOM 10801 C C . GLY B 1 216 ? 215.302 268.200 401.155 1.00 81.06 216 GLY B C 1
ATOM 10802 O O . GLY B 1 216 ? 215.104 267.911 399.980 1.00 81.06 216 GLY B O 1
ATOM 10806 N N . ALA B 1 217 ? 214.899 269.324 401.630 1.00 82.48 217 ALA B N 1
ATOM 10807 C CA . ALA B 1 217 ? 214.389 270.463 400.983 1.00 82.48 217 ALA B CA 1
ATOM 10808 C C . ALA B 1 217 ? 215.486 271.391 400.530 1.00 82.48 217 ALA B C 1
ATOM 10809 O O . ALA B 1 217 ? 216.605 271.321 401.038 1.00 82.48 217 ALA B O 1
ATOM 10816 N N . ASP B 1 218 ? 215.245 272.273 399.637 1.00 82.06 218 ASP B N 1
ATOM 10817 C CA . ASP B 1 218 ? 216.143 273.223 399.116 1.00 82.06 218 ASP B CA 1
ATOM 10818 C C . ASP B 1 218 ? 216.586 274.156 400.200 1.00 82.06 218 ASP B C 1
ATOM 10819 O O . ASP B 1 218 ? 215.739 274.923 400.664 1.00 82.06 218 ASP B O 1
ATOM 10828 N N . PRO B 1 219 ? 217.846 274.179 400.635 1.00 80.13 219 PRO B N 1
ATOM 10829 C CA . PRO B 1 219 ? 218.256 275.035 401.725 1.00 80.13 219 PRO B CA 1
ATOM 10830 C C . PRO B 1 219 ? 218.347 276.500 401.442 1.00 80.13 219 PRO B C 1
ATOM 10831 O O . PRO B 1 219 ? 218.916 277.236 402.250 1.00 80.13 219 PRO B O 1
ATOM 10842 N N . SER B 1 220 ? 217.889 277.011 400.353 1.00 79.49 220 SER B N 1
ATOM 10843 C CA . SER B 1 220 ? 217.887 278.374 400.002 1.00 79.49 220 SER B CA 1
ATOM 10844 C C . SER B 1 220 ? 217.081 279.215 400.946 1.00 79.49 220 SER B C 1
ATOM 10845 O O . SER B 1 220 ? 217.497 280.284 401.394 1.00 79.49 220 SER B O 1
ATOM 10853 N N . ARG B 1 221 ? 215.910 278.804 401.278 1.00 81.83 221 ARG B N 1
ATOM 10854 C CA . ARG B 1 221 ? 214.966 279.382 402.153 1.00 81.83 221 ARG B CA 1
ATOM 10855 C C . ARG B 1 221 ? 215.330 279.093 403.583 1.00 81.83 221 ARG B C 1
ATOM 10856 O O . ARG B 1 221 ? 214.660 278.301 404.249 1.00 81.83 221 ARG B O 1
ATOM 10877 N N . LEU B 1 222 ? 216.371 279.632 404.109 1.00 80.69 222 LEU B N 1
ATOM 10878 C CA . LEU B 1 222 ? 216.815 279.489 405.434 1.00 80.69 222 LEU B CA 1
ATOM 10879 C C . LEU B 1 222 ? 217.016 280.772 406.187 1.00 80.69 222 LEU B C 1
ATOM 10880 O O . LEU B 1 222 ? 216.626 280.925 407.347 1.00 80.69 222 LEU B O 1
ATOM 10896 N N . ILE B 1 223 ? 217.627 281.728 405.593 1.00 79.56 223 ILE B N 1
ATOM 10897 C CA . ILE B 1 223 ? 217.858 283.062 405.993 1.00 79.56 223 ILE B CA 1
ATOM 10898 C C . ILE B 1 223 ? 217.016 284.008 405.187 1.00 79.56 223 ILE B C 1
ATOM 10899 O O . ILE B 1 223 ? 217.151 283.974 403.961 1.00 79.56 223 ILE B O 1
ATOM 10915 N N . PRO B 1 224 ? 216.168 284.837 405.763 1.00 79.31 224 PRO B N 1
ATOM 10916 C CA . PRO B 1 224 ? 215.485 285.829 404.988 1.00 79.31 224 PRO B CA 1
ATOM 10917 C C . PRO B 1 224 ? 216.380 286.632 404.100 1.00 79.31 224 PRO B C 1
ATOM 10918 O O . PRO B 1 224 ? 217.593 286.652 404.297 1.00 79.31 224 PRO B O 1
ATOM 10929 N N . LYS B 1 225 ? 215.860 287.320 403.144 1.00 81.06 225 LYS B N 1
ATOM 10930 C CA . LYS B 1 225 ? 216.517 288.133 402.204 1.00 81.06 225 LYS B CA 1
ATOM 10931 C C . LYS B 1 225 ? 216.991 289.437 402.766 1.00 81.06 225 LYS B C 1
ATOM 10932 O O . LYS B 1 225 ? 217.998 290.002 402.334 1.00 81.06 225 LYS B O 1
ATOM 10951 N N . LYS B 1 226 ? 216.305 289.999 403.690 1.00 81.65 226 LYS B N 1
ATOM 10952 C CA . LYS B 1 226 ? 216.468 291.260 404.286 1.00 81.65 226 LYS B CA 1
ATOM 10953 C C . LYS B 1 226 ? 216.629 291.199 405.776 1.00 81.65 226 LYS B C 1
ATOM 10954 O O . LYS B 1 226 ? 215.965 290.385 406.419 1.00 81.65 226 LYS B O 1
ATOM 10973 N N . SER B 1 227 ? 217.444 292.004 406.375 1.00 81.19 227 SER B N 1
ATOM 10974 C CA . SER B 1 227 ? 217.697 292.095 407.759 1.00 81.19 227 SER B CA 1
ATOM 10975 C C . SER B 1 227 ? 216.474 292.429 408.557 1.00 81.19 227 SER B C 1
ATOM 10976 O O . SER B 1 227 ? 216.359 292.102 409.740 1.00 81.19 227 SER B O 1
ATOM 10984 N N . MET B 1 228 ? 215.538 293.105 407.996 1.00 82.29 228 MET B N 1
ATOM 10985 C CA . MET B 1 228 ? 214.351 293.559 408.598 1.00 82.29 228 MET B CA 1
ATOM 10986 C C . MET B 1 228 ? 213.608 292.455 409.288 1.00 82.29 228 MET B C 1
ATOM 10987 O O . MET B 1 228 ? 212.891 292.663 410.270 1.00 82.29 228 MET B O 1
ATOM 11001 N N . PHE B 1 229 ? 213.695 291.266 408.814 1.00 81.94 229 PHE B N 1
ATOM 11002 C CA . PHE B 1 229 ? 212.964 290.112 409.135 1.00 81.94 229 PHE B CA 1
ATOM 11003 C C . PHE B 1 229 ? 213.688 289.135 410.010 1.00 81.94 229 PHE B C 1
ATOM 11004 O O . PHE B 1 229 ? 213.305 287.967 410.077 1.00 81.94 229 PHE B O 1
ATOM 11021 N N . TRP B 1 230 ? 214.750 289.492 410.638 1.00 80.49 230 TRP B N 1
ATOM 11022 C CA . TRP B 1 230 ? 215.651 288.725 411.409 1.00 80.49 230 TRP B CA 1
ATOM 11023 C C . TRP B 1 230 ? 215.280 288.763 412.859 1.00 80.49 230 TRP B C 1
ATOM 11024 O O . TRP B 1 230 ? 215.562 289.764 413.515 1.00 80.49 230 TRP B O 1
ATOM 11045 N N . GLU B 1 231 ? 214.682 287.778 413.415 1.00 85.13 231 GLU B N 1
ATOM 11046 C CA . GLU B 1 231 ? 214.479 287.512 414.778 1.00 85.13 231 GLU B CA 1
ATOM 11047 C C . GLU B 1 231 ? 215.389 286.431 415.273 1.00 85.13 231 GLU B C 1
ATOM 11048 O O . GLU B 1 231 ? 215.715 285.524 414.511 1.00 85.13 231 GLU B O 1
ATOM 11060 N N . GLY B 1 232 ? 215.839 286.537 416.514 1.00 86.14 232 GLY B N 1
ATOM 11061 C CA . GLY B 1 232 ? 216.623 285.509 417.181 1.00 86.14 232 GLY B CA 1
ATOM 11062 C C . GLY B 1 232 ? 215.728 284.451 417.813 1.00 86.14 232 GLY B C 1
ATOM 11063 O O . GLY B 1 232 ? 214.587 284.706 418.191 1.00 86.14 232 GLY B O 1
ATOM 11067 N N . ASN B 1 233 ? 216.222 283.231 417.935 1.00 85.51 233 ASN B N 1
ATOM 11068 C CA . ASN B 1 233 ? 215.538 282.110 418.434 1.00 85.51 233 ASN B CA 1
ATOM 11069 C C . ASN B 1 233 ? 215.529 281.969 419.929 1.00 85.51 233 ASN B C 1
ATOM 11070 O O . ASN B 1 233 ? 214.804 281.124 420.460 1.00 85.51 233 ASN B O 1
ATOM 11081 N N . ARG B 1 234 ? 216.306 282.681 420.671 1.00 86.35 234 ARG B N 1
ATOM 11082 C CA . ARG B 1 234 ? 216.355 282.663 422.079 1.00 86.35 234 ARG B CA 1
ATOM 11083 C C . ARG B 1 234 ? 215.281 283.497 422.719 1.00 86.35 234 ARG B C 1
ATOM 11084 O O . ARG B 1 234 ? 214.523 283.050 423.582 1.00 86.35 234 ARG B O 1
ATOM 11105 N N . LEU B 1 235 ? 215.212 284.775 422.369 1.00 88.71 235 LEU B N 1
ATOM 11106 C CA . LEU B 1 235 ? 214.299 285.774 422.951 1.00 88.71 235 LEU B CA 1
ATOM 11107 C C . LEU B 1 235 ? 213.911 286.808 421.882 1.00 88.71 235 LEU B C 1
ATOM 11108 O O . LEU B 1 235 ? 214.719 287.078 420.995 1.00 88.71 235 LEU B O 1
ATOM 11124 N N . PRO B 1 236 ? 212.706 287.391 421.929 1.00 85.34 236 PRO B N 1
ATOM 11125 C CA . PRO B 1 236 ? 212.260 288.336 420.925 1.00 85.34 236 PRO B CA 1
ATOM 11126 C C . PRO B 1 236 ? 213.017 289.657 421.035 1.00 85.34 236 PRO B C 1
ATOM 11127 O O . PRO B 1 236 ? 213.259 290.162 422.129 1.00 85.34 236 PRO B O 1
ATOM 11138 N N . GLY B 1 237 ? 213.368 290.238 419.894 1.00 85.39 237 GLY B N 1
ATOM 11139 C CA . GLY B 1 237 ? 214.119 291.484 419.809 1.00 85.39 237 GLY B CA 1
ATOM 11140 C C . GLY B 1 237 ? 214.503 291.830 418.380 1.00 85.39 237 GLY B C 1
ATOM 11141 O O . GLY B 1 237 ? 214.427 290.984 417.495 1.00 85.39 237 GLY B O 1
ATOM 11145 N N . GLU B 1 238 ? 214.919 293.069 418.136 1.00 88.56 238 GLU B N 1
ATOM 11146 C CA . GLU B 1 238 ? 215.474 293.473 416.843 1.00 88.56 238 GLU B CA 1
ATOM 11147 C C . GLU B 1 238 ? 216.932 293.020 416.722 1.00 88.56 238 GLU B C 1
ATOM 11148 O O . GLU B 1 238 ? 217.702 293.110 417.678 1.00 88.56 238 GLU B O 1
ATOM 11160 N N . PHE B 1 239 ? 217.340 292.522 415.563 1.00 84.45 239 PHE B N 1
ATOM 11161 C CA . PHE B 1 239 ? 218.723 292.133 415.303 1.00 84.45 239 PHE B CA 1
ATOM 11162 C C . PHE B 1 239 ? 219.678 293.329 415.412 1.00 84.45 239 PHE B C 1
ATOM 11163 O O . PHE B 1 239 ? 219.392 294.392 414.870 1.00 84.45 239 PHE B O 1
ATOM 11180 N N . LYS B 1 240 ? 220.817 293.173 416.094 1.00 88.06 240 LYS B N 1
ATOM 11181 C CA . LYS B 1 240 ? 221.777 294.259 416.369 1.00 88.06 240 LYS B CA 1
ATOM 11182 C C . LYS B 1 240 ? 223.219 293.942 415.959 1.00 88.06 240 LYS B C 1
ATOM 11183 O O . LYS B 1 240 ? 224.074 294.819 416.064 1.00 88.06 240 LYS B O 1
ATOM 11202 N N . GLY B 1 241 ? 223.520 292.731 415.494 1.00 85.58 241 GLY B N 1
ATOM 11203 C CA . GLY B 1 241 ? 224.859 292.354 415.029 1.00 85.58 241 GLY B CA 1
ATOM 11204 C C . GLY B 1 241 ? 225.167 290.874 415.227 1.00 85.58 241 GLY B C 1
ATOM 11205 O O . GLY B 1 241 ? 224.290 290.078 415.552 1.00 85.58 241 GLY B O 1
ATOM 11209 N N . PHE B 1 242 ? 226.432 290.503 415.099 1.00 80.46 242 PHE B N 1
ATOM 11210 C CA . PHE B 1 242 ? 226.907 289.136 415.274 1.00 80.46 242 PHE B CA 1
ATOM 11211 C C . PHE B 1 242 ? 228.031 289.063 416.298 1.00 80.46 242 PHE B C 1
ATOM 11212 O O . PHE B 1 242 ? 228.793 290.011 416.477 1.00 80.46 242 PHE B O 1
ATOM 11229 N N . SER B 1 243 ? 228.152 287.923 416.959 1.00 79.48 243 SER B N 1
ATOM 11230 C CA . SER B 1 243 ? 229.237 287.591 417.866 1.00 79.48 243 SER B CA 1
ATOM 11231 C C . SER B 1 243 ? 229.834 286.265 417.442 1.00 79.48 243 SER B C 1
ATOM 11232 O O . SER B 1 243 ? 229.153 285.402 416.901 1.00 79.48 243 SER B O 1
ATOM 11240 N N . ILE B 1 244 ? 231.122 286.103 417.668 1.00 77.47 244 ILE B N 1
ATOM 11241 C CA . ILE B 1 244 ? 231.974 285.004 417.428 1.00 77.47 244 ILE B CA 1
ATOM 11242 C C . ILE B 1 244 ? 232.535 284.430 418.687 1.00 77.47 244 ILE B C 1
ATOM 11243 O O . ILE B 1 244 ? 232.997 285.200 419.532 1.00 77.47 244 ILE B O 1
ATOM 11259 N N . LYS B 1 245 ? 232.552 283.166 418.884 1.00 79.46 245 LYS B N 1
ATOM 11260 C CA . LYS B 1 245 ? 233.022 282.422 419.978 1.00 79.46 245 LYS B CA 1
ATOM 11261 C C . LYS B 1 245 ? 233.771 281.198 419.553 1.00 79.46 245 LYS B C 1
ATOM 11262 O O . LYS B 1 245 ? 233.430 280.627 418.514 1.00 79.46 245 LYS B O 1
ATOM 11281 N N . PRO B 1 246 ? 234.769 280.743 420.305 1.00 78.07 246 PRO B N 1
ATOM 11282 C CA . PRO B 1 246 ? 235.335 279.441 420.062 1.00 78.07 246 PRO B CA 1
ATOM 11283 C C . PRO B 1 246 ? 234.394 278.297 420.218 1.00 78.07 246 PRO B C 1
ATOM 11284 O O . PRO B 1 246 ? 234.548 277.257 419.570 1.00 78.07 246 PRO B O 1
ATOM 11295 N N . LEU B 1 247 ? 233.420 278.380 421.056 1.00 79.41 247 LEU B N 1
ATOM 11296 C CA . LEU B 1 247 ? 232.432 277.432 421.394 1.00 79.41 247 LEU B CA 1
ATOM 11297 C C . LEU B 1 247 ? 231.038 277.965 421.218 1.00 79.41 247 LEU B C 1
ATOM 11298 O O . LEU B 1 247 ? 230.864 279.181 421.167 1.00 79.41 247 LEU B O 1
ATOM 11314 N N . VAL B 1 248 ? 230.026 277.173 421.151 1.00 81.30 248 VAL B N 1
ATOM 11315 C CA . VAL B 1 248 ? 228.660 277.471 420.974 1.00 81.30 248 VAL B CA 1
ATOM 11316 C C . VAL B 1 248 ? 227.745 276.412 421.513 1.00 81.30 248 VAL B C 1
ATOM 11317 O O . VAL B 1 248 ? 228.071 275.227 421.417 1.00 81.30 248 VAL B O 1
ATOM 11330 N N . PHE B 1 249 ? 226.619 276.730 422.048 1.00 86.60 249 PHE B N 1
ATOM 11331 C CA . PHE B 1 249 ? 225.726 275.905 422.759 1.00 86.60 249 PHE B CA 1
ATOM 11332 C C . PHE B 1 249 ? 224.355 276.480 422.964 1.00 86.60 249 PHE B C 1
ATOM 11333 O O . PHE B 1 249 ? 224.258 277.561 423.544 1.00 86.60 249 PHE B O 1
ATOM 11350 N N . GLN B 1 250 ? 223.304 275.866 422.538 1.00 86.45 250 GLN B N 1
ATOM 11351 C CA . GLN B 1 250 ? 221.937 276.189 422.704 1.00 86.45 250 GLN B CA 1
ATOM 11352 C C . GLN B 1 250 ? 221.041 275.012 422.475 1.00 86.45 250 GLN B C 1
ATOM 11353 O O . GLN B 1 250 ? 221.283 274.282 421.511 1.00 86.45 250 GLN B O 1
ATOM 11367 N N . ALA B 1 251 ? 220.041 274.765 423.247 1.00 87.53 251 ALA B N 1
ATOM 11368 C CA . ALA B 1 251 ? 219.150 273.676 423.200 1.00 87.53 251 ALA B CA 1
ATOM 11369 C C . ALA B 1 251 ? 217.741 274.043 422.833 1.00 87.53 251 ALA B C 1
ATOM 11370 O O . ALA B 1 251 ? 217.140 273.526 421.886 1.00 87.53 251 ALA B O 1
ATOM 11377 N N . ASN B 1 252 ? 217.148 274.928 423.548 1.00 89.18 252 ASN B N 1
ATOM 11378 C CA . ASN B 1 252 ? 215.867 275.462 423.344 1.00 89.18 252 ASN B CA 1
ATOM 11379 C C . ASN B 1 252 ? 215.725 276.014 421.959 1.00 89.18 252 ASN B C 1
ATOM 11380 O O . ASN B 1 252 ? 216.630 276.709 421.495 1.00 89.18 252 ASN B O 1
ATOM 11391 N N . ARG B 1 253 ? 214.671 275.786 421.267 1.00 85.92 253 ARG B N 1
ATOM 11392 C CA . ARG B 1 253 ? 214.295 276.402 420.059 1.00 85.92 253 ARG B CA 1
ATOM 11393 C C . ARG B 1 253 ? 215.359 276.342 419.010 1.00 85.92 253 ARG B C 1
ATOM 11394 O O . ARG B 1 253 ? 215.338 277.135 418.063 1.00 85.92 253 ARG B O 1
ATOM 11415 N N . HIS B 1 254 ? 216.319 275.497 419.101 1.00 83.21 254 HIS B N 1
ATOM 11416 C CA . HIS B 1 254 ? 217.347 275.189 418.194 1.00 83.21 254 HIS B CA 1
ATOM 11417 C C . HIS B 1 254 ? 217.054 273.906 417.482 1.00 83.21 254 HIS B C 1
ATOM 11418 O O . HIS B 1 254 ? 216.931 272.881 418.161 1.00 83.21 254 HIS B O 1
ATOM 11432 N N . PHE B 1 255 ? 216.952 273.918 416.162 1.00 81.92 255 PHE B N 1
ATOM 11433 C CA . PHE B 1 255 ? 216.535 272.751 415.407 1.00 81.92 255 PHE B CA 1
ATOM 11434 C C . PHE B 1 255 ? 217.604 272.391 414.398 1.00 81.92 255 PHE B C 1
ATOM 11435 O O . PHE B 1 255 ? 218.162 273.272 413.741 1.00 81.92 255 PHE B O 1
ATOM 11452 N N . ASP B 1 256 ? 217.885 271.106 414.272 1.00 84.94 256 ASP B N 1
ATOM 11453 C CA . ASP B 1 256 ? 218.912 270.676 413.350 1.00 84.94 256 ASP B CA 1
ATOM 11454 C C . ASP B 1 256 ? 218.392 270.735 411.927 1.00 84.94 256 ASP B C 1
ATOM 11455 O O . ASP B 1 256 ? 217.222 271.031 411.678 1.00 84.94 256 ASP B O 1
ATOM 11464 N N . CYS B 1 257 ? 219.206 270.466 410.966 1.00 84.50 257 CYS B N 1
ATOM 11465 C CA . CYS B 1 257 ? 218.843 270.378 409.616 1.00 84.50 257 CYS B CA 1
ATOM 11466 C C . CYS B 1 257 ? 217.888 269.261 409.338 1.00 84.50 257 CYS B C 1
ATOM 11467 O O . CYS B 1 257 ? 217.246 269.237 408.285 1.00 84.50 257 CYS B O 1
ATOM 11475 N N . LYS B 1 258 ? 217.790 268.302 410.255 1.00 83.31 258 LYS B N 1
ATOM 11476 C CA . LYS B 1 258 ? 217.106 267.057 409.966 1.00 83.31 258 LYS B CA 1
ATOM 11477 C C . LYS B 1 258 ? 215.863 266.918 410.848 1.00 83.31 258 LYS B C 1
ATOM 11478 O O . LYS B 1 258 ? 215.404 265.809 411.116 1.00 83.31 258 LYS B O 1
ATOM 11497 N N . ARG B 1 259 ? 215.321 267.980 411.351 1.00 82.71 259 ARG B N 1
ATOM 11498 C CA . ARG B 1 259 ? 214.172 268.150 412.165 1.00 82.71 259 ARG B CA 1
ATOM 11499 C C . ARG B 1 259 ? 214.305 267.806 413.621 1.00 82.71 259 ARG B C 1
ATOM 11500 O O . ARG B 1 259 ? 213.418 268.103 414.422 1.00 82.71 259 ARG B O 1
ATOM 11521 N N . GLN B 1 260 ? 215.400 267.172 414.006 1.00 84.42 260 GLN B N 1
ATOM 11522 C CA . GLN B 1 260 ? 215.574 266.881 415.418 1.00 84.42 260 GLN B CA 1
ATOM 11523 C C . GLN B 1 260 ? 215.724 268.183 416.185 1.00 84.42 260 GLN B C 1
ATOM 11524 O O . GLN B 1 260 ? 216.223 269.177 415.655 1.00 84.42 260 GLN B O 1
ATOM 11538 N N . THR B 1 261 ? 215.281 268.189 417.433 1.00 84.11 261 THR B N 1
ATOM 11539 C CA . THR B 1 261 ? 215.416 269.368 418.268 1.00 84.11 261 THR B CA 1
ATOM 11540 C C . THR B 1 261 ? 215.451 268.935 419.714 1.00 84.11 261 THR B C 1
ATOM 11541 O O . THR B 1 261 ? 214.584 268.188 420.171 1.00 84.11 261 THR B O 1
ATOM 11552 N N . PHE B 1 262 ? 216.460 269.395 420.425 1.00 83.69 262 PHE B N 1
ATOM 11553 C CA . PHE B 1 262 ? 216.678 268.979 421.792 1.00 83.69 262 PHE B CA 1
ATOM 11554 C C . PHE B 1 262 ? 216.049 269.941 422.775 1.00 83.69 262 PHE B C 1
ATOM 11555 O O . PHE B 1 262 ? 215.974 269.638 423.965 1.00 83.69 262 PHE B O 1
ATOM 11572 N N . GLY B 1 263 ? 215.564 271.075 422.297 1.00 88.66 263 GLY B N 1
ATOM 11573 C CA . GLY B 1 263 ? 214.828 271.992 423.123 1.00 88.66 263 GLY B CA 1
ATOM 11574 C C . GLY B 1 263 ? 213.489 271.411 423.497 1.00 88.66 263 GLY B C 1
ATOM 11575 O O . GLY B 1 263 ? 213.291 270.196 423.545 1.00 88.66 263 GLY B O 1
ATOM 11579 N N . TRP B 1 264 ? 212.542 272.228 423.785 1.00 89.00 264 TRP B N 1
ATOM 11580 C CA . TRP B 1 264 ? 211.255 271.910 424.244 1.00 89.00 264 TRP B CA 1
ATOM 11581 C C . TRP B 1 264 ? 210.101 272.678 423.677 1.00 89.00 264 TRP B C 1
ATOM 11582 O O . TRP B 1 264 ? 208.958 272.451 424.079 1.00 89.00 264 TRP B O 1
ATOM 11603 N N . SER B 1 265 ? 210.285 273.604 422.816 1.00 89.75 265 SER B N 1
ATOM 11604 C CA . SER B 1 265 ? 209.375 274.569 422.347 1.00 89.75 265 SER B CA 1
ATOM 11605 C C . SER B 1 265 ? 209.162 274.572 420.859 1.00 89.75 265 SER B C 1
ATOM 11606 O O . SER B 1 265 ? 210.134 274.454 420.114 1.00 89.75 265 SER B O 1
ATOM 11614 N N . THR B 1 266 ? 207.985 274.721 420.382 1.00 89.96 266 THR B N 1
ATOM 11615 C CA . THR B 1 266 ? 207.633 275.161 419.102 1.00 89.96 266 THR B CA 1
ATOM 11616 C C . THR B 1 266 ? 208.192 276.539 418.862 1.00 89.96 266 THR B C 1
ATOM 11617 O O . THR B 1 266 ? 208.229 277.328 419.810 1.00 89.96 266 THR B O 1
ATOM 11628 N N . PRO B 1 267 ? 208.609 276.888 417.657 1.00 86.22 267 PRO B N 1
ATOM 11629 C CA . PRO B 1 267 ? 209.379 278.097 417.426 1.00 86.22 267 PRO B CA 1
ATOM 11630 C C . PRO B 1 267 ? 208.698 279.440 417.367 1.00 86.22 267 PRO B C 1
ATOM 11631 O O . PRO B 1 267 ? 209.281 280.359 416.792 1.00 86.22 267 PRO B O 1
ATOM 11642 N N . GLU B 1 268 ? 207.516 279.660 417.822 1.00 92.68 268 GLU B N 1
ATOM 11643 C CA . GLU B 1 268 ? 206.678 280.767 417.539 1.00 92.68 268 GLU B CA 1
ATOM 11644 C C . GLU B 1 268 ? 206.780 281.973 418.452 1.00 92.68 268 GLU B C 1
ATOM 11645 O O . GLU B 1 268 ? 206.016 282.926 418.283 1.00 92.68 268 GLU B O 1
ATOM 11657 N N . HIS B 1 269 ? 207.630 282.025 419.418 1.00 88.77 269 HIS B N 1
ATOM 11658 C CA . HIS B 1 269 ? 207.744 283.087 420.355 1.00 88.77 269 HIS B CA 1
ATOM 11659 C C . HIS B 1 269 ? 206.420 283.500 420.931 1.00 88.77 269 HIS B C 1
ATOM 11660 O O . HIS B 1 269 ? 206.190 284.688 421.156 1.00 88.77 269 HIS B O 1
ATOM 11674 N N . ALA B 1 270 ? 205.498 282.640 421.166 1.00 92.36 270 ALA B N 1
ATOM 11675 C CA . ALA B 1 270 ? 204.207 282.888 421.666 1.00 92.36 270 ALA B CA 1
ATOM 11676 C C . ALA B 1 270 ? 204.212 283.092 423.152 1.00 92.36 270 ALA B C 1
ATOM 11677 O O . ALA B 1 270 ? 203.195 283.432 423.759 1.00 92.36 270 ALA B O 1
ATOM 11684 N N . GLY B 1 271 ? 205.287 282.860 423.797 1.00 93.62 271 GLY B N 1
ATOM 11685 C CA . GLY B 1 271 ? 205.360 282.778 425.153 1.00 93.62 271 GLY B CA 1
ATOM 11686 C C . GLY B 1 271 ? 204.888 281.501 425.710 1.00 93.62 271 GLY B C 1
ATOM 11687 O O . GLY B 1 271 ? 204.381 280.664 424.963 1.00 93.62 271 GLY B O 1
ATOM 11691 N N . VAL B 1 272 ? 204.998 281.262 426.970 1.00 96.81 272 VAL B N 1
ATOM 11692 C CA . VAL B 1 272 ? 204.706 280.092 427.701 1.00 96.81 272 VAL B CA 1
ATOM 11693 C C . VAL B 1 272 ? 203.467 280.278 428.516 1.00 96.81 272 VAL B C 1
ATOM 11694 O O . VAL B 1 272 ? 203.402 281.250 429.272 1.00 96.81 272 VAL B O 1
ATOM 11707 N N . LYS B 1 273 ? 202.450 279.439 428.332 1.00 98.39 273 LYS B N 1
ATOM 11708 C CA . LYS B 1 273 ? 201.148 279.590 428.986 1.00 98.39 273 LYS B CA 1
ATOM 11709 C C . LYS B 1 273 ? 200.862 278.404 429.877 1.00 98.39 273 LYS B C 1
ATOM 11710 O O . LYS B 1 273 ? 200.946 277.275 429.426 1.00 98.39 273 LYS B O 1
ATOM 11729 N N . LEU B 1 274 ? 200.595 278.689 431.144 1.00 99.77 274 LEU B N 1
ATOM 11730 C CA . LEU B 1 274 ? 200.717 277.926 432.320 1.00 99.77 274 LEU B CA 1
ATOM 11731 C C . LEU B 1 274 ? 199.454 277.799 433.115 1.00 99.77 274 LEU B C 1
ATOM 11732 O O . LEU B 1 274 ? 198.607 278.694 433.041 1.00 99.77 274 LEU B O 1
ATOM 11748 N N . ASN B 1 275 ? 199.289 276.798 433.910 1.00 102.51 275 ASN B N 1
ATOM 11749 C CA . ASN B 1 275 ? 198.358 276.626 434.954 1.00 102.51 275 ASN B CA 1
ATOM 11750 C C . ASN B 1 275 ? 198.974 276.943 436.289 1.00 102.51 275 ASN B C 1
ATOM 11751 O O . ASN B 1 275 ? 199.949 276.282 436.655 1.00 102.51 275 ASN B O 1
ATOM 11762 N N . ILE B 1 276 ? 198.510 277.873 437.040 1.00 106.32 276 ILE B N 1
ATOM 11763 C CA . ILE B 1 276 ? 198.986 278.363 438.276 1.00 106.32 276 ILE B CA 1
ATOM 11764 C C . ILE B 1 276 ? 198.321 277.662 439.426 1.00 106.32 276 ILE B C 1
ATOM 11765 O O . ILE B 1 276 ? 197.109 277.831 439.596 1.00 106.32 276 ILE B O 1
ATOM 11781 N N . GLN B 1 277 ? 198.988 276.910 440.227 1.00 108.36 277 GLN B N 1
ATOM 11782 C CA . GLN B 1 277 ? 198.567 276.327 441.434 1.00 108.36 277 GLN B CA 1
ATOM 11783 C C . GLN B 1 277 ? 198.750 277.258 442.601 1.00 108.36 277 GLN B C 1
ATOM 11784 O O . GLN B 1 277 ? 199.715 278.025 442.623 1.00 108.36 277 GLN B O 1
ATOM 11798 N N . ARG B 1 278 ? 197.921 277.233 443.588 1.00 111.51 278 ARG B N 1
ATOM 11799 C CA . ARG B 1 278 ? 197.912 278.043 444.741 1.00 111.51 278 ARG B CA 1
ATOM 11800 C C . ARG B 1 278 ? 199.092 277.735 445.628 1.00 111.51 278 ARG B C 1
ATOM 11801 O O . ARG B 1 278 ? 199.936 276.916 445.254 1.00 111.51 278 ARG B O 1
ATOM 11822 N N . GLN B 1 279 ? 199.215 278.296 446.785 1.00 114.28 279 GLN B N 1
ATOM 11823 C CA . GLN B 1 279 ? 200.330 278.313 447.654 1.00 114.28 279 GLN B CA 1
ATOM 11824 C C . GLN B 1 279 ? 200.590 277.005 448.348 1.00 114.28 279 GLN B C 1
ATOM 11825 O O . GLN B 1 279 ? 201.353 276.951 449.317 1.00 114.28 279 GLN B O 1
ATOM 11839 N N . ASN B 1 280 ? 199.934 275.938 447.894 1.00 116.29 280 ASN B N 1
ATOM 11840 C CA . ASN B 1 280 ? 200.003 274.672 448.614 1.00 116.29 280 ASN B CA 1
ATOM 11841 C C . ASN B 1 280 ? 201.443 274.239 448.869 1.00 116.29 280 ASN B C 1
ATOM 11842 O O . ASN B 1 280 ? 201.729 273.647 449.916 1.00 116.29 280 ASN B O 1
ATOM 11853 N N . LEU B 1 281 ? 202.360 274.519 447.937 1.00 113.27 281 LEU B N 1
ATOM 11854 C CA . LEU B 1 281 ? 203.775 274.205 448.114 1.00 113.27 281 LEU B CA 1
ATOM 11855 C C . LEU B 1 281 ? 204.647 275.457 448.109 1.00 113.27 281 LEU B C 1
ATOM 11856 O O . LEU B 1 281 ? 205.875 275.354 448.064 1.00 113.27 281 LEU B O 1
ATOM 11872 N N . ASP B 1 282 ? 204.112 276.623 448.174 1.00 114.18 282 ASP B N 1
ATOM 11873 C CA . ASP B 1 282 ? 204.748 277.843 448.440 1.00 114.18 282 ASP B CA 1
ATOM 11874 C C . ASP B 1 282 ? 205.416 277.804 449.795 1.00 114.18 282 ASP B C 1
ATOM 11875 O O . ASP B 1 282 ? 205.007 277.030 450.664 1.00 114.18 282 ASP B O 1
ATOM 11884 N N . THR B 1 283 ? 206.427 278.641 450.007 1.00 118.44 283 THR B N 1
ATOM 11885 C CA . THR B 1 283 ? 207.073 278.717 451.312 1.00 118.44 283 THR B CA 1
ATOM 11886 C C . THR B 1 283 ? 206.052 279.044 452.394 1.00 118.44 283 THR B C 1
ATOM 11887 O O . THR B 1 283 ? 205.230 279.950 452.231 1.00 118.44 283 THR B O 1
ATOM 11898 N N . GLU B 1 284 ? 206.114 278.305 453.506 1.00 121.98 284 GLU B N 1
ATOM 11899 C CA . GLU B 1 284 ? 205.167 278.510 454.599 1.00 121.98 284 GLU B CA 1
ATOM 11900 C C . GLU B 1 284 ? 205.685 279.505 455.629 1.00 121.98 284 GLU B C 1
ATOM 11901 O O . GLU B 1 284 ? 204.887 280.128 456.338 1.00 121.98 284 GLU B O 1
ATOM 11913 N N . ASP B 1 285 ? 207.004 279.668 455.727 1.00 122.10 285 ASP B N 1
ATOM 11914 C CA . ASP B 1 285 ? 207.625 280.638 456.619 1.00 122.10 285 ASP B CA 1
ATOM 11915 C C . ASP B 1 285 ? 208.189 281.815 455.832 1.00 122.10 285 ASP B C 1
ATOM 11916 O O . ASP B 1 285 ? 209.297 282.284 456.098 1.00 122.10 285 ASP B O 1
ATOM 11925 N N . LYS B 1 286 ? 207.499 282.307 454.862 1.00 118.61 286 LYS B N 1
ATOM 11926 C CA . LYS B 1 286 ? 207.865 283.290 453.926 1.00 118.61 286 LYS B CA 1
ATOM 11927 C C . LYS B 1 286 ? 208.153 284.623 454.569 1.00 118.61 286 LYS B C 1
ATOM 11928 O O . LYS B 1 286 ? 207.590 284.948 455.618 1.00 118.61 286 LYS B O 1
ATOM 11947 N N . THR B 1 287 ? 208.967 285.435 453.985 1.00 117.23 287 THR B N 1
ATOM 11948 C CA . THR B 1 287 ? 209.201 286.811 454.177 1.00 117.23 287 THR B CA 1
ATOM 11949 C C . THR B 1 287 ? 209.109 287.657 452.938 1.00 117.23 287 THR B C 1
ATOM 11950 O O . THR B 1 287 ? 209.290 288.879 452.998 1.00 117.23 287 THR B O 1
ATOM 11961 N N . ASP B 1 288 ? 208.893 287.098 451.795 1.00 113.60 288 ASP B N 1
ATOM 11962 C CA . ASP B 1 288 ? 208.884 287.659 450.503 1.00 113.60 288 ASP B CA 1
ATOM 11963 C C . ASP B 1 288 ? 207.918 286.982 449.573 1.00 113.60 288 ASP B C 1
ATOM 11964 O O . ASP B 1 288 ? 207.582 285.816 449.787 1.00 113.60 288 ASP B O 1
ATOM 11973 N N . ILE B 1 289 ? 207.473 287.624 448.540 1.00 110.12 289 ILE B N 1
ATOM 11974 C CA . ILE B 1 289 ? 206.475 287.213 447.634 1.00 110.12 289 ILE B CA 1
ATOM 11975 C C . ILE B 1 289 ? 206.638 285.757 447.306 1.00 110.12 289 ILE B C 1
ATOM 11976 O O . ILE B 1 289 ? 207.760 285.321 447.028 1.00 110.12 289 ILE B O 1
ATOM 11992 N N . GLY B 1 290 ? 205.618 284.969 447.310 1.00 110.92 290 GLY B N 1
ATOM 11993 C CA . GLY B 1 290 ? 205.667 283.600 447.249 1.00 110.92 290 GLY B CA 1
ATOM 11994 C C . GLY B 1 290 ? 205.977 282.977 445.953 1.00 110.92 290 GLY B C 1
ATOM 11995 O O . GLY B 1 290 ? 205.904 283.641 444.921 1.00 110.92 290 GLY B O 1
ATOM 11999 N N . VAL B 1 291 ? 206.322 281.737 445.906 1.00 110.15 291 VAL B N 1
ATOM 12000 C CA . VAL B 1 291 ? 206.617 280.890 444.816 1.00 110.15 291 VAL B CA 1
ATOM 12001 C C . VAL B 1 291 ? 205.527 279.876 444.625 1.00 110.15 291 VAL B C 1
ATOM 12002 O O . VAL B 1 291 ? 205.177 279.201 445.600 1.00 110.15 291 VAL B O 1
ATOM 12015 N N . HIS B 1 292 ? 204.975 279.690 443.477 1.00 109.28 292 HIS B N 1
ATOM 12016 C CA . HIS B 1 292 ? 203.879 278.882 443.116 1.00 109.28 292 HIS B CA 1
ATOM 12017 C C . HIS B 1 292 ? 204.206 277.851 442.073 1.00 109.28 292 HIS B C 1
ATOM 12018 O O . HIS B 1 292 ? 204.590 278.243 440.967 1.00 109.28 292 HIS B O 1
ATOM 12032 N N . LEU B 1 293 ? 204.085 276.592 442.314 1.00 106.45 293 LEU B N 1
ATOM 12033 C CA . LEU B 1 293 ? 204.232 275.526 441.409 1.00 106.45 293 LEU B CA 1
ATOM 12034 C C . LEU B 1 293 ? 203.189 275.604 440.329 1.00 106.45 293 LEU B C 1
ATOM 12035 O O . LEU B 1 293 ? 202.043 275.942 440.626 1.00 106.45 293 LEU B O 1
ATOM 12051 N N . VAL B 1 294 ? 203.478 275.316 439.103 1.00 103.57 294 VAL B N 1
ATOM 12052 C CA . VAL B 1 294 ? 202.686 275.435 437.940 1.00 103.57 294 VAL B CA 1
ATOM 12053 C C . VAL B 1 294 ? 202.691 274.206 437.075 1.00 103.57 294 VAL B C 1
ATOM 12054 O O . VAL B 1 294 ? 203.559 273.346 437.222 1.00 103.57 294 VAL B O 1
ATOM 12067 N N . THR B 1 295 ? 201.806 274.083 436.150 1.00 101.88 295 THR B N 1
ATOM 12068 C CA . THR B 1 295 ? 201.624 273.082 435.174 1.00 101.88 295 THR B CA 1
ATOM 12069 C C . THR B 1 295 ? 201.696 273.606 433.767 1.00 101.88 295 THR B C 1
ATOM 12070 O O . THR B 1 295 ? 201.004 274.580 433.462 1.00 101.88 295 THR B O 1
ATOM 12081 N N . GLY B 1 296 ? 202.458 273.041 432.891 1.00 100.54 296 GLY B N 1
ATOM 12082 C CA . GLY B 1 296 ? 202.682 273.481 431.604 1.00 100.54 296 GLY B CA 1
ATOM 12083 C C . GLY B 1 296 ? 201.543 273.590 430.682 1.00 100.54 296 GLY B C 1
ATOM 12084 O O . GLY B 1 296 ? 201.412 274.571 429.943 1.00 100.54 296 GLY B O 1
ATOM 12088 N N . LEU B 1 297 ? 200.612 272.640 430.736 1.00 99.06 297 LEU B N 1
ATOM 12089 C CA . LEU B 1 297 ? 199.373 272.579 429.948 1.00 99.06 297 LEU B CA 1
ATOM 12090 C C . LEU B 1 297 ? 199.552 272.219 428.460 1.00 99.06 297 LEU B C 1
ATOM 12091 O O . LEU B 1 297 ? 198.806 271.374 427.970 1.00 99.06 297 LEU B O 1
ATOM 12107 N N . LYS B 1 298 ? 200.566 272.749 427.764 1.00 97.71 298 LYS B N 1
ATOM 12108 C CA . LYS B 1 298 ? 201.080 272.220 426.475 1.00 97.71 298 LYS B CA 1
ATOM 12109 C C . LYS B 1 298 ? 202.545 271.793 426.613 1.00 97.71 298 LYS B C 1
ATOM 12110 O O . LYS B 1 298 ? 203.336 272.552 427.174 1.00 97.71 298 LYS B O 1
ATOM 12129 N N . THR B 1 299 ? 202.933 270.620 426.091 1.00 93.11 299 THR B N 1
ATOM 12130 C CA . THR B 1 299 ? 204.229 270.080 426.098 1.00 93.11 299 THR B CA 1
ATOM 12131 C C . THR B 1 299 ? 204.656 269.470 424.799 1.00 93.11 299 THR B C 1
ATOM 12132 O O . THR B 1 299 ? 203.892 268.700 424.217 1.00 93.11 299 THR B O 1
ATOM 12143 N N . ILE B 1 300 ? 205.824 269.728 424.323 1.00 91.69 300 ILE B N 1
ATOM 12144 C CA . ILE B 1 300 ? 206.568 269.051 423.341 1.00 91.69 300 ILE B CA 1
ATOM 12145 C C . ILE B 1 300 ? 207.351 267.893 423.895 1.00 91.69 300 ILE B C 1
ATOM 12146 O O . ILE B 1 300 ? 207.382 266.792 423.346 1.00 91.69 300 ILE B O 1
ATOM 12162 N N . LYS B 1 301 ? 208.022 268.084 424.977 1.00 91.04 301 LYS B N 1
ATOM 12163 C CA . LYS B 1 301 ? 208.727 267.183 425.799 1.00 91.04 301 LYS B CA 1
ATOM 12164 C C . LYS B 1 301 ? 208.065 267.024 427.135 1.00 91.04 301 LYS B C 1
ATOM 12165 O O . LYS B 1 301 ? 207.596 268.022 427.686 1.00 91.04 301 LYS B O 1
ATOM 12184 N N . SER B 1 302 ? 207.999 265.871 427.701 1.00 93.12 302 SER B N 1
ATOM 12185 C CA . SER B 1 302 ? 207.282 265.536 428.861 1.00 93.12 302 SER B CA 1
ATOM 12186 C C . SER B 1 302 ? 207.555 266.507 429.975 1.00 93.12 302 SER B C 1
ATOM 12187 O O . SER B 1 302 ? 208.718 266.760 430.294 1.00 93.12 302 SER B O 1
ATOM 12195 N N . GLN B 1 303 ? 206.575 267.069 430.589 1.00 93.63 303 GLN B N 1
ATOM 12196 C CA . GLN B 1 303 ? 206.660 267.776 431.798 1.00 93.63 303 GLN B CA 1
ATOM 12197 C C . GLN B 1 303 ? 207.227 269.164 431.682 1.00 93.63 303 GLN B C 1
ATOM 12198 O O . GLN B 1 303 ? 207.167 269.955 432.621 1.00 93.63 303 GLN B O 1
ATOM 12212 N N . VAL B 1 304 ? 207.771 269.539 430.586 1.00 92.85 304 VAL B N 1
ATOM 12213 C CA . VAL B 1 304 ? 208.375 270.795 430.310 1.00 92.85 304 VAL B CA 1
ATOM 12214 C C . VAL B 1 304 ? 207.389 271.761 429.716 1.00 92.85 304 VAL B C 1
ATOM 12215 O O . VAL B 1 304 ? 206.942 271.497 428.591 1.00 92.85 304 VAL B O 1
ATOM 12228 N N . PRO B 1 305 ? 206.991 272.845 430.364 1.00 94.98 305 PRO B N 1
ATOM 12229 C CA . PRO B 1 305 ? 206.157 273.820 429.711 1.00 94.98 305 PRO B CA 1
ATOM 12230 C C . PRO B 1 305 ? 206.744 274.328 428.437 1.00 94.98 305 PRO B C 1
ATOM 12231 O O . PRO B 1 305 ? 207.938 274.630 428.405 1.00 94.98 305 PRO B O 1
ATOM 12242 N N . ASP B 1 306 ? 206.007 274.462 427.387 1.00 95.01 306 ASP B N 1
ATOM 12243 C CA . ASP B 1 306 ? 206.350 274.915 426.090 1.00 95.01 306 ASP B CA 1
ATOM 12244 C C . ASP B 1 306 ? 206.710 276.372 426.147 1.00 95.01 306 ASP B C 1
ATOM 12245 O O . ASP B 1 306 ? 205.827 277.230 426.116 1.00 95.01 306 ASP B O 1
ATOM 12254 N N . GLY B 1 307 ? 207.942 276.728 426.244 1.00 94.01 307 GLY B N 1
ATOM 12255 C CA . GLY B 1 307 ? 208.449 278.004 426.306 1.00 94.01 307 GLY B CA 1
ATOM 12256 C C . GLY B 1 307 ? 209.081 278.480 427.543 1.00 94.01 307 GLY B C 1
ATOM 12257 O O . GLY B 1 307 ? 208.992 279.645 427.932 1.00 94.01 307 GLY B O 1
ATOM 12261 N N . TRP B 1 308 ? 209.716 277.625 428.247 1.00 95.27 308 TRP B N 1
ATOM 12262 C CA . TRP B 1 308 ? 210.416 277.868 429.435 1.00 95.27 308 TRP B CA 1
ATOM 12263 C C . TRP B 1 308 ? 211.700 278.600 429.166 1.00 95.27 308 TRP B C 1
ATOM 12264 O O . TRP B 1 308 ? 212.495 278.091 428.373 1.00 95.27 308 TRP B O 1
ATOM 12285 N N . PRO B 1 309 ? 211.968 279.798 429.706 1.00 95.37 309 PRO B N 1
ATOM 12286 C CA . PRO B 1 309 ? 213.185 280.513 429.335 1.00 95.37 309 PRO B CA 1
ATOM 12287 C C . PRO B 1 309 ? 214.395 279.700 429.750 1.00 95.37 309 PRO B C 1
ATOM 12288 O O . PRO B 1 309 ? 214.443 279.327 430.900 1.00 95.37 309 PRO B O 1
ATOM 12299 N N . ASP B 1 310 ? 215.319 279.399 428.833 1.00 94.58 310 ASP B N 1
ATOM 12300 C CA . ASP B 1 310 ? 216.433 278.541 428.774 1.00 94.58 310 ASP B CA 1
ATOM 12301 C C . ASP B 1 310 ? 217.581 279.013 429.614 1.00 94.58 310 ASP B C 1
ATOM 12302 O O . ASP B 1 310 ? 218.427 278.234 430.064 1.00 94.58 310 ASP B O 1
ATOM 12311 N N . TYR B 1 311 ? 217.725 280.323 429.808 1.00 95.59 311 TYR B N 1
ATOM 12312 C CA . TYR B 1 311 ? 218.878 280.895 430.490 1.00 95.59 311 TYR B CA 1
ATOM 12313 C C . TYR B 1 311 ? 218.418 281.639 431.723 1.00 95.59 311 TYR B C 1
ATOM 12314 O O . TYR B 1 311 ? 217.732 282.650 431.617 1.00 95.59 311 TYR B O 1
ATOM 12332 N N . TYR B 1 312 ? 218.798 281.148 432.896 1.00 97.90 312 TYR B N 1
ATOM 12333 C CA . TYR B 1 312 ? 218.678 281.869 434.154 1.00 97.90 312 TYR B CA 1
ATOM 12334 C C . TYR B 1 312 ? 219.635 281.299 435.189 1.00 97.90 312 TYR B C 1
ATOM 12335 O O . TYR B 1 312 ? 220.165 280.203 435.027 1.00 97.90 312 TYR B O 1
ATOM 12353 N N . GLY B 1 313 ? 219.897 282.059 436.245 1.00 100.46 313 GLY B N 1
ATOM 12354 C CA . GLY B 1 313 ? 220.834 281.642 437.279 1.00 100.46 313 GLY B CA 1
ATOM 12355 C C . GLY B 1 313 ? 220.316 280.438 438.057 1.00 100.46 313 GLY B C 1
ATOM 12356 O O . GLY B 1 313 ? 219.115 280.294 438.283 1.00 100.46 313 GLY B O 1
ATOM 12360 N N . ARG B 1 314 ? 221.220 279.566 438.487 1.00 101.94 314 ARG B N 1
ATOM 12361 C CA . ARG B 1 314 ? 221.051 278.571 439.464 1.00 101.94 314 ARG B CA 1
ATOM 12362 C C . ARG B 1 314 ? 220.908 279.171 440.833 1.00 101.94 314 ARG B C 1
ATOM 12363 O O . ARG B 1 314 ? 221.270 280.330 441.041 1.00 101.94 314 ARG B O 1
ATOM 12384 N N . ASN B 1 315 ? 220.457 278.447 441.798 1.00 105.62 315 ASN B N 1
ATOM 12385 C CA . ASN B 1 315 ? 220.520 278.780 443.163 1.00 105.62 315 ASN B CA 1
ATOM 12386 C C . ASN B 1 315 ? 220.050 280.192 443.412 1.00 105.62 315 ASN B C 1
ATOM 12387 O O . ASN B 1 315 ? 220.667 280.942 444.169 1.00 105.62 315 ASN B O 1
ATOM 12398 N N . ILE B 1 316 ? 218.922 280.606 442.820 1.00 105.99 316 ILE B N 1
ATOM 12399 C CA . ILE B 1 316 ? 218.370 281.945 443.059 1.00 105.99 316 ILE B CA 1
ATOM 12400 C C . ILE B 1 316 ? 217.734 282.058 444.443 1.00 105.99 316 ILE B C 1
ATOM 12401 O O . ILE B 1 316 ? 217.069 281.143 444.943 1.00 105.99 316 ILE B O 1
ATOM 12417 N N . ILE B 1 317 ? 217.921 283.226 445.047 1.00 108.07 317 ILE B N 1
ATOM 12418 C CA . ILE B 1 317 ? 217.380 283.576 446.353 1.00 108.07 317 ILE B CA 1
ATOM 12419 C C . ILE B 1 317 ? 216.306 284.637 446.137 1.00 108.07 317 ILE B C 1
ATOM 12420 O O . ILE B 1 317 ? 216.593 285.722 445.635 1.00 108.07 317 ILE B O 1
ATOM 12436 N N . LEU B 1 318 ? 215.069 284.335 446.523 1.00 109.05 318 LEU B N 1
ATOM 12437 C CA . LEU B 1 318 ? 213.935 285.172 446.557 1.00 109.05 318 LEU B CA 1
ATOM 12438 C C . LEU B 1 318 ? 213.725 285.905 447.848 1.00 109.05 318 LEU B C 1
ATOM 12439 O O . LEU B 1 318 ? 212.710 286.587 448.015 1.00 109.05 318 LEU B O 1
ATOM 12455 N N . ALA B 1 319 ? 214.585 285.800 448.799 1.00 111.99 319 ALA B N 1
ATOM 12456 C CA . ALA B 1 319 ? 214.639 286.564 449.976 1.00 111.99 319 ALA B CA 1
ATOM 12457 C C . ALA B 1 319 ? 214.649 288.029 449.639 1.00 111.99 319 ALA B C 1
ATOM 12458 O O . ALA B 1 319 ? 215.100 288.405 448.555 1.00 111.99 319 ALA B O 1
ATOM 12465 N N . ASN B 1 320 ? 214.191 288.892 450.473 1.00 112.11 320 ASN B N 1
ATOM 12466 C CA . ASN B 1 320 ? 214.183 290.289 450.304 1.00 112.11 320 ASN B CA 1
ATOM 12467 C C . ASN B 1 320 ? 213.400 290.737 449.101 1.00 112.11 320 ASN B C 1
ATOM 12468 O O . ASN B 1 320 ? 213.452 291.912 448.724 1.00 112.11 320 ASN B O 1
ATOM 12479 N N . THR B 1 321 ? 212.695 289.890 448.428 1.00 110.60 321 THR B N 1
ATOM 12480 C CA . THR B 1 321 ? 211.834 290.113 447.327 1.00 110.60 321 THR B CA 1
ATOM 12481 C C . THR B 1 321 ? 210.480 290.613 447.777 1.00 110.60 321 THR B C 1
ATOM 12482 O O . THR B 1 321 ? 209.451 289.993 447.517 1.00 110.60 321 THR B O 1
ATOM 12493 N N . THR B 1 322 ? 210.420 291.685 448.489 1.00 108.96 322 THR B N 1
ATOM 12494 C CA . THR B 1 322 ? 209.259 292.274 449.030 1.00 108.96 322 THR B CA 1
ATOM 12495 C C . THR B 1 322 ? 208.276 292.648 447.961 1.00 108.96 322 THR B C 1
ATOM 12496 O O . THR B 1 322 ? 207.164 292.121 447.868 1.00 108.96 322 THR B O 1
ATOM 12507 N N . ALA B 1 323 ? 208.610 293.576 447.130 1.00 106.30 323 ALA B N 1
ATOM 12508 C CA . ALA B 1 323 ? 207.918 294.030 445.986 1.00 106.30 323 ALA B CA 1
ATOM 12509 C C . ALA B 1 323 ? 208.741 294.230 444.739 1.00 106.30 323 ALA B C 1
ATOM 12510 O O . ALA B 1 323 ? 208.262 294.117 443.607 1.00 106.30 323 ALA B O 1
ATOM 12517 N N . SER B 1 324 ? 210.020 294.590 444.898 1.00 107.29 324 SER B N 1
ATOM 12518 C CA . SER B 1 324 ? 210.785 295.245 443.829 1.00 107.29 324 SER B CA 1
ATOM 12519 C C . SER B 1 324 ? 211.394 294.323 442.767 1.00 107.29 324 SER B C 1
ATOM 12520 O O . SER B 1 324 ? 211.663 294.788 441.666 1.00 107.29 324 SER B O 1
ATOM 12528 N N . PHE B 1 325 ? 211.668 293.056 443.092 1.00 106.74 325 PHE B N 1
ATOM 12529 C CA . PHE B 1 325 ? 212.456 292.072 442.310 1.00 106.74 325 PHE B CA 1
ATOM 12530 C C . PHE B 1 325 ? 213.874 292.488 441.856 1.00 106.74 325 PHE B C 1
ATOM 12531 O O . PHE B 1 325 ? 214.684 291.603 441.606 1.00 106.74 325 PHE B O 1
ATOM 12548 N N . GLY B 1 326 ? 214.249 293.768 441.833 1.00 106.80 326 GLY B N 1
ATOM 12549 C CA . GLY B 1 326 ? 215.593 294.227 441.452 1.00 106.80 326 GLY B CA 1
ATOM 12550 C C . GLY B 1 326 ? 216.733 293.688 442.327 1.00 106.80 326 GLY B C 1
ATOM 12551 O O . GLY B 1 326 ? 217.889 293.703 441.915 1.00 106.80 326 GLY B O 1
ATOM 12555 N N . GLU B 1 327 ? 216.422 293.172 443.515 1.00 108.60 327 GLU B N 1
ATOM 12556 C CA . GLU B 1 327 ? 217.379 292.463 444.369 1.00 108.60 327 GLU B CA 1
ATOM 12557 C C . GLU B 1 327 ? 217.767 291.077 443.812 1.00 108.60 327 GLU B C 1
ATOM 12558 O O . GLU B 1 327 ? 218.842 290.572 444.135 1.00 108.60 327 GLU B O 1
ATOM 12570 N N . VAL B 1 328 ? 216.927 290.448 442.982 1.00 105.63 328 VAL B N 1
ATOM 12571 C CA . VAL B 1 328 ? 217.207 289.128 442.391 1.00 105.63 328 VAL B CA 1
ATOM 12572 C C . VAL B 1 328 ? 218.387 289.220 441.430 1.00 105.63 328 VAL B C 1
ATOM 12573 O O . VAL B 1 328 ? 218.508 290.182 440.677 1.00 105.63 328 VAL B O 1
ATOM 12586 N N . SER B 1 329 ? 219.250 288.208 441.414 1.00 104.18 329 SER B N 1
ATOM 12587 C CA . SER B 1 329 ? 220.427 288.202 440.546 1.00 104.18 329 SER B CA 1
ATOM 12588 C C . SER B 1 329 ? 220.066 287.972 439.072 1.00 104.18 329 SER B C 1
ATOM 12589 O O . SER B 1 329 ? 220.152 288.903 438.284 1.00 104.18 329 SER B O 1
ATOM 12597 N N . GLU B 1 330 ? 219.615 286.782 438.666 1.00 103.42 330 GLU B N 1
ATOM 12598 C CA . GLU B 1 330 ? 219.410 286.422 437.251 1.00 103.42 330 GLU B CA 1
ATOM 12599 C C . GLU B 1 330 ? 217.987 285.912 436.986 1.00 103.42 330 GLU B C 1
ATOM 12600 O O . GLU B 1 330 ? 217.758 284.710 436.854 1.00 103.42 330 GLU B O 1
ATOM 12612 N N . ALA B 1 331 ? 217.008 286.817 436.963 1.00 103.57 331 ALA B N 1
ATOM 12613 C CA . ALA B 1 331 ? 215.600 286.457 437.118 1.00 103.57 331 ALA B CA 1
ATOM 12614 C C . ALA B 1 331 ? 214.899 285.845 435.890 1.00 103.57 331 ALA B C 1
ATOM 12615 O O . ALA B 1 331 ? 214.067 284.960 436.075 1.00 103.57 331 ALA B O 1
ATOM 12622 N N . MET B 1 332 ? 215.137 286.361 434.673 1.00 100.35 332 MET B N 1
ATOM 12623 C CA . MET B 1 332 ? 214.150 286.288 433.567 1.00 100.35 332 MET B CA 1
ATOM 12624 C C . MET B 1 332 ? 212.752 286.703 434.066 1.00 100.35 332 MET B C 1
ATOM 12625 O O . MET B 1 332 ? 211.852 285.885 434.217 1.00 100.35 332 MET B O 1
ATOM 12639 N N . LEU B 1 333 ? 212.548 287.979 434.380 1.00 100.63 333 LEU B N 1
ATOM 12640 C CA . LEU B 1 333 ? 211.217 288.441 434.749 1.00 100.63 333 LEU B CA 1
ATOM 12641 C C . LEU B 1 333 ? 210.286 288.324 433.546 1.00 100.63 333 LEU B C 1
ATOM 12642 O O . LEU B 1 333 ? 210.658 288.671 432.422 1.00 100.63 333 LEU B O 1
ATOM 12658 N N . GLY B 1 334 ? 209.069 287.852 433.786 1.00 100.30 334 GLY B N 1
ATOM 12659 C CA . GLY B 1 334 ? 208.036 287.728 432.777 1.00 100.30 334 GLY B CA 1
ATOM 12660 C C . GLY B 1 334 ? 206.805 288.583 433.057 1.00 100.30 334 GLY B C 1
ATOM 12661 O O . GLY B 1 334 ? 206.322 288.661 434.185 1.00 100.30 334 GLY B O 1
ATOM 12665 N N . THR B 1 335 ? 206.280 289.212 432.014 1.00 98.07 335 THR B N 1
ATOM 12666 C CA . THR B 1 335 ? 204.965 289.839 432.014 1.00 98.07 335 THR B CA 1
ATOM 12667 C C . THR B 1 335 ? 203.879 288.797 431.933 1.00 98.07 335 THR B C 1
ATOM 12668 O O . THR B 1 335 ? 204.033 287.773 431.281 1.00 98.07 335 THR B O 1
ATOM 12679 N N . VAL B 1 336 ? 202.746 289.077 432.562 1.00 100.63 336 VAL B N 1
ATOM 12680 C CA . VAL B 1 336 ? 201.648 288.129 432.756 1.00 100.63 336 VAL B CA 1
ATOM 12681 C C . VAL B 1 336 ? 200.384 288.634 432.075 1.00 100.63 336 VAL B C 1
ATOM 12682 O O . VAL B 1 336 ? 200.158 289.846 432.057 1.00 100.63 336 VAL B O 1
ATOM 12695 N N . VAL B 1 337 ? 199.542 287.744 431.547 1.00 99.44 337 VAL B N 1
ATOM 12696 C CA . VAL B 1 337 ? 198.200 288.082 431.041 1.00 99.44 337 VAL B CA 1
ATOM 12697 C C . VAL B 1 337 ? 197.254 286.877 431.128 1.00 99.44 337 VAL B C 1
ATOM 12698 O O . VAL B 1 337 ? 197.708 285.758 430.911 1.00 99.44 337 VAL B O 1
ATOM 12711 N N . PRO B 1 338 ? 195.955 287.036 431.426 1.00 101.21 338 PRO B N 1
ATOM 12712 C CA . PRO B 1 338 ? 195.012 285.921 431.493 1.00 101.21 338 PRO B CA 1
ATOM 12713 C C . PRO B 1 338 ? 194.783 285.201 430.161 1.00 101.21 338 PRO B C 1
ATOM 12714 O O . PRO B 1 338 ? 195.065 285.738 429.095 1.00 101.21 338 PRO B O 1
ATOM 12725 N N . TYR B 1 339 ? 194.256 283.976 430.225 1.00 102.27 339 TYR B N 1
ATOM 12726 C CA . TYR B 1 339 ? 194.014 283.119 429.061 1.00 102.27 339 TYR B CA 1
ATOM 12727 C C . TYR B 1 339 ? 192.511 282.843 428.854 1.00 102.27 339 TYR B C 1
ATOM 12728 O O . TYR B 1 339 ? 191.720 283.785 428.876 1.00 102.27 339 TYR B O 1
ATOM 12746 N N . ARG B 1 340 ? 192.082 281.591 428.631 1.00 107.49 340 ARG B N 1
ATOM 12747 C CA . ARG B 1 340 ? 190.680 281.181 428.352 1.00 107.49 340 ARG B CA 1
ATOM 12748 C C . ARG B 1 340 ? 189.760 281.257 429.588 1.00 107.49 340 ARG B C 1
ATOM 12749 O O . ARG B 1 340 ? 189.178 280.259 430.015 1.00 107.49 340 ARG B O 1
ATOM 12770 N N . VAL B 1 341 ? 189.657 282.430 430.209 1.00 107.03 341 VAL B N 1
ATOM 12771 C CA . VAL B 1 341 ? 188.966 282.599 431.502 1.00 107.03 341 VAL B CA 1
ATOM 12772 C C . VAL B 1 341 ? 187.438 282.659 431.384 1.00 107.03 341 VAL B C 1
ATOM 12773 O O . VAL B 1 341 ? 186.745 282.327 432.344 1.00 107.03 341 VAL B O 1
ATOM 12786 N N . SER B 1 342 ? 186.903 283.053 430.221 1.00 106.90 342 SER B N 1
ATOM 12787 C CA . SER B 1 342 ? 185.461 282.996 429.883 1.00 106.90 342 SER B CA 1
ATOM 12788 C C . SER B 1 342 ? 184.498 283.694 430.872 1.00 106.90 342 SER B C 1
ATOM 12789 O O . SER B 1 342 ? 183.308 283.381 430.909 1.00 106.90 342 SER B O 1
ATOM 12797 N N . GLY B 1 343 ? 184.989 284.648 431.669 1.00 105.53 343 GLY B N 1
ATOM 12798 C CA . GLY B 1 343 ? 184.245 285.274 432.764 1.00 105.53 343 GLY B CA 1
ATOM 12799 C C . GLY B 1 343 ? 184.885 286.556 433.287 1.00 105.53 343 GLY B C 1
ATOM 12800 O O . GLY B 1 343 ? 185.730 287.166 432.645 1.00 105.53 343 GLY B O 1
ATOM 12804 N N . LYS B 1 344 ? 184.509 286.951 434.492 1.00 106.11 344 LYS B N 1
ATOM 12805 C CA . LYS B 1 344 ? 184.579 288.188 435.166 1.00 106.11 344 LYS B CA 1
ATOM 12806 C C . LYS B 1 344 ? 185.978 288.630 435.537 1.00 106.11 344 LYS B C 1
ATOM 12807 O O . LYS B 1 344 ? 186.159 289.693 436.140 1.00 106.11 344 LYS B O 1
ATOM 12826 N N . LEU B 1 345 ? 187.042 287.922 435.146 1.00 105.27 345 LEU B N 1
ATOM 12827 C CA . LEU B 1 345 ? 188.431 288.203 435.565 1.00 105.27 345 LEU B CA 1
ATOM 12828 C C . LEU B 1 345 ? 188.558 288.233 437.092 1.00 105.27 345 LEU B C 1
ATOM 12829 O O . LEU B 1 345 ? 188.912 289.249 437.693 1.00 105.27 345 LEU B O 1
ATOM 12845 N N . GLU B 1 346 ? 188.292 287.104 437.749 1.00 110.06 346 GLU B N 1
ATOM 12846 C CA . GLU B 1 346 ? 188.479 286.927 439.134 1.00 110.06 346 GLU B CA 1
ATOM 12847 C C . GLU B 1 346 ? 189.916 287.055 439.574 1.00 110.06 346 GLU B C 1
ATOM 12848 O O . GLU B 1 346 ? 190.201 287.041 440.775 1.00 110.06 346 GLU B O 1
ATOM 12860 N N . TRP B 1 347 ? 190.886 286.933 438.659 1.00 107.04 347 TRP B N 1
ATOM 12861 C CA . TRP B 1 347 ? 192.289 287.130 439.007 1.00 107.04 347 TRP B CA 1
ATOM 12862 C C . TRP B 1 347 ? 192.417 288.456 439.746 1.00 107.04 347 TRP B C 1
ATOM 12863 O O . TRP B 1 347 ? 191.556 289.289 439.623 1.00 107.04 347 TRP B O 1
ATOM 12884 N N . ARG B 1 348 ? 193.442 288.622 440.560 1.00 109.46 348 ARG B N 1
ATOM 12885 C CA . ARG B 1 348 ? 194.064 289.748 441.123 1.00 109.46 348 ARG B CA 1
ATOM 12886 C C . ARG B 1 348 ? 194.838 290.505 440.078 1.00 109.46 348 ARG B C 1
ATOM 12887 O O . ARG B 1 348 ? 194.846 290.145 438.900 1.00 109.46 348 ARG B O 1
ATOM 12908 N N . HIS B 1 349 ? 195.518 291.535 440.436 1.00 108.83 349 HIS B N 1
ATOM 12909 C CA . HIS B 1 349 ? 196.414 292.305 439.677 1.00 108.83 349 HIS B CA 1
ATOM 12910 C C . HIS B 1 349 ? 197.666 291.527 439.393 1.00 108.83 349 HIS B C 1
ATOM 12911 O O . HIS B 1 349 ? 198.551 291.520 440.252 1.00 108.83 349 HIS B O 1
ATOM 12925 N N . LEU B 1 350 ? 197.748 290.861 438.241 1.00 105.78 350 LEU B N 1
ATOM 12926 C CA . LEU B 1 350 ? 198.908 290.058 437.862 1.00 105.78 350 LEU B CA 1
ATOM 12927 C C . LEU B 1 350 ? 200.080 290.994 437.516 1.00 105.78 350 LEU B C 1
ATOM 12928 O O .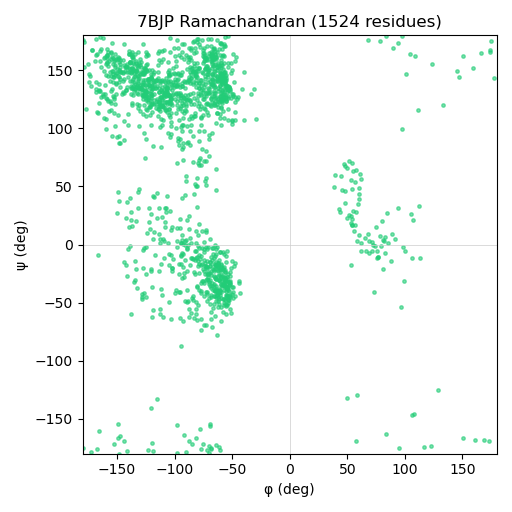 LEU B 1 350 ? 199.956 291.749 436.550 1.00 105.78 350 LEU B O 1
ATOM 12944 N N . PRO B 1 351 ? 201.189 291.005 438.279 1.00 104.61 351 PRO B N 1
ATOM 12945 C CA . PRO B 1 351 ? 202.211 292.031 438.132 1.00 104.61 351 PRO B CA 1
ATOM 12946 C C . PRO B 1 351 ? 203.342 291.579 437.193 1.00 104.61 351 PRO B C 1
ATOM 12947 O O . PRO B 1 351 ? 203.276 291.765 435.979 1.00 104.61 351 PRO B O 1
ATOM 12958 N N . GLU B 1 352 ? 204.345 290.901 437.742 1.00 103.78 352 GLU B N 1
ATOM 12959 C CA . GLU B 1 352 ? 205.420 290.225 437.031 1.00 103.78 352 GLU B CA 1
ATOM 12960 C C . GLU B 1 352 ? 205.701 288.878 437.696 1.00 103.78 352 GLU B C 1
ATOM 12961 O O . GLU B 1 352 ? 205.402 288.671 438.868 1.00 103.78 352 GLU B O 1
ATOM 12973 N N . ILE B 1 353 ? 206.283 287.967 436.937 1.00 102.15 353 ILE B N 1
ATOM 12974 C CA . ILE B 1 353 ? 206.656 286.620 437.338 1.00 102.15 353 ILE B CA 1
ATOM 12975 C C . ILE B 1 353 ? 208.179 286.518 437.354 1.00 102.15 353 ILE B C 1
ATOM 12976 O O . ILE B 1 353 ? 208.830 287.001 436.436 1.00 102.15 353 ILE B O 1
ATOM 12992 N N . ALA B 1 354 ? 208.754 285.820 438.324 1.00 102.04 354 ALA B N 1
ATOM 12993 C CA . ALA B 1 354 ? 210.081 285.230 438.180 1.00 102.04 354 ALA B CA 1
ATOM 12994 C C . ALA B 1 354 ? 209.950 283.742 437.828 1.00 102.04 354 ALA B C 1
ATOM 12995 O O . ALA B 1 354 ? 209.228 283.020 438.511 1.00 102.04 354 ALA B O 1
ATOM 13002 N N . PHE B 1 355 ? 210.632 283.260 436.792 1.00 99.92 355 PHE B N 1
ATOM 13003 C CA . PHE B 1 355 ? 210.743 281.821 436.521 1.00 99.92 355 PHE B CA 1
ATOM 13004 C C . PHE B 1 355 ? 211.789 281.162 437.430 1.00 99.92 355 PHE B C 1
ATOM 13005 O O . PHE B 1 355 ? 212.753 281.807 437.840 1.00 99.92 355 PHE B O 1
ATOM 13022 N N . ALA B 1 356 ? 211.630 279.873 437.728 1.00 101.87 356 ALA B N 1
ATOM 13023 C CA . ALA B 1 356 ? 212.486 279.047 438.479 1.00 101.87 356 ALA B CA 1
ATOM 13024 C C . ALA B 1 356 ? 212.248 277.578 438.287 1.00 101.87 356 ALA B C 1
ATOM 13025 O O . ALA B 1 356 ? 211.305 277.187 437.598 1.00 101.87 356 ALA B O 1
ATOM 13032 N N . ASN B 1 357 ? 213.016 276.738 438.892 1.00 102.17 357 ASN B N 1
ATOM 13033 C CA . ASN B 1 357 ? 213.049 275.332 438.830 1.00 102.17 357 ASN B CA 1
ATOM 13034 C C . ASN B 1 357 ? 213.780 274.674 439.963 1.00 102.17 357 ASN B C 1
ATOM 13035 O O . ASN B 1 357 ? 214.938 275.030 440.197 1.00 102.17 357 ASN B O 1
ATOM 13046 N N . GLY B 1 358 ? 213.232 273.733 440.657 1.00 106.93 358 GLY B N 1
ATOM 13047 C CA . GLY B 1 358 ? 213.777 273.019 441.705 1.00 106.93 358 GLY B CA 1
ATOM 13048 C C . GLY B 1 358 ? 213.270 273.185 443.078 1.00 106.93 358 GLY B C 1
ATOM 13049 O O . GLY B 1 358 ? 213.346 274.289 443.625 1.00 106.93 358 GLY B O 1
ATOM 13053 N N . THR B 1 359 ? 212.701 272.134 443.660 1.00 109.34 359 THR B N 1
ATOM 13054 C CA . THR B 1 359 ? 212.068 272.253 444.965 1.00 109.34 359 THR B CA 1
ATOM 13055 C C . THR B 1 359 ? 213.088 272.700 446.005 1.00 109.34 359 THR B C 1
ATOM 13056 O O . THR B 1 359 ? 214.259 272.312 445.950 1.00 109.34 359 THR B O 1
ATOM 13067 N N . ALA B 1 360 ? 212.712 273.498 446.948 1.00 108.27 360 ALA B N 1
ATOM 13068 C CA . ALA B 1 360 ? 213.458 274.057 448.003 1.00 108.27 360 ALA B CA 1
ATOM 13069 C C . ALA B 1 360 ? 212.740 274.007 449.318 1.00 108.27 360 ALA B C 1
ATOM 13070 O O . ALA B 1 360 ? 211.515 273.867 449.342 1.00 108.27 360 ALA B O 1
ATOM 13077 N N . LYS B 1 361 ? 213.486 274.152 450.414 1.00 111.23 361 LYS B N 1
ATOM 13078 C CA . LYS B 1 361 ? 212.893 274.140 451.745 1.00 111.23 361 LYS B CA 1
ATOM 13079 C C . LYS B 1 361 ? 212.466 275.522 452.219 1.00 111.23 361 LYS B C 1
ATOM 13080 O O . LYS B 1 361 ? 211.887 275.631 453.304 1.00 111.23 361 LYS B O 1
ATOM 13099 N N . ASN B 1 362 ? 212.703 276.573 451.516 1.00 111.73 362 ASN B N 1
ATOM 13100 C CA . ASN B 1 362 ? 212.495 277.929 451.839 1.00 111.73 362 ASN B CA 1
ATOM 13101 C C . ASN B 1 362 ? 212.177 278.762 450.627 1.00 111.73 362 ASN B C 1
ATOM 13102 O O . ASN B 1 362 ? 211.939 278.219 449.544 1.00 111.73 362 ASN B O 1
ATOM 13113 N N . SER B 1 363 ? 212.211 280.047 450.708 1.00 112.88 363 SER B N 1
ATOM 13114 C CA . SER B 1 363 ? 212.062 281.004 449.683 1.00 112.88 363 SER B CA 1
ATOM 13115 C C . SER B 1 363 ? 213.273 281.054 448.792 1.00 112.88 363 SER B C 1
ATOM 13116 O O . SER B 1 363 ? 213.843 282.130 448.595 1.00 112.88 363 SER B O 1
ATOM 13124 N N . THR B 1 364 ? 213.744 279.972 448.279 1.00 109.84 364 THR B N 1
ATOM 13125 C CA . THR B 1 364 ? 214.827 279.761 447.409 1.00 109.84 364 THR B CA 1
ATOM 13126 C C . THR B 1 364 ? 214.533 278.725 446.363 1.00 109.84 364 THR B C 1
ATOM 13127 O O . THR B 1 364 ? 213.589 277.950 446.516 1.00 109.84 364 THR B O 1
ATOM 13138 N N . ILE B 1 365 ? 215.277 278.636 445.320 1.00 107.19 365 ILE B N 1
ATOM 13139 C CA . ILE B 1 365 ? 215.244 277.717 444.252 1.00 107.19 365 ILE B CA 1
ATOM 13140 C C . ILE B 1 365 ? 216.619 277.165 444.006 1.00 107.19 365 ILE B C 1
ATOM 13141 O O . ILE B 1 365 ? 217.437 277.866 443.399 1.00 107.19 365 ILE B O 1
ATOM 13157 N N . VAL B 1 366 ? 216.955 275.991 444.423 1.00 107.62 366 VAL B N 1
ATOM 13158 C CA . VAL B 1 366 ? 218.250 275.442 444.497 1.00 107.62 366 VAL B CA 1
ATOM 13159 C C . VAL B 1 366 ? 218.692 274.753 443.233 1.00 107.62 366 VAL B C 1
ATOM 13160 O O . VAL B 1 366 ? 219.798 274.961 442.724 1.00 107.62 366 VAL B O 1
ATOM 13173 N N . CYS B 1 367 ? 217.899 273.907 442.673 1.00 107.54 367 CYS B N 1
ATOM 13174 C CA . CYS B 1 367 ? 218.192 273.017 441.623 1.00 107.54 367 CYS B CA 1
ATOM 13175 C C . CYS B 1 367 ? 218.542 273.750 440.350 1.00 107.54 367 CYS B C 1
ATOM 13176 O O . CYS B 1 367 ? 218.180 274.916 440.176 1.00 107.54 367 CYS B O 1
ATOM 13184 N N . GLY B 1 368 ? 219.194 273.143 439.426 1.00 100.53 368 GLY B N 1
ATOM 13185 C CA . GLY B 1 368 ? 219.599 273.613 438.200 1.00 100.53 368 GLY B CA 1
ATOM 13186 C C . GLY B 1 368 ? 220.336 272.715 437.307 1.00 100.53 368 GLY B C 1
ATOM 13187 O O . GLY B 1 368 ? 220.484 271.539 437.643 1.00 100.53 368 GLY B O 1
ATOM 13191 N N . LYS B 1 369 ? 220.814 273.152 436.192 1.00 96.82 369 LYS B N 1
ATOM 13192 C CA . LYS B 1 369 ? 221.554 272.416 435.247 1.00 96.82 369 LYS B CA 1
ATOM 13193 C C . LYS B 1 369 ? 220.714 271.480 434.428 1.00 96.82 369 LYS B C 1
ATOM 13194 O O . LYS B 1 369 ? 221.176 270.909 433.437 1.00 96.82 369 LYS B O 1
ATOM 13213 N N . TYR B 1 370 ? 219.499 271.255 434.771 1.00 92.09 370 TYR B N 1
ATOM 13214 C CA . TYR B 1 370 ? 218.573 270.346 434.225 1.00 92.09 370 TYR B CA 1
ATOM 13215 C C . TYR B 1 370 ? 217.136 270.679 434.489 1.00 92.09 370 TYR B C 1
ATOM 13216 O O . TYR B 1 370 ? 216.834 271.173 435.578 1.00 92.09 370 TYR B O 1
ATOM 13234 N N . LEU B 1 371 ? 216.228 270.430 433.612 1.00 95.23 371 LEU B N 1
ATOM 13235 C CA . LEU B 1 371 ? 214.837 270.625 433.717 1.00 95.23 371 LEU B CA 1
ATOM 13236 C C . LEU B 1 371 ? 214.120 269.424 434.256 1.00 95.23 371 LEU B C 1
ATOM 13237 O O . LEU B 1 371 ? 213.216 268.913 433.589 1.00 95.23 371 LEU B O 1
ATOM 13253 N N . THR B 1 372 ? 214.458 268.898 435.376 1.00 100.03 372 THR B N 1
ATOM 13254 C CA . THR B 1 372 ? 213.863 267.812 436.050 1.00 100.03 372 THR B CA 1
ATOM 13255 C C . THR B 1 372 ? 212.925 268.186 437.161 1.00 100.03 372 THR B C 1
ATOM 13256 O O . THR B 1 372 ? 211.858 267.589 437.338 1.00 100.03 372 THR B O 1
ATOM 13267 N N . GLY B 1 373 ? 213.258 269.142 437.953 1.00 102.39 373 GLY B N 1
ATOM 13268 C CA . GLY B 1 373 ? 212.514 269.597 439.010 1.00 102.39 373 GLY B CA 1
ATOM 13269 C C . GLY B 1 373 ? 211.257 270.285 438.678 1.00 102.39 373 GLY B C 1
ATOM 13270 O O . GLY B 1 373 ? 211.059 270.687 437.532 1.00 102.39 373 GLY B O 1
ATOM 13274 N N . ASN B 1 374 ? 210.353 270.453 439.575 1.00 101.69 374 ASN B N 1
ATOM 13275 C CA . ASN B 1 374 ? 209.117 271.098 439.421 1.00 101.69 374 ASN B CA 1
ATOM 13276 C C . ASN B 1 374 ? 209.309 272.559 439.120 1.00 101.69 374 ASN B C 1
ATOM 13277 O O . ASN B 1 374 ? 210.277 273.157 439.589 1.00 101.69 374 ASN B O 1
ATOM 13288 N N . PHE B 1 375 ? 208.455 273.188 438.393 1.00 99.47 375 PHE B N 1
ATOM 13289 C CA . PHE B 1 375 ? 208.458 274.511 437.903 1.00 99.47 375 PHE B CA 1
ATOM 13290 C C . PHE B 1 375 ? 207.657 275.449 438.757 1.00 99.47 375 PHE B C 1
ATOM 13291 O O . PHE B 1 375 ? 206.507 275.131 439.066 1.00 99.47 375 PHE B O 1
ATOM 13308 N N . TYR B 1 376 ? 208.153 276.566 439.153 1.00 103.36 376 TYR B N 1
ATOM 13309 C CA . TYR B 1 376 ? 207.645 277.500 440.076 1.00 103.36 376 TYR B CA 1
ATOM 13310 C C . TYR B 1 376 ? 207.668 278.907 439.569 1.00 103.36 376 TYR B C 1
ATOM 13311 O O . TYR B 1 376 ? 208.494 279.222 438.711 1.00 103.36 376 TYR B O 1
ATOM 13329 N N . VAL B 1 377 ? 206.856 279.774 440.051 1.00 105.40 377 VAL B N 1
ATOM 13330 C CA . VAL B 1 377 ? 206.492 281.059 439.598 1.00 105.40 377 VAL B CA 1
ATOM 13331 C C . VAL B 1 377 ? 206.559 282.074 440.701 1.00 105.40 377 VAL B C 1
ATOM 13332 O O . VAL B 1 377 ? 205.802 281.934 441.670 1.00 105.40 377 VAL B O 1
ATOM 13345 N N . GLY B 1 378 ? 207.372 283.069 440.649 1.00 107.79 378 GLY B N 1
ATOM 13346 C CA . GLY B 1 378 ? 207.493 284.069 441.584 1.00 107.79 378 GLY B CA 1
ATOM 13347 C C . GLY B 1 378 ? 206.611 285.241 441.470 1.00 107.79 378 GLY B C 1
ATOM 13348 O O . GLY B 1 378 ? 206.878 286.131 440.657 1.00 107.79 378 GLY B O 1
ATOM 13352 N N . GLY B 1 379 ? 205.536 285.320 442.174 1.00 109.81 379 GLY B N 1
ATOM 13353 C CA . GLY B 1 379 ? 204.556 286.288 442.151 1.00 109.81 379 GLY B CA 1
ATOM 13354 C C . GLY B 1 379 ? 203.454 286.316 443.126 1.00 109.81 379 GLY B C 1
ATOM 13355 O O . GLY B 1 379 ? 202.996 285.246 443.537 1.00 109.81 379 GLY B O 1
ATOM 13359 N N . ASN B 1 380 ? 202.971 287.432 443.553 1.00 110.07 380 ASN B N 1
ATOM 13360 C CA . ASN B 1 380 ? 201.952 287.650 444.499 1.00 110.07 380 ASN B CA 1
ATOM 13361 C C . ASN B 1 380 ? 200.640 287.116 444.005 1.00 110.07 380 ASN B C 1
ATOM 13362 O O . ASN B 1 380 ? 199.719 287.903 443.770 1.00 110.07 380 ASN B O 1
ATOM 13373 N N . PHE B 1 381 ? 200.478 285.817 443.821 1.00 107.25 381 PHE B N 1
ATOM 13374 C CA . PHE B 1 381 ? 199.315 285.178 443.250 1.00 107.25 381 PHE B CA 1
ATOM 13375 C C . PHE B 1 381 ? 198.517 284.504 444.348 1.00 107.25 381 PHE B C 1
ATOM 13376 O O . PHE B 1 381 ? 199.064 283.907 445.279 1.00 107.25 381 PHE B O 1
ATOM 13393 N N . THR B 1 382 ? 197.202 284.618 444.232 1.00 110.07 382 THR B N 1
ATOM 13394 C CA . THR B 1 382 ? 196.225 284.135 445.124 1.00 110.07 382 THR B CA 1
ATOM 13395 C C . THR B 1 382 ? 195.160 283.226 444.579 1.00 110.07 382 THR B C 1
ATOM 13396 O O . THR B 1 382 ? 194.567 282.437 445.320 1.00 110.07 382 THR B O 1
ATOM 13407 N N . GLN B 1 383 ? 194.842 283.280 443.337 1.00 109.42 383 GLN B N 1
ATOM 13408 C CA . GLN B 1 383 ? 193.821 282.608 442.643 1.00 109.42 383 GLN B CA 1
ATOM 13409 C C . GLN B 1 383 ? 194.359 281.519 441.761 1.00 109.42 383 GLN B C 1
ATOM 13410 O O . GLN B 1 383 ? 195.321 281.766 441.029 1.00 109.42 383 GLN B O 1
ATOM 13424 N N . GLN B 1 384 ? 193.818 280.351 441.751 1.00 109.21 384 GLN B N 1
ATOM 13425 C CA . GLN B 1 384 ? 194.150 279.207 440.995 1.00 109.21 384 GLN B CA 1
ATOM 13426 C C . GLN B 1 384 ? 193.591 279.315 439.610 1.00 109.21 384 GLN B C 1
ATOM 13427 O O . GLN B 1 384 ? 192.385 279.544 439.488 1.00 109.21 384 GLN B O 1
ATOM 13441 N N . GLY B 1 385 ? 194.331 279.158 438.575 1.00 108.05 385 GLY B N 1
ATOM 13442 C CA . GLY B 1 385 ? 193.968 279.201 437.249 1.00 108.05 385 GLY B CA 1
ATOM 13443 C C . GLY B 1 385 ? 195.001 279.155 436.199 1.00 108.05 385 GLY B C 1
ATOM 13444 O O . GLY B 1 385 ? 196.155 278.862 436.505 1.00 108.05 385 GLY B O 1
ATOM 13448 N N . ASN B 1 386 ? 194.624 279.425 434.942 1.00 104.22 386 ASN B N 1
ATOM 13449 C CA . ASN B 1 386 ? 195.502 279.362 433.768 1.00 104.22 386 ASN B CA 1
ATOM 13450 C C . ASN B 1 386 ? 195.723 280.730 433.099 1.00 104.22 386 ASN B C 1
ATOM 13451 O O . ASN B 1 386 ? 194.832 281.577 433.051 1.00 104.22 386 ASN B O 1
ATOM 13462 N N . VAL B 1 387 ? 196.950 280.965 432.634 1.00 101.51 387 VAL B N 1
ATOM 13463 C CA . VAL B 1 387 ? 197.514 282.292 432.358 1.00 101.51 387 VAL B CA 1
ATOM 13464 C C . VAL B 1 387 ? 198.652 282.195 431.342 1.00 101.51 387 VAL B C 1
ATOM 13465 O O . VAL B 1 387 ? 199.284 281.152 431.218 1.00 101.51 387 VAL B O 1
ATOM 13478 N N . VAL B 1 388 ? 198.975 283.274 430.644 1.00 98.55 388 VAL B N 1
ATOM 13479 C CA . VAL B 1 388 ? 200.105 283.372 429.713 1.00 98.55 388 VAL B CA 1
ATOM 13480 C C . VAL B 1 388 ? 201.203 284.199 430.361 1.00 98.55 388 VAL B C 1
ATOM 13481 O O . VAL B 1 388 ? 200.910 285.201 431.015 1.00 98.55 388 VAL B O 1
ATOM 13494 N N . VAL B 1 389 ? 202.466 283.816 430.186 1.00 97.55 389 VAL B N 1
ATOM 13495 C CA . VAL B 1 389 ? 203.609 284.624 430.611 1.00 97.55 389 VAL B CA 1
ATOM 13496 C C . VAL B 1 389 ? 204.657 284.713 429.513 1.00 97.55 389 VAL B C 1
ATOM 13497 O O . VAL B 1 389 ? 204.994 283.734 428.850 1.00 97.55 389 VAL B O 1
ATOM 13510 N N . TYR B 1 390 ? 205.178 285.912 429.300 1.00 94.58 390 TYR B N 1
ATOM 13511 C CA . TYR B 1 390 ? 206.192 286.193 428.293 1.00 94.58 390 TYR B CA 1
ATOM 13512 C C . TYR B 1 390 ? 207.506 286.526 428.984 1.00 94.58 390 TYR B C 1
ATOM 13513 O O . TYR B 1 390 ? 207.475 287.350 429.894 1.00 94.58 390 TYR B O 1
ATOM 13531 N N . PRO B 1 391 ? 208.663 285.964 428.603 1.00 94.46 391 PRO B N 1
ATOM 13532 C CA . PRO B 1 391 ? 209.930 286.479 429.091 1.00 94.46 391 PRO B CA 1
ATOM 13533 C C . PRO B 1 391 ? 210.070 287.932 428.647 1.00 94.46 391 PRO B C 1
ATOM 13534 O O . PRO B 1 391 ? 209.888 288.242 427.471 1.00 94.46 391 PRO B O 1
ATOM 13545 N N . ALA B 1 392 ? 210.349 288.828 429.589 1.00 97.13 392 ALA B N 1
ATOM 13546 C CA . ALA B 1 392 ? 210.089 290.245 429.394 1.00 97.13 392 ALA B CA 1
ATOM 13547 C C . ALA B 1 392 ? 211.229 291.168 429.830 1.00 97.13 392 ALA B C 1
ATOM 13548 O O . ALA B 1 392 ? 211.405 292.220 429.222 1.00 97.13 392 ALA B O 1
ATOM 13555 N N . PHE B 1 393 ? 211.998 290.810 430.858 1.00 98.95 393 PHE B N 1
ATOM 13556 C CA . PHE B 1 393 ? 213.132 291.605 431.319 1.00 98.95 393 PHE B CA 1
ATOM 13557 C C . PHE B 1 393 ? 214.181 290.734 432.007 1.00 98.95 393 PHE B C 1
ATOM 13558 O O . PHE B 1 393 ? 213.845 289.737 432.641 1.00 98.95 393 PHE B O 1
ATOM 13575 N N . TRP B 1 394 ? 215.456 291.088 431.933 1.00 99.24 394 TRP B N 1
ATOM 13576 C CA . TRP B 1 394 ? 216.527 290.339 432.593 1.00 99.24 394 TRP B CA 1
ATOM 13577 C C . TRP B 1 394 ? 217.146 291.172 433.708 1.00 99.24 394 TRP B C 1
ATOM 13578 O O . TRP B 1 394 ? 217.778 292.187 433.444 1.00 99.24 394 TRP B O 1
ATOM 13599 N N . THR B 1 395 ? 217.004 290.741 434.962 1.00 102.16 395 THR B N 1
ATOM 13600 C CA . THR B 1 395 ? 217.875 291.240 436.026 1.00 102.16 395 THR B CA 1
ATOM 13601 C C . THR B 1 395 ? 219.269 290.653 435.843 1.00 102.16 395 THR B C 1
ATOM 13602 O O . THR B 1 395 ? 219.430 289.597 435.237 1.00 102.16 395 THR B O 1
ATOM 13613 N N . SER B 1 396 ? 220.274 291.298 436.419 1.00 103.22 396 SER B N 1
ATOM 13614 C CA . SER B 1 396 ? 221.648 290.817 436.393 1.00 103.22 396 SER B CA 1
ATOM 13615 C C . SER B 1 396 ? 222.428 291.297 437.616 1.00 103.22 396 SER B C 1
ATOM 13616 O O . SER B 1 396 ? 222.000 292.212 438.326 1.00 103.22 396 SER B O 1
ATOM 13624 N N . LYS B 1 397 ? 223.584 290.677 437.884 1.00 105.12 397 LYS B N 1
ATOM 13625 C CA . LYS B 1 397 ? 224.533 291.175 438.892 1.00 105.12 397 LYS B CA 1
ATOM 13626 C C . LYS B 1 397 ? 225.142 292.494 438.421 1.00 105.12 397 LYS B C 1
ATOM 13627 O O . LYS B 1 397 ? 225.398 292.650 437.232 1.00 105.12 397 LYS B O 1
ATOM 13646 N N . HIS B 1 398 ? 225.450 293.401 439.347 1.00 104.88 398 HIS B N 1
ATOM 13647 C CA . HIS B 1 398 ? 225.974 294.742 439.055 1.00 10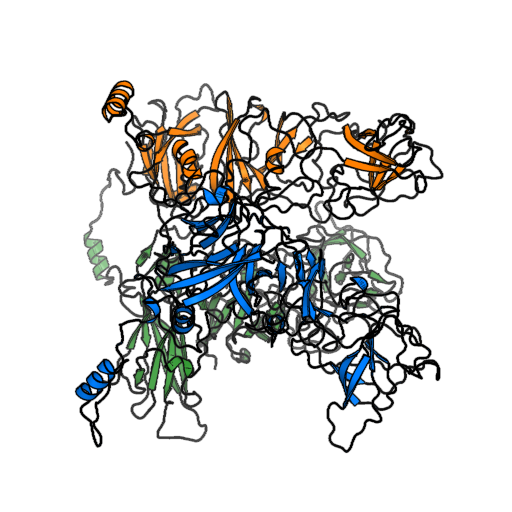4.88 398 HIS B CA 1
ATOM 13648 C C . HIS B 1 398 ? 227.250 294.747 438.209 1.00 104.88 398 HIS B C 1
ATOM 13649 O O . HIS B 1 398 ? 227.554 295.756 437.573 1.00 104.88 398 HIS B O 1
ATOM 13663 N N . GLY B 1 399 ? 227.993 293.639 438.195 1.00 103.82 399 GLY B N 1
ATOM 13664 C CA . GLY B 1 399 ? 229.156 293.452 437.497 1.00 103.82 399 GLY B CA 1
ATOM 13665 C C . GLY B 1 399 ? 229.113 292.860 436.156 1.00 103.82 399 GLY B C 1
ATOM 13666 O O . GLY B 1 399 ? 230.116 292.787 435.441 1.00 103.82 399 GLY B O 1
ATOM 13670 N N . ASP B 1 400 ? 227.938 292.522 435.622 1.00 104.71 400 ASP B N 1
ATOM 13671 C CA . ASP B 1 400 ? 227.837 291.922 434.282 1.00 104.71 400 ASP B CA 1
ATOM 13672 C C . ASP B 1 400 ? 228.555 292.688 433.142 1.00 104.71 400 ASP B C 1
ATOM 13673 O O . ASP B 1 400 ? 228.419 293.894 432.956 1.00 104.71 400 ASP B O 1
ATOM 13682 N N . THR B 1 401 ? 229.331 291.955 432.339 1.00 103.31 401 THR B N 1
ATOM 13683 C CA . THR B 1 401 ? 229.977 292.444 431.095 1.00 103.31 401 THR B CA 1
ATOM 13684 C C . THR B 1 401 ? 229.778 291.445 429.946 1.00 103.31 401 THR B C 1
ATOM 13685 O O . THR B 1 401 ? 230.524 291.429 428.967 1.00 103.31 401 THR B O 1
ATOM 13696 N N . LYS B 1 402 ? 228.764 290.583 430.085 1.00 98.20 402 LYS B N 1
ATOM 13697 C CA . LYS B 1 402 ? 228.572 289.343 429.326 1.00 98.20 402 LYS B CA 1
ATOM 13698 C C . LYS B 1 402 ? 227.142 289.233 428.812 1.00 98.20 402 LYS B C 1
ATOM 13699 O O . LYS B 1 402 ? 226.192 289.419 429.565 1.00 98.20 402 LYS B O 1
ATOM 13718 N N . CYS B 1 403 ? 226.998 288.948 427.523 1.00 97.75 403 CYS B N 1
ATOM 13719 C CA . CYS B 1 403 ? 225.698 288.824 426.873 1.00 97.75 403 CYS B CA 1
ATOM 13720 C C . CYS B 1 403 ? 224.897 287.670 427.475 1.00 97.75 403 CYS B C 1
ATOM 13721 O O . CYS B 1 403 ? 225.476 286.708 427.986 1.00 97.75 403 CYS B O 1
ATOM 13729 N N . ILE B 1 404 ? 223.566 287.736 427.392 1.00 94.53 404 ILE B N 1
ATOM 13730 C CA . ILE B 1 404 ? 222.708 286.640 427.853 1.00 94.53 404 ILE B CA 1
ATOM 13731 C C . ILE B 1 404 ? 223.062 285.403 427.022 1.00 94.53 404 ILE B C 1
ATOM 13732 O O . ILE B 1 404 ? 222.830 285.388 425.811 1.00 94.53 404 ILE B O 1
ATOM 13748 N N . GLY B 1 405 ? 223.659 284.400 427.666 1.00 93.29 405 GLY B N 1
ATOM 13749 C CA . GLY B 1 405 ? 224.089 283.195 427.166 1.00 93.29 405 GLY B CA 1
ATOM 13750 C C . GLY B 1 405 ? 225.513 282.910 426.982 1.00 93.29 405 GLY B C 1
ATOM 13751 O O . GLY B 1 405 ? 225.898 282.045 426.191 1.00 93.29 405 GLY B O 1
ATOM 13755 N N . GLU B 1 406 ? 226.379 283.587 427.645 1.00 94.93 406 GLU B N 1
ATOM 13756 C CA . GLU B 1 406 ? 227.777 283.417 427.620 1.00 94.93 406 GLU B CA 1
ATOM 13757 C C . GLU B 1 406 ? 228.245 282.186 428.341 1.00 94.93 406 GLU B C 1
ATOM 13758 O O . GLU B 1 406 ? 229.331 281.660 428.075 1.00 94.93 406 GLU B O 1
ATOM 13770 N N . ASP B 1 407 ? 227.519 281.690 429.279 1.00 95.01 407 ASP B N 1
ATOM 13771 C CA . ASP B 1 407 ? 227.825 280.707 430.246 1.00 95.01 407 ASP B CA 1
ATOM 13772 C C . ASP B 1 407 ? 227.246 279.360 429.933 1.00 95.01 407 ASP B C 1
ATOM 13773 O O . ASP B 1 407 ? 226.030 279.274 429.743 1.00 95.01 407 ASP B O 1
ATOM 13782 N N . GLU B 1 408 ? 227.994 278.311 429.885 1.00 92.97 408 GLU B N 1
ATOM 13783 C CA . GLU B 1 408 ? 227.579 276.965 429.851 1.00 92.97 408 GLU B CA 1
ATOM 13784 C C . GLU B 1 408 ? 226.834 276.578 431.091 1.00 92.97 408 GLU B C 1
ATOM 13785 O O . GLU B 1 408 ? 225.846 275.841 431.064 1.00 92.97 408 GLU B O 1
ATOM 13797 N N . ASP B 1 409 ? 227.264 277.019 432.214 1.00 98.25 409 ASP B N 1
ATOM 13798 C CA . ASP B 1 409 ? 226.802 276.752 433.513 1.00 98.25 409 ASP B CA 1
ATOM 13799 C C . ASP B 1 409 ? 225.408 277.251 433.772 1.00 98.25 409 ASP B C 1
ATOM 13800 O O . ASP B 1 409 ? 224.770 276.859 434.752 1.00 98.25 409 ASP B O 1
ATOM 13809 N N . MET B 1 410 ? 224.879 278.166 432.948 1.00 97.20 410 MET B N 1
ATOM 13810 C CA . MET B 1 410 ? 223.564 278.795 433.140 1.00 97.20 410 MET B CA 1
ATOM 13811 C C . MET B 1 410 ? 222.524 278.438 432.077 1.00 97.20 410 MET B C 1
ATOM 13812 O O . MET B 1 410 ? 221.329 278.520 432.361 1.00 97.20 410 MET B O 1
ATOM 13826 N N . VAL B 1 411 ? 222.921 278.013 430.876 1.00 91.96 411 VAL B N 1
ATOM 13827 C CA . VAL B 1 411 ? 222.094 277.395 429.923 1.00 91.96 411 VAL B CA 1
ATOM 13828 C C . VAL B 1 411 ? 221.463 276.193 430.555 1.00 91.96 411 VAL B C 1
ATOM 13829 O O . VAL B 1 411 ? 222.119 275.528 431.367 1.00 91.96 411 VAL B O 1
ATOM 13842 N N . LYS B 1 412 ? 220.268 275.836 430.263 1.00 94.98 412 LYS B N 1
ATOM 13843 C CA . LYS B 1 412 ? 219.505 274.789 430.806 1.00 94.98 412 LYS B CA 1
ATOM 13844 C C . LYS B 1 412 ? 219.252 273.671 429.833 1.00 94.98 412 LYS B C 1
ATOM 13845 O O . LYS B 1 412 ? 218.754 273.941 428.737 1.00 94.98 412 LYS B O 1
ATOM 13864 N N . ARG B 1 413 ? 219.537 272.453 430.140 1.00 90.78 413 ARG B N 1
ATOM 13865 C CA . ARG B 1 413 ? 219.475 271.270 429.384 1.00 90.78 413 ARG B CA 1
ATOM 13866 C C . ARG B 1 413 ? 218.342 270.379 429.789 1.00 90.78 413 ARG B C 1
ATOM 13867 O O . ARG B 1 413 ? 218.053 270.285 430.982 1.00 90.78 413 ARG B O 1
ATOM 13888 N N . ILE B 1 414 ? 217.710 269.701 428.838 1.00 90.52 414 ILE B N 1
ATOM 13889 C CA . ILE B 1 414 ? 216.846 268.589 429.200 1.00 90.52 414 ILE B CA 1
ATOM 13890 C C . ILE B 1 414 ? 217.680 267.353 429.461 1.00 90.52 414 ILE B C 1
ATOM 13891 O O . ILE B 1 414 ? 217.723 266.837 430.582 1.00 90.52 414 ILE B O 1
ATOM 13907 N N . ASP B 1 415 ? 218.337 266.856 428.437 1.00 89.85 415 ASP B N 1
ATOM 13908 C CA . ASP B 1 415 ? 219.295 265.782 428.626 1.00 89.85 415 ASP B CA 1
ATOM 13909 C C . ASP B 1 415 ? 220.539 265.927 427.771 1.00 89.85 415 ASP B C 1
ATOM 13910 O O . ASP B 1 415 ? 221.443 265.099 427.904 1.00 89.85 415 ASP B O 1
ATOM 13919 N N . VAL B 1 416 ? 220.678 266.871 426.910 1.00 86.25 416 VAL B N 1
ATOM 13920 C CA . VAL B 1 416 ? 221.710 267.058 425.970 1.00 86.25 416 VAL B CA 1
ATOM 13921 C C . VAL B 1 416 ? 221.799 268.448 425.416 1.00 86.25 416 VAL B C 1
ATOM 13922 O O . VAL B 1 416 ? 220.791 268.978 424.947 1.00 86.25 416 VAL B O 1
ATOM 13935 N N . LEU B 1 417 ? 222.917 269.067 425.411 1.00 87.34 417 LEU B N 1
ATOM 13936 C CA . LEU B 1 417 ? 223.294 270.274 424.821 1.00 87.34 417 LEU B CA 1
ATOM 13937 C C . LEU B 1 417 ? 223.966 270.036 423.510 1.00 87.34 417 LEU B C 1
ATOM 13938 O O . LEU B 1 417 ? 225.025 269.403 423.537 1.00 87.34 417 LEU B O 1
ATOM 13954 N N . PRO B 1 418 ? 223.459 270.463 422.365 1.00 84.64 418 PRO B N 1
ATOM 13955 C CA . PRO B 1 418 ? 224.249 270.447 421.168 1.00 84.64 418 PRO B CA 1
ATOM 13956 C C . PRO B 1 418 ? 225.303 271.497 421.220 1.00 84.64 418 PRO B C 1
ATOM 13957 O O . PRO B 1 418 ? 225.277 272.344 422.113 1.00 84.64 418 PRO B O 1
ATOM 13968 N N . GLN B 1 419 ? 226.222 271.533 420.331 1.00 81.49 419 GLN B N 1
ATOM 13969 C CA . GLN B 1 419 ? 227.280 272.448 420.269 1.00 81.49 419 GLN B CA 1
ATOM 13970 C C . GLN B 1 419 ? 228.028 272.426 418.974 1.00 81.49 419 GLN B C 1
ATOM 13971 O O . GLN B 1 419 ? 227.756 271.593 418.110 1.00 81.49 419 GLN B O 1
ATOM 13985 N N . ALA B 1 420 ? 228.979 273.266 418.790 1.00 80.56 420 ALA B N 1
ATOM 13986 C CA . ALA B 1 420 ? 229.926 273.314 417.759 1.00 80.56 420 ALA B CA 1
ATOM 13987 C C . ALA B 1 420 ? 231.199 273.987 418.165 1.00 80.56 420 ALA B C 1
ATOM 13988 O O . ALA B 1 420 ? 231.154 274.956 418.924 1.00 80.56 420 ALA B O 1
ATOM 13995 N N . GLN B 1 421 ? 232.328 273.511 417.673 1.00 81.04 421 GLN B N 1
ATOM 13996 C CA . GLN B 1 421 ? 233.594 274.199 417.847 1.00 81.04 421 GLN B CA 1
ATOM 13997 C C . GLN B 1 421 ? 234.185 274.469 416.469 1.00 81.04 421 GLN B C 1
ATOM 13998 O O . GLN B 1 421 ? 233.571 274.170 415.445 1.00 81.04 421 GLN B O 1
ATOM 14012 N N . THR B 1 422 ? 235.345 275.022 416.381 1.00 80.28 422 THR B N 1
ATOM 14013 C CA . THR B 1 422 ? 236.040 275.351 415.202 1.00 80.28 422 THR B CA 1
ATOM 14014 C C . THR B 1 422 ? 236.016 274.188 414.256 1.00 80.28 422 THR B C 1
ATOM 14015 O O . THR B 1 422 ? 236.702 273.200 414.525 1.00 80.28 422 THR B O 1
ATOM 14026 N N . THR B 1 423 ? 235.297 274.191 413.192 1.00 83.74 423 THR B N 1
ATOM 14027 C CA . THR B 1 423 ? 235.090 273.179 412.226 1.00 83.74 423 THR B CA 1
ATOM 14028 C C . THR B 1 423 ? 236.059 273.338 411.087 1.00 83.74 423 THR B C 1
ATOM 14029 O O . THR B 1 423 ? 235.683 273.929 410.071 1.00 83.74 423 THR B O 1
ATOM 14040 N N . GLY B 1 424 ? 237.260 272.883 411.169 1.00 81.90 424 GLY B N 1
ATOM 14041 C CA . GLY B 1 424 ? 238.232 273.056 410.214 1.00 81.90 424 GLY B CA 1
ATOM 14042 C C . GLY B 1 424 ? 238.624 274.426 409.868 1.00 81.90 424 GLY B C 1
ATOM 14043 O O . GLY B 1 424 ? 238.646 274.814 408.698 1.00 81.90 424 GLY B O 1
ATOM 14047 N N . GLY B 1 425 ? 238.896 275.250 410.816 1.00 81.88 425 GLY B N 1
ATOM 14048 C CA . GLY B 1 425 ? 239.156 276.591 410.686 1.00 81.88 425 GLY B CA 1
ATOM 14049 C C . GLY B 1 425 ? 238.048 277.548 410.561 1.00 81.88 425 GLY B C 1
ATOM 14050 O O . GLY B 1 425 ? 238.247 278.753 410.366 1.00 81.88 425 GLY B O 1
ATOM 14054 N N . ASN B 1 426 ? 236.841 277.104 410.649 1.00 81.43 426 ASN B N 1
ATOM 14055 C CA . ASN B 1 426 ? 235.608 277.779 410.581 1.00 81.43 426 ASN B CA 1
ATOM 14056 C C . ASN B 1 426 ? 234.957 277.908 411.924 1.00 81.43 426 ASN B C 1
ATOM 14057 O O . ASN B 1 426 ? 234.805 276.894 412.607 1.00 81.43 426 ASN B O 1
ATOM 14068 N N . TYR B 1 427 ? 234.555 279.019 412.342 1.00 78.74 427 TYR B N 1
ATOM 14069 C CA . TYR B 1 427 ? 234.147 279.336 413.636 1.00 78.74 427 TYR B CA 1
ATOM 14070 C C . TYR B 1 427 ? 232.665 279.471 413.798 1.00 78.74 427 TYR B C 1
ATOM 14071 O O . TYR B 1 427 ? 232.023 279.957 412.866 1.00 78.74 427 TYR B O 1
ATOM 14089 N N . PRO B 1 428 ? 232.081 279.107 414.930 1.00 78.61 428 PRO B N 1
ATOM 14090 C CA . PRO B 1 428 ? 230.672 279.295 415.149 1.00 78.61 428 PRO B CA 1
ATOM 14091 C C . PRO B 1 428 ? 230.312 280.681 415.568 1.00 78.61 428 PRO B C 1
ATOM 14092 O O . PRO B 1 428 ? 230.978 281.226 416.448 1.00 78.61 428 PRO B O 1
ATOM 14103 N N . ILE B 1 429 ? 229.308 281.280 415.053 1.00 78.99 429 ILE B N 1
ATOM 14104 C CA . ILE B 1 429 ? 228.760 282.545 415.346 1.00 78.99 429 ILE B CA 1
ATOM 14105 C C . ILE B 1 429 ? 227.490 282.439 416.128 1.00 78.99 429 ILE B C 1
ATOM 14106 O O . ILE B 1 429 ? 226.662 281.573 415.838 1.00 78.99 429 ILE B O 1
ATOM 14122 N N . TYR B 1 430 ? 227.234 283.395 417.013 1.00 81.80 430 TYR B N 1
ATOM 14123 C CA . TYR B 1 430 ? 225.917 283.721 417.543 1.00 81.80 430 TYR B CA 1
ATOM 14124 C C . TYR B 1 430 ? 225.398 284.996 416.878 1.00 81.80 430 TYR B C 1
ATOM 14125 O O . TYR B 1 430 ? 226.101 285.998 416.796 1.00 81.80 430 TYR B O 1
ATOM 14143 N N . TYR B 1 431 ? 224.144 285.007 416.460 1.00 82.49 431 TYR B N 1
ATOM 14144 C CA . TYR B 1 431 ? 223.434 286.232 416.133 1.00 82.49 431 TYR B CA 1
ATOM 14145 C C . TYR B 1 431 ? 223.133 287.002 417.428 1.00 82.49 431 TYR B C 1
ATOM 14146 O O . TYR B 1 431 ? 222.826 286.375 418.441 1.00 82.49 431 TYR B O 1
ATOM 14164 N N . VAL B 1 432 ? 223.169 288.336 417.439 1.00 84.68 432 VAL B N 1
ATOM 14165 C CA . VAL B 1 432 ? 222.862 289.145 418.636 1.00 84.68 432 VAL B CA 1
ATOM 14166 C C . VAL B 1 432 ? 221.670 290.063 418.428 1.00 84.68 432 VAL B C 1
ATOM 14167 O O . VAL B 1 432 ? 221.486 290.666 417.374 1.00 84.68 432 VAL B O 1
ATOM 14180 N N . THR B 1 433 ? 220.838 290.181 419.455 1.00 88.24 433 THR B N 1
ATOM 14181 C CA . THR B 1 433 ? 219.599 290.966 419.435 1.00 88.24 433 THR B CA 1
ATOM 14182 C C . THR B 1 433 ? 219.382 291.675 420.764 1.00 88.24 433 THR B C 1
ATOM 14183 O O . THR B 1 433 ? 219.906 291.241 421.789 1.00 88.24 433 THR B O 1
ATOM 14194 N N . GLU B 1 434 ? 218.672 292.797 420.751 1.00 91.05 434 GLU B N 1
ATOM 14195 C CA . GLU B 1 434 ? 218.371 293.559 421.958 1.00 91.05 434 GLU B CA 1
ATOM 14196 C C . GLU B 1 434 ? 217.237 292.921 422.760 1.00 91.05 434 GLU B C 1
ATOM 14197 O O . GLU B 1 434 ? 216.257 292.440 422.204 1.00 91.05 434 GLU B O 1
ATOM 14209 N N . PHE B 1 435 ? 217.359 292.960 424.078 1.00 95.31 435 PHE B N 1
ATOM 14210 C CA . PHE B 1 435 ? 216.333 292.579 425.046 1.00 95.31 435 PHE B CA 1
ATOM 14211 C C . PHE B 1 435 ? 216.615 293.381 426.322 1.00 95.31 435 PHE B C 1
ATOM 14212 O O . PHE B 1 435 ? 217.791 293.565 426.643 1.00 95.31 435 PHE B O 1
ATOM 14229 N N . PRO B 1 436 ? 215.624 293.909 427.050 1.00 96.18 436 PRO B N 1
ATOM 14230 C CA . PRO B 1 436 ? 215.900 294.823 428.148 1.00 96.18 436 PRO B CA 1
ATOM 14231 C C . PRO B 1 436 ? 216.442 294.053 429.353 1.00 96.18 436 PRO B C 1
ATOM 14232 O O . PRO B 1 436 ? 215.868 293.047 429.772 1.00 96.18 436 PRO B O 1
ATOM 14243 N N . ALA B 1 437 ? 217.584 294.482 429.892 1.00 99.93 437 ALA B N 1
ATOM 14244 C CA . ALA B 1 437 ? 218.442 293.567 430.645 1.00 99.93 437 ALA B CA 1
ATOM 14245 C C . ALA B 1 437 ? 219.261 294.218 431.776 1.00 99.93 437 ALA B C 1
ATOM 14246 O O . ALA B 1 437 ? 220.459 293.955 431.908 1.00 99.93 437 ALA B O 1
ATOM 14253 N N . ALA B 1 438 ? 218.623 295.069 432.584 1.00 102.64 438 ALA B N 1
ATOM 14254 C CA . ALA B 1 438 ? 219.227 295.661 433.782 1.00 102.64 438 ALA B CA 1
ATOM 14255 C C . ALA B 1 438 ? 220.612 296.286 433.515 1.00 102.64 438 ALA B C 1
ATOM 14256 O O . ALA B 1 438 ? 220.765 297.044 432.559 1.00 102.64 438 ALA B O 1
ATOM 14263 N N . TYR B 1 439 ? 221.616 295.995 434.345 1.00 103.10 439 TYR B N 1
ATOM 14264 C CA . TYR B 1 439 ? 222.874 296.729 434.383 1.00 103.10 439 TYR B CA 1
ATOM 14265 C C . TYR B 1 439 ? 223.635 296.787 433.051 1.00 103.10 439 TYR B C 1
ATOM 14266 O O . TYR B 1 439 ? 224.256 297.812 432.779 1.00 103.10 439 TYR B O 1
ATOM 14284 N N . LEU B 1 440 ? 223.600 295.738 432.222 1.00 100.24 440 LEU B N 1
ATOM 14285 C CA . LEU B 1 440 ? 224.398 295.595 430.997 1.00 100.24 440 LEU B CA 1
ATOM 14286 C C . LEU B 1 440 ? 224.220 296.799 430.048 1.00 100.24 440 LEU B C 1
ATOM 14287 O O . LEU B 1 440 ? 223.172 296.912 429.407 1.00 100.24 440 LEU B O 1
ATOM 14303 N N . PRO B 1 441 ? 225.211 297.700 429.909 1.00 98.82 441 PRO B N 1
ATOM 14304 C CA . PRO B 1 441 ? 225.125 298.770 428.931 1.00 98.82 441 PRO B CA 1
ATOM 14305 C C . PRO B 1 441 ? 225.187 298.168 427.522 1.00 98.82 441 PRO B C 1
ATOM 14306 O O . PRO B 1 441 ? 225.963 297.243 427.280 1.00 98.82 441 PRO B O 1
ATOM 14317 N N . ALA B 1 442 ? 224.360 298.675 426.604 1.00 98.88 442 ALA B N 1
ATOM 14318 C CA . ALA B 1 442 ? 224.073 298.039 425.312 1.00 98.88 442 ALA B CA 1
ATOM 14319 C C . ALA B 1 442 ? 223.664 296.552 425.493 1.00 98.88 442 ALA B C 1
ATOM 14320 O O . ALA B 1 442 ? 224.456 295.648 425.221 1.00 98.88 442 ALA B O 1
ATOM 14327 N N . PRO B 1 443 ? 222.456 296.272 426.012 1.00 96.89 443 PRO B N 1
ATOM 14328 C CA . PRO B 1 443 ? 222.050 294.930 426.409 1.00 96.89 443 PRO B CA 1
ATOM 14329 C C . PRO B 1 443 ? 221.796 294.005 425.216 1.00 96.89 443 PRO B C 1
ATOM 14330 O O . PRO B 1 443 ? 221.056 294.364 424.298 1.00 96.89 443 PRO B O 1
ATOM 14341 N N . ARG B 1 444 ? 222.372 292.796 425.232 1.00 93.26 444 ARG B N 1
ATOM 14342 C CA . ARG B 1 444 ? 222.269 291.806 424.146 1.00 93.26 444 ARG B CA 1
ATOM 14343 C C . ARG B 1 444 ? 221.989 290.394 424.653 1.00 93.26 444 ARG B C 1
ATOM 14344 O O . ARG B 1 444 ? 222.523 289.975 425.678 1.00 93.26 444 ARG B O 1
ATOM 14365 N N . VAL B 1 445 ? 221.257 289.618 423.865 1.00 90.13 445 VAL B N 1
ATOM 14366 C CA . VAL B 1 445 ? 221.129 288.162 423.997 1.00 90.13 445 VAL B CA 1
ATOM 14367 C C . VAL B 1 445 ? 221.674 287.461 422.770 1.00 90.13 445 VAL B C 1
ATOM 14368 O O . VAL B 1 445 ? 221.400 287.863 421.639 1.00 90.13 445 VAL B O 1
ATOM 14381 N N . TYR B 1 446 ? 222.465 286.419 422.996 1.00 87.52 446 TYR B N 1
ATOM 14382 C CA . TYR B 1 446 ? 222.988 285.544 421.957 1.00 87.52 446 TYR B CA 1
ATOM 14383 C C . TYR B 1 446 ? 221.928 284.558 421.474 1.00 87.52 446 TYR B C 1
ATOM 14384 O O . TYR B 1 446 ? 221.273 283.885 422.262 1.00 87.52 446 TYR B O 1
ATOM 14402 N N . ASN B 1 447 ? 221.800 284.426 420.163 1.00 85.03 447 ASN B N 1
ATOM 14403 C CA . ASN B 1 447 ? 220.898 283.507 419.494 1.00 85.03 447 ASN B CA 1
ATOM 14404 C C . ASN B 1 447 ? 221.691 282.640 418.537 1.00 85.03 447 ASN B C 1
ATOM 14405 O O . ASN B 1 447 ? 222.398 283.142 417.675 1.00 85.03 447 ASN B O 1
ATOM 14416 N N . SER B 1 448 ? 221.566 281.338 418.668 1.00 82.45 448 SER B N 1
ATOM 14417 C CA . SER B 1 448 ? 222.096 280.342 417.827 1.00 82.45 448 SER B CA 1
ATOM 14418 C C . SER B 1 448 ? 221.556 280.407 416.440 1.00 82.45 448 SER B C 1
ATOM 14419 O O . SER B 1 448 ? 222.291 280.442 415.451 1.00 82.45 448 SER B O 1
ATOM 14427 N N . GLN B 1 449 ? 220.284 280.395 416.289 1.00 82.55 449 GLN B N 1
ATOM 14428 C CA . GLN B 1 449 ? 219.519 280.361 415.119 1.00 82.55 449 GLN B CA 1
ATOM 14429 C C . GLN B 1 449 ? 218.625 281.546 414.971 1.00 82.55 449 GLN B C 1
ATOM 14430 O O . GLN B 1 449 ? 217.974 281.935 415.938 1.00 82.55 449 GLN B O 1
ATOM 14444 N N . LEU B 1 450 ? 218.514 282.130 413.837 1.00 82.87 450 LEU B N 1
ATOM 14445 C CA . LEU B 1 450 ? 217.538 283.055 413.456 1.00 82.87 450 LEU B CA 1
ATOM 14446 C C . LEU B 1 450 ? 216.175 282.434 413.533 1.00 82.87 450 LEU B C 1
ATOM 14447 O O . LEU B 1 450 ? 216.017 281.269 413.168 1.00 82.87 450 LEU B O 1
ATOM 14463 N N . LEU B 1 451 ? 215.177 283.115 413.964 1.00 83.88 451 LEU B N 1
ATOM 14464 C CA . LEU B 1 451 ? 213.859 282.656 414.129 1.00 83.88 451 LEU B CA 1
ATOM 14465 C C . LEU B 1 451 ? 213.322 282.022 412.883 1.00 83.88 451 LEU B C 1
ATOM 14466 O O . LEU B 1 451 ? 212.654 280.986 412.915 1.00 83.88 451 LEU B O 1
ATOM 14482 N N . TRP B 1 452 ? 213.528 282.605 411.754 1.00 79.81 452 TRP B N 1
ATOM 14483 C CA . TRP B 1 452 ? 213.205 282.090 410.484 1.00 79.81 452 TRP B CA 1
ATOM 14484 C C . TRP B 1 452 ? 213.732 280.704 410.311 1.00 79.81 452 TRP B C 1
ATOM 14485 O O . TRP B 1 452 ? 213.005 279.733 410.084 1.00 79.81 452 TRP B O 1
ATOM 14506 N N . THR B 1 453 ? 214.998 280.533 410.428 1.00 82.16 453 THR B N 1
ATOM 14507 C CA . THR B 1 453 ? 215.707 279.330 410.289 1.00 82.16 453 THR B CA 1
ATOM 14508 C C . THR B 1 453 ? 215.200 278.267 411.202 1.00 82.16 453 THR B C 1
ATOM 14509 O O . THR B 1 453 ? 215.398 277.075 410.962 1.00 82.16 453 THR B O 1
ATOM 14520 N N . SER B 1 454 ? 214.582 278.609 412.270 1.00 82.15 454 SER B N 1
ATOM 14521 C CA . SER B 1 454 ? 213.983 277.795 413.241 1.00 82.15 454 SER B CA 1
ATOM 14522 C C . SER B 1 454 ? 212.591 277.357 412.918 1.00 82.15 454 SER B C 1
ATOM 14523 O O . SER B 1 454 ? 212.233 276.192 413.096 1.00 82.15 454 SER B O 1
ATOM 14531 N N . ARG B 1 455 ? 211.774 278.282 412.437 1.00 82.26 455 ARG B N 1
ATOM 14532 C CA . ARG B 1 455 ? 210.434 277.894 412.036 1.00 82.26 455 ARG B CA 1
ATOM 14533 C C . ARG B 1 455 ? 210.512 276.854 410.939 1.00 82.26 455 ARG B C 1
ATOM 14534 O O . ARG B 1 455 ? 209.928 275.773 411.044 1.00 82.26 455 ARG B O 1
ATOM 14555 N N . LEU B 1 456 ? 211.245 277.167 409.880 1.00 81.68 456 LEU B N 1
ATOM 14556 C CA . LEU B 1 456 ? 211.731 276.141 408.992 1.00 81.68 456 LEU B CA 1
ATOM 14557 C C . LEU B 1 456 ? 212.759 275.319 409.743 1.00 81.68 456 LEU B C 1
ATOM 14558 O O . LEU B 1 456 ? 213.230 275.703 410.804 1.00 81.68 456 LEU B O 1
ATOM 14574 N N . LEU B 1 457 ? 213.088 274.162 409.200 1.00 81.62 457 LEU B N 1
ATOM 14575 C CA . LEU B 1 457 ? 213.946 273.207 409.889 1.00 81.62 457 LEU B CA 1
ATOM 14576 C C . LEU B 1 457 ? 213.197 272.578 411.047 1.00 81.62 457 LEU B C 1
ATOM 14577 O O . LEU B 1 457 ? 213.714 271.672 411.704 1.00 81.62 457 LEU B O 1
ATOM 14593 N N . ALA B 1 458 ? 211.989 273.052 411.315 1.00 81.34 458 ALA B N 1
ATOM 14594 C CA . ALA B 1 458 ? 211.106 272.362 412.231 1.00 81.34 458 ALA B CA 1
ATOM 14595 C C . ALA B 1 458 ? 210.101 271.531 411.458 1.00 81.34 458 ALA B C 1
ATOM 14596 O O . ALA B 1 458 ? 209.782 270.406 411.848 1.00 81.34 458 ALA B O 1
ATOM 14603 N N . GLN B 1 459 ? 209.593 272.005 410.377 1.00 83.00 459 GLN B N 1
ATOM 14604 C CA . GLN B 1 459 ? 208.612 271.445 409.544 1.00 83.00 459 GLN B CA 1
ATOM 14605 C C . GLN B 1 459 ? 209.125 270.719 408.336 1.00 83.00 459 GLN B C 1
ATOM 14606 O O . GLN B 1 459 ? 208.330 270.198 407.546 1.00 83.00 459 GLN B O 1
ATOM 14620 N N . ASP B 1 460 ? 210.384 270.668 408.084 1.00 82.81 460 ASP B N 1
ATOM 14621 C CA . ASP B 1 460 ? 210.981 270.136 406.930 1.00 82.81 460 ASP B CA 1
ATOM 14622 C C . ASP B 1 460 ? 212.427 269.761 407.075 1.00 82.81 460 ASP B C 1
ATOM 14623 O O . ASP B 1 460 ? 213.159 270.451 407.785 1.00 82.81 460 ASP B O 1
ATOM 14632 N N . VAL B 1 461 ? 212.888 268.772 406.448 1.00 81.98 461 VAL B N 1
ATOM 14633 C CA . VAL B 1 461 ? 214.205 268.278 406.355 1.00 81.98 461 VAL B CA 1
ATOM 14634 C C . VAL B 1 461 ? 214.955 269.037 405.307 1.00 81.98 461 VAL B C 1
ATOM 14635 O O . VAL B 1 461 ? 214.337 269.483 404.339 1.00 81.98 461 VAL B O 1
ATOM 14648 N N . TYR B 1 462 ? 216.224 269.229 405.389 1.00 81.98 462 TYR B N 1
ATOM 14649 C CA . TYR B 1 462 ? 217.035 270.039 404.569 1.00 81.98 462 TYR B CA 1
ATOM 14650 C C . TYR B 1 462 ? 218.314 269.408 404.092 1.00 81.98 462 TYR B C 1
ATOM 14651 O O . TYR B 1 462 ? 218.892 268.581 404.796 1.00 81.98 462 TYR B O 1
ATOM 14669 N N . ASP B 1 463 ? 218.794 269.754 402.945 1.00 83.26 463 ASP B N 1
ATOM 14670 C CA . ASP B 1 463 ? 219.788 269.117 402.174 1.00 83.26 463 ASP B CA 1
ATOM 14671 C C . ASP B 1 463 ? 221.129 269.044 402.830 1.00 83.26 463 ASP B C 1
ATOM 14672 O O . ASP B 1 463 ? 221.995 268.276 402.405 1.00 83.26 463 ASP B O 1
ATOM 14681 N N . ILE B 1 464 ? 221.408 269.826 403.808 1.00 82.71 464 ILE B N 1
ATOM 14682 C CA . ILE B 1 464 ? 222.666 269.989 404.414 1.00 82.71 464 ILE B CA 1
ATOM 14683 C C . ILE B 1 464 ? 223.201 268.632 404.752 1.00 82.71 464 ILE B C 1
ATOM 14684 O O . ILE B 1 464 ? 222.695 268.013 405.694 1.00 82.71 464 ILE B O 1
ATOM 14700 N N . GLY B 1 465 ? 224.165 268.108 404.088 1.00 81.96 465 GLY B N 1
ATOM 14701 C CA . GLY B 1 465 ? 224.706 266.875 404.301 1.00 81.96 465 GLY B CA 1
ATOM 14702 C C . GLY B 1 465 ? 225.412 266.693 405.574 1.00 81.96 465 GLY B C 1
ATOM 14703 O O . GLY B 1 465 ? 225.659 267.684 406.266 1.00 81.96 465 GLY B O 1
ATOM 14707 N N . PRO B 1 466 ? 225.754 265.468 405.960 1.00 78.33 466 PRO B N 1
ATOM 14708 C CA . PRO B 1 466 ? 226.546 265.273 407.149 1.00 78.33 466 PRO B CA 1
ATOM 14709 C C . PRO B 1 466 ? 227.850 265.980 407.157 1.00 78.33 466 PRO B C 1
ATOM 14710 O O . PRO B 1 466 ? 228.341 266.411 408.206 1.00 78.33 466 PRO B O 1
ATOM 14721 N N . GLU B 1 467 ? 228.492 266.090 405.995 1.00 80.41 467 GLU B N 1
ATOM 14722 C CA . GLU B 1 467 ? 229.786 266.751 405.815 1.00 80.41 467 GLU B CA 1
ATOM 14723 C C . GLU B 1 467 ? 229.675 268.092 405.075 1.00 80.41 467 GLU B C 1
ATOM 14724 O O . GLU B 1 467 ? 230.650 268.581 404.499 1.00 80.41 467 GLU B O 1
ATOM 14736 N N . ALA B 1 468 ? 228.487 268.693 405.030 1.00 82.89 468 ALA B N 1
ATOM 14737 C CA . ALA B 1 468 ? 228.146 269.843 404.293 1.00 82.89 468 ALA B CA 1
ATOM 14738 C C . ALA B 1 468 ? 228.123 271.105 405.107 1.00 82.89 468 ALA B C 1
ATOM 14739 O O . ALA B 1 468 ? 228.153 271.062 406.337 1.00 82.89 468 ALA B O 1
ATOM 14746 N N . LEU B 1 469 ? 228.034 272.237 404.492 1.00 80.97 469 LEU B N 1
ATOM 14747 C CA . LEU B 1 469 ? 227.920 273.551 404.997 1.00 80.97 469 LEU B CA 1
ATOM 14748 C C . LEU B 1 469 ? 227.241 274.451 404.004 1.00 80.97 469 LEU B C 1
ATOM 14749 O O . LEU B 1 469 ? 227.932 274.973 403.127 1.00 80.97 469 LEU B O 1
ATOM 14765 N N . ALA B 1 470 ? 225.973 274.662 404.036 1.00 80.36 470 ALA B N 1
ATOM 14766 C CA . ALA B 1 470 ? 225.211 275.510 403.205 1.00 80.36 470 ALA B CA 1
ATOM 14767 C C . ALA B 1 470 ? 225.549 276.940 403.500 1.00 80.36 470 ALA B C 1
ATOM 14768 O O . ALA B 1 470 ? 225.453 277.328 404.666 1.00 80.36 470 ALA B O 1
ATOM 14775 N N . VAL B 1 471 ? 225.920 277.736 402.509 1.00 79.69 471 VAL B N 1
ATOM 14776 C CA . VAL B 1 471 ? 226.568 279.016 402.751 1.00 79.69 471 VAL B CA 1
ATOM 14777 C C . VAL B 1 471 ? 225.723 280.147 402.196 1.00 79.69 471 VAL B C 1
ATOM 14778 O O . VAL B 1 471 ? 225.125 280.029 401.121 1.00 79.69 471 VAL B O 1
ATOM 14791 N N . PHE B 1 472 ? 225.659 281.242 402.863 1.00 77.95 472 PHE B N 1
ATOM 14792 C CA . PHE B 1 472 ? 224.980 282.447 402.611 1.00 77.95 472 PHE B CA 1
ATOM 14793 C C . PHE B 1 472 ? 225.918 283.611 402.587 1.00 77.95 472 PHE B C 1
ATOM 14794 O O . PHE B 1 472 ? 227.026 283.486 403.107 1.00 77.95 472 PHE B O 1
ATOM 14811 N N . LYS B 1 473 ? 225.569 284.726 402.061 1.00 79.90 473 LYS B N 1
ATOM 14812 C CA . LYS B 1 473 ? 226.341 285.869 401.780 1.00 79.90 473 LYS B CA 1
ATOM 14813 C C . LYS B 1 473 ? 225.702 287.125 402.304 1.00 79.90 473 LYS B C 1
ATOM 14814 O O . LYS B 1 473 ? 224.629 287.477 401.811 1.00 79.90 473 LYS B O 1
ATOM 14833 N N . ILE B 1 474 ? 226.243 287.822 403.241 1.00 78.40 474 ILE B N 1
ATOM 14834 C CA . ILE B 1 474 ? 225.710 288.871 404.017 1.00 78.40 474 ILE B CA 1
ATOM 14835 C C . ILE B 1 474 ? 226.224 290.209 403.566 1.00 78.40 474 ILE B C 1
ATOM 14836 O O . ILE B 1 474 ? 227.400 290.494 403.798 1.00 78.40 474 ILE B O 1
ATOM 14852 N N . LYS B 1 475 ? 225.456 291.053 402.972 1.00 80.16 475 LYS B N 1
ATOM 14853 C CA . LYS B 1 475 ? 225.705 292.301 402.372 1.00 80.16 475 LYS B CA 1
ATOM 14854 C C . LYS B 1 475 ? 225.168 293.450 403.166 1.00 80.16 475 LYS B C 1
ATOM 14855 O O . LYS B 1 475 ? 224.032 293.365 403.625 1.00 80.16 475 LYS B O 1
ATOM 14874 N N . ASP B 1 476 ? 225.856 294.525 403.343 1.00 81.75 476 ASP B N 1
ATOM 14875 C CA . ASP B 1 476 ? 225.379 295.770 403.808 1.00 81.75 476 ASP B CA 1
ATOM 14876 C C . ASP B 1 476 ? 225.551 296.929 402.870 1.00 81.75 476 ASP B C 1
ATOM 14877 O O . ASP B 1 476 ? 224.608 297.597 402.434 1.00 81.75 476 ASP B O 1
ATOM 14886 N N . SER B 1 477 ? 226.753 297.248 402.566 1.00 80.04 477 SER B N 1
ATOM 14887 C CA . SER B 1 477 ? 227.203 298.409 401.914 1.00 80.04 477 SER B CA 1
ATOM 14888 C C . SER B 1 477 ? 228.700 298.468 401.843 1.00 80.04 477 SER B C 1
ATOM 14889 O O . SER B 1 477 ? 229.380 297.637 402.449 1.00 80.04 477 SER B O 1
ATOM 14897 N N . ALA B 1 478 ? 229.266 299.417 401.192 1.00 80.24 478 ALA B N 1
ATOM 14898 C CA . ALA B 1 478 ? 230.644 299.696 401.180 1.00 80.24 478 ALA B CA 1
ATOM 14899 C C . ALA B 1 478 ? 231.479 298.505 400.792 1.00 80.24 478 ALA B C 1
ATOM 14900 O O . ALA B 1 478 ? 232.682 298.463 401.072 1.00 80.24 478 ALA B O 1
ATOM 14907 N N . GLY B 1 479 ? 230.935 297.494 400.202 1.00 80.34 479 GLY B N 1
ATOM 14908 C CA . GLY B 1 479 ? 231.533 296.304 399.882 1.00 80.34 479 GLY B CA 1
ATOM 14909 C C . GLY B 1 479 ? 231.751 295.277 400.908 1.00 80.34 479 GLY B C 1
ATOM 14910 O O . GLY B 1 479 ? 232.408 294.254 400.681 1.00 80.34 479 GLY B O 1
ATOM 14914 N N . ASN B 1 480 ? 231.246 295.457 402.073 1.00 79.28 480 ASN B N 1
ATOM 14915 C CA . ASN B 1 480 ? 231.287 294.578 403.164 1.00 79.28 480 ASN B CA 1
ATOM 14916 C C . ASN B 1 480 ? 230.546 293.313 402.838 1.00 79.28 480 ASN B C 1
ATOM 14917 O O . ASN B 1 480 ? 229.380 293.400 402.453 1.00 79.28 480 ASN B O 1
ATOM 14928 N N . TRP B 1 481 ? 231.093 292.157 402.972 1.00 77.00 481 TRP B N 1
ATOM 14929 C CA . TRP B 1 481 ? 230.463 290.902 402.966 1.00 77.00 481 TRP B CA 1
ATOM 14930 C C . TRP B 1 481 ? 231.190 289.836 403.723 1.00 77.00 481 TRP B C 1
ATOM 14931 O O . TRP B 1 481 ? 232.407 289.926 403.878 1.00 77.00 481 TRP B O 1
ATOM 14952 N N . PHE B 1 482 ? 230.541 288.829 404.190 1.00 77.68 482 PHE B N 1
ATOM 14953 C CA . PHE B 1 482 ? 231.023 287.743 404.935 1.00 77.68 482 PHE B CA 1
ATOM 14954 C C . PHE B 1 482 ? 230.120 286.554 404.902 1.00 77.68 482 PHE B C 1
ATOM 14955 O O . PHE B 1 482 ? 228.943 286.701 405.226 1.00 77.68 482 PHE B O 1
ATOM 14972 N N . ASP B 1 483 ? 230.630 285.391 404.535 1.00 80.23 483 ASP B N 1
ATOM 14973 C CA . ASP B 1 483 ? 229.804 284.200 404.417 1.00 80.23 483 ASP B CA 1
ATOM 14974 C C . ASP B 1 483 ? 229.426 283.687 405.797 1.00 80.23 483 ASP B C 1
ATOM 14975 O O . ASP B 1 483 ? 230.290 283.516 406.661 1.00 80.23 483 ASP B O 1
ATOM 14984 N N . ILE B 1 484 ? 228.196 283.416 406.044 1.00 78.38 484 ILE B N 1
ATOM 14985 C CA . ILE B 1 484 ? 227.608 282.635 407.058 1.00 78.38 484 ILE B CA 1
ATOM 14986 C C . ILE B 1 484 ? 227.183 281.314 406.496 1.00 78.38 484 ILE B C 1
ATOM 14987 O O . ILE B 1 484 ? 226.418 281.309 405.528 1.00 78.38 484 ILE B O 1
ATOM 15003 N N . GLY B 1 485 ? 227.576 280.207 407.007 1.00 79.21 485 GLY B N 1
ATOM 15004 C CA . GLY B 1 485 ? 227.228 278.916 406.675 1.00 79.21 485 GLY B CA 1
ATOM 15005 C C . GLY B 1 485 ? 226.529 278.127 407.705 1.00 79.21 485 GLY B C 1
ATOM 15006 O O . GLY B 1 485 ? 226.869 278.270 408.880 1.00 79.21 485 GLY B O 1
ATOM 15010 N N . ILE B 1 486 ? 225.569 277.330 407.393 1.00 79.27 486 ILE B N 1
ATOM 15011 C CA . ILE B 1 486 ? 224.765 276.499 408.201 1.00 79.27 486 ILE B CA 1
ATOM 15012 C C . ILE B 1 486 ? 225.193 275.069 408.074 1.00 79.27 486 ILE B C 1
ATOM 15013 O O . ILE B 1 486 ? 225.270 274.581 406.942 1.00 79.27 486 ILE B O 1
ATOM 15029 N N . SER B 1 487 ? 225.473 274.359 409.108 1.00 81.67 487 SER B N 1
ATOM 15030 C CA . SER B 1 487 ? 225.902 273.026 409.175 1.00 81.67 487 SER B CA 1
ATOM 15031 C C . SER B 1 487 ? 224.762 272.055 409.270 1.00 81.67 487 SER B C 1
ATOM 15032 O O . SER B 1 487 ? 223.597 272.445 409.295 1.00 81.67 487 SER B O 1
ATOM 15040 N N . CYS B 1 488 ? 225.017 270.795 409.374 1.00 83.50 488 CYS B N 1
ATOM 15041 C CA . CYS B 1 488 ? 224.098 269.764 409.656 1.00 83.50 488 CYS B CA 1
ATOM 15042 C C . CYS B 1 488 ? 223.350 270.030 410.929 1.00 83.50 488 CYS B C 1
ATOM 15043 O O . CYS B 1 488 ? 222.120 269.991 411.002 1.00 83.50 488 CYS B O 1
ATOM 15051 N N . GLU B 1 489 ? 224.031 270.319 411.976 1.00 83.46 489 GLU B N 1
ATOM 15052 C CA . GLU B 1 489 ? 223.552 270.598 413.265 1.00 83.46 489 GLU B CA 1
ATOM 15053 C C . GLU B 1 489 ? 222.820 271.894 413.368 1.00 83.46 489 GLU B C 1
ATOM 15054 O O . GLU B 1 489 ? 222.157 272.154 414.374 1.00 83.46 489 GLU B O 1
ATOM 15066 N N . GLY B 1 490 ? 222.914 272.764 412.426 1.00 80.75 490 GLY B N 1
ATOM 15067 C CA . GLY B 1 490 ? 222.282 273.978 412.390 1.00 80.75 490 GLY B CA 1
ATOM 15068 C C . GLY B 1 490 ? 222.863 275.144 413.056 1.00 80.75 490 GLY B C 1
ATOM 15069 O O . GLY B 1 490 ? 222.158 276.058 413.484 1.00 80.75 490 GLY B O 1
ATOM 15073 N N . PHE B 1 491 ? 224.131 275.195 413.217 1.00 80.63 491 PHE B N 1
ATOM 15074 C CA . PHE B 1 491 ? 224.897 276.246 413.738 1.00 80.63 491 PHE B CA 1
ATOM 15075 C C . PHE B 1 491 ? 225.548 277.074 412.673 1.00 80.63 491 PHE B C 1
ATOM 15076 O O . PHE B 1 491 ? 226.050 276.526 411.692 1.00 80.63 491 PHE B O 1
ATOM 15093 N N . SER B 1 492 ? 225.595 278.348 412.791 1.00 80.25 492 SER B N 1
ATOM 15094 C CA . SER B 1 492 ? 226.094 279.324 411.914 1.00 80.25 492 SER B CA 1
ATOM 15095 C C . SER B 1 492 ? 227.584 279.439 412.026 1.00 80.25 492 SER B C 1
ATOM 15096 O O . SER B 1 492 ? 228.067 279.684 413.133 1.00 80.25 492 SER B O 1
ATOM 15104 N N . PHE B 1 493 ? 228.342 279.302 410.995 1.00 79.71 493 PHE B N 1
ATOM 15105 C CA . PHE B 1 493 ? 229.746 279.318 410.878 1.00 79.71 493 PHE B CA 1
ATOM 15106 C C . PHE B 1 493 ? 230.283 280.477 410.093 1.00 79.71 493 PHE B C 1
ATOM 15107 O O . PHE B 1 493 ? 229.559 281.047 409.277 1.00 79.71 493 PHE B O 1
ATOM 15124 N N . VAL B 1 494 ? 231.509 280.842 410.247 1.00 79.48 494 VAL B N 1
ATOM 15125 C CA . VAL B 1 494 ? 232.263 281.856 409.623 1.00 79.48 494 VAL B CA 1
ATOM 15126 C C . VAL B 1 494 ? 233.675 281.430 409.342 1.00 79.48 494 VAL B C 1
ATOM 15127 O O . VAL B 1 494 ? 234.198 280.555 410.033 1.00 79.48 494 VAL B O 1
ATOM 15140 N N . GLY B 1 495 ? 234.317 282.050 408.359 1.00 81.57 495 GLY B N 1
ATOM 15141 C CA . GLY B 1 495 ? 235.699 281.734 408.057 1.00 81.57 495 GLY B CA 1
ATOM 15142 C C . GLY B 1 495 ? 236.696 282.138 409.125 1.00 81.57 495 GLY B C 1
ATOM 15143 O O . GLY B 1 495 ? 237.246 281.277 409.814 1.00 81.57 495 GLY B O 1
ATOM 15147 N N . ALA B 1 496 ? 236.939 283.431 409.279 1.00 79.95 496 ALA B N 1
ATOM 15148 C CA . ALA B 1 496 ? 237.953 283.880 410.214 1.00 79.95 496 ALA B CA 1
ATOM 15149 C C . ALA B 1 496 ? 237.319 284.205 411.563 1.00 79.95 496 ALA B C 1
ATOM 15150 O O . ALA B 1 496 ? 236.106 284.401 411.655 1.00 79.95 496 ALA B O 1
ATOM 15157 N N . PRO B 1 497 ? 238.114 284.264 412.628 1.00 77.61 497 PRO B N 1
ATOM 15158 C CA . PRO B 1 497 ? 237.604 284.392 413.968 1.00 77.61 497 PRO B CA 1
ATOM 15159 C C . PRO B 1 497 ? 237.470 285.765 414.552 1.00 77.61 497 PRO B C 1
ATOM 15160 O O . PRO B 1 497 ? 236.968 285.906 415.671 1.00 77.61 497 PRO B O 1
ATOM 15171 N N . THR B 1 498 ? 237.919 286.801 413.936 1.00 79.59 498 THR B N 1
ATOM 15172 C CA . THR B 1 498 ? 237.991 288.114 414.443 1.00 79.59 498 THR B CA 1
ATOM 15173 C C . THR B 1 498 ? 237.588 289.217 413.512 1.00 79.59 498 THR B C 1
ATOM 15174 O O . THR B 1 498 ? 238.008 290.364 413.700 1.00 79.59 498 THR B O 1
ATOM 15185 N N . LEU B 1 499 ? 236.848 288.980 412.497 1.00 80.07 499 LEU B N 1
ATOM 15186 C CA . LEU B 1 499 ? 236.432 289.922 411.543 1.00 80.07 499 LEU B CA 1
ATOM 15187 C C . LEU B 1 499 ? 235.727 291.064 412.228 1.00 80.07 499 LEU B C 1
ATOM 15188 O O . LEU B 1 499 ? 234.941 290.799 413.141 1.00 80.07 499 LEU B O 1
ATOM 15204 N N . PRO B 1 500 ? 235.967 292.317 411.868 1.00 80.24 500 PRO B N 1
ATOM 15205 C CA . PRO B 1 500 ? 235.361 293.436 412.558 1.00 80.24 500 PRO B CA 1
ATOM 15206 C C . PRO B 1 500 ? 233.900 293.644 412.314 1.00 80.24 500 PRO B C 1
ATOM 15207 O O . PRO B 1 500 ? 233.550 294.487 411.485 1.00 80.24 500 PRO B O 1
ATOM 15218 N N . PHE B 1 501 ? 233.011 292.951 412.938 1.00 81.18 501 PHE B N 1
ATOM 15219 C CA . PHE B 1 501 ? 231.612 293.074 412.825 1.00 81.18 501 PHE B CA 1
ATOM 15220 C C . PHE B 1 501 ? 231.151 294.474 413.092 1.00 81.18 501 PHE B C 1
ATOM 15221 O O . PHE B 1 501 ? 230.129 294.933 412.575 1.00 81.18 501 PHE B O 1
ATOM 15238 N N . SER B 1 502 ? 231.834 295.207 413.899 1.00 84.05 502 SER B N 1
ATOM 15239 C CA . SER B 1 502 ? 231.553 296.535 414.274 1.00 84.05 502 SER B CA 1
ATOM 15240 C C . SER B 1 502 ? 231.486 297.471 413.099 1.00 84.05 502 SER B C 1
ATOM 15241 O O . SER B 1 502 ? 230.910 298.560 413.183 1.00 84.05 502 SER B O 1
ATOM 15249 N N . SER B 1 503 ? 232.076 297.149 412.002 1.00 83.13 503 SER B N 1
ATOM 15250 C CA . SER B 1 503 ? 232.217 297.906 410.825 1.00 83.13 503 SER B CA 1
ATOM 15251 C C . SER B 1 503 ? 231.036 297.879 409.895 1.00 83.13 503 SER B C 1
ATOM 15252 O O . SER B 1 503 ? 230.977 298.667 408.946 1.00 83.13 503 SER B O 1
ATOM 15260 N N . LEU B 1 504 ? 230.101 297.009 410.051 1.00 81.30 504 LEU B N 1
ATOM 15261 C CA . LEU B 1 504 ? 229.015 296.759 409.191 1.00 81.30 504 LEU B CA 1
ATOM 15262 C C . LEU B 1 504 ? 227.958 297.828 409.251 1.00 81.30 504 LEU B C 1
ATOM 15263 O O . LEU B 1 504 ? 227.873 298.569 410.231 1.00 81.30 504 LEU B O 1
ATOM 15279 N N . GLN B 1 505 ? 227.109 297.923 408.287 1.00 83.13 505 GLN B N 1
ATOM 15280 C CA . GLN B 1 505 ? 225.900 298.638 408.179 1.00 83.13 505 GLN B CA 1
ATOM 15281 C C . GLN B 1 505 ? 224.704 297.747 408.374 1.00 83.13 505 GLN B C 1
ATOM 15282 O O . GLN B 1 505 ? 224.710 296.623 407.863 1.00 83.13 505 GLN B O 1
ATOM 15296 N N . PHE B 1 506 ? 223.694 298.151 409.049 1.00 83.03 506 PHE B N 1
ATOM 15297 C CA . PHE B 1 506 ? 222.545 297.455 409.481 1.00 83.03 506 PHE B CA 1
ATOM 15298 C C . PHE B 1 506 ? 221.775 296.774 408.380 1.00 83.03 506 PHE B C 1
ATOM 15299 O O . PHE B 1 506 ? 221.341 295.626 408.520 1.00 83.03 506 PHE B O 1
ATOM 15316 N N . PRO B 1 507 ? 221.547 297.456 407.254 1.00 79.06 507 PRO B N 1
ATOM 15317 C CA . PRO B 1 507 ? 220.626 296.950 406.252 1.00 79.06 507 PRO B CA 1
ATOM 15318 C C . PRO B 1 507 ? 221.009 295.659 405.593 1.00 79.06 507 PRO B C 1
ATOM 15319 O O . PRO B 1 507 ? 220.965 295.560 404.367 1.00 79.06 507 PRO B O 1
ATOM 15330 N N . LEU B 1 508 ? 221.402 294.661 406.305 1.00 80.88 508 LEU B N 1
ATOM 15331 C CA . LEU B 1 508 ? 221.990 293.457 405.877 1.00 80.88 508 LEU B CA 1
ATOM 15332 C C . LEU B 1 508 ? 221.100 292.716 404.926 1.00 80.88 508 LEU B C 1
ATOM 15333 O O . LEU B 1 508 ? 219.881 292.741 405.092 1.00 80.88 508 LEU B O 1
ATOM 15349 N N . GLU B 1 509 ? 221.600 292.034 403.961 1.00 81.33 509 GLU B N 1
ATOM 15350 C CA . GLU B 1 509 ? 220.966 291.251 402.981 1.00 81.33 509 GLU B CA 1
ATOM 15351 C C . GLU B 1 509 ? 221.636 289.932 402.749 1.00 81.33 509 GLU B C 1
ATOM 15352 O O . GLU B 1 509 ? 222.844 289.922 402.507 1.00 81.33 509 GLU B O 1
ATOM 15364 N N . ALA B 1 510 ? 220.974 288.835 402.771 1.00 78.57 510 ALA B N 1
ATOM 15365 C CA . ALA B 1 510 ? 221.409 287.512 402.578 1.00 78.57 510 ALA B CA 1
ATOM 15366 C C . ALA B 1 510 ? 221.187 287.055 401.173 1.00 78.57 510 ALA B C 1
ATOM 15367 O O . ALA B 1 510 ? 220.192 287.459 400.569 1.00 78.57 510 ALA B O 1
ATOM 15374 N N . SER B 1 511 ? 221.997 286.232 400.611 1.00 79.53 511 SER B N 1
ATOM 15375 C CA . SER B 1 511 ? 221.962 285.700 399.306 1.00 79.53 511 SER B CA 1
ATOM 15376 C C . SER B 1 511 ? 222.595 284.349 399.218 1.00 79.53 511 SER B C 1
ATOM 15377 O O . SER B 1 511 ? 223.824 284.290 399.206 1.00 79.53 511 SER B O 1
ATOM 15385 N N . TYR B 1 512 ? 221.887 283.281 399.173 1.00 79.34 512 TYR B N 1
ATOM 15386 C CA . TYR B 1 512 ? 222.351 281.960 399.069 1.00 79.34 512 TYR B CA 1
ATOM 15387 C C . TYR B 1 512 ? 223.508 281.884 398.120 1.00 79.34 512 TYR B C 1
ATOM 15388 O O . TYR B 1 512 ? 223.549 282.648 397.155 1.00 79.34 512 TYR B O 1
ATOM 15406 N N . VAL B 1 513 ? 224.443 281.017 398.296 1.00 78.48 513 VAL B N 1
ATOM 15407 C CA . VAL B 1 513 ? 225.568 280.744 397.505 1.00 78.48 513 VAL B CA 1
ATOM 15408 C C . VAL B 1 513 ? 225.659 279.353 396.946 1.00 78.48 513 VAL B C 1
ATOM 15409 O O . VAL B 1 513 ? 225.787 279.154 395.733 1.00 78.48 513 VAL B O 1
ATOM 15422 N N . GLY B 1 514 ? 225.626 278.356 397.738 1.00 79.25 514 GLY B N 1
ATOM 15423 C CA . GLY B 1 514 ? 225.815 277.025 397.474 1.00 79.25 514 GLY B CA 1
ATOM 15424 C C . GLY B 1 514 ? 226.137 276.138 398.588 1.00 79.25 514 GLY B C 1
ATOM 15425 O O . GLY B 1 514 ? 226.013 276.573 399.728 1.00 79.25 514 GLY B O 1
ATOM 15429 N N . MET B 1 515 ? 226.543 274.936 398.397 1.00 82.51 515 MET B N 1
ATOM 15430 C CA . MET B 1 515 ? 227.002 273.991 399.332 1.00 82.51 515 MET B CA 1
ATOM 15431 C C . MET B 1 515 ? 228.495 273.869 399.297 1.00 82.51 515 MET B C 1
ATOM 15432 O O . MET B 1 515 ? 229.009 273.221 398.382 1.00 82.51 515 MET B O 1
ATOM 15446 N N . ALA B 1 516 ? 229.223 274.425 400.194 1.00 81.48 516 ALA B N 1
ATOM 15447 C CA . ALA B 1 516 ? 230.612 274.368 400.391 1.00 81.48 516 ALA B CA 1
ATOM 15448 C C . ALA B 1 516 ? 231.001 273.201 401.246 1.00 81.48 516 ALA B C 1
ATOM 15449 O O . ALA B 1 516 ? 230.291 272.893 402.204 1.00 81.48 516 ALA B O 1
ATOM 15456 N N . SER B 1 517 ? 232.074 272.537 400.993 1.00 82.63 517 SER B N 1
ATOM 15457 C CA . SER B 1 517 ? 232.611 271.474 401.742 1.00 82.63 517 SER B CA 1
ATOM 15458 C C . SER B 1 517 ? 232.894 271.907 403.154 1.00 82.63 517 SER B C 1
ATOM 15459 O O . SER B 1 517 ? 233.638 272.870 403.348 1.00 82.63 517 SER B O 1
ATOM 15467 N N . ALA B 1 518 ? 232.377 271.275 404.152 1.00 82.05 518 ALA B N 1
ATOM 15468 C CA . ALA B 1 518 ? 232.494 271.614 405.510 1.00 82.05 518 ALA B CA 1
ATOM 15469 C C . ALA B 1 518 ? 233.892 272.013 405.881 1.00 82.05 518 ALA B C 1
ATOM 15470 O O . ALA B 1 518 ? 234.110 272.920 406.689 1.00 82.05 518 ALA B O 1
ATOM 15477 N N . TYR B 1 519 ? 234.882 271.286 405.361 1.00 81.19 519 TYR B N 1
ATOM 15478 C CA . TYR B 1 519 ? 236.293 271.371 405.719 1.00 81.19 519 TYR B CA 1
ATOM 15479 C C . TYR B 1 519 ? 237.057 272.528 405.055 1.00 81.19 519 TYR B C 1
ATOM 15480 O O . TYR B 1 519 ? 238.195 272.791 405.439 1.00 81.19 519 TYR B O 1
ATOM 15498 N N . ASN B 1 520 ? 236.484 273.224 404.069 1.00 78.84 520 ASN B N 1
ATOM 15499 C CA . ASN B 1 520 ? 236.961 274.400 403.470 1.00 78.84 520 ASN B CA 1
ATOM 15500 C C . ASN B 1 520 ? 237.010 275.514 404.473 1.00 78.84 520 ASN B C 1
ATOM 15501 O O . ASN B 1 520 ? 236.564 275.349 405.607 1.00 78.84 520 ASN B O 1
ATOM 15512 N N . LYS B 1 521 ? 237.485 276.651 404.132 1.00 79.18 521 LYS B N 1
ATOM 15513 C CA . LYS B 1 521 ? 237.394 277.889 404.788 1.00 79.18 521 LYS B CA 1
ATOM 15514 C C . LYS B 1 521 ? 236.391 278.790 404.134 1.00 79.18 521 LYS B C 1
ATOM 15515 O O . LYS B 1 521 ? 236.524 279.032 402.934 1.00 79.18 521 LYS B O 1
ATOM 15534 N N . LEU B 1 522 ? 235.422 279.313 404.801 1.00 80.67 522 LEU B N 1
ATOM 15535 C CA . LEU B 1 522 ? 234.524 280.308 404.372 1.00 80.67 522 LEU B CA 1
ATOM 15536 C C . LEU B 1 522 ? 235.226 281.622 404.180 1.00 80.67 522 LEU B C 1
ATOM 15537 O O . LEU B 1 522 ? 236.119 281.943 404.967 1.00 80.67 522 LEU B O 1
ATOM 15553 N N . GLN B 1 523 ? 234.903 282.407 403.219 1.00 78.18 523 GLN B N 1
ATOM 15554 C CA . GLN B 1 523 ? 235.496 283.627 402.882 1.00 78.18 523 GLN B CA 1
ATOM 15555 C C . GLN B 1 523 ? 234.889 284.782 403.619 1.00 78.18 523 GLN B C 1
ATOM 15556 O O . GLN B 1 523 ? 233.840 284.644 404.247 1.00 78.18 523 GLN B O 1
ATOM 15570 N N . HIS B 1 524 ? 235.469 285.926 403.578 1.00 77.51 524 HIS B N 1
ATOM 15571 C CA . HIS B 1 524 ? 235.112 287.107 404.241 1.00 77.51 524 HIS B CA 1
ATOM 15572 C C . HIS B 1 524 ? 235.792 288.319 403.698 1.00 77.51 524 HIS B C 1
ATOM 15573 O O . HIS B 1 524 ? 237.009 288.292 403.516 1.00 77.51 524 HIS B O 1
ATOM 15587 N N . ASN B 1 525 ? 235.119 289.379 403.437 1.00 77.38 525 ASN B N 1
ATOM 15588 C CA . ASN B 1 525 ? 235.571 290.563 402.817 1.00 77.38 525 ASN B CA 1
ATOM 15589 C C . ASN B 1 525 ? 234.906 291.785 403.406 1.00 77.38 525 ASN B C 1
ATOM 15590 O O . ASN B 1 525 ? 233.848 292.174 402.917 1.00 77.38 525 ASN B O 1
ATOM 15601 N N . ILE B 1 526 ? 235.429 292.394 404.403 1.00 78.66 526 ILE B N 1
ATOM 15602 C CA . ILE B 1 526 ? 234.978 293.528 405.101 1.00 78.66 526 ILE B CA 1
ATOM 15603 C C . ILE B 1 526 ? 236.086 294.483 405.428 1.00 78.66 526 ILE B C 1
ATOM 15604 O O . ILE B 1 526 ? 237.151 294.040 405.863 1.00 78.66 526 ILE B O 1
ATOM 15620 N N . ALA B 1 527 ? 235.928 295.745 405.267 1.00 79.59 527 ALA B N 1
ATOM 15621 C CA . ALA B 1 527 ? 236.834 296.783 405.564 1.00 79.59 527 ALA B CA 1
ATOM 15622 C C . ALA B 1 527 ? 237.426 296.624 406.938 1.00 79.59 527 ALA B C 1
ATOM 15623 O O . ALA B 1 527 ? 237.702 297.611 407.618 1.00 79.59 527 ALA B O 1
ATOM 15630 N N . ILE C 1 12 ? 250.893 288.280 380.956 1.00 75.27 12 ILE C N 1
ATOM 15631 C CA . ILE C 1 12 ? 250.551 287.208 380.169 1.00 75.27 12 ILE C CA 1
ATOM 15632 C C . ILE C 1 12 ? 250.569 285.946 380.977 1.00 75.27 12 ILE C C 1
ATOM 15633 O O . ILE C 1 12 ? 251.610 285.633 381.547 1.00 75.27 12 ILE C O 1
ATOM 15649 N N . THR C 1 13 ? 249.524 285.203 381.085 1.00 73.21 13 THR C N 1
ATOM 15650 C CA . THR C 1 13 ? 249.370 284.048 381.873 1.00 73.21 13 THR C CA 1
ATOM 15651 C C . THR C 1 13 ? 250.450 283.048 381.587 1.00 73.21 13 THR C C 1
ATOM 15652 O O . THR C 1 13 ? 250.618 282.676 380.427 1.00 73.21 13 THR C O 1
ATOM 15663 N N . GLY C 1 14 ? 251.171 282.568 382.538 1.00 74.58 14 GLY C N 1
ATOM 15664 C CA . GLY C 1 14 ? 252.134 281.596 382.455 1.00 74.58 14 GLY C CA 1
ATOM 15665 C C . GLY C 1 14 ? 251.713 280.198 382.568 1.00 74.58 14 GLY C C 1
ATOM 15666 O O . GLY C 1 14 ? 251.071 279.843 383.554 1.00 74.58 14 GLY C O 1
ATOM 15670 N N . GLU C 1 15 ? 251.980 279.357 381.635 1.00 79.18 15 GLU C N 1
ATOM 15671 C CA . GLU C 1 15 ? 251.535 278.030 381.497 1.00 79.18 15 GLU C CA 1
ATOM 15672 C C . GLU C 1 15 ? 251.982 277.177 382.653 1.00 79.18 15 GLU C C 1
ATOM 15673 O O . GLU C 1 15 ? 252.902 277.556 383.377 1.00 79.18 15 GLU C O 1
ATOM 15685 N N . GLU C 1 16 ? 251.412 276.036 382.867 1.00 77.96 16 GLU C N 1
ATOM 15686 C CA . GLU C 1 16 ? 251.842 275.004 383.733 1.00 77.96 16 GLU C CA 1
ATOM 15687 C C . GLU C 1 16 ? 253.108 274.366 383.245 1.00 77.96 16 GLU C C 1
ATOM 15688 O O . GLU C 1 16 ? 254.180 274.448 383.848 1.00 77.96 16 GLU C O 1
ATOM 15700 N N . GLN C 1 17 ? 253.060 273.739 382.116 1.00 80.47 17 GLN C N 1
ATOM 15701 C CA . GLN C 1 17 ? 254.085 273.042 381.441 1.00 80.47 17 GLN C CA 1
ATOM 15702 C C . GLN C 1 17 ? 255.356 273.819 381.361 1.00 80.47 17 GLN C C 1
ATOM 15703 O O . GLN C 1 17 ? 256.413 273.272 381.048 1.00 80.47 17 GLN C O 1
ATOM 15717 N N . GLY C 1 18 ? 255.329 275.074 381.591 1.00 77.54 18 GLY C N 1
ATOM 15718 C CA . GLY C 1 18 ? 256.375 275.947 381.575 1.00 77.54 18 GLY C CA 1
ATOM 15719 C C . GLY C 1 18 ? 256.540 276.699 380.341 1.00 77.54 18 GLY C C 1
ATOM 15720 O O . GLY C 1 18 ? 257.038 276.161 379.353 1.00 77.54 18 GLY C O 1
ATOM 15724 N N . VAL C 1 19 ? 256.102 277.910 380.266 1.00 78.15 19 VAL C N 1
ATOM 15725 C CA . VAL C 1 19 ? 256.277 278.812 379.199 1.00 78.15 19 VAL C CA 1
ATOM 15726 C C . VAL C 1 19 ? 257.626 279.460 379.210 1.00 78.15 19 VAL C C 1
ATOM 15727 O O . VAL C 1 19 ? 257.934 280.287 378.345 1.00 78.15 19 VAL C O 1
ATOM 15740 N N . ALA C 1 20 ? 258.454 279.173 380.148 1.00 75.11 20 ALA C N 1
ATOM 15741 C CA . ALA C 1 20 ? 259.544 279.913 380.639 1.00 75.11 20 ALA C CA 1
ATOM 15742 C C . ALA C 1 20 ? 260.761 279.845 379.762 1.00 75.11 20 ALA C C 1
ATOM 15743 O O . ALA C 1 20 ? 260.830 279.025 378.847 1.00 75.11 20 ALA C O 1
ATOM 15750 N N . VAL C 1 21 ? 261.745 280.639 380.004 1.00 73.15 21 VAL C N 1
ATOM 15751 C CA . VAL C 1 21 ? 262.941 280.849 379.284 1.00 73.15 21 VAL C CA 1
ATOM 15752 C C . VAL C 1 21 ? 263.959 279.815 379.673 1.00 73.15 21 VAL C C 1
ATOM 15753 O O . VAL C 1 21 ? 263.964 279.396 380.829 1.00 73.15 21 VAL C O 1
ATOM 15766 N N . ALA C 1 22 ? 264.832 279.410 378.762 1.00 71.90 22 ALA C N 1
ATOM 15767 C CA . ALA C 1 22 ? 265.886 278.474 379.115 1.00 71.90 22 ALA C CA 1
ATOM 15768 C C . ALA C 1 22 ? 267.216 279.197 379.259 1.00 71.90 22 ALA C C 1
ATOM 15769 O O . ALA C 1 22 ? 267.492 280.173 378.563 1.00 71.90 22 ALA C O 1
ATOM 15776 N N . THR C 1 23 ? 268.047 278.711 380.174 1.00 72.63 23 THR C N 1
ATOM 15777 C CA . THR C 1 23 ? 269.364 279.289 380.381 1.00 72.63 23 THR C CA 1
ATOM 15778 C C . THR C 1 23 ? 270.320 278.215 380.883 1.00 72.63 23 THR C C 1
ATOM 15779 O O . THR C 1 23 ? 269.905 277.183 381.411 1.00 72.63 23 THR C O 1
ATOM 15790 N N . GLY C 1 24 ? 271.611 278.472 380.712 1.00 75.67 24 GLY C N 1
ATOM 15791 C CA . GLY C 1 24 ? 272.640 277.558 381.170 1.00 75.67 24 GLY C CA 1
ATOM 15792 C C . GLY C 1 24 ? 273.993 278.231 381.116 1.00 75.67 24 GLY C C 1
ATOM 15793 O O . GLY C 1 24 ? 274.108 279.421 380.820 1.00 75.67 24 GLY C O 1
ATOM 15797 N N . THR C 1 25 ? 275.033 277.450 381.429 1.00 76.88 25 THR C N 1
ATOM 15798 C CA . THR C 1 25 ? 276.403 277.935 381.290 1.00 76.88 25 THR C CA 1
ATOM 15799 C C . THR C 1 25 ? 277.414 276.795 381.378 1.00 76.88 25 THR C C 1
ATOM 15800 O O . THR C 1 25 ? 277.597 276.201 382.442 1.00 76.88 25 THR C O 1
ATOM 15811 N N . GLN C 1 26 ? 278.092 276.526 380.265 1.00 78.79 26 GLN C N 1
ATOM 15812 C CA . GLN C 1 26 ? 279.167 275.540 380.190 1.00 78.79 26 GLN C CA 1
ATOM 15813 C C . GLN C 1 26 ? 278.715 274.113 380.512 1.00 78.79 26 GLN C C 1
ATOM 15814 O O . GLN C 1 26 ? 279.291 273.456 381.388 1.00 78.79 26 GLN C O 1
ATOM 15828 N N . PRO C 1 27 ? 277.726 273.585 379.797 1.00 76.31 27 PRO C N 1
ATOM 15829 C CA . PRO C 1 27 ? 277.113 272.320 380.203 1.00 76.31 27 PRO C CA 1
ATOM 15830 C C . PRO C 1 27 ? 277.908 271.118 379.726 1.00 76.31 27 PRO C C 1
ATOM 15831 O O . PRO C 1 27 ? 278.893 271.221 378.996 1.00 76.31 27 PRO C O 1
ATOM 15842 N N . SER C 1 28 ? 277.443 269.956 380.152 1.00 72.90 28 SER C N 1
ATOM 15843 C CA . SER C 1 28 ? 278.000 268.676 379.761 1.00 72.90 28 SER C CA 1
ATOM 15844 C C . SER C 1 28 ? 277.271 268.159 378.527 1.00 72.90 28 SER C C 1
ATOM 15845 O O . SER C 1 28 ? 276.580 268.907 377.835 1.00 72.90 28 SER C O 1
ATOM 15853 N N . ALA C 1 29 ? 277.434 266.867 378.242 1.00 73.24 29 ALA C N 1
ATOM 15854 C CA . ALA C 1 29 ? 276.770 266.311 377.073 1.00 73.24 29 ALA C CA 1
ATOM 15855 C C . ALA C 1 29 ? 275.552 265.468 377.459 1.00 73.24 29 ALA C C 1
ATOM 15856 O O . ALA C 1 29 ? 275.363 265.143 378.630 1.00 73.24 29 ALA C O 1
ATOM 15863 N N . PRO C 1 30 ? 274.683 265.144 376.492 1.00 75.47 30 PRO C N 1
ATOM 15864 C CA . PRO C 1 30 ? 273.623 264.154 376.751 1.00 75.47 30 PRO C CA 1
ATOM 15865 C C . PRO C 1 30 ? 274.062 262.728 376.506 1.00 75.47 30 PRO C C 1
ATOM 15866 O O . PRO C 1 30 ? 273.388 261.800 376.965 1.00 75.47 30 PRO C O 1
ATOM 15877 N N . ALA C 1 31 ? 275.156 262.521 375.778 1.00 75.15 31 ALA C N 1
ATOM 15878 C CA . ALA C 1 31 ? 275.649 261.172 375.549 1.00 75.15 31 ALA C CA 1
ATOM 15879 C C . ALA C 1 31 ? 276.009 260.479 376.850 1.00 75.15 31 ALA C C 1
ATOM 15880 O O . ALA C 1 31 ? 276.073 259.247 376.899 1.00 75.15 31 ALA C O 1
ATOM 15887 N N . MET C 1 32 ? 276.260 261.238 377.912 1.00 76.70 32 MET C N 1
ATOM 15888 C CA . MET C 1 32 ? 276.437 260.606 379.210 1.00 76.70 32 MET C CA 1
ATOM 15889 C C . MET C 1 32 ? 275.167 259.913 379.673 1.00 76.70 32 MET C C 1
ATOM 15890 O O . MET C 1 32 ? 275.240 258.912 380.390 1.00 76.70 32 MET C O 1
ATOM 15904 N N . ALA C 1 33 ? 274.005 260.409 379.268 1.00 77.20 33 ALA C N 1
ATOM 15905 C CA . ALA C 1 33 ? 272.776 259.683 379.543 1.00 77.20 33 ALA C CA 1
ATOM 15906 C C . ALA C 1 33 ? 272.779 258.333 378.847 1.00 77.20 33 ALA C C 1
ATOM 15907 O O . ALA C 1 33 ? 272.333 257.334 379.419 1.00 77.20 33 ALA C O 1
ATOM 15914 N N . THR C 1 34 ? 273.264 258.283 377.610 1.00 76.20 34 THR C N 1
ATOM 15915 C CA . THR C 1 34 ? 273.359 257.006 376.920 1.00 76.20 34 THR C CA 1
ATOM 15916 C C . THR C 1 34 ? 274.350 256.099 377.613 1.00 76.20 34 THR C C 1
ATOM 15917 O O . THR C 1 34 ? 274.137 254.889 377.720 1.00 76.20 34 THR C O 1
ATOM 15928 N N . LEU C 1 35 ? 275.448 256.667 378.077 1.00 75.68 35 LEU C N 1
ATOM 15929 C CA . LEU C 1 35 ? 276.400 255.888 378.849 1.00 75.68 35 LEU C CA 1
ATOM 15930 C C . LEU C 1 35 ? 275.727 255.254 380.052 1.00 75.68 35 LEU C C 1
ATOM 15931 O O . LEU C 1 35 ? 275.884 254.056 380.306 1.00 75.68 35 LEU C O 1
ATOM 15947 N N . ALA C 1 36 ? 274.961 256.037 380.796 1.00 76.17 36 ALA C N 1
ATOM 15948 C CA . ALA C 1 36 ? 274.273 255.488 381.952 1.00 76.17 36 ALA C CA 1
ATOM 15949 C C . ALA C 1 36 ? 273.287 254.411 381.538 1.00 76.17 36 ALA C C 1
ATOM 15950 O O . ALA C 1 36 ? 273.228 253.347 382.158 1.00 76.17 36 ALA C O 1
ATOM 15957 N N . THR C 1 37 ? 272.508 254.664 380.491 1.00 77.51 37 THR C N 1
ATOM 15958 C CA . THR C 1 37 ? 271.539 253.675 380.045 1.00 77.51 37 THR C CA 1
ATOM 15959 C C . THR C 1 37 ? 272.221 252.379 379.668 1.00 77.51 37 THR C C 1
ATOM 15960 O O . THR C 1 37 ? 271.659 251.299 379.865 1.00 77.51 37 THR C O 1
ATOM 15971 N N . ALA C 1 38 ? 273.426 252.460 379.125 1.00 74.67 38 ALA C N 1
ATOM 15972 C CA . ALA C 1 38 ? 274.193 251.250 378.886 1.00 74.67 38 ALA C CA 1
ATOM 15973 C C . ALA C 1 38 ? 274.566 250.586 380.197 1.00 74.67 38 ALA C C 1
ATOM 15974 O O . ALA C 1 38 ? 274.450 249.368 380.346 1.00 74.67 38 ALA C O 1
ATOM 15981 N N . ALA C 1 39 ? 275.014 251.376 381.163 1.00 76.20 39 ALA C N 1
ATOM 15982 C CA . ALA C 1 39 ? 275.456 250.797 382.423 1.00 76.20 39 ALA C CA 1
ATOM 15983 C C . ALA C 1 39 ? 274.398 249.873 383.001 1.00 76.20 39 ALA C C 1
ATOM 15984 O O . ALA C 1 39 ? 274.715 248.779 383.479 1.00 76.20 39 ALA C O 1
ATOM 15991 N N . THR C 1 40 ? 273.139 250.289 382.964 1.00 77.53 40 THR C N 1
ATOM 15992 C CA . THR C 1 40 ? 272.043 249.499 383.497 1.00 77.53 40 THR C CA 1
ATOM 15993 C C . THR C 1 40 ? 270.888 249.557 382.519 1.00 77.53 40 THR C C 1
ATOM 15994 O O . THR C 1 40 ? 270.390 250.642 382.209 1.00 77.53 40 THR C O 1
ATOM 16005 N N . GLY C 1 41 ? 270.459 248.400 382.043 1.00 80.35 41 GLY C N 1
ATOM 16006 C CA . GLY C 1 41 ? 269.483 248.358 380.976 1.00 80.35 41 GLY C CA 1
ATOM 16007 C C . GLY C 1 41 ? 268.073 248.590 381.460 1.00 80.35 41 GLY C C 1
ATOM 16008 O O . GLY C 1 41 ? 267.252 247.668 381.450 1.00 80.35 41 GLY C O 1
ATOM 16012 N N . THR C 1 42 ? 267.771 249.817 381.879 1.00 79.75 42 THR C N 1
ATOM 16013 C CA . THR C 1 42 ? 266.477 250.118 382.484 1.00 79.75 42 THR C CA 1
ATOM 16014 C C . THR C 1 42 ? 265.537 250.712 381.439 1.00 79.75 42 THR C C 1
ATOM 16015 O O . THR C 1 42 ? 265.469 251.920 381.222 1.00 79.75 42 THR C O 1
ATOM 16026 N N . MET C 1 43 ? 264.788 249.831 380.798 1.00 83.30 43 MET C N 1
ATOM 16027 C CA . MET C 1 43 ? 263.684 250.216 379.937 1.00 83.30 43 MET C CA 1
ATOM 16028 C C . MET C 1 43 ? 262.674 250.984 380.784 1.00 83.30 43 MET C C 1
ATOM 16029 O O . MET C 1 43 ? 262.547 250.709 381.981 1.00 83.30 43 MET C O 1
ATOM 16043 N N . PRO C 1 44 ? 261.942 251.947 380.216 1.00 82.22 44 PRO C N 1
ATOM 16044 C CA . PRO C 1 44 ? 261.236 252.926 381.055 1.00 82.22 44 PRO C CA 1
ATOM 16045 C C . PRO C 1 44 ? 260.256 252.384 382.081 1.00 82.22 44 PRO C C 1
ATOM 16046 O O . PRO C 1 44 ? 260.335 252.773 383.249 1.00 82.22 44 PRO C O 1
ATOM 16057 N N . GLU C 1 45 ? 259.338 251.505 381.694 1.00 81.06 45 GLU C N 1
ATOM 16058 C CA . GLU C 1 45 ? 258.161 251.221 382.506 1.00 81.06 45 GLU C CA 1
ATOM 16059 C C . GLU C 1 45 ? 258.124 249.786 383.015 1.00 81.06 45 GLU C C 1
ATOM 16060 O O . GLU C 1 45 ? 257.073 249.148 383.004 1.00 81.06 45 GLU C O 1
ATOM 16072 N N . GLU C 1 46 ? 259.251 249.279 383.501 1.00 78.43 46 GLU C N 1
ATOM 16073 C CA . GLU C 1 46 ? 259.419 247.836 383.607 1.00 78.43 46 GLU C CA 1
ATOM 16074 C C . GLU C 1 46 ? 258.329 247.178 384.433 1.00 78.43 46 GLU C C 1
ATOM 16075 O O . GLU C 1 46 ? 257.897 246.071 384.101 1.00 78.43 46 GLU C O 1
ATOM 16087 N N . TRP C 1 47 ? 257.860 247.823 385.497 1.00 75.73 47 TRP C N 1
ATOM 16088 C CA . TRP C 1 47 ? 257.086 247.074 386.483 1.00 75.73 47 TRP C CA 1
ATOM 16089 C C . TRP C 1 47 ? 255.810 246.496 385.902 1.00 75.73 47 TRP C C 1
ATOM 16090 O O . TRP C 1 47 ? 255.232 245.589 386.500 1.00 75.73 47 TRP C O 1
ATOM 16111 N N . LYS C 1 48 ? 255.361 246.984 384.756 1.00 75.93 48 LYS C N 1
ATOM 16112 C CA . LYS C 1 48 ? 254.175 246.425 384.137 1.00 75.93 48 LYS C CA 1
ATOM 16113 C C . LYS C 1 48 ? 254.481 245.250 383.232 1.00 75.93 48 LYS C C 1
ATOM 16114 O O . LYS C 1 48 ? 253.686 244.970 382.333 1.00 75.93 48 LYS C O 1
ATOM 16133 N N . THR C 1 49 ? 255.586 244.550 383.446 1.00 74.83 49 THR C N 1
ATOM 16134 C CA . THR C 1 49 ? 255.995 243.499 382.529 1.00 74.83 49 THR C CA 1
ATOM 16135 C C . THR C 1 49 ? 256.101 242.133 383.180 1.00 74.83 49 THR C C 1
ATOM 16136 O O . THR C 1 49 ? 256.067 241.124 382.472 1.00 74.83 49 THR C O 1
ATOM 16147 N N . PHE C 1 50 ? 256.242 242.059 384.491 1.00 73.18 50 PHE C N 1
ATOM 16148 C CA . PHE C 1 50 ? 256.548 240.803 385.145 1.00 73.18 50 PHE C CA 1
ATOM 16149 C C . PHE C 1 50 ? 255.682 240.592 386.368 1.00 73.18 50 PHE C C 1
ATOM 16150 O O . PHE C 1 50 ? 255.546 241.484 387.205 1.00 73.18 50 PHE C O 1
ATOM 16167 N N . PHE C 1 51 ? 255.137 239.392 386.488 1.00 72.55 51 PHE C N 1
ATOM 16168 C CA . PHE C 1 51 ? 254.322 239.062 387.634 1.00 72.55 51 PHE C CA 1
ATOM 16169 C C . PHE C 1 51 ? 255.140 239.220 388.904 1.00 72.55 51 PHE C C 1
ATOM 16170 O O . PHE C 1 51 ? 256.336 239.490 388.866 1.00 72.55 51 PHE C O 1
ATOM 16187 N N . SER C 1 52 ? 254.477 239.088 390.042 1.00 72.46 52 SER C N 1
ATOM 16188 C CA . SER C 1 52 ? 255.129 239.267 391.327 1.00 72.46 52 SER C CA 1
ATOM 16189 C C . SER C 1 52 ? 254.382 238.507 392.410 1.00 72.46 52 SER C C 1
ATOM 16190 O O . SER C 1 52 ? 253.163 238.618 392.536 1.00 72.46 52 SER C O 1
ATOM 16198 N N . TYR C 1 53 ? 255.130 237.761 393.207 1.00 71.99 53 TYR C N 1
ATOM 16199 C CA . TYR C 1 53 ? 254.548 236.796 394.122 1.00 71.99 53 TYR C CA 1
ATOM 16200 C C . TYR C 1 53 ? 253.607 237.466 395.101 1.00 71.99 53 TYR C C 1
ATOM 16201 O O . TYR C 1 53 ? 253.820 238.601 395.524 1.00 71.99 53 TYR C O 1
ATOM 16219 N N . TYR C 1 54 ? 252.553 236.824 395.462 1.00 71.30 54 TYR C N 1
ATOM 16220 C CA . TYR C 1 54 ? 251.471 237.270 396.241 1.00 71.30 54 TYR C CA 1
ATOM 16221 C C . TYR C 1 54 ? 251.103 236.410 397.409 1.00 71.30 54 TYR C C 1
ATOM 16222 O O . TYR C 1 54 ? 250.777 236.890 398.495 1.00 71.30 54 TYR C O 1
ATOM 16240 N N . THR C 1 55 ? 251.106 235.107 397.183 1.00 72.12 55 THR C N 1
ATOM 16241 C CA . THR C 1 55 ? 250.728 234.168 398.226 1.00 72.12 55 THR C CA 1
ATOM 16242 C C . THR C 1 55 ? 250.828 232.755 397.687 1.00 72.12 55 THR C C 1
ATOM 16243 O O . THR C 1 55 ? 251.104 232.535 396.509 1.00 72.12 55 THR C O 1
ATOM 16254 N N . THR C 1 56 ? 250.612 231.786 398.497 1.00 73.83 56 THR C N 1
ATOM 16255 C CA . THR C 1 56 ? 250.540 230.402 398.261 1.00 73.83 56 THR C CA 1
ATOM 16256 C C . THR C 1 56 ? 249.449 229.732 399.039 1.00 73.83 56 THR C C 1
ATOM 16257 O O . THR C 1 56 ? 249.110 230.200 400.125 1.00 73.83 56 THR C O 1
ATOM 16268 N N . VAL C 1 57 ? 248.896 228.669 398.589 1.00 73.84 57 VAL C N 1
ATOM 16269 C CA . VAL C 1 57 ? 247.871 227.883 399.142 1.00 73.84 57 VAL C CA 1
ATOM 16270 C C . VAL C 1 57 ? 248.229 226.427 399.169 1.00 73.84 57 VAL C C 1
ATOM 16271 O O . VAL C 1 57 ? 249.031 225.985 398.344 1.00 73.84 57 VAL C O 1
ATOM 16284 N N . ASN C 1 58 ? 247.691 225.640 400.025 1.00 74.88 58 ASN C N 1
ATOM 16285 C CA . ASN C 1 58 ? 247.856 224.256 400.199 1.00 74.88 58 ASN C CA 1
ATOM 16286 C C . ASN C 1 58 ? 246.676 223.491 399.694 1.00 74.88 58 ASN C C 1
ATOM 16287 O O . ASN C 1 58 ? 245.575 223.716 400.198 1.00 74.88 58 ASN C O 1
ATOM 16298 N N . TRP C 1 59 ? 246.857 222.654 398.683 1.00 74.10 59 TRP C N 1
ATOM 16299 C CA . TRP C 1 59 ? 245.827 221.740 398.191 1.00 74.10 59 TRP C CA 1
ATOM 16300 C C . TRP C 1 59 ? 246.225 220.385 398.705 1.00 74.10 59 TRP C C 1
ATOM 16301 O O . TRP C 1 59 ? 247.333 219.939 398.474 1.00 74.10 59 TRP C O 1
ATOM 16322 N N . SER C 1 60 ? 245.369 219.717 399.448 1.00 77.18 60 SER C N 1
ATOM 16323 C CA . SER C 1 60 ? 245.702 218.486 400.177 1.00 77.18 60 SER C CA 1
ATOM 16324 C C . SER C 1 60 ? 244.707 217.373 399.936 1.00 77.18 60 SER C C 1
ATOM 16325 O O . SER C 1 60 ? 243.544 217.634 399.622 1.00 77.18 60 SER C O 1
ATOM 16333 N N . THR C 1 61 ? 245.105 216.128 400.181 1.00 78.78 61 THR C N 1
ATOM 16334 C CA . THR C 1 61 ? 244.190 214.993 400.107 1.00 78.78 61 THR C CA 1
ATOM 16335 C C . THR C 1 61 ? 243.106 215.012 401.193 1.00 78.78 61 THR C C 1
ATOM 16336 O O . THR C 1 61 ? 242.201 214.178 401.175 1.00 78.78 61 THR C O 1
ATOM 16347 N N . THR C 1 62 ? 243.203 215.921 402.169 1.00 80.28 62 THR C N 1
ATOM 16348 C CA . THR C 1 62 ? 242.180 216.153 403.198 1.00 80.28 62 THR C CA 1
ATOM 16349 C C . THR C 1 62 ? 241.024 217.019 402.686 1.00 80.28 62 THR C C 1
ATOM 16350 O O . THR C 1 62 ? 239.975 217.090 403.326 1.00 80.28 62 THR C O 1
ATOM 16361 N N . ASP C 1 63 ? 241.223 217.671 401.535 1.00 78.29 63 ASP C N 1
ATOM 16362 C CA . ASP C 1 63 ? 240.238 218.564 400.943 1.00 78.29 63 ASP C CA 1
ATOM 16363 C C . ASP C 1 63 ? 239.057 217.850 400.267 1.00 78.29 63 ASP C C 1
ATOM 16364 O O . ASP C 1 63 ? 239.043 216.647 400.107 1.00 78.29 63 ASP C O 1
ATOM 16373 N N . GLU C 1 64 ? 238.024 218.624 399.950 1.00 79.51 64 GLU C N 1
ATOM 16374 C CA . GLU C 1 64 ? 236.692 218.176 399.504 1.00 79.51 64 GLU C CA 1
ATOM 16375 C C . GLU C 1 64 ? 236.413 218.764 398.113 1.00 79.51 64 GLU C C 1
ATOM 16376 O O . GLU C 1 64 ? 236.733 219.929 397.907 1.00 79.51 64 GLU C O 1
ATOM 16388 N N . THR C 1 65 ? 235.743 218.008 397.229 1.00 76.99 65 THR C N 1
ATOM 16389 C CA . THR C 1 65 ? 235.095 218.581 396.039 1.00 76.99 65 THR C CA 1
ATOM 16390 C C . THR C 1 65 ? 234.231 219.751 396.450 1.00 76.99 65 THR C C 1
ATOM 16391 O O . THR C 1 65 ? 233.145 219.562 397.021 1.00 76.99 65 THR C O 1
ATOM 16402 N N . GLY C 1 66 ? 234.732 220.961 396.191 1.00 75.26 66 GLY C N 1
ATOM 16403 C CA . GLY C 1 66 ? 234.214 222.206 396.459 1.00 75.26 66 GLY C CA 1
ATOM 16404 C C . GLY C 1 66 ? 234.846 223.108 397.428 1.00 75.26 66 GLY C C 1
ATOM 16405 O O . GLY C 1 66 ? 234.524 224.297 397.504 1.00 75.26 66 GLY C O 1
ATOM 16409 N N . LYS C 1 67 ? 235.769 222.655 398.200 1.00 75.22 67 LYS C N 1
ATOM 16410 C CA . LYS C 1 67 ? 236.564 223.394 399.097 1.00 75.22 67 LYS C CA 1
ATOM 16411 C C . LYS C 1 67 ? 237.236 224.532 398.384 1.00 75.22 67 LYS C C 1
ATOM 16412 O O . LYS C 1 67 ? 237.819 224.299 397.324 1.00 75.22 67 LYS C O 1
ATOM 16431 N N . VAL C 1 68 ? 237.229 225.724 398.870 1.00 70.38 68 VAL C N 1
ATOM 16432 C CA . VAL C 1 68 ? 237.723 226.926 398.318 1.00 70.38 68 VAL C CA 1
ATOM 16433 C C . VAL C 1 68 ? 239.135 227.195 398.747 1.00 70.38 68 VAL C C 1
ATOM 16434 O O . VAL C 1 68 ? 239.341 227.543 399.910 1.00 70.38 68 VAL C O 1
ATOM 16447 N N . LEU C 1 69 ? 240.114 227.094 397.923 1.00 71.74 69 LEU C N 1
ATOM 16448 C CA . LEU C 1 69 ? 241.487 227.297 398.144 1.00 71.74 69 LEU C CA 1
ATOM 16449 C C . LEU C 1 69 ? 241.934 228.724 398.063 1.00 71.74 69 LEU C C 1
ATOM 16450 O O . LEU C 1 69 ? 242.982 229.094 398.597 1.00 71.74 69 LEU C O 1
ATOM 16466 N N . PHE C 1 70 ? 241.247 229.569 397.384 1.00 71.34 70 PHE C N 1
ATOM 16467 C CA . PHE C 1 70 ? 241.586 230.897 397.098 1.00 71.34 70 PHE C CA 1
ATOM 16468 C C . PHE C 1 70 ? 240.435 231.784 396.732 1.00 71.34 70 PHE C C 1
ATOM 16469 O O . PHE C 1 70 ? 239.704 231.445 395.801 1.00 71.34 70 PHE C O 1
ATOM 16486 N N . VAL C 1 71 ? 240.269 232.901 397.424 1.00 70.79 71 VAL C N 1
ATOM 16487 C CA . VAL C 1 71 ? 239.230 233.874 397.138 1.00 70.79 71 VAL C CA 1
ATOM 16488 C C . VAL C 1 71 ? 239.894 235.229 397.028 1.00 70.79 71 VAL C C 1
ATOM 16489 O O . VAL C 1 71 ? 240.660 235.622 397.912 1.00 70.79 71 VAL C O 1
ATOM 16502 N N . GLN C 1 72 ? 239.673 235.961 395.998 1.00 71.59 72 GLN C N 1
ATOM 16503 C CA . GLN C 1 72 ? 240.379 237.119 395.621 1.00 71.59 72 GLN C CA 1
ATOM 16504 C C . GLN C 1 72 ? 239.587 238.094 394.818 1.00 71.59 72 GLN C C 1
ATOM 16505 O O . GLN C 1 72 ? 239.047 237.691 393.787 1.00 71.59 72 GLN C O 1
ATOM 16519 N N . GLY C 1 73 ? 239.504 239.310 395.166 1.00 72.45 73 GLY C N 1
ATOM 16520 C CA . GLY C 1 73 ? 238.955 240.338 394.454 1.00 72.45 73 GLY C CA 1
ATOM 16521 C C . GLY C 1 73 ? 239.848 241.201 393.685 1.00 72.45 73 GLY C C 1
ATOM 16522 O O . GLY C 1 73 ? 241.057 241.029 393.753 1.00 72.45 73 GLY C O 1
ATOM 16526 N N . LEU C 1 74 ? 239.368 242.124 392.945 1.00 73.28 74 LEU C N 1
ATOM 16527 C CA . LEU C 1 74 ? 240.038 243.095 392.185 1.00 73.28 74 LEU C CA 1
ATOM 16528 C C . LEU C 1 74 ? 240.524 244.198 393.077 1.00 73.28 74 LEU C C 1
ATOM 16529 O O . LEU C 1 74 ? 239.686 244.871 393.682 1.00 73.28 74 LEU C O 1
ATOM 16545 N N . SER C 1 75 ? 241.774 244.453 393.232 1.00 72.95 75 SER C N 1
ATOM 16546 C CA . SER C 1 75 ? 242.376 245.428 394.048 1.00 72.95 75 SER C CA 1
ATOM 16547 C C . SER C 1 75 ? 243.756 245.806 393.614 1.00 72.95 75 SER C C 1
ATOM 16548 O O . SER C 1 75 ? 244.596 244.905 393.534 1.00 72.95 75 SER C O 1
ATOM 16556 N N . PRO C 1 76 ? 244.059 247.068 393.337 1.00 72.79 76 PRO C N 1
ATOM 16557 C CA . PRO C 1 76 ? 245.417 247.432 393.012 1.00 72.79 76 PRO C CA 1
ATOM 16558 C C . PRO C 1 76 ? 246.447 247.072 394.023 1.00 72.79 76 PRO C C 1
ATOM 16559 O O . PRO C 1 76 ? 247.616 246.839 393.694 1.00 72.79 76 PRO C O 1
ATOM 16570 N N . ARG C 1 77 ? 246.049 247.020 395.292 1.00 73.44 77 ARG C N 1
ATOM 16571 C CA . ARG C 1 77 ? 246.942 246.928 396.446 1.00 73.44 77 ARG C CA 1
ATOM 16572 C C . ARG C 1 77 ? 247.607 245.549 396.599 1.00 73.44 77 ARG C C 1
ATOM 16573 O O . ARG C 1 77 ? 248.377 245.283 397.503 1.00 73.44 77 ARG C O 1
ATOM 16594 N N . MET C 1 78 ? 247.305 244.594 395.745 1.00 73.12 78 MET C N 1
ATOM 16595 C CA . MET C 1 78 ? 247.855 243.301 395.758 1.00 73.12 78 MET C CA 1
ATOM 16596 C C . MET C 1 78 ? 249.210 243.225 395.126 1.00 73.12 78 MET C C 1
ATOM 16597 O O . MET C 1 78 ? 250.076 242.464 395.561 1.00 73.12 78 MET C O 1
ATOM 16611 N N . ASN C 1 79 ? 249.455 243.921 394.126 1.00 71.20 79 ASN C N 1
ATOM 16612 C CA . ASN C 1 79 ? 250.662 244.026 393.405 1.00 71.20 79 ASN C CA 1
ATOM 16613 C C . ASN C 1 79 ? 251.650 244.887 394.125 1.00 71.20 79 ASN C C 1
ATOM 16614 O O . ASN C 1 79 ? 251.343 246.064 394.311 1.00 71.20 79 ASN C O 1
ATOM 16625 N N . PRO C 1 80 ? 252.818 244.408 394.529 1.00 70.25 80 PRO C N 1
ATOM 16626 C CA . PRO C 1 80 ? 253.696 245.214 395.338 1.00 70.25 80 PRO C CA 1
ATOM 16627 C C . PRO C 1 80 ? 254.109 246.521 394.765 1.00 70.25 80 PRO C C 1
ATOM 16628 O O . PRO C 1 80 ? 254.450 247.452 395.501 1.00 70.25 80 PRO C O 1
ATOM 16639 N N . PHE C 1 81 ? 254.158 246.671 393.487 1.00 71.17 81 PHE C N 1
ATOM 16640 C CA . PHE C 1 81 ? 254.479 247.840 392.769 1.00 71.17 81 PHE C CA 1
ATOM 16641 C C . PHE C 1 81 ? 253.340 248.802 392.619 1.00 71.17 81 PHE C C 1
ATOM 16642 O O . PHE C 1 81 ? 253.397 249.951 393.056 1.00 71.17 81 PHE C O 1
ATOM 16659 N N . LEU C 1 82 ? 252.273 248.415 392.018 1.00 72.56 82 LEU C N 1
ATOM 16660 C CA . LEU C 1 82 ? 251.101 249.173 391.851 1.00 72.56 82 LEU C CA 1
ATOM 16661 C C . LEU C 1 82 ? 250.613 249.716 393.157 1.00 72.56 82 LEU C C 1
ATOM 16662 O O . LEU C 1 82 ? 250.023 250.798 393.236 1.00 72.56 82 LEU C O 1
ATOM 16678 N N . ASP C 1 83 ? 250.812 249.024 394.222 1.00 72.66 83 ASP C N 1
ATOM 16679 C CA . ASP C 1 83 ? 250.557 249.443 395.538 1.00 72.66 83 ASP C CA 1
ATOM 16680 C C . ASP C 1 83 ? 251.204 250.757 395.830 1.00 72.66 83 ASP C C 1
ATOM 16681 O O . ASP C 1 83 ? 250.706 251.578 396.600 1.00 72.66 83 ASP C O 1
ATOM 16690 N N . HIS C 1 84 ? 252.324 251.015 395.275 1.00 70.25 84 HIS C N 1
ATOM 16691 C CA . HIS C 1 84 ? 253.130 252.144 395.477 1.00 70.25 84 HIS C CA 1
ATOM 16692 C C . HIS C 1 84 ? 252.655 253.332 394.712 1.00 70.25 84 HIS C C 1
ATOM 16693 O O . HIS C 1 84 ? 252.460 254.427 395.240 1.00 70.25 84 HIS C O 1
ATOM 16707 N N . LEU C 1 85 ? 252.455 253.182 393.455 1.00 72.28 85 LEU C N 1
ATOM 16708 C CA . LEU C 1 85 ? 251.834 254.097 392.594 1.00 72.28 85 LEU C CA 1
ATOM 16709 C C . LEU C 1 85 ? 250.551 254.599 393.185 1.00 72.28 85 LEU C C 1
ATOM 16710 O O . LEU C 1 85 ? 250.227 255.789 393.164 1.00 72.28 85 LEU C O 1
ATOM 16726 N N . ALA C 1 86 ? 249.766 253.739 393.734 1.00 71.16 86 ALA C N 1
ATOM 16727 C CA . ALA C 1 86 ? 248.476 253.979 394.236 1.00 71.16 86 ALA C CA 1
ATOM 16728 C C . ALA C 1 86 ? 248.436 255.162 395.153 1.00 71.16 86 ALA C C 1
ATOM 16729 O O . ALA C 1 86 ? 247.453 255.907 395.208 1.00 71.16 86 ALA C O 1
ATOM 16736 N N . LYS C 1 87 ? 249.486 255.371 395.961 1.00 71.17 87 LYS C N 1
ATOM 16737 C CA . LYS C 1 87 ? 249.537 256.508 396.883 1.00 71.17 87 LYS C CA 1
ATOM 16738 C C . LYS C 1 87 ? 249.500 257.835 396.127 1.00 71.17 87 LYS C C 1
ATOM 16739 O O . LYS C 1 87 ? 249.262 258.871 396.737 1.00 71.17 87 LYS C O 1
ATOM 16758 N N . MET C 1 88 ? 249.753 257.828 394.822 1.00 73.20 88 MET C N 1
ATOM 16759 C CA . MET C 1 88 ? 249.910 258.919 393.956 1.00 73.20 88 MET C CA 1
ATOM 16760 C C . MET C 1 88 ? 248.738 259.219 393.077 1.00 73.20 88 MET C C 1
ATOM 16761 O O . MET C 1 88 ? 248.733 260.223 392.362 1.00 73.20 88 MET C O 1
ATOM 16775 N N . TYR C 1 89 ? 247.756 258.396 393.021 1.00 73.29 89 TYR C N 1
ATOM 16776 C CA . TYR C 1 89 ? 246.587 258.421 392.247 1.00 73.29 89 TYR C CA 1
ATOM 16777 C C . TYR C 1 89 ? 245.348 258.339 393.086 1.00 73.29 89 TYR C C 1
ATOM 16778 O O . TYR C 1 89 ? 245.426 257.897 394.231 1.00 73.29 89 TYR C O 1
ATOM 16796 N N . THR C 1 90 ? 244.208 258.660 392.590 1.00 75.53 90 THR C N 1
ATOM 16797 C CA . THR C 1 90 ? 242.951 258.704 393.220 1.00 75.53 90 THR C CA 1
ATOM 16798 C C . THR C 1 90 ? 241.945 257.686 392.792 1.00 75.53 90 THR C C 1
ATOM 16799 O O . THR C 1 90 ? 240.936 257.483 393.468 1.00 75.53 90 THR C O 1
ATOM 16810 N N . GLY C 1 91 ? 242.109 257.042 391.702 1.00 74.20 91 GLY C N 1
ATOM 16811 C CA . GLY C 1 91 ? 241.296 256.068 391.180 1.00 74.20 91 GLY C CA 1
ATOM 16812 C C . GLY C 1 91 ? 241.863 255.141 390.205 1.00 74.20 91 GLY C C 1
ATOM 16813 O O . GLY C 1 91 ? 242.969 255.386 389.721 1.00 74.20 91 GLY C O 1
ATOM 16817 N N . TRP C 1 92 ? 241.214 254.089 389.865 1.00 71.79 92 TRP C N 1
ATOM 16818 C CA . TRP C 1 92 ? 241.607 253.059 389.003 1.00 71.79 92 TRP C CA 1
ATOM 16819 C C . TRP C 1 92 ? 240.490 252.494 388.185 1.00 71.79 92 TRP C C 1
ATOM 16820 O O . TRP C 1 92 ? 239.327 252.828 388.404 1.00 71.79 92 TRP C O 1
ATOM 16841 N N . SER C 1 93 ? 240.827 251.622 387.253 1.00 73.42 93 SER C N 1
ATOM 16842 C CA . SER C 1 93 ? 239.827 250.951 386.450 1.00 73.42 93 SER C CA 1
ATOM 16843 C C . SER C 1 93 ? 240.492 249.756 385.795 1.00 73.42 93 SER C C 1
ATOM 16844 O O . SER C 1 93 ? 241.715 249.617 385.812 1.00 73.42 93 SER C O 1
ATOM 16852 N N . GLY C 1 94 ? 239.672 248.889 385.228 1.00 74.22 94 GLY C N 1
ATOM 16853 C CA . GLY C 1 94 ? 240.184 247.763 384.483 1.00 74.22 94 GLY C CA 1
ATOM 16854 C C . GLY C 1 94 ? 240.552 246.594 385.380 1.00 74.22 94 GLY C C 1
ATOM 16855 O O . GLY C 1 94 ? 240.439 246.645 386.604 1.00 74.22 94 GLY C O 1
ATOM 16859 N N . SER C 1 95 ? 241.014 245.523 384.745 1.00 74.12 95 SER C N 1
ATOM 16860 C CA . SER C 1 95 ? 241.270 244.278 385.438 1.00 74.12 95 SER C CA 1
ATOM 16861 C C . SER C 1 95 ? 242.744 244.141 385.790 1.00 74.12 95 SER C C 1
ATOM 16862 O O . SER C 1 95 ? 243.567 245.008 385.496 1.00 74.12 95 SER C O 1
ATOM 16870 N N . MET C 1 96 ? 243.127 243.072 386.402 1.00 73.99 96 MET C N 1
ATOM 16871 C CA . MET C 1 96 ? 244.434 242.669 386.734 1.00 73.99 96 MET C CA 1
ATOM 16872 C C . MET C 1 96 ? 244.606 241.182 386.788 1.00 73.99 96 MET C C 1
ATOM 16873 O O . MET C 1 96 ? 243.737 240.493 387.318 1.00 73.99 96 MET C O 1
ATOM 16887 N N . GLU C 1 97 ? 245.727 240.683 386.281 1.00 75.69 97 GLU C N 1
ATOM 16888 C CA . GLU C 1 97 ? 245.906 239.271 385.991 1.00 75.69 97 GLU C CA 1
ATOM 16889 C C . GLU C 1 97 ? 246.505 238.544 387.174 1.00 75.69 97 GLU C C 1
ATOM 16890 O O . GLU C 1 97 ? 247.121 239.155 388.049 1.00 75.69 97 GLU C O 1
ATOM 16902 N N . ILE C 1 98 ? 246.325 237.234 387.185 1.00 73.32 98 ILE C N 1
ATOM 16903 C CA . ILE C 1 98 ? 246.835 236.357 388.222 1.00 73.32 98 ILE C CA 1
ATOM 16904 C C . ILE C 1 98 ? 247.368 235.114 387.540 1.00 73.32 98 ILE C C 1
ATOM 16905 O O . ILE C 1 98 ? 246.769 234.628 386.577 1.00 73.32 98 ILE C O 1
ATOM 16921 N N . ARG C 1 99 ? 248.490 234.599 388.023 1.00 74.25 99 ARG C N 1
ATOM 16922 C CA . ARG C 1 99 ? 249.125 233.439 387.419 1.00 74.25 99 ARG C CA 1
ATOM 16923 C C . ARG C 1 99 ? 249.312 232.361 388.469 1.00 74.25 99 ARG C C 1
ATOM 16924 O O . ARG C 1 99 ? 250.134 232.508 389.373 1.00 74.25 99 ARG C O 1
ATOM 16945 N N . PHE C 1 100 ? 248.614 231.287 388.394 1.00 73.41 100 PHE C N 1
ATOM 16946 C CA . PHE C 1 100 ? 248.663 230.113 389.166 1.00 73.41 100 PHE C CA 1
ATOM 16947 C C . PHE C 1 100 ? 249.674 229.148 388.619 1.00 73.41 100 PHE C C 1
ATOM 16948 O O . PHE C 1 100 ? 249.752 228.990 387.401 1.00 73.41 100 PHE C O 1
ATOM 16965 N N . THR C 1 101 ? 250.439 228.480 389.410 1.00 74.07 101 THR C N 1
ATOM 16966 C CA . THR C 1 101 ? 251.544 227.648 389.129 1.00 74.07 101 THR C CA 1
ATOM 16967 C C . THR C 1 101 ? 251.496 226.300 389.803 1.00 74.07 101 THR C C 1
ATOM 16968 O O . THR C 1 101 ? 252.455 225.900 390.457 1.00 74.07 101 THR C O 1
ATOM 16979 N N . ILE C 1 102 ? 250.428 225.589 389.762 1.00 75.61 102 ILE C N 1
ATOM 16980 C CA . ILE C 1 102 ? 250.278 224.263 390.201 1.00 75.61 102 ILE C CA 1
ATOM 16981 C C . ILE C 1 102 ? 251.443 223.479 389.676 1.00 75.61 102 ILE C C 1
ATOM 16982 O O . ILE C 1 102 ? 251.663 223.501 388.463 1.00 75.61 102 ILE C O 1
ATOM 16998 N N . SER C 1 103 ? 252.210 222.792 390.448 1.00 76.02 103 SER C N 1
ATOM 16999 C CA . SER C 1 103 ? 253.373 222.053 390.152 1.00 76.02 103 SER C CA 1
ATOM 17000 C C . SER C 1 103 ? 253.405 220.674 390.727 1.00 76.02 103 SER C C 1
ATOM 17001 O O . SER C 1 103 ? 254.385 220.290 391.362 1.00 76.02 103 SER C O 1
ATOM 17009 N N . GLY C 1 104 ? 252.298 219.943 390.605 1.00 79.60 104 GLY C N 1
ATOM 17010 C CA . GLY C 1 104 ? 252.201 218.570 391.078 1.00 79.60 104 GLY C CA 1
ATOM 17011 C C . GLY C 1 104 ? 253.063 217.635 390.207 1.00 79.60 104 GLY C C 1
ATOM 17012 O O . GLY C 1 104 ? 253.485 217.971 389.098 1.00 79.60 104 GLY C O 1
ATOM 17016 N N . SER C 1 105 ? 253.347 216.449 390.738 1.00 79.09 105 SER C N 1
ATOM 17017 C CA . SER C 1 105 ? 253.984 215.367 390.116 1.00 79.09 105 SER C CA 1
ATOM 17018 C C . SER C 1 105 ? 253.226 214.912 388.901 1.00 79.09 105 SER C C 1
ATOM 17019 O O . SER C 1 105 ? 252.072 215.289 388.702 1.00 79.09 105 SER C O 1
ATOM 17027 N N . GLY C 1 106 ? 253.783 214.090 388.086 1.00 77.20 106 GLY C N 1
ATOM 17028 C CA . GLY C 1 106 ? 253.183 213.531 386.992 1.00 77.20 106 GLY C CA 1
ATOM 17029 C C . GLY C 1 106 ? 252.223 212.449 387.174 1.00 77.20 106 GLY C C 1
ATOM 17030 O O . GLY C 1 106 ? 251.394 212.165 386.306 1.00 77.20 106 GLY C O 1
ATOM 17034 N N . VAL C 1 107 ? 252.299 211.783 388.319 1.00 78.48 107 VAL C N 1
ATOM 17035 C CA . VAL C 1 107 ? 251.394 210.694 388.717 1.00 78.48 107 VAL C CA 1
ATOM 17036 C C . VAL C 1 107 ? 250.190 211.191 389.489 1.00 78.48 107 VAL C C 1
ATOM 17037 O O . VAL C 1 107 ? 249.234 210.446 389.672 1.00 78.48 107 VAL C O 1
ATOM 17050 N N . PHE C 1 108 ? 250.188 212.435 389.967 1.00 77.83 108 PHE C N 1
ATOM 17051 C CA . PHE C 1 108 ? 249.058 212.991 390.717 1.00 77.83 108 PHE C CA 1
ATOM 17052 C C . PHE C 1 108 ? 247.845 213.173 389.816 1.00 77.83 108 PHE C C 1
ATOM 17053 O O . PHE C 1 108 ? 247.913 213.833 388.787 1.00 77.83 108 PHE C O 1
ATOM 17070 N N . GLY C 1 109 ? 246.698 212.597 390.189 1.00 78.82 109 GLY C N 1
ATOM 17071 C CA . GLY C 1 109 ? 245.396 212.926 389.624 1.00 78.82 109 GLY C CA 1
ATOM 17072 C C . GLY C 1 109 ? 244.782 214.126 390.326 1.00 78.82 109 GLY C C 1
ATOM 17073 O O . GLY C 1 109 ? 245.420 214.763 391.158 1.00 78.82 109 GLY C O 1
ATOM 17077 N N . GLY C 1 110 ? 243.531 214.409 390.007 1.00 76.34 110 GLY C N 1
ATOM 17078 C CA . GLY C 1 110 ? 242.783 215.547 390.571 1.00 76.34 110 GLY C CA 1
ATOM 17079 C C . GLY C 1 110 ? 242.635 216.702 389.586 1.00 76.34 110 GLY C C 1
ATOM 17080 O O . GLY C 1 110 ? 243.332 216.750 388.577 1.00 76.34 110 GLY C O 1
ATOM 17084 N N . LYS C 1 111 ? 241.717 217.644 389.859 1.00 76.04 111 LYS C N 1
ATOM 17085 C CA . LYS C 1 111 ? 241.474 218.850 389.081 1.00 76.04 111 LYS C CA 1
ATOM 17086 C C . LYS C 1 111 ? 241.020 219.994 389.989 1.00 76.04 111 LYS C C 1
ATOM 17087 O O . LYS C 1 111 ? 240.344 219.781 391.002 1.00 76.04 111 LYS C O 1
ATOM 17106 N N . LEU C 1 112 ? 241.353 221.216 389.592 1.00 73.41 112 LEU C N 1
ATOM 17107 C CA . LEU C 1 112 ? 241.108 222.404 390.364 1.00 73.41 112 LEU C CA 1
ATOM 17108 C C . LEU C 1 112 ? 240.369 223.400 389.475 1.00 73.41 112 LEU C C 1
ATOM 17109 O O . LEU C 1 112 ? 240.674 223.547 388.294 1.00 73.41 112 LEU C O 1
ATOM 17125 N N . ALA C 1 113 ? 239.371 224.073 389.987 1.00 71.79 113 ALA C N 1
ATOM 17126 C CA . ALA C 1 113 ? 238.402 224.828 389.290 1.00 71.79 113 ALA C CA 1
ATOM 17127 C C . ALA C 1 113 ? 238.511 226.309 389.505 1.00 71.79 113 ALA C C 1
ATOM 17128 O O . ALA C 1 113 ? 238.763 226.724 390.636 1.00 71.79 113 ALA C O 1
ATOM 17135 N N . ALA C 1 114 ? 238.308 227.133 388.536 1.00 71.09 114 ALA C N 1
ATOM 17136 C CA . ALA C 1 114 ? 238.379 228.542 388.484 1.00 71.09 114 ALA C CA 1
ATOM 17137 C C . ALA C 1 114 ? 237.057 229.186 388.183 1.00 71.09 114 ALA C C 1
ATOM 17138 O O . ALA C 1 114 ? 236.500 228.902 387.121 1.00 71.09 114 ALA C O 1
ATOM 17145 N N . VAL C 1 115 ? 236.525 230.030 388.991 1.00 71.25 115 VAL C N 1
ATOM 17146 C CA . VAL C 1 115 ? 235.269 230.667 388.975 1.00 71.25 115 VAL C CA 1
ATOM 17147 C C . VAL C 1 115 ? 235.378 232.157 389.095 1.00 71.25 115 VAL C C 1
ATOM 17148 O O . VAL C 1 115 ? 236.292 232.628 389.776 1.00 71.25 115 VAL C O 1
ATOM 17161 N N . MET C 1 116 ? 234.473 232.907 388.482 1.00 72.47 116 MET C N 1
ATOM 17162 C CA . MET C 1 116 ? 234.352 234.339 388.725 1.00 72.47 116 MET C CA 1
ATOM 17163 C C . MET C 1 116 ? 232.950 234.633 389.239 1.00 72.47 116 MET C C 1
ATOM 17164 O O . MET C 1 116 ? 231.966 234.268 388.592 1.00 72.47 116 MET C O 1
ATOM 17178 N N . VAL C 1 117 ? 232.855 235.294 390.385 1.00 71.90 117 VAL C N 1
ATOM 17179 C CA . VAL C 1 117 ? 231.588 235.485 391.087 1.00 71.90 117 VAL C CA 1
ATOM 17180 C C . VAL C 1 117 ? 231.142 236.927 390.890 1.00 71.90 117 VAL C C 1
ATOM 17181 O O . VAL C 1 117 ? 231.889 237.844 391.255 1.00 71.90 117 VAL C O 1
ATOM 17194 N N . PRO C 1 118 ? 229.962 237.175 390.339 1.00 71.62 118 PRO C N 1
ATOM 17195 C CA . PRO C 1 118 ? 229.548 238.531 390.079 1.00 71.62 118 PRO C CA 1
ATOM 17196 C C . PRO C 1 118 ? 229.575 239.355 391.348 1.00 71.62 118 PRO C C 1
ATOM 17197 O O . PRO C 1 118 ? 229.353 238.822 392.443 1.00 71.62 118 PRO C O 1
ATOM 17208 N N . PRO C 1 119 ? 229.861 240.649 391.249 1.00 73.28 119 PRO C N 1
ATOM 17209 C CA . PRO C 1 119 ? 229.961 241.470 392.457 1.00 73.28 119 PRO C CA 1
ATOM 17210 C C . PRO C 1 119 ? 228.722 241.337 393.318 1.00 73.28 119 PRO C C 1
ATOM 17211 O O . PRO C 1 119 ? 227.596 241.380 392.830 1.00 73.28 119 PRO C O 1
ATOM 17222 N N . GLY C 1 120 ? 228.945 241.188 394.615 1.00 74.48 120 GLY C N 1
ATOM 17223 C CA . GLY C 1 120 ? 227.904 240.936 395.561 1.00 74.48 120 GLY C CA 1
ATOM 17224 C C . GLY C 1 120 ? 227.723 239.478 395.914 1.00 74.48 120 GLY C C 1
ATOM 17225 O O . GLY C 1 120 ? 227.788 239.130 397.091 1.00 74.48 120 GLY C O 1
ATOM 17229 N N . ILE C 1 121 ? 227.544 238.613 394.924 1.00 72.85 121 ILE C N 1
ATOM 17230 C CA . ILE C 1 121 ? 227.119 237.248 395.200 1.00 72.85 121 ILE C CA 1
ATOM 17231 C C . ILE C 1 121 ? 228.128 236.590 396.125 1.00 72.85 121 ILE C C 1
ATOM 17232 O O . ILE C 1 121 ? 229.325 236.545 395.832 1.00 72.85 121 ILE C O 1
ATOM 17248 N N . GLY C 1 122 ? 227.643 236.066 397.242 1.00 73.96 122 GLY C N 1
ATOM 17249 C CA . GLY C 1 122 ? 228.536 235.617 398.285 1.00 73.96 122 GLY C CA 1
ATOM 17250 C C . GLY C 1 122 ? 229.385 234.451 397.838 1.00 73.96 122 GLY C C 1
ATOM 17251 O O . GLY C 1 122 ? 229.134 233.819 396.817 1.00 73.96 122 GLY C O 1
ATOM 17255 N N . THR C 1 123 ? 230.416 234.173 398.631 1.00 73.46 123 THR C N 1
ATOM 17256 C CA . THR C 1 123 ? 231.342 233.071 398.382 1.00 73.46 123 THR C CA 1
ATOM 17257 C C . THR C 1 123 ? 231.369 232.208 399.630 1.00 73.46 123 THR C C 1
ATOM 17258 O O . THR C 1 123 ? 232.164 232.426 400.539 1.00 73.46 123 THR C O 1
ATOM 17269 N N . GLU C 1 124 ? 230.493 231.210 399.661 1.00 74.41 124 GLU C N 1
ATOM 17270 C CA . GLU C 1 124 ? 230.410 230.338 400.820 1.00 74.41 124 GLU C CA 1
ATOM 17271 C C . GLU C 1 124 ? 231.345 229.152 400.683 1.00 74.41 124 GLU C C 1
ATOM 17272 O O . GLU C 1 124 ? 231.970 228.741 401.663 1.00 74.41 124 GLU C O 1
ATOM 17284 N N . GLY C 1 125 ? 231.492 228.573 399.548 1.00 73.29 125 GLY C N 1
ATOM 17285 C CA . GLY C 1 125 ? 232.302 227.504 399.275 1.00 73.29 125 GLY C CA 1
ATOM 17286 C C . GLY C 1 125 ? 231.771 226.139 399.313 1.00 73.29 125 GLY C C 1
ATOM 17287 O O . GLY C 1 125 ? 232.453 225.172 399.674 1.00 73.29 125 GLY C O 1
ATOM 17291 N N . GLY C 1 126 ? 230.544 225.962 398.992 1.00 73.84 126 GLY C N 1
ATOM 17292 C CA . GLY C 1 126 ? 229.922 224.776 398.730 1.00 73.84 126 GLY C CA 1
ATOM 17293 C C . GLY C 1 126 ? 230.027 224.281 397.350 1.00 73.84 126 GLY C C 1
ATOM 17294 O O . GLY C 1 126 ? 230.437 225.030 396.475 1.00 73.84 126 GLY C O 1
ATOM 17298 N N . THR C 1 127 ? 229.687 223.077 397.057 1.00 76.29 127 THR C N 1
ATOM 17299 C CA . THR C 1 127 ? 229.567 222.572 395.754 1.00 76.29 127 THR C CA 1
ATOM 17300 C C . THR C 1 127 ? 228.626 223.379 394.912 1.00 76.29 127 THR C C 1
ATOM 17301 O O . THR C 1 127 ? 228.589 223.224 393.689 1.00 76.29 127 THR C O 1
ATOM 17312 N N . SER C 1 128 ? 227.824 224.217 395.476 1.00 73.12 128 SER C N 1
ATOM 17313 C CA . SER C 1 128 ? 226.949 225.112 394.842 1.00 73.12 128 SER C CA 1
ATOM 17314 C C . SER C 1 128 ? 227.658 226.118 393.993 1.00 73.12 128 SER C C 1
ATOM 17315 O O . SER C 1 128 ? 227.060 226.745 393.119 1.00 73.12 128 SER C O 1
ATOM 17323 N N . LEU C 1 129 ? 228.894 226.379 394.218 1.00 71.33 129 LEU C N 1
ATOM 17324 C CA . LEU C 1 129 ? 229.729 227.227 393.471 1.00 71.33 129 LEU C CA 1
ATOM 17325 C C . LEU C 1 129 ? 230.110 226.668 392.138 1.00 71.33 129 LEU C C 1
ATOM 17326 O O . LEU C 1 129 ? 230.159 227.379 391.133 1.00 71.33 129 LEU C O 1
ATOM 17342 N N . LEU C 1 130 ? 230.405 225.426 392.041 1.00 73.78 130 LEU C N 1
ATOM 17343 C CA . LEU C 1 130 ? 230.805 224.773 390.867 1.00 73.78 130 LEU C CA 1
ATOM 17344 C C . LEU C 1 130 ? 229.802 224.877 389.758 1.00 73.78 130 LEU C C 1
ATOM 17345 O O . LEU C 1 130 ? 230.066 224.411 388.647 1.00 73.78 130 LEU C O 1
ATOM 17361 N N . GLN C 1 131 ? 228.650 225.406 389.963 1.00 71.95 131 GLN C N 1
ATOM 17362 C CA . GLN C 1 131 ? 227.626 225.610 389.027 1.00 71.95 131 GLN C CA 1
ATOM 17363 C C . GLN C 1 131 ? 227.609 226.962 388.387 1.00 71.95 131 GLN C C 1
ATOM 17364 O O . GLN C 1 131 ? 226.729 227.250 387.578 1.00 71.95 131 GLN C O 1
ATOM 17378 N N . PHE C 1 132 ? 228.499 227.827 388.688 1.00 70.64 132 PHE C N 1
ATOM 17379 C CA . PHE C 1 132 ? 228.883 228.931 387.942 1.00 70.64 132 PHE C CA 1
ATOM 17380 C C . PHE C 1 132 ? 229.538 228.443 386.691 1.00 70.64 132 PHE C C 1
ATOM 17381 O O . PHE C 1 132 ? 229.982 227.295 386.657 1.00 70.64 132 PHE C O 1
ATOM 17398 N N . PRO C 1 133 ? 229.656 229.248 385.650 1.00 72.42 133 PRO C N 1
ATOM 17399 C CA . PRO C 1 133 ? 230.575 228.884 384.576 1.00 72.42 133 PRO C CA 1
ATOM 17400 C C . PRO C 1 133 ? 231.974 228.737 385.143 1.00 72.42 133 PRO C C 1
ATOM 17401 O O . PRO C 1 133 ? 232.393 229.517 385.999 1.00 72.42 133 PRO C O 1
ATOM 17412 N N . HIS C 1 134 ? 232.727 227.782 384.728 1.00 71.80 134 HIS C N 1
ATOM 17413 C CA . HIS C 1 134 ? 233.996 227.427 385.217 1.00 71.80 134 HIS C CA 1
ATOM 17414 C C . HIS C 1 134 ? 234.898 226.708 384.271 1.00 71.80 134 HIS C C 1
ATOM 17415 O O . HIS C 1 134 ? 234.530 225.630 383.805 1.00 71.80 134 HIS C O 1
ATOM 17429 N N . VAL C 1 135 ? 236.034 227.190 383.985 1.00 74.35 135 VAL C N 1
ATOM 17430 C CA . VAL C 1 135 ? 237.172 226.529 383.494 1.00 74.35 135 VAL C CA 1
ATOM 17431 C C . VAL C 1 135 ? 237.674 225.599 384.554 1.00 74.35 135 VAL C C 1
ATOM 17432 O O . VAL C 1 135 ? 237.244 225.697 385.703 1.00 74.35 135 VAL C O 1
ATOM 17445 N N . LEU C 1 136 ? 238.563 224.718 384.295 1.00 74.18 136 LEU C N 1
ATOM 17446 C CA . LEU C 1 136 ? 239.207 223.878 385.213 1.00 74.18 136 LEU C CA 1
ATOM 17447 C C . LEU C 1 136 ? 240.546 223.374 384.761 1.00 74.18 136 LEU C C 1
ATOM 17448 O O . LEU C 1 136 ? 240.701 223.046 383.586 1.00 74.18 136 LEU C O 1
ATOM 17464 N N . VAL C 1 137 ? 241.518 223.290 385.605 1.00 75.93 137 VAL C N 1
ATOM 17465 C CA . VAL C 1 137 ? 242.882 222.982 385.427 1.00 75.93 137 VAL C CA 1
ATOM 17466 C C . VAL C 1 137 ? 243.211 221.588 385.871 1.00 75.93 137 VAL C C 1
ATOM 17467 O O . VAL C 1 137 ? 242.694 221.141 386.897 1.00 75.93 137 VAL C O 1
ATOM 17480 N N . ASP C 1 138 ? 244.039 220.870 385.199 1.00 79.79 138 ASP C N 1
ATOM 17481 C CA . ASP C 1 138 ? 244.555 219.604 385.528 1.00 79.79 138 ASP C CA 1
ATOM 17482 C C . ASP C 1 138 ? 245.463 219.671 386.720 1.00 79.79 138 ASP C C 1
ATOM 17483 O O . ASP C 1 138 ? 246.097 220.699 386.950 1.00 79.79 138 ASP C O 1
ATOM 17492 N N . ALA C 1 139 ? 245.592 218.608 387.513 1.00 77.91 139 ALA C N 1
ATOM 17493 C CA . ALA C 1 139 ? 246.571 218.602 388.594 1.00 77.91 139 ALA C CA 1
ATOM 17494 C C . ALA C 1 139 ? 247.987 218.464 388.063 1.00 77.91 139 ALA C C 1
ATOM 17495 O O . ALA C 1 139 ? 248.931 218.850 388.734 1.00 77.91 139 ALA C O 1
ATOM 17502 N N . ARG C 1 140 ? 248.154 217.981 386.835 1.00 80.28 140 ARG C N 1
ATOM 17503 C CA . ARG C 1 140 ? 249.361 217.787 386.135 1.00 80.28 140 ARG C CA 1
ATOM 17504 C C . ARG C 1 140 ? 249.658 218.804 385.070 1.00 80.28 140 ARG C C 1
ATOM 17505 O O . ARG C 1 140 ? 250.287 218.462 384.066 1.00 80.28 140 ARG C O 1
ATOM 17526 N N . GLN C 1 141 ? 249.228 220.010 385.159 1.00 78.71 141 GLN C N 1
ATOM 17527 C CA . GLN C 1 141 ? 249.499 221.077 384.286 1.00 78.71 141 GLN C CA 1
ATOM 17528 C C . GLN C 1 141 ? 250.871 221.637 384.521 1.00 78.71 141 GLN C C 1
ATOM 17529 O O . GLN C 1 141 ? 251.243 221.828 385.680 1.00 78.71 141 GLN C O 1
ATOM 17543 N N . THR C 1 142 ? 251.646 221.930 383.534 1.00 76.64 142 THR C N 1
ATOM 17544 C CA . THR C 1 142 ? 252.970 222.411 383.546 1.00 76.64 142 THR C CA 1
ATOM 17545 C C . THR C 1 142 ? 253.089 223.905 383.439 1.00 76.64 142 THR C C 1
ATOM 17546 O O . THR C 1 142 ? 253.575 224.607 384.329 1.00 76.64 142 THR C O 1
ATOM 17557 N N . GLU C 1 143 ? 252.640 224.405 382.309 1.00 75.67 143 GLU C N 1
ATOM 17558 C CA . GLU C 1 143 ? 252.680 225.826 382.056 1.00 75.67 143 GLU C CA 1
ATOM 17559 C C . GLU C 1 143 ? 251.748 226.537 383.030 1.00 75.67 143 GLU C C 1
ATOM 17560 O O . GLU C 1 143 ? 250.626 226.081 383.249 1.00 75.67 143 GLU C O 1
ATOM 17572 N N . PRO C 1 144 ? 252.171 227.640 383.638 1.00 73.65 144 PRO C N 1
ATOM 17573 C CA . PRO C 1 144 ? 251.258 228.361 384.523 1.00 73.65 144 PRO C CA 1
ATOM 17574 C C . PRO C 1 144 ? 250.022 228.803 383.766 1.00 73.65 144 PRO C C 1
ATOM 17575 O O . PRO C 1 144 ? 249.928 228.663 382.547 1.00 73.65 144 PRO C O 1
ATOM 17586 N N . VAL C 1 145 ? 249.049 229.320 384.429 1.00 73.47 145 VAL C N 1
ATOM 17587 C CA . VAL C 1 145 ? 247.757 229.708 384.012 1.00 73.47 145 VAL C CA 1
ATOM 17588 C C . VAL C 1 145 ? 247.495 231.162 384.265 1.00 73.47 145 VAL C C 1
ATOM 17589 O O . VAL C 1 145 ? 247.500 231.555 385.434 1.00 73.47 145 VAL C O 1
ATOM 17602 N N . ILE C 1 146 ? 247.243 231.959 383.234 1.00 72.47 146 ILE C N 1
ATOM 17603 C CA . ILE C 1 146 ? 246.935 233.373 383.395 1.00 72.47 146 ILE C CA 1
ATOM 17604 C C . ILE C 1 146 ? 245.431 233.531 383.429 1.00 72.47 146 ILE C C 1
ATOM 17605 O O . ILE C 1 146 ? 244.745 233.209 382.454 1.00 72.47 146 ILE C O 1
ATOM 17621 N N . PHE C 1 147 ? 244.878 234.026 384.476 1.00 73.35 147 PHE C N 1
ATOM 17622 C CA . PHE C 1 147 ? 243.543 234.399 384.718 1.00 73.35 147 PHE C CA 1
ATOM 17623 C C . PHE C 1 147 ? 243.363 235.878 384.613 1.00 73.35 147 PHE C C 1
ATOM 17624 O O . PHE C 1 147 ? 244.303 236.615 384.907 1.00 73.35 147 PHE C O 1
ATOM 17641 N N . ASN C 1 148 ? 242.179 236.326 384.245 1.00 73.44 148 ASN C N 1
ATOM 17642 C CA . ASN C 1 148 ? 241.847 237.738 384.246 1.00 73.44 148 ASN C CA 1
ATOM 17643 C C . ASN C 1 148 ? 240.619 237.963 385.116 1.00 73.44 148 ASN C C 1
ATOM 17644 O O . ASN C 1 148 ? 239.578 237.337 384.895 1.00 73.44 148 ASN C O 1
ATOM 17655 N N . ILE C 1 149 ? 240.737 238.846 386.097 1.00 72.44 149 ILE C N 1
ATOM 17656 C CA . ILE C 1 149 ? 239.607 239.188 386.950 1.00 72.44 149 ILE C CA 1
ATOM 17657 C C . ILE C 1 149 ? 238.939 240.411 386.341 1.00 72.44 149 ILE C C 1
ATOM 17658 O O . ILE C 1 149 ? 239.390 241.539 386.580 1.00 72.44 149 ILE C O 1
ATOM 17674 N N . PRO C 1 150 ? 237.871 240.253 385.574 1.00 73.12 150 PRO C N 1
ATOM 17675 C CA . PRO C 1 150 ? 237.307 241.403 384.883 1.00 73.12 150 PRO C CA 1
ATOM 17676 C C . PRO C 1 150 ? 236.767 242.413 385.869 1.00 73.12 150 PRO C C 1
ATOM 17677 O O . PRO C 1 150 ? 236.254 242.065 386.932 1.00 73.12 150 PRO C O 1
ATOM 17688 N N . ASP C 1 151 ? 236.886 243.681 385.499 1.00 76.34 151 ASP C N 1
ATOM 17689 C CA . ASP C 1 151 ? 236.382 244.770 386.322 1.00 76.34 151 ASP C CA 1
ATOM 17690 C C . ASP C 1 151 ? 234.936 245.041 385.923 1.00 76.34 151 ASP C C 1
ATOM 17691 O O . ASP C 1 151 ? 234.633 245.854 385.051 1.00 76.34 151 ASP C O 1
ATOM 17700 N N . ILE C 1 152 ? 234.033 244.303 386.560 1.00 72.84 152 ILE C N 1
ATOM 17701 C CA . ILE C 1 152 ? 232.630 244.682 386.559 1.00 72.84 152 ILE C CA 1
ATOM 17702 C C . ILE C 1 152 ? 232.505 245.926 387.413 1.00 72.84 152 ILE C C 1
ATOM 17703 O O . ILE C 1 152 ? 233.003 245.963 388.541 1.00 72.84 152 ILE C O 1
ATOM 17719 N N . ARG C 1 153 ? 231.848 246.953 386.892 1.00 74.53 153 ARG C N 1
ATOM 17720 C CA . ARG C 1 153 ? 231.659 248.132 387.709 1.00 74.53 153 ARG C CA 1
ATOM 17721 C C . ARG C 1 153 ? 230.417 248.881 387.282 1.00 74.53 153 ARG C C 1
ATOM 17722 O O . ARG C 1 153 ? 230.052 248.908 386.107 1.00 74.53 153 ARG C O 1
ATOM 17743 N N . THR C 1 154 ? 229.773 249.483 388.271 1.00 74.10 154 THR C N 1
ATOM 17744 C CA . THR C 1 154 ? 228.628 250.346 388.076 1.00 74.10 154 THR C CA 1
ATOM 17745 C C . THR C 1 154 ? 229.016 251.807 388.035 1.00 74.10 154 THR C C 1
ATOM 17746 O O . THR C 1 154 ? 228.304 252.611 387.429 1.00 74.10 154 THR C O 1
ATOM 17757 N N . VAL C 1 155 ? 230.114 252.161 388.652 1.00 74.14 155 VAL C N 1
ATOM 17758 C CA . VAL C 1 155 ? 230.675 253.488 388.524 1.00 74.14 155 VAL C CA 1
ATOM 17759 C C . VAL C 1 155 ? 231.554 253.523 387.286 1.00 74.14 155 VAL C C 1
ATOM 17760 O O . VAL C 1 155 ? 231.856 252.500 386.678 1.00 74.14 155 VAL C O 1
ATOM 17773 N N . LEU C 1 156 ? 231.961 254.723 386.893 1.00 74.68 156 LEU C N 1
ATOM 17774 C CA . LEU C 1 156 ? 232.883 254.837 385.774 1.00 74.68 156 LEU C CA 1
ATOM 17775 C C . LEU C 1 156 ? 234.305 254.490 386.185 1.00 74.68 156 LEU C C 1
ATOM 17776 O O . LEU C 1 156 ? 235.028 253.837 385.429 1.00 74.68 156 LEU C O 1
ATOM 17792 N N . TRP C 1 157 ? 234.772 254.877 387.315 1.00 73.87 157 TRP C N 1
ATOM 17793 C CA . TRP C 1 157 ? 236.042 254.617 387.857 1.00 73.87 157 TRP C CA 1
ATOM 17794 C C . TRP C 1 157 ? 236.035 254.523 389.350 1.00 73.87 157 TRP C C 1
ATOM 17795 O O . TRP C 1 157 ? 235.358 255.324 389.993 1.00 73.87 157 TRP C O 1
ATOM 17816 N N . HIS C 1 158 ? 236.744 253.636 389.944 1.00 73.37 158 HIS C N 1
ATOM 17817 C CA . HIS C 1 158 ? 236.806 253.300 391.306 1.00 73.37 158 HIS C CA 1
ATOM 17818 C C . HIS C 1 158 ? 237.526 254.327 392.123 1.00 73.37 158 HIS C C 1
ATOM 17819 O O . HIS C 1 158 ? 238.501 254.898 391.637 1.00 73.37 158 HIS C O 1
ATOM 17833 N N . ASP C 1 159 ? 237.152 254.578 393.325 1.00 77.16 159 ASP C N 1
ATOM 17834 C CA . ASP C 1 159 ? 237.888 255.182 394.353 1.00 77.16 159 ASP C CA 1
ATOM 17835 C C . ASP C 1 159 ? 238.806 254.188 395.010 1.00 77.16 159 ASP C C 1
ATOM 17836 O O . ASP C 1 159 ? 238.498 252.998 395.038 1.00 77.16 159 ASP C O 1
ATOM 17845 N N . MET C 1 160 ? 239.902 254.575 395.555 1.00 77.95 160 MET C N 1
ATOM 17846 C CA . MET C 1 160 ? 240.864 253.769 396.197 1.00 77.95 160 MET C CA 1
ATOM 17847 C C . MET C 1 160 ? 240.300 252.744 397.127 1.00 77.95 160 MET C C 1
ATOM 17848 O O . MET C 1 160 ? 240.901 251.684 397.319 1.00 77.95 160 MET C O 1
ATOM 17862 N N . HIS C 1 161 ? 239.188 253.046 397.794 1.00 81.22 161 HIS C N 1
ATOM 17863 C CA . HIS C 1 161 ? 238.638 252.279 398.907 1.00 81.22 161 HIS C CA 1
ATOM 17864 C C . HIS C 1 161 ? 237.332 251.527 398.606 1.00 81.22 161 HIS C C 1
ATOM 17865 O O . HIS C 1 161 ? 236.785 250.899 399.511 1.00 81.22 161 HIS C O 1
ATOM 17879 N N . ASP C 1 162 ? 236.815 251.518 397.375 1.00 81.28 162 ASP C N 1
ATOM 17880 C CA . ASP C 1 162 ? 235.725 250.732 396.956 1.00 81.28 162 ASP C CA 1
ATOM 17881 C C . ASP C 1 162 ? 236.065 249.275 397.068 1.00 81.28 162 ASP C C 1
ATOM 17882 O O . ASP C 1 162 ? 237.202 248.903 396.779 1.00 81.28 162 ASP C O 1
ATOM 17891 N N . THR C 1 163 ? 235.185 248.416 397.447 1.00 78.79 163 THR C N 1
ATOM 17892 C CA . THR C 1 163 ? 235.336 247.037 397.712 1.00 78.79 163 THR C CA 1
ATOM 17893 C C . THR C 1 163 ? 234.526 246.067 396.899 1.00 78.79 163 THR C C 1
ATOM 17894 O O . THR C 1 163 ? 234.995 244.968 396.585 1.00 78.79 163 THR C O 1
ATOM 17905 N N . LEU C 1 164 ? 233.329 246.363 396.542 1.00 75.78 164 LEU C N 1
ATOM 17906 C CA . LEU C 1 164 ? 232.435 245.603 395.770 1.00 75.78 164 LEU C CA 1
ATOM 17907 C C . LEU C 1 164 ? 233.024 245.326 394.418 1.00 75.78 164 LEU C C 1
ATOM 17908 O O . LEU C 1 164 ? 233.018 246.234 393.583 1.00 75.78 164 LEU C O 1
ATOM 17924 N N . THR C 1 165 ? 233.526 244.179 394.119 1.00 74.31 165 THR C N 1
ATOM 17925 C CA . THR C 1 165 ? 234.080 243.754 392.893 1.00 74.31 165 THR C CA 1
ATOM 17926 C C . THR C 1 165 ? 234.020 242.266 392.699 1.00 74.31 165 THR C C 1
ATOM 17927 O O . THR C 1 165 ? 233.791 241.529 393.658 1.00 74.31 165 THR C O 1
ATOM 17938 N N . ALA C 1 166 ? 234.246 241.809 391.477 1.00 72.02 166 ALA C N 1
ATOM 17939 C CA . ALA C 1 166 ? 234.168 240.385 391.207 1.00 72.02 166 ALA C CA 1
ATOM 17940 C C . ALA C 1 166 ? 235.273 239.651 391.944 1.00 72.02 166 ALA C C 1
ATOM 17941 O O . ALA C 1 166 ? 236.315 240.225 392.263 1.00 72.02 166 ALA C O 1
ATOM 17948 N N . HIS C 1 167 ? 235.100 238.416 392.246 1.00 70.37 167 HIS C N 1
ATOM 17949 C CA . HIS C 1 167 ? 235.941 237.512 392.925 1.00 70.37 167 HIS C CA 1
ATOM 17950 C C . HIS C 1 167 ? 236.303 236.320 392.093 1.00 70.37 167 HIS C C 1
ATOM 17951 O O . HIS C 1 167 ? 235.391 235.601 391.679 1.00 70.37 167 HIS C O 1
ATOM 17965 N N . LEU C 1 168 ? 237.524 236.043 391.824 1.00 71.45 168 LEU C N 1
ATOM 17966 C CA . LEU C 1 168 ? 238.060 234.862 391.278 1.00 71.45 168 LEU C CA 1
ATOM 17967 C C . LEU C 1 168 ? 238.253 233.826 392.337 1.00 71.45 168 LEU C C 1
ATOM 17968 O O . LEU C 1 168 ? 239.100 234.037 393.206 1.00 71.45 168 LEU C O 1
ATOM 17984 N N . VAL C 1 169 ? 237.571 232.745 392.365 1.00 69.81 169 VAL C N 1
ATOM 17985 C CA . VAL C 1 169 ? 237.561 231.722 393.334 1.00 69.81 169 VAL C CA 1
ATOM 17986 C C . VAL C 1 169 ? 238.108 230.433 392.805 1.00 69.81 169 VAL C C 1
ATOM 17987 O O . VAL C 1 169 ? 237.678 230.007 391.730 1.00 69.81 169 VAL C O 1
ATOM 18000 N N . ILE C 1 170 ? 238.996 229.774 393.458 1.00 70.58 170 ILE C N 1
ATOM 18001 C CA . ILE C 1 170 ? 239.605 228.533 393.191 1.00 70.58 170 ILE C CA 1
ATOM 18002 C C . ILE C 1 170 ? 239.020 227.451 394.047 1.00 70.58 170 ILE C C 1
ATOM 18003 O O . ILE C 1 170 ? 239.339 227.407 395.239 1.00 70.58 170 ILE C O 1
ATOM 18019 N N . LEU C 1 171 ? 238.214 226.584 393.556 1.00 71.51 171 LEU C N 1
ATOM 18020 C CA . LEU C 1 171 ? 237.532 225.513 394.151 1.00 71.51 171 LEU C CA 1
ATOM 18021 C C . LEU C 1 171 ? 238.175 224.213 393.791 1.00 71.51 171 LEU C C 1
ATOM 18022 O O . LEU C 1 171 ? 238.836 224.141 392.757 1.00 71.51 171 LEU C O 1
ATOM 18038 N N . VAL C 1 172 ? 238.122 223.187 394.626 1.00 73.31 172 VAL C N 1
ATOM 18039 C CA . VAL C 1 172 ? 238.558 221.832 394.261 1.00 73.31 172 VAL C CA 1
ATOM 18040 C C . VAL C 1 172 ? 237.454 221.166 393.452 1.00 73.31 172 VAL C C 1
ATOM 18041 O O . VAL C 1 172 ? 236.333 221.005 393.926 1.00 73.31 172 VAL C O 1
ATOM 18054 N N . TYR C 1 173 ? 237.738 220.794 392.216 1.00 74.49 173 TYR C N 1
ATOM 18055 C CA . TYR C 1 173 ? 236.809 220.032 391.406 1.00 74.49 173 TYR C CA 1
ATOM 18056 C C . TYR C 1 173 ? 236.841 218.574 391.861 1.00 74.49 173 TYR C C 1
ATOM 18057 O O . TYR C 1 173 ? 235.847 218.091 392.373 1.00 74.49 173 TYR C O 1
ATOM 18075 N N . ASN C 1 174 ? 237.973 217.877 391.716 1.00 75.98 174 ASN C N 1
ATOM 18076 C CA . ASN C 1 174 ? 238.165 216.495 392.117 1.00 75.98 174 ASN C CA 1
ATOM 18077 C C . ASN C 1 174 ? 239.459 216.373 392.903 1.00 75.98 174 ASN C C 1
ATOM 18078 O O . ASN C 1 174 ? 240.464 217.004 392.572 1.00 75.98 174 ASN C O 1
ATOM 18089 N N . ASP C 1 175 ? 239.424 215.587 393.966 1.00 79.40 175 ASP C N 1
ATOM 18090 C CA . ASP C 1 175 ? 240.502 215.450 394.960 1.00 79.40 175 ASP C CA 1
ATOM 18091 C C . ASP C 1 175 ? 241.871 215.096 394.347 1.00 79.40 175 ASP C C 1
ATOM 18092 O O . ASP C 1 175 ? 241.966 214.499 393.287 1.00 79.40 175 ASP C O 1
ATOM 18101 N N . LEU C 1 176 ? 242.970 215.403 395.034 1.00 77.65 176 LEU C N 1
ATOM 18102 C CA . LEU C 1 176 ? 244.360 215.239 394.607 1.00 77.65 176 LEU C CA 1
ATOM 18103 C C . LEU C 1 176 ? 244.789 213.752 394.720 1.00 77.65 176 LEU C C 1
ATOM 18104 O O . LEU C 1 176 ? 245.574 213.349 395.574 1.00 77.65 176 LEU C O 1
ATOM 18120 N N . LEU C 1 177 ? 244.209 212.901 393.877 1.00 78.60 177 LEU C N 1
ATOM 18121 C CA . LEU C 1 177 ? 244.398 211.448 393.955 1.00 78.60 177 LEU C CA 1
ATOM 18122 C C . LEU C 1 177 ? 245.871 211.037 393.781 1.00 78.60 177 LEU C C 1
ATOM 18123 O O . LEU C 1 177 ? 246.415 211.149 392.675 1.00 78.60 177 LEU C O 1
ATOM 18139 N N . ASN C 1 178 ? 246.512 210.591 394.851 1.00 79.39 178 ASN C N 1
ATOM 18140 C CA . ASN C 1 178 ? 247.827 209.942 394.725 1.00 79.39 178 ASN C CA 1
ATOM 18141 C C . ASN C 1 178 ? 247.605 208.450 394.504 1.00 79.39 178 ASN C C 1
ATOM 18142 O O . ASN C 1 178 ? 246.861 207.820 395.279 1.00 79.39 178 ASN C O 1
ATOM 18153 N N . PRO C 1 179 ? 248.198 207.806 393.491 1.00 80.28 179 PRO C N 1
ATOM 18154 C CA . PRO C 1 179 ? 248.110 206.369 393.345 1.00 80.28 179 PRO C CA 1
ATOM 18155 C C . PRO C 1 179 ? 248.695 205.648 394.544 1.00 80.28 179 PRO C C 1
ATOM 18156 O O . PRO C 1 179 ? 248.160 204.627 394.937 1.00 80.28 179 PRO C O 1
ATOM 18167 N N . TYR C 1 180 ? 249.750 206.184 395.148 1.00 83.40 180 TYR C N 1
ATOM 18168 C CA . TYR C 1 180 ? 250.346 205.708 396.387 1.00 83.40 180 TYR C CA 1
ATOM 18169 C C . TYR C 1 180 ? 249.595 206.296 397.586 1.00 83.40 180 TYR C C 1
ATOM 18170 O O . TYR C 1 180 ? 249.247 207.474 397.634 1.00 83.40 180 TYR C O 1
ATOM 18188 N N . GLN C 1 181 ? 249.393 205.467 398.604 1.00 92.96 181 GLN C N 1
ATOM 18189 C CA . GLN C 1 181 ? 249.004 205.946 399.912 1.00 92.96 181 GLN C CA 1
ATOM 18190 C C . GLN C 1 181 ? 249.817 205.234 400.980 1.00 92.96 181 GLN C C 1
ATOM 18191 O O . GLN C 1 181 ? 250.056 204.023 400.861 1.00 92.96 181 GLN C O 1
ATOM 18205 N N . ASN C 1 182 ? 250.248 205.959 401.997 1.00 97.63 182 ASN C N 1
ATOM 18206 C CA . ASN C 1 182 ? 251.268 205.514 402.935 1.00 97.63 182 ASN C CA 1
ATOM 18207 C C . ASN C 1 182 ? 250.973 205.886 404.398 1.00 97.63 182 ASN C C 1
ATOM 18208 O O . ASN C 1 182 ? 250.172 206.788 404.659 1.00 97.63 182 ASN C O 1
ATOM 18219 N N . THR C 1 183 ? 251.672 205.246 405.328 1.00 104.52 183 THR C N 1
ATOM 18220 C CA . THR C 1 183 ? 251.698 205.572 406.771 1.00 104.52 183 THR C CA 1
ATOM 18221 C C . THR C 1 183 ? 252.108 207.041 407.001 1.00 104.52 183 THR C C 1
ATOM 18222 O O . THR C 1 183 ? 252.889 207.600 406.223 1.00 104.52 183 THR C O 1
ATOM 18233 N N . THR C 1 184 ? 251.553 207.674 408.026 1.00 105.81 184 THR C N 1
ATOM 18234 C CA . THR C 1 184 ? 251.495 209.148 408.095 1.00 105.81 184 THR C CA 1
ATOM 18235 C C . THR C 1 184 ? 250.783 209.708 406.864 1.00 105.81 184 THR C C 1
ATOM 18236 O O . THR C 1 184 ? 251.314 210.551 406.137 1.00 105.81 184 THR C O 1
ATOM 18247 N N . THR C 1 185 ? 249.561 209.207 406.618 1.00 98.27 185 THR C N 1
ATOM 18248 C CA . THR C 1 185 ? 248.697 209.607 405.487 1.00 98.27 185 THR C CA 1
ATOM 18249 C C . THR C 1 185 ? 248.456 211.122 405.431 1.00 98.27 185 THR C C 1
ATOM 18250 O O . THR C 1 185 ? 248.178 211.750 406.451 1.00 98.27 185 THR C O 1
ATOM 18261 N N . GLY C 1 186 ? 248.580 211.685 404.227 1.00 89.96 186 GLY C N 1
ATOM 18262 C CA . GLY C 1 186 ? 248.253 213.079 403.902 1.00 89.96 186 GLY C CA 1
ATOM 18263 C C . GLY C 1 186 ? 249.371 213.723 403.089 1.00 89.96 186 GLY C C 1
ATOM 18264 O O . GLY C 1 186 ? 250.512 213.771 403.527 1.00 89.96 186 GLY C O 1
ATOM 18268 N N . THR C 1 187 ? 249.071 214.183 401.876 1.00 81.32 187 THR C N 1
ATOM 18269 C CA . THR C 1 187 ? 250.018 214.843 400.966 1.00 81.32 187 THR C CA 1
ATOM 18270 C C . THR C 1 187 ? 249.376 216.026 400.277 1.00 81.32 187 THR C C 1
ATOM 18271 O O . THR C 1 187 ? 248.145 216.133 400.217 1.00 81.32 187 THR C O 1
ATOM 18282 N N . SER C 1 188 ? 250.183 216.983 399.822 1.00 78.15 188 SER C N 1
ATOM 18283 C CA . SER C 1 188 ? 249.673 218.272 399.333 1.00 78.15 188 SER C CA 1
ATOM 18284 C C . SER C 1 188 ? 250.524 218.905 398.239 1.00 78.15 188 SER C C 1
ATOM 18285 O O . SER C 1 188 ? 251.747 218.813 398.237 1.00 78.15 188 SER C O 1
ATOM 18293 N N . CYS C 1 189 ? 249.854 219.578 397.295 1.00 77.40 189 CYS C N 1
ATOM 18294 C CA . CYS C 1 189 ? 250.452 220.333 396.215 1.00 77.40 189 CYS C CA 1
ATOM 18295 C C . CYS C 1 189 ? 250.376 221.822 396.514 1.00 77.40 189 CYS C C 1
ATOM 18296 O O . CYS C 1 189 ? 249.379 222.286 397.078 1.00 77.40 189 CYS C O 1
ATOM 18304 N N . THR C 1 190 ? 251.433 222.566 396.243 1.00 74.32 190 THR C N 1
ATOM 18305 C CA . THR C 1 190 ? 251.554 223.949 396.438 1.00 74.32 190 THR C CA 1
ATOM 18306 C C . THR C 1 190 ? 251.109 224.720 395.235 1.00 74.32 190 THR C C 1
ATOM 18307 O O . THR C 1 190 ? 251.750 224.610 394.190 1.00 74.32 190 THR C O 1
ATOM 18318 N N . VAL C 1 191 ? 250.078 225.480 395.290 1.00 73.87 191 VAL C N 1
ATOM 18319 C CA . VAL C 1 191 ? 249.563 226.407 394.369 1.00 73.87 191 VAL C CA 1
ATOM 18320 C C . VAL C 1 191 ? 250.125 227.751 394.695 1.00 73.87 191 VAL C C 1
ATOM 18321 O O . VAL C 1 191 ? 249.914 228.210 395.822 1.00 73.87 191 VAL C O 1
ATOM 18334 N N . THR C 1 192 ? 250.822 228.412 393.851 1.00 72.73 192 THR C N 1
ATOM 18335 C CA . THR C 1 192 ? 251.418 229.678 393.976 1.00 72.73 192 THR C CA 1
ATOM 18336 C C . THR C 1 192 ? 250.667 230.720 393.212 1.00 72.73 192 THR C C 1
ATOM 18337 O O . THR C 1 192 ? 250.409 230.503 392.027 1.00 72.73 192 THR C O 1
ATOM 18348 N N . VAL C 1 193 ? 250.306 231.813 393.772 1.00 72.29 193 VAL C N 1
ATOM 18349 C CA . VAL C 1 193 ? 249.571 232.903 393.273 1.00 72.29 193 VAL C CA 1
ATOM 18350 C C . VAL C 1 193 ? 250.467 234.077 393.043 1.00 72.29 193 VAL C C 1
ATOM 18351 O O . VAL C 1 193 ? 251.197 234.449 393.966 1.00 72.29 193 VAL C O 1
ATOM 18364 N N . GLU C 1 194 ? 250.437 234.673 391.863 1.00 74.16 194 GLU C N 1
ATOM 18365 C CA . GLU C 1 194 ? 251.219 235.868 391.632 1.00 74.16 194 GLU C CA 1
ATOM 18366 C C . GLU C 1 194 ? 250.498 236.750 390.632 1.00 74.16 194 GLU C C 1
ATOM 18367 O O . GLU C 1 194 ? 249.855 236.269 389.698 1.00 74.16 194 GLU C O 1
ATOM 18379 N N . THR C 1 195 ? 250.568 238.022 390.795 1.00 73.15 195 THR C N 1
ATOM 18380 C CA . THR C 1 195 ? 249.783 239.051 390.251 1.00 73.15 195 THR C CA 1
ATOM 18381 C C . THR C 1 195 ? 250.511 239.916 389.272 1.00 73.15 195 THR C C 1
ATOM 18382 O O . THR C 1 195 ? 251.738 239.885 389.217 1.00 73.15 195 THR C O 1
ATOM 18393 N N . ARG C 1 196 ? 249.763 240.713 388.526 1.00 72.19 196 ARG C N 1
ATOM 18394 C CA . ARG C 1 196 ? 250.313 241.683 387.602 1.00 72.19 196 ARG C CA 1
ATOM 18395 C C . ARG C 1 196 ? 249.201 242.636 387.224 1.00 72.19 196 ARG C C 1
ATOM 18396 O O . ARG C 1 196 ? 248.022 242.303 387.332 1.00 72.19 196 ARG C O 1
ATOM 18417 N N . GLY C 1 197 ? 249.575 243.824 386.774 1.00 72.33 197 GLY C N 1
ATOM 18418 C CA . GLY C 1 197 ? 248.579 244.721 386.226 1.00 72.33 197 GLY C CA 1
ATOM 18419 C C . GLY C 1 197 ? 248.083 244.207 384.890 1.00 72.33 197 GLY C C 1
ATOM 18420 O O . GLY C 1 197 ? 248.863 243.790 384.034 1.00 72.33 197 GLY C O 1
ATOM 18424 N N . GLY C 1 198 ? 246.777 244.230 384.715 1.00 74.40 198 GLY C N 1
ATOM 18425 C CA . GLY C 1 198 ? 246.199 243.748 383.486 1.00 74.40 198 GLY C CA 1
ATOM 18426 C C . GLY C 1 198 ? 246.681 244.547 382.305 1.00 74.40 198 GLY C C 1
ATOM 18427 O O . GLY C 1 198 ? 247.560 245.399 382.403 1.00 74.40 198 GLY C O 1
ATOM 18431 N N . THR C 1 199 ? 246.102 244.253 381.150 1.00 75.76 199 THR C N 1
ATOM 18432 C CA . THR C 1 199 ? 246.415 245.045 379.976 1.00 75.76 199 THR C CA 1
ATOM 18433 C C . THR C 1 199 ? 245.730 246.397 380.005 1.00 75.76 199 THR C C 1
ATOM 18434 O O . THR C 1 199 ? 246.287 247.366 379.489 1.00 75.76 199 THR C O 1
ATOM 18445 N N . ASP C 1 200 ? 244.554 246.487 380.605 1.00 76.27 200 ASP C N 1
ATOM 18446 C CA . ASP C 1 200 ? 243.771 247.707 380.595 1.00 76.27 200 ASP C CA 1
ATOM 18447 C C . ASP C 1 200 ? 243.748 248.421 381.932 1.00 76.27 200 ASP C C 1
ATOM 18448 O O . ASP C 1 200 ? 242.744 249.057 382.255 1.00 76.27 200 ASP C O 1
ATOM 18457 N N . PHE C 1 201 ? 244.746 248.368 382.737 1.00 73.27 201 PHE C N 1
ATOM 18458 C CA . PHE C 1 201 ? 244.852 248.888 384.040 1.00 73.27 201 PHE C CA 1
ATOM 18459 C C . PHE C 1 201 ? 245.423 250.265 384.060 1.00 73.27 201 PHE C C 1
ATOM 18460 O O . PHE C 1 201 ? 246.643 250.393 383.932 1.00 73.27 201 PHE C O 1
ATOM 18477 N N . GLU C 1 202 ? 244.599 251.286 384.237 1.00 77.08 202 GLU C N 1
ATOM 18478 C CA . GLU C 1 202 ? 245.060 252.661 384.235 1.00 77.08 202 GLU C CA 1
ATOM 18479 C C . GLU C 1 202 ? 244.673 253.323 385.538 1.00 77.08 202 GLU C C 1
ATOM 18480 O O . GLU C 1 202 ? 243.586 253.084 386.060 1.00 77.08 202 GLU C O 1
ATOM 18492 N N . PHE C 1 203 ? 245.500 254.125 386.096 1.00 73.37 203 PHE C N 1
ATOM 18493 C CA . PHE C 1 203 ? 245.290 254.983 387.185 1.00 73.37 203 PHE C CA 1
ATOM 18494 C C . PHE C 1 203 ? 244.716 256.303 386.752 1.00 73.37 203 PHE C C 1
ATOM 18495 O O . PHE C 1 203 ? 244.858 256.691 385.592 1.00 73.37 203 PHE C O 1
ATOM 18512 N N . HIS C 1 204 ? 244.092 257.030 387.606 1.00 76.02 204 HIS C N 1
ATOM 18513 C CA . HIS C 1 204 ? 243.431 258.264 387.458 1.00 76.02 204 HIS C CA 1
ATOM 18514 C C . HIS C 1 204 ? 243.976 259.386 388.301 1.00 76.02 204 HIS C C 1
ATOM 18515 O O . HIS C 1 204 ? 245.006 259.208 388.949 1.00 76.02 204 HIS C O 1
ATOM 18529 N N . LEU C 1 205 ? 243.342 260.504 388.383 1.00 77.13 205 LEU C N 1
ATOM 18530 C CA . LEU C 1 205 ? 243.830 261.790 388.698 1.00 77.13 205 LEU C CA 1
ATOM 18531 C C . LEU C 1 205 ? 244.999 261.759 389.651 1.00 77.13 205 LEU C C 1
ATOM 18532 O O . LEU C 1 205 ? 244.916 261.079 390.674 1.00 77.13 205 LEU C O 1
ATOM 18548 N N . LEU C 1 206 ? 246.055 262.476 389.426 1.00 73.80 206 LEU C N 1
ATOM 18549 C CA . LEU C 1 206 ? 247.176 262.703 390.254 1.00 73.80 206 LEU C CA 1
ATOM 18550 C C . LEU C 1 206 ? 246.818 263.332 391.566 1.00 73.80 206 LEU C C 1
ATOM 18551 O O . LEU C 1 206 ? 245.919 264.170 391.615 1.00 73.80 206 LEU C O 1
ATOM 18567 N N . LYS C 1 207 ? 247.471 262.909 392.639 1.00 74.35 207 LYS C N 1
ATOM 18568 C CA . LYS C 1 207 ? 247.492 263.609 393.920 1.00 74.35 207 LYS C CA 1
ATOM 18569 C C . LYS C 1 207 ? 248.918 263.560 394.433 1.00 74.35 207 LYS C C 1
ATOM 18570 O O . LYS C 1 207 ? 249.531 262.494 394.396 1.00 74.35 207 LYS C O 1
ATOM 18589 N N . PRO C 1 208 ? 249.490 264.651 394.932 1.00 71.57 208 PRO C N 1
ATOM 18590 C CA . PRO C 1 208 ? 250.711 264.569 395.654 1.00 71.57 208 PRO C CA 1
ATOM 18591 C C . PRO C 1 208 ? 250.643 263.637 396.817 1.00 71.57 208 PRO C C 1
ATOM 18592 O O . PRO C 1 208 ? 249.734 263.794 397.644 1.00 71.57 208 PRO C O 1
ATOM 18603 N N . PRO C 1 209 ? 251.562 262.692 396.974 1.00 68.92 209 PRO C N 1
ATOM 18604 C CA . PRO C 1 209 ? 251.436 261.714 398.025 1.00 68.92 209 PRO C CA 1
ATOM 18605 C C . PRO C 1 209 ? 251.172 262.231 399.403 1.00 68.92 209 PRO C C 1
ATOM 18606 O O . PRO C 1 209 ? 250.835 261.457 400.304 1.00 68.92 209 PRO C O 1
ATOM 18617 N N . SER C 1 210 ? 251.333 263.468 399.677 1.00 72.69 210 SER C N 1
ATOM 18618 C CA . SER C 1 210 ? 251.189 264.122 400.915 1.00 72.69 210 SER C CA 1
ATOM 18619 C C . SER C 1 210 ? 249.822 264.665 401.202 1.00 72.69 210 SER C C 1
ATOM 18620 O O . SER C 1 210 ? 249.617 265.285 402.249 1.00 72.69 210 SER C O 1
ATOM 18628 N N . ARG C 1 211 ? 248.868 264.540 400.353 1.00 74.54 211 ARG C N 1
ATOM 18629 C CA . ARG C 1 211 ? 247.571 265.083 400.378 1.00 74.54 211 ARG C CA 1
ATOM 18630 C C . ARG C 1 211 ? 246.530 264.037 400.622 1.00 74.54 211 ARG C C 1
ATOM 18631 O O . ARG C 1 211 ? 246.502 263.058 399.875 1.00 74.54 211 ARG C O 1
ATOM 18652 N N . LYS C 1 212 ? 245.644 264.250 401.596 1.00 79.39 212 LYS C N 1
ATOM 18653 C CA . LYS C 1 212 ? 244.665 263.256 402.064 1.00 79.39 212 LYS C CA 1
ATOM 18654 C C . LYS C 1 212 ? 243.247 263.551 401.600 1.00 79.39 212 LYS C C 1
ATOM 18655 O O . LYS C 1 212 ? 242.877 264.709 401.409 1.00 79.39 212 LYS C O 1
ATOM 18674 N N . MET C 1 213 ? 242.455 262.508 401.381 1.00 80.38 213 MET C N 1
ATOM 18675 C CA . MET C 1 213 ? 241.059 262.643 400.953 1.00 80.38 213 MET C CA 1
ATOM 18676 C C . MET C 1 213 ? 240.172 263.189 402.076 1.00 80.38 213 MET C C 1
ATOM 18677 O O . MET C 1 213 ? 240.416 262.945 403.251 1.00 80.38 213 MET C O 1
ATOM 18691 N N . ILE C 1 214 ? 239.107 263.907 401.728 1.00 80.80 214 ILE C N 1
ATOM 18692 C CA . ILE C 1 214 ? 238.167 264.459 402.707 1.00 80.80 214 ILE C CA 1
ATOM 18693 C C . ILE C 1 214 ? 237.396 263.319 403.391 1.00 80.80 214 ILE C C 1
ATOM 18694 O O . ILE C 1 214 ? 237.129 263.377 404.589 1.00 80.80 214 ILE C O 1
ATOM 18710 N N . PHE C 1 215 ? 237.079 262.257 402.644 1.00 81.28 215 PHE C N 1
ATOM 18711 C CA . PHE C 1 215 ? 236.235 261.151 403.094 1.00 81.28 215 PHE C CA 1
ATOM 18712 C C . PHE C 1 215 ? 236.999 259.833 403.291 1.00 81.28 215 PHE C C 1
ATOM 18713 O O . PHE C 1 215 ? 236.410 258.757 403.212 1.00 81.28 215 PHE C O 1
ATOM 18730 N N . GLY C 1 216 ? 238.311 259.886 403.521 1.00 81.52 216 GLY C N 1
ATOM 18731 C CA . GLY C 1 216 ? 239.132 258.688 403.668 1.00 81.52 216 GLY C CA 1
ATOM 18732 C C . GLY C 1 216 ? 240.570 258.947 404.098 1.00 81.52 216 GLY C C 1
ATOM 18733 O O . GLY C 1 216 ? 240.974 260.086 404.303 1.00 81.52 216 GLY C O 1
ATOM 18737 N N . ALA C 1 217 ? 241.352 257.881 404.203 1.00 81.41 217 ALA C N 1
ATOM 18738 C CA . ALA C 1 217 ? 242.773 257.884 404.513 1.00 81.41 217 ALA C CA 1
ATOM 18739 C C . ALA C 1 217 ? 243.327 256.481 404.240 1.00 81.41 217 ALA C C 1
ATOM 18740 O O . ALA C 1 217 ? 242.720 255.497 404.659 1.00 81.41 217 ALA C O 1
ATOM 18747 N N . ASP C 1 218 ? 244.469 256.382 403.554 1.00 78.50 218 ASP C N 1
ATOM 18748 C CA . ASP C 1 218 ? 245.007 255.105 403.086 1.00 78.50 218 ASP C CA 1
ATOM 18749 C C . ASP C 1 218 ? 245.282 254.131 404.249 1.00 78.50 218 ASP C C 1
ATOM 18750 O O . ASP C 1 218 ? 246.138 254.415 405.090 1.00 78.50 218 ASP C O 1
ATOM 18759 N N . PRO C 1 219 ? 244.613 252.971 404.314 1.00 76.80 219 PRO C N 1
ATOM 18760 C CA . PRO C 1 219 ? 244.734 252.072 405.448 1.00 76.80 219 PRO C CA 1
ATOM 18761 C C . PRO C 1 219 ? 246.124 251.511 405.697 1.00 76.80 219 PRO C C 1
ATOM 18762 O O . PRO C 1 219 ? 246.365 251.015 406.789 1.00 76.80 219 PRO C O 1
ATOM 18773 N N . SER C 1 220 ? 247.065 251.572 404.757 1.00 77.14 220 SER C N 1
ATOM 18774 C CA . SER C 1 220 ? 248.400 250.993 404.966 1.00 77.14 220 SER C CA 1
ATOM 18775 C C . SER C 1 220 ? 249.104 251.576 406.188 1.00 77.14 220 SER C C 1
ATOM 18776 O O . SER C 1 220 ? 249.859 250.887 406.867 1.00 77.14 220 SER C O 1
ATOM 18784 N N . ARG C 1 221 ? 248.802 252.823 406.528 1.00 80.38 221 ARG C N 1
ATOM 18785 C CA . ARG C 1 221 ? 249.284 253.521 407.717 1.00 80.38 221 ARG C CA 1
ATOM 18786 C C . ARG C 1 221 ? 248.445 253.163 408.962 1.00 80.38 221 ARG C C 1
ATOM 18787 O O . ARG C 1 221 ? 247.923 254.067 409.616 1.00 80.38 221 ARG C O 1
ATOM 18808 N N . LEU C 1 222 ? 248.250 251.872 409.264 1.00 80.06 222 LEU C N 1
ATOM 18809 C CA . LEU C 1 222 ? 247.499 251.408 410.455 1.00 80.06 222 LEU C CA 1
ATOM 18810 C C . LEU C 1 222 ? 248.156 250.294 411.277 1.00 80.06 222 LEU C C 1
ATOM 18811 O O . LEU C 1 222 ? 247.842 250.188 412.457 1.00 80.06 222 LEU C O 1
ATOM 18827 N N . ILE C 1 223 ? 249.079 249.499 410.744 1.00 78.97 223 ILE C N 1
ATOM 18828 C CA . ILE C 1 223 ? 249.972 248.654 411.556 1.00 78.97 223 ILE C CA 1
ATOM 18829 C C . ILE C 1 223 ? 251.417 249.096 411.305 1.00 78.97 223 ILE C C 1
ATOM 18830 O O . ILE C 1 223 ? 251.795 249.208 410.138 1.00 78.97 223 ILE C O 1
ATOM 18846 N N . PRO C 1 224 ? 252.245 249.365 412.330 1.00 79.03 224 PRO C N 1
ATOM 18847 C CA . PRO C 1 224 ? 253.641 249.714 412.119 1.00 79.03 224 PRO C CA 1
ATOM 18848 C C . PRO C 1 224 ? 254.398 248.575 411.447 1.00 79.03 224 PRO C C 1
ATOM 18849 O O . PRO C 1 224 ? 254.203 247.416 411.809 1.00 79.03 224 PRO C O 1
ATOM 18860 N N . LYS C 1 225 ? 255.302 248.884 410.519 1.00 77.85 225 LYS C N 1
ATOM 18861 C CA . LYS C 1 225 ? 255.979 247.877 409.690 1.00 77.85 225 LYS C CA 1
ATOM 18862 C C . LYS C 1 225 ? 256.689 246.795 410.488 1.00 77.85 225 LYS C C 1
ATOM 18863 O O . LYS C 1 225 ? 256.729 245.673 410.013 1.00 77.85 225 LYS C O 1
ATOM 18882 N N . LYS C 1 226 ? 257.250 247.091 411.662 1.00 79.57 226 LYS C N 1
ATOM 18883 C CA . LYS C 1 226 ? 258.063 246.158 412.456 1.00 79.57 226 LYS C CA 1
ATOM 18884 C C . LYS C 1 226 ? 257.598 246.095 413.910 1.00 79.57 226 LYS C C 1
ATOM 18885 O O . LYS C 1 226 ? 257.341 247.113 414.544 1.00 79.57 226 LYS C O 1
ATOM 18904 N N . SER C 1 227 ? 257.488 244.894 414.461 1.00 81.61 227 SER C N 1
ATOM 18905 C CA . SER C 1 227 ? 256.746 244.650 415.704 1.00 81.61 227 SER C CA 1
ATOM 18906 C C . SER C 1 227 ? 257.382 245.232 416.966 1.00 81.61 227 SER C C 1
ATOM 18907 O O . SER C 1 227 ? 256.692 245.506 417.941 1.00 81.61 227 SER C O 1
ATOM 18915 N N . MET C 1 228 ? 258.672 245.557 416.940 1.00 82.24 228 MET C N 1
ATOM 18916 C CA . MET C 1 228 ? 259.326 246.282 418.031 1.00 82.24 228 MET C CA 1
ATOM 18917 C C . MET C 1 228 ? 258.679 247.648 418.319 1.00 82.24 228 MET C C 1
ATOM 18918 O O . MET C 1 228 ? 258.699 248.099 419.461 1.00 82.24 228 MET C O 1
ATOM 18932 N N . PHE C 1 229 ? 258.047 248.286 417.329 1.00 80.71 229 PHE C N 1
ATOM 18933 C CA . PHE C 1 229 ? 257.341 249.556 417.508 1.00 80.71 229 PHE C CA 1
ATOM 18934 C C . PHE C 1 229 ? 255.956 249.396 418.152 1.00 80.71 229 PHE C C 1
ATOM 18935 O O . PHE C 1 229 ? 255.369 250.388 418.584 1.00 80.71 229 PHE C O 1
ATOM 18952 N N . TRP C 1 230 ? 255.388 248.189 418.177 1.00 79.75 230 TRP C N 1
ATOM 18953 C CA . TRP C 1 230 ? 254.012 247.961 418.613 1.00 79.75 230 TRP C CA 1
ATOM 18954 C C . TRP C 1 230 ? 253.863 248.125 420.121 1.00 79.75 230 TRP C C 1
ATOM 18955 O O . TRP C 1 230 ? 254.752 247.763 420.884 1.00 79.75 230 TRP C O 1
ATOM 18976 N N . GLU C 1 231 ? 252.711 248.617 420.570 1.00 85.62 231 GLU C N 1
ATOM 18977 C CA . GLU C 1 231 ? 252.304 248.796 421.905 1.00 85.62 231 GLU C CA 1
ATOM 18978 C C . GLU C 1 231 ? 250.853 248.486 422.108 1.00 85.62 231 GLU C C 1
ATOM 18979 O O . GLU C 1 231 ? 250.064 248.643 421.177 1.00 85.62 231 GLU C O 1
ATOM 18991 N N . GLY C 1 232 ? 250.426 248.097 423.262 1.00 88.01 232 GLY C N 1
ATOM 18992 C CA . GLY C 1 232 ? 249.128 247.852 423.630 1.00 88.01 232 GLY C CA 1
ATOM 18993 C C . GLY C 1 232 ? 248.303 249.024 423.963 1.00 88.01 232 GLY C C 1
ATOM 18994 O O . GLY C 1 232 ? 248.862 250.022 424.417 1.00 88.01 232 GLY C O 1
ATOM 18998 N N . ASN C 1 233 ? 247.032 249.023 423.755 1.00 88.58 233 ASN C N 1
ATOM 18999 C CA . ASN C 1 233 ? 246.129 250.061 424.032 1.00 88.58 233 ASN C CA 1
ATOM 19000 C C . ASN C 1 233 ? 245.431 249.978 425.357 1.00 88.58 233 ASN C C 1
ATOM 19001 O O . ASN C 1 233 ? 244.718 250.910 425.739 1.00 88.58 233 ASN C O 1
ATOM 19012 N N . ARG C 1 234 ? 245.524 248.863 426.106 1.00 91.49 234 ARG C N 1
ATOM 19013 C CA . ARG C 1 234 ? 244.878 248.709 427.421 1.00 91.49 234 ARG C CA 1
ATOM 19014 C C . ARG C 1 234 ? 245.779 249.279 428.491 1.00 91.49 234 ARG C C 1
ATOM 19015 O O . ARG C 1 234 ? 245.374 250.195 429.198 1.00 91.49 234 ARG C O 1
ATOM 19036 N N . LEU C 1 235 ? 246.997 248.756 428.604 1.00 93.58 235 LEU C N 1
ATOM 19037 C CA . LEU C 1 235 ? 247.987 249.133 429.519 1.00 93.58 235 LEU C CA 1
ATOM 19038 C C . LEU C 1 235 ? 249.355 248.796 429.007 1.00 93.58 235 LEU C C 1
ATOM 19039 O O . LEU C 1 235 ? 249.630 247.606 428.845 1.00 93.58 235 LEU C O 1
ATOM 19055 N N . PRO C 1 236 ? 250.237 249.749 428.742 1.00 90.17 236 PRO C N 1
ATOM 19056 C CA . PRO C 1 236 ? 251.378 249.503 427.897 1.00 90.17 236 PRO C CA 1
ATOM 19057 C C . PRO C 1 236 ? 252.270 248.377 428.311 1.00 90.17 236 PRO C C 1
ATOM 19058 O O . PRO C 1 236 ? 252.159 247.856 429.420 1.00 90.17 236 PRO C O 1
ATOM 19069 N N . GLY C 1 237 ? 253.194 248.004 427.500 1.00 88.62 237 GLY C N 1
ATOM 19070 C CA . GLY C 1 237 ? 254.166 247.041 427.645 1.00 88.62 237 GLY C CA 1
ATOM 19071 C C . GLY C 1 237 ? 254.935 246.665 426.457 1.00 88.62 237 GLY C C 1
ATOM 19072 O O . GLY C 1 237 ? 254.839 247.352 425.438 1.00 88.62 237 GLY C O 1
ATOM 19076 N N . GLU C 1 238 ? 255.688 245.626 426.479 1.00 87.73 238 GLU C N 1
ATOM 19077 C CA . GLU C 1 238 ? 256.396 245.035 425.418 1.00 87.73 238 GLU C CA 1
ATOM 19078 C C . GLU C 1 238 ? 255.572 243.996 424.713 1.00 87.73 238 GLU C C 1
ATOM 19079 O O . GLU C 1 238 ? 255.154 243.035 425.362 1.00 87.73 238 GLU C O 1
ATOM 19091 N N . PHE C 1 239 ? 255.294 244.172 423.420 1.00 83.88 239 PHE C N 1
ATOM 19092 C CA . PHE C 1 239 ? 254.477 243.230 422.668 1.00 83.88 239 PHE C CA 1
ATOM 19093 C C . PHE C 1 239 ? 255.022 241.819 422.828 1.00 83.88 239 PHE C C 1
ATOM 19094 O O . PHE C 1 239 ? 256.228 241.593 422.750 1.00 83.88 239 PHE C O 1
ATOM 19111 N N . LYS C 1 240 ? 254.127 240.864 423.061 1.00 87.06 240 LYS C N 1
ATOM 19112 C CA . LYS C 1 240 ? 254.378 239.501 423.321 1.00 87.06 240 LYS C CA 1
ATOM 19113 C C . LYS C 1 240 ? 253.440 238.548 422.627 1.00 87.06 240 LYS C C 1
ATOM 19114 O O . LYS C 1 240 ? 252.971 237.580 423.221 1.00 87.06 240 LYS C O 1
ATOM 19133 N N . GLY C 1 241 ? 253.061 238.764 421.428 1.00 83.96 241 GLY C N 1
ATOM 19134 C CA . GLY C 1 241 ? 252.296 237.925 420.655 1.00 83.96 241 GLY C CA 1
ATOM 19135 C C . GLY C 1 241 ? 250.837 238.111 420.600 1.00 83.96 241 GLY C C 1
ATOM 19136 O O . GLY C 1 241 ? 250.322 239.104 421.116 1.00 83.96 241 GLY C O 1
ATOM 19140 N N . PHE C 1 242 ? 250.164 237.200 419.912 1.00 82.65 242 PHE C N 1
ATOM 19141 C CA . PHE C 1 242 ? 248.737 237.237 419.616 1.00 82.65 242 PHE C CA 1
ATOM 19142 C C . PHE C 1 242 ? 247.964 236.184 420.395 1.00 82.65 242 PHE C C 1
ATOM 19143 O O . PHE C 1 242 ? 248.545 235.256 420.956 1.00 82.65 242 PHE C O 1
ATOM 19160 N N . SER C 1 243 ? 246.640 236.297 420.410 1.00 84.15 243 SER C N 1
ATOM 19161 C CA . SER C 1 243 ? 245.721 235.392 420.980 1.00 84.15 243 SER C CA 1
ATOM 19162 C C . SER C 1 243 ? 244.371 235.364 420.323 1.00 84.15 243 SER C C 1
ATOM 19163 O O . SER C 1 243 ? 243.838 236.432 420.024 1.00 84.15 243 SER C O 1
ATOM 19171 N N . ILE C 1 244 ? 243.773 234.249 420.104 1.00 82.35 244 ILE C N 1
ATOM 19172 C CA . ILE C 1 244 ? 242.513 233.988 419.524 1.00 82.35 244 ILE C CA 1
ATOM 19173 C C . ILE C 1 244 ? 241.445 233.853 420.569 1.00 82.35 244 ILE C C 1
ATOM 19174 O O . ILE C 1 244 ? 241.595 233.016 421.465 1.00 82.35 244 ILE C O 1
ATOM 19190 N N . LYS C 1 245 ? 240.373 234.559 420.531 1.00 86.04 245 LYS C N 1
ATOM 19191 C CA . LYS C 1 245 ? 239.227 234.515 421.343 1.00 86.04 245 LYS C CA 1
ATOM 19192 C C . LYS C 1 245 ? 237.964 234.530 420.538 1.00 86.04 245 LYS C C 1
ATOM 19193 O O . LYS C 1 245 ? 237.884 235.341 419.610 1.00 86.04 245 LYS C O 1
ATOM 19212 N N . PRO C 1 246 ? 236.932 233.707 420.812 1.00 84.03 246 PRO C N 1
ATOM 19213 C CA . PRO C 1 246 ? 235.694 233.714 420.017 1.00 84.03 246 PRO C CA 1
ATOM 19214 C C . PRO C 1 246 ? 234.878 235.007 420.121 1.00 84.03 246 PRO C C 1
ATOM 19215 O O . PRO C 1 246 ? 234.002 235.268 419.300 1.00 84.03 246 PRO C O 1
ATOM 19226 N N . LEU C 1 247 ? 235.155 235.821 421.137 1.00 86.03 247 LEU C N 1
ATOM 19227 C CA . LEU C 1 247 ? 234.524 237.109 421.385 1.00 86.03 247 LEU C CA 1
ATOM 19228 C C . LEU C 1 247 ? 235.589 238.036 421.965 1.00 86.03 247 LEU C C 1
ATOM 19229 O O . LEU C 1 247 ? 236.316 237.657 422.882 1.00 86.03 247 LEU C O 1
ATOM 19245 N N . VAL C 1 248 ? 235.698 239.242 421.425 1.00 87.25 248 VAL C N 1
ATOM 19246 C CA . VAL C 1 248 ? 236.657 240.264 421.851 1.00 87.25 248 VAL C CA 1
ATOM 19247 C C . VAL C 1 248 ? 235.880 241.509 422.230 1.00 87.25 248 VAL C C 1
ATOM 19248 O O . VAL C 1 248 ? 234.844 241.800 421.638 1.00 87.25 248 VAL C O 1
ATOM 19261 N N . PHE C 1 249 ? 236.324 242.207 423.265 1.00 90.94 249 PHE C N 1
ATOM 19262 C CA . PHE C 1 249 ? 235.500 243.152 423.995 1.00 90.94 249 PHE C CA 1
ATOM 19263 C C . PHE C 1 249 ? 236.388 244.182 424.694 1.00 90.94 249 PHE C C 1
ATOM 19264 O O . PHE C 1 249 ? 237.281 243.825 425.452 1.00 90.94 249 PHE C O 1
ATOM 19281 N N . GLN C 1 250 ? 236.181 245.468 424.430 1.00 91.49 250 GLN C N 1
ATOM 19282 C CA . GLN C 1 250 ? 236.976 246.533 425.045 1.00 91.49 250 GLN C CA 1
ATOM 19283 C C . GLN C 1 250 ? 236.269 247.883 424.972 1.00 91.49 250 GLN C C 1
ATOM 19284 O O . GLN C 1 250 ? 235.891 248.313 423.888 1.00 91.49 250 GLN C O 1
ATOM 19298 N N . ALA C 1 251 ? 236.157 248.586 426.097 1.00 94.83 251 ALA C N 1
ATOM 19299 C CA . ALA C 1 251 ? 235.632 249.942 426.110 1.00 94.83 251 ALA C CA 1
ATOM 19300 C C . ALA C 1 251 ? 236.719 250.998 425.871 1.00 94.83 251 ALA C C 1
ATOM 19301 O O . ALA C 1 251 ? 236.635 251.738 424.891 1.00 94.83 251 ALA C O 1
ATOM 19308 N N . ASN C 1 252 ? 237.729 251.116 426.739 1.00 96.55 252 ASN C N 1
ATOM 19309 C CA . ASN C 1 252 ? 238.607 252.285 426.719 1.00 96.55 252 ASN C CA 1
ATOM 19310 C C . ASN C 1 252 ? 239.705 252.248 425.646 1.00 96.55 252 ASN C C 1
ATOM 19311 O O . ASN C 1 252 ? 240.122 251.177 425.223 1.00 96.55 252 ASN C O 1
ATOM 19322 N N . ARG C 1 253 ? 240.209 253.418 425.232 1.00 94.78 253 ARG C N 1
ATOM 19323 C CA . ARG C 1 253 ? 241.320 253.596 424.273 1.00 94.78 253 ARG C CA 1
ATOM 19324 C C . ARG C 1 253 ? 241.161 252.896 422.924 1.00 94.78 253 ARG C C 1
ATOM 19325 O O . ARG C 1 253 ? 242.147 252.695 422.232 1.00 94.78 253 ARG C O 1
ATOM 19346 N N . HIS C 1 254 ? 239.944 252.491 422.570 1.00 87.73 254 HIS C N 1
ATOM 19347 C CA . HIS C 1 254 ? 239.601 251.812 421.325 1.00 87.73 254 HIS C CA 1
ATOM 19348 C C . HIS C 1 254 ? 238.808 252.767 420.457 1.00 87.73 254 HIS C C 1
ATOM 19349 O O . HIS C 1 254 ? 237.887 253.437 420.930 1.00 87.73 254 HIS C O 1
ATOM 19363 N N . PHE C 1 255 ? 239.176 252.851 419.192 1.00 85.33 255 PHE C N 1
ATOM 19364 C CA . PHE C 1 255 ? 238.756 253.788 418.236 1.00 85.33 255 PHE C CA 1
ATOM 19365 C C . PHE C 1 255 ? 238.096 253.141 417.059 1.00 85.33 255 PHE C C 1
ATOM 19366 O O . PHE C 1 255 ? 238.735 252.298 416.427 1.00 85.33 255 PHE C O 1
ATOM 19383 N N . ASP C 1 256 ? 236.845 253.486 416.777 1.00 87.25 256 ASP C N 1
ATOM 19384 C CA . ASP C 1 256 ? 236.181 253.025 415.562 1.00 87.25 256 ASP C CA 1
ATOM 19385 C C . ASP C 1 256 ? 236.738 253.795 414.372 1.00 87.25 256 ASP C C 1
ATOM 19386 O O . ASP C 1 256 ? 237.185 254.937 414.503 1.00 87.25 256 ASP C O 1
ATOM 19395 N N . CYS C 1 257 ? 236.616 253.251 413.168 1.00 85.73 257 CYS C N 1
ATOM 19396 C CA . CYS C 1 257 ? 237.069 253.797 411.947 1.00 85.73 257 CYS C CA 1
ATOM 19397 C C . CYS C 1 257 ? 236.372 255.068 411.559 1.00 85.73 257 CYS C C 1
ATOM 19398 O O . CYS C 1 257 ? 236.635 255.613 410.485 1.00 85.73 257 CYS C O 1
ATOM 19406 N N . LYS C 1 258 ? 235.455 255.562 412.313 1.00 84.51 258 LYS C N 1
ATOM 19407 C CA . LYS C 1 258 ? 234.725 256.755 412.149 1.00 84.51 258 LYS C CA 1
ATOM 19408 C C . LYS C 1 258 ? 235.148 257.809 413.135 1.00 84.51 258 LYS C C 1
ATOM 19409 O O . LYS C 1 258 ? 234.343 258.646 413.547 1.00 84.51 258 LYS C O 1
ATOM 19428 N N . ARG C 1 259 ? 236.342 257.807 413.604 1.00 83.21 259 ARG C N 1
ATOM 19429 C CA . ARG C 1 259 ? 236.876 258.737 414.516 1.00 83.21 259 ARG C CA 1
ATOM 19430 C C . ARG C 1 259 ? 236.251 258.714 415.873 1.00 83.21 259 ARG C C 1
ATOM 19431 O O . ARG C 1 259 ? 236.525 259.589 416.696 1.00 83.21 259 ARG C O 1
ATOM 19452 N N . GLN C 1 260 ? 235.387 257.822 416.180 1.00 84.38 260 GLN C N 1
ATOM 19453 C CA . GLN C 1 260 ? 234.593 257.749 417.334 1.00 84.38 260 GLN C CA 1
ATOM 19454 C C . GLN C 1 260 ? 235.207 256.916 418.418 1.00 84.38 260 GLN C C 1
ATOM 19455 O O . GLN C 1 260 ? 236.130 256.144 418.162 1.00 84.38 260 GLN C O 1
ATOM 19469 N N . THR C 1 261 ? 234.731 256.994 419.612 1.00 86.78 261 THR C N 1
ATOM 19470 C CA . THR C 1 261 ? 234.927 256.163 420.729 1.00 86.78 261 THR C CA 1
ATOM 19471 C C . THR C 1 261 ? 233.672 255.887 421.489 1.00 86.78 261 THR C C 1
ATOM 19472 O O . THR C 1 261 ? 232.800 256.756 421.556 1.00 86.78 261 THR C O 1
ATOM 19483 N N . PHE C 1 262 ? 233.577 254.719 422.116 1.00 89.94 262 PHE C N 1
ATOM 19484 C CA . PHE C 1 262 ? 232.711 254.508 423.276 1.00 89.94 262 PHE C CA 1
ATOM 19485 C C . PHE C 1 262 ? 233.538 254.439 424.576 1.00 89.94 262 PHE C C 1
ATOM 19486 O O . PHE C 1 262 ? 232.985 254.486 425.670 1.00 89.94 262 PHE C O 1
ATOM 19503 N N . GLY C 1 263 ? 234.871 254.406 424.464 1.00 93.20 263 GLY C N 1
ATOM 19504 C CA . GLY C 1 263 ? 235.803 254.729 425.544 1.00 93.20 263 GLY C CA 1
ATOM 19505 C C . GLY C 1 263 ? 235.810 256.218 425.878 1.00 93.20 263 GLY C C 1
ATOM 19506 O O . GLY C 1 263 ? 235.024 256.996 425.332 1.00 93.20 263 GLY C O 1
ATOM 19510 N N . TRP C 1 264 ? 236.736 256.609 426.752 1.00 97.74 264 TRP C N 1
ATOM 19511 C CA . TRP C 1 264 ? 236.757 257.919 427.395 1.00 97.74 264 TRP C CA 1
ATOM 19512 C C . TRP C 1 264 ? 238.142 258.532 427.509 1.00 97.74 264 TRP C C 1
ATOM 19513 O O . TRP C 1 264 ? 238.328 259.484 428.264 1.00 97.74 264 TRP C O 1
ATOM 19534 N N . SER C 1 265 ? 239.122 258.013 426.776 1.00 97.58 265 SER C N 1
ATOM 19535 C CA . SER C 1 265 ? 240.488 258.341 426.872 1.00 97.58 265 SER C CA 1
ATOM 19536 C C . SER C 1 265 ? 241.156 258.658 425.569 1.00 97.58 265 SER C C 1
ATOM 19537 O O . SER C 1 265 ? 240.968 257.911 424.608 1.00 97.58 265 SER C O 1
ATOM 19545 N N . THR C 1 266 ? 241.937 259.661 425.471 1.00 94.59 266 THR C N 1
ATOM 19546 C CA . THR C 1 266 ? 242.853 259.996 424.459 1.00 94.59 266 THR C CA 1
ATOM 19547 C C . THR C 1 266 ? 243.815 258.853 424.315 1.00 94.59 266 THR C C 1
ATOM 19548 O O . THR C 1 266 ? 244.109 258.216 425.332 1.00 94.59 266 THR C O 1
ATOM 19559 N N . PRO C 1 267 ? 244.347 258.542 423.135 1.00 90.99 267 PRO C N 1
ATOM 19560 C CA . PRO C 1 267 ? 245.124 257.334 422.968 1.00 90.99 267 PRO C CA 1
ATOM 19561 C C . PRO C 1 267 ? 246.452 257.284 423.656 1.00 90.99 267 PRO C C 1
ATOM 19562 O O . PRO C 1 267 ? 247.035 256.205 423.813 1.00 90.99 267 PRO C O 1
ATOM 19573 N N . GLU C 1 268 ? 247.016 258.379 424.050 1.00 93.61 268 GLU C N 1
ATOM 19574 C CA . GLU C 1 268 ? 248.356 258.555 424.459 1.00 93.61 268 GLU C CA 1
ATOM 19575 C C . GLU C 1 268 ? 248.817 257.542 425.467 1.00 93.61 268 GLU C C 1
ATOM 19576 O O . GLU C 1 268 ? 249.911 256.985 425.365 1.00 93.61 268 GLU C O 1
ATOM 19588 N N . HIS C 1 269 ? 248.056 257.271 426.462 1.00 94.47 269 HIS C N 1
ATOM 19589 C CA . HIS C 1 269 ? 248.452 256.640 427.656 1.00 94.47 269 HIS C CA 1
ATOM 19590 C C . HIS C 1 269 ? 249.500 257.442 428.384 1.00 94.47 269 HIS C C 1
ATOM 19591 O O . HIS C 1 269 ? 250.626 256.981 428.564 1.00 94.47 269 HIS C O 1
ATOM 19605 N N . ALA C 1 270 ? 249.229 258.641 428.783 1.00 94.78 270 ALA C N 1
ATOM 19606 C CA . ALA C 1 270 ? 250.049 259.604 429.413 1.00 94.78 270 ALA C CA 1
ATOM 19607 C C . ALA C 1 270 ? 249.830 259.773 430.886 1.00 94.78 270 ALA C C 1
ATOM 19608 O O . ALA C 1 270 ? 250.273 260.765 431.469 1.00 94.78 270 ALA C O 1
ATOM 19615 N N . GLY C 1 271 ? 249.133 258.921 431.540 1.00 100.77 271 GLY C N 1
ATOM 19616 C CA . GLY C 1 271 ? 248.751 258.990 432.854 1.00 100.77 271 GLY C CA 1
ATOM 19617 C C . GLY C 1 271 ? 247.472 259.652 433.167 1.00 100.77 271 GLY C C 1
ATOM 19618 O O . GLY C 1 271 ? 246.880 260.289 432.296 1.00 100.77 271 GLY C O 1
ATOM 19622 N N . VAL C 1 272 ? 246.970 259.562 434.349 1.00 103.86 272 VAL C N 1
ATOM 19623 C CA . VAL C 1 272 ? 245.752 260.040 434.870 1.00 103.86 272 VAL C CA 1
ATOM 19624 C C . VAL C 1 272 ? 245.966 261.265 435.705 1.00 103.86 272 VAL C C 1
ATOM 19625 O O . VAL C 1 272 ? 246.718 261.187 436.681 1.00 103.86 272 VAL C O 1
ATOM 19638 N N . LYS C 1 273 ? 245.380 262.368 435.427 1.00 107.11 273 LYS C N 1
ATOM 19639 C CA . LYS C 1 273 ? 245.381 263.606 436.097 1.00 107.11 273 LYS C CA 1
ATOM 19640 C C . LYS C 1 273 ? 244.280 263.638 437.115 1.00 107.11 273 LYS C C 1
ATOM 19641 O O . LYS C 1 273 ? 243.243 263.020 436.866 1.00 107.11 273 LYS C O 1
ATOM 19660 N N . LEU C 1 274 ? 244.516 264.226 438.278 1.00 109.60 274 LEU C N 1
ATOM 19661 C CA . LEU C 1 274 ? 243.542 264.200 439.354 1.00 109.60 274 LEU C CA 1
ATOM 19662 C C . LEU C 1 274 ? 243.952 265.116 440.504 1.00 109.60 274 LEU C C 1
ATOM 19663 O O . LEU C 1 274 ? 245.101 265.543 440.583 1.00 109.60 274 LEU C O 1
ATOM 19679 N N . ASN C 1 275 ? 243.009 265.355 441.406 1.00 112.25 275 ASN C N 1
ATOM 19680 C CA . ASN C 1 275 ? 243.157 265.918 442.695 1.00 112.25 275 ASN C CA 1
ATOM 19681 C C . ASN C 1 275 ? 242.977 264.900 443.784 1.00 112.25 275 ASN C C 1
ATOM 19682 O O . ASN C 1 275 ? 242.096 264.046 443.645 1.00 112.25 275 ASN C O 1
ATOM 19693 N N . ILE C 1 276 ? 243.872 264.904 444.784 1.00 113.92 276 ILE C N 1
ATOM 19694 C CA . ILE C 1 276 ? 243.707 264.085 445.972 1.00 113.92 276 ILE C CA 1
ATOM 19695 C C . ILE C 1 276 ? 243.126 265.004 447.032 1.00 113.92 276 ILE C C 1
ATOM 19696 O O . ILE C 1 276 ? 243.794 265.922 447.498 1.00 113.92 276 ILE C O 1
ATOM 19712 N N . GLN C 1 277 ? 241.886 264.743 447.432 1.00 116.06 277 GLN C N 1
ATOM 19713 C CA . GLN C 1 277 ? 241.177 265.415 448.446 1.00 116.06 277 GLN C CA 1
ATOM 19714 C C . GLN C 1 277 ? 241.592 264.962 449.817 1.00 116.06 277 GLN C C 1
ATOM 19715 O O . GLN C 1 277 ? 241.693 263.757 450.057 1.00 116.06 277 GLN C O 1
ATOM 19729 N N . ARG C 1 278 ? 241.814 265.835 450.742 1.00 117.22 278 ARG C N 1
ATOM 19730 C CA . ARG C 1 278 ? 242.209 265.607 452.072 1.00 117.22 278 ARG C CA 1
ATOM 19731 C C . ARG C 1 278 ? 241.192 264.851 452.875 1.00 117.22 278 ARG C C 1
ATOM 19732 O O . ARG C 1 278 ? 241.531 264.146 453.832 1.00 117.22 278 ARG C O 1
ATOM 19753 N N . GLN C 1 279 ? 239.943 264.972 452.581 1.00 121.03 279 GLN C N 1
ATOM 19754 C CA . GLN C 1 279 ? 238.857 264.389 453.257 1.00 121.03 279 GLN C CA 1
ATOM 19755 C C . GLN C 1 279 ? 239.120 262.932 453.503 1.00 121.03 279 GLN C C 1
ATOM 19756 O O . GLN C 1 279 ? 239.366 262.199 452.542 1.00 121.03 279 GLN C O 1
ATOM 19770 N N . ASN C 1 280 ? 239.096 262.444 454.695 1.00 121.97 280 ASN C N 1
ATOM 19771 C CA . ASN C 1 280 ? 239.388 261.120 455.070 1.00 121.97 280 ASN C CA 1
ATOM 19772 C C . ASN C 1 280 ? 238.264 260.166 454.771 1.00 121.97 280 ASN C C 1
ATOM 19773 O O . ASN C 1 280 ? 238.301 259.374 453.826 1.00 121.97 280 ASN C O 1
ATOM 19784 N N . LEU C 1 281 ? 237.220 260.218 455.536 1.00 123.13 281 LEU C N 1
ATOM 19785 C CA . LEU C 1 281 ? 236.029 259.459 455.395 1.00 123.13 281 LEU C CA 1
ATOM 19786 C C . LEU C 1 281 ? 236.330 258.011 455.087 1.00 123.13 281 LEU C C 1
ATOM 19787 O O . LEU C 1 281 ? 235.563 257.326 454.409 1.00 123.13 281 LEU C O 1
ATOM 19803 N N . ASP C 1 282 ? 237.441 257.504 455.499 1.00 124.23 282 ASP C N 1
ATOM 19804 C CA . ASP C 1 282 ? 238.039 256.279 455.137 1.00 124.23 282 ASP C CA 1
ATOM 19805 C C . ASP C 1 282 ? 238.450 255.362 456.256 1.00 124.23 282 ASP C C 1
ATOM 19806 O O . ASP C 1 282 ? 238.234 254.146 456.231 1.00 124.23 282 ASP C O 1
ATOM 19815 N N . THR C 1 283 ? 239.072 255.883 457.256 1.00 126.46 283 THR C N 1
ATOM 19816 C CA . THR C 1 283 ? 239.761 255.239 458.313 1.00 126.46 283 THR C CA 1
ATOM 19817 C C . THR C 1 283 ? 238.850 254.743 459.406 1.00 126.46 283 THR C C 1
ATOM 19818 O O . THR C 1 283 ? 239.056 255.049 460.580 1.00 126.46 283 THR C O 1
ATOM 19829 N N . GLU C 1 284 ? 237.821 254.022 459.109 1.00 126.22 284 GLU C N 1
ATOM 19830 C CA . GLU C 1 284 ? 236.921 253.404 460.004 1.00 126.22 284 GLU C CA 1
ATOM 19831 C C . GLU C 1 284 ? 237.454 252.123 460.588 1.00 126.22 284 GLU C C 1
ATOM 19832 O O . GLU C 1 284 ? 236.995 251.650 461.633 1.00 126.22 284 GLU C O 1
ATOM 19844 N N . ASP C 1 285 ? 238.474 251.501 459.965 1.00 123.92 285 ASP C N 1
ATOM 19845 C CA . ASP C 1 285 ? 239.201 250.327 460.484 1.00 123.92 285 ASP C CA 1
ATOM 19846 C C . ASP C 1 285 ? 240.692 250.593 460.628 1.00 123.92 285 ASP C C 1
ATOM 19847 O O . ASP C 1 285 ? 241.309 251.132 459.718 1.00 123.92 285 ASP C O 1
ATOM 19856 N N . LYS C 1 286 ? 241.306 250.156 461.729 1.00 122.89 286 LYS C N 1
ATOM 19857 C CA . LYS C 1 286 ? 242.772 250.246 461.958 1.00 122.89 286 LYS C CA 1
ATOM 19858 C C . LYS C 1 286 ? 243.594 249.504 460.905 1.00 122.89 286 LYS C C 1
ATOM 19859 O O . LYS C 1 286 ? 244.706 249.908 460.574 1.00 122.89 286 LYS C O 1
ATOM 19878 N N . THR C 1 287 ? 243.017 248.448 460.313 1.00 123.32 287 THR C N 1
ATOM 19879 C CA . THR C 1 287 ? 243.654 247.625 459.278 1.00 123.32 287 THR C CA 1
ATOM 19880 C C . THR C 1 287 ? 243.627 248.269 457.865 1.00 123.32 287 THR C C 1
ATOM 19881 O O . THR C 1 287 ? 244.240 247.718 456.961 1.00 123.32 287 THR C O 1
ATOM 19892 N N . ASP C 1 288 ? 243.002 249.443 457.706 1.00 123.17 288 ASP C N 1
ATOM 19893 C CA . ASP C 1 288 ? 242.746 250.068 456.404 1.00 123.17 288 ASP C CA 1
ATOM 19894 C C . ASP C 1 288 ? 243.690 251.259 456.103 1.00 123.17 288 ASP C C 1
ATOM 19895 O O . ASP C 1 288 ? 243.842 252.189 456.892 1.00 123.17 288 ASP C O 1
ATOM 19904 N N . ILE C 1 289 ? 244.344 251.256 454.932 1.00 120.33 289 ILE C N 1
ATOM 19905 C CA . ILE C 1 289 ? 245.308 252.285 454.524 1.00 120.33 289 ILE C CA 1
ATOM 19906 C C . ILE C 1 289 ? 244.666 253.651 454.301 1.00 120.33 289 ILE C C 1
ATOM 19907 O O . ILE C 1 289 ? 245.373 254.672 454.317 1.00 120.33 289 ILE C O 1
ATOM 19923 N N . GLY C 1 290 ? 243.371 253.715 454.070 1.00 120.48 290 GLY C N 1
ATOM 19924 C CA . GLY C 1 290 ? 242.613 254.900 453.688 1.00 120.48 290 GLY C CA 1
ATOM 19925 C C . GLY C 1 290 ? 242.133 254.876 452.225 1.00 120.48 290 GLY C C 1
ATOM 19926 O O . GLY C 1 290 ? 242.648 254.149 451.378 1.00 120.48 290 GLY C O 1
ATOM 19930 N N . VAL C 1 291 ? 241.158 255.716 451.923 1.00 118.30 291 VAL C N 1
ATOM 19931 C CA . VAL C 1 291 ? 240.694 256.053 450.584 1.00 118.30 291 VAL C CA 1
ATOM 19932 C C . VAL C 1 291 ? 240.264 257.534 450.551 1.00 118.30 291 VAL C C 1
ATOM 19933 O O . VAL C 1 291 ? 239.635 258.029 451.465 1.00 118.30 291 VAL C O 1
ATOM 19946 N N . HIS C 1 292 ? 240.555 258.250 449.477 1.00 114.92 292 HIS C N 1
ATOM 19947 C CA . HIS C 1 292 ? 240.371 259.623 449.227 1.00 114.92 292 HIS C CA 1
ATOM 19948 C C . HIS C 1 292 ? 239.520 259.900 448.022 1.00 114.92 292 HIS C C 1
ATOM 19949 O O . HIS C 1 292 ? 239.685 259.209 447.013 1.00 114.92 292 HIS C O 1
ATOM 19963 N N . LEU C 1 293 ? 238.661 260.853 448.026 1.00 112.98 293 LEU C N 1
ATOM 19964 C CA . LEU C 1 293 ? 237.936 261.353 446.930 1.00 112.98 293 LEU C CA 1
ATOM 19965 C C . LEU C 1 293 ? 238.872 261.840 445.858 1.00 112.98 293 LEU C C 1
ATOM 19966 O O . LEU C 1 293 ? 239.930 262.382 446.184 1.00 112.98 293 LEU C O 1
ATOM 19982 N N . VAL C 1 294 ? 238.577 261.700 444.610 1.00 111.44 294 VAL C N 1
ATOM 19983 C CA . VAL C 1 294 ? 239.300 262.033 443.442 1.00 111.44 294 VAL C CA 1
ATOM 19984 C C . VAL C 1 294 ? 238.516 262.918 442.519 1.00 111.44 294 VAL C C 1
ATOM 19985 O O . VAL C 1 294 ? 237.366 262.581 442.223 1.00 111.44 294 VAL C O 1
ATOM 19998 N N . THR C 1 295 ? 239.029 263.990 442.028 1.00 113.21 295 THR C N 1
ATOM 19999 C CA . THR C 1 295 ? 238.479 264.956 441.157 1.00 113.21 295 THR C CA 1
ATOM 20000 C C . THR C 1 295 ? 239.105 264.926 439.792 1.00 113.21 295 THR C C 1
ATOM 20001 O O . THR C 1 295 ? 240.330 265.047 439.708 1.00 113.21 295 THR C O 1
ATOM 20012 N N . GLY C 1 296 ? 238.386 264.786 438.732 1.00 110.77 296 GLY C N 1
ATOM 20013 C CA . GLY C 1 296 ? 238.871 264.798 437.445 1.00 110.77 296 GLY C CA 1
ATOM 20014 C C . GLY C 1 296 ? 239.454 266.077 437.004 1.00 110.77 296 GLY C C 1
ATOM 20015 O O . GLY C 1 296 ? 238.766 267.103 437.037 1.00 110.77 296 GLY C O 1
ATOM 20019 N N . LEU C 1 297 ? 240.687 266.137 436.630 1.00 109.28 297 LEU C N 1
ATOM 20020 C CA . LEU C 1 297 ? 241.365 267.249 436.089 1.00 109.28 297 LEU C CA 1
ATOM 20021 C C . LEU C 1 297 ? 240.934 267.551 434.681 1.00 109.28 297 LEU C C 1
ATOM 20022 O O . LEU C 1 297 ? 240.745 268.705 434.282 1.00 109.28 297 LEU C O 1
ATOM 20038 N N . LYS C 1 298 ? 240.779 266.563 433.861 1.00 108.47 298 LYS C N 1
ATOM 20039 C CA . LYS C 1 298 ? 240.393 266.587 432.503 1.00 108.47 298 LYS C CA 1
ATOM 20040 C C . LYS C 1 298 ? 239.689 265.340 432.045 1.00 108.47 298 LYS C C 1
ATOM 20041 O O . LYS C 1 298 ? 240.034 264.247 432.497 1.00 108.47 298 LYS C O 1
ATOM 20060 N N . THR C 1 299 ? 238.751 265.415 431.162 1.00 107.82 299 THR C N 1
ATOM 20061 C CA . THR C 1 299 ? 237.881 264.406 430.704 1.00 107.82 299 THR C CA 1
ATOM 20062 C C . THR C 1 299 ? 237.524 264.501 429.248 1.00 107.82 299 THR C C 1
ATOM 20063 O O . THR C 1 299 ? 237.435 265.608 428.715 1.00 107.82 299 THR C O 1
ATOM 20074 N N . ILE C 1 300 ? 237.282 263.425 428.581 1.00 105.90 300 ILE C N 1
ATOM 20075 C CA . ILE C 1 300 ? 236.707 263.300 427.303 1.00 105.90 300 ILE C CA 1
ATOM 20076 C C . ILE C 1 300 ? 235.210 263.389 427.351 1.00 105.90 300 ILE C C 1
ATOM 20077 O O . ILE C 1 300 ? 234.555 264.078 426.563 1.00 105.90 300 ILE C O 1
ATOM 20093 N N . LYS C 1 301 ? 234.603 262.616 428.254 1.00 108.95 301 LYS C N 1
ATOM 20094 C CA . LYS C 1 301 ? 233.150 262.577 428.416 1.00 108.95 301 LYS C CA 1
ATOM 20095 C C . LYS C 1 301 ? 232.789 262.043 429.790 1.00 108.95 301 LYS C C 1
ATOM 20096 O O . LYS C 1 301 ? 233.542 261.279 430.397 1.00 108.95 301 LYS C O 1
ATOM 20115 N N . SER C 1 302 ? 231.604 262.411 430.258 1.00 108.58 302 SER C N 1
ATOM 20116 C CA . SER C 1 302 ? 231.007 261.817 431.449 1.00 108.58 302 SER C CA 1
ATOM 20117 C C . SER C 1 302 ? 231.875 261.948 432.714 1.00 108.58 302 SER C C 1
ATOM 20118 O O . SER C 1 302 ? 231.745 261.094 433.589 1.00 108.58 302 SER C O 1
ATOM 20126 N N . GLN C 1 303 ? 232.747 262.981 432.847 1.00 107.30 303 GLN C N 1
ATOM 20127 C CA . GLN C 1 303 ? 233.432 263.319 434.030 1.00 107.30 303 GLN C CA 1
ATOM 20128 C C . GLN C 1 303 ? 234.475 262.317 434.450 1.00 107.30 303 GLN C C 1
ATOM 20129 O O . GLN C 1 303 ? 235.096 262.453 435.506 1.00 107.30 303 GLN C O 1
ATOM 20143 N N . VAL C 1 304 ? 234.696 261.255 433.660 1.00 105.59 304 VAL C N 1
ATOM 20144 C CA . VAL C 1 304 ? 235.664 260.183 433.920 1.00 105.59 304 VAL C CA 1
ATOM 20145 C C . VAL C 1 304 ? 237.062 260.701 433.619 1.00 105.59 304 VAL C C 1
ATOM 20146 O O . VAL C 1 304 ? 237.263 261.264 432.536 1.00 105.59 304 VAL C O 1
ATOM 20159 N N . PRO C 1 305 ? 238.053 260.530 434.501 1.00 105.78 305 PRO C N 1
ATOM 20160 C CA . PRO C 1 305 ? 239.371 261.061 434.262 1.00 105.78 305 PRO C CA 1
ATOM 20161 C C . PRO C 1 305 ? 240.097 260.395 433.139 1.00 105.78 305 PRO C C 1
ATOM 20162 O O . PRO C 1 305 ? 240.063 259.169 433.040 1.00 105.78 305 PRO C O 1
ATOM 20173 N N . ASP C 1 306 ? 240.772 261.095 432.301 1.00 106.22 306 ASP C N 1
ATOM 20174 C CA . ASP C 1 306 ? 241.507 260.608 431.207 1.00 106.22 306 ASP C CA 1
ATOM 20175 C C . ASP C 1 306 ? 242.410 259.488 431.637 1.00 106.22 306 ASP C C 1
ATOM 20176 O O . ASP C 1 306 ? 243.143 259.652 432.613 1.00 106.22 306 ASP C O 1
ATOM 20185 N N . GLY C 1 307 ? 242.424 258.374 430.999 1.00 101.79 307 GLY C N 1
ATOM 20186 C CA . GLY C 1 307 ? 243.219 257.291 431.273 1.00 101.79 307 GLY C CA 1
ATOM 20187 C C . GLY C 1 307 ? 242.933 256.432 432.428 1.00 101.79 307 GLY C C 1
ATOM 20188 O O . GLY C 1 307 ? 243.782 255.666 432.888 1.00 101.79 307 GLY C O 1
ATOM 20192 N N . TRP C 1 308 ? 241.736 256.548 433.012 1.00 102.60 308 TRP C N 1
ATOM 20193 C CA . TRP C 1 308 ? 241.318 255.690 434.118 1.00 102.60 308 TRP C CA 1
ATOM 20194 C C . TRP C 1 308 ? 241.315 254.210 433.721 1.00 102.60 308 TRP C C 1
ATOM 20195 O O . TRP C 1 308 ? 240.938 253.915 432.582 1.00 102.60 308 TRP C O 1
ATOM 20216 N N . PRO C 1 309 ? 241.682 253.268 434.602 1.00 101.98 309 PRO C N 1
ATOM 20217 C CA . PRO C 1 309 ? 241.757 251.865 434.242 1.00 101.98 309 PRO C CA 1
ATOM 20218 C C . PRO C 1 309 ? 240.440 251.266 433.742 1.00 101.98 309 PRO C C 1
ATOM 20219 O O . PRO C 1 309 ? 239.365 251.493 434.294 1.00 101.98 309 PRO C O 1
ATOM 20230 N N . ASP C 1 310 ? 240.549 250.451 432.697 1.00 100.94 310 ASP C N 1
ATOM 20231 C CA . ASP C 1 310 ? 239.440 249.769 432.023 1.00 100.94 310 ASP C CA 1
ATOM 20232 C C . ASP C 1 310 ? 238.929 248.538 432.797 1.00 100.94 310 ASP C C 1
ATOM 20233 O O . ASP C 1 310 ? 237.874 247.997 432.470 1.00 100.94 310 ASP C O 1
ATOM 20242 N N . TYR C 1 311 ? 239.668 248.073 433.810 1.00 99.79 311 TYR C N 1
ATOM 20243 C CA . TYR C 1 311 ? 239.544 246.718 434.343 1.00 99.79 311 TYR C CA 1
ATOM 20244 C C . TYR C 1 311 ? 239.959 246.630 435.818 1.00 99.79 311 TYR C C 1
ATOM 20245 O O . TYR C 1 311 ? 241.134 246.807 436.129 1.00 99.79 311 TYR C O 1
ATOM 20263 N N . TYR C 1 312 ? 239.011 246.357 436.724 1.00 103.76 312 TYR C N 1
ATOM 20264 C CA . TYR C 1 312 ? 239.262 245.956 438.127 1.00 103.76 312 TYR C CA 1
ATOM 20265 C C . TYR C 1 312 ? 238.039 245.386 438.872 1.00 103.76 312 TYR C C 1
ATOM 20266 O O . TYR C 1 312 ? 238.193 244.841 439.959 1.00 103.76 312 TYR C O 1
ATOM 20284 N N . GLY C 1 313 ? 236.822 245.457 438.313 1.00 106.85 313 GLY C N 1
ATOM 20285 C CA . GLY C 1 313 ? 235.662 244.692 438.804 1.00 106.85 313 GLY C CA 1
ATOM 20286 C C . GLY C 1 313 ? 234.870 245.289 439.980 1.00 106.85 313 GLY C C 1
ATOM 20287 O O . GLY C 1 313 ? 234.909 246.490 440.255 1.00 106.85 313 GLY C O 1
ATOM 20291 N N . ARG C 1 314 ? 234.071 244.428 440.624 1.00 113.85 314 ARG C N 1
ATOM 20292 C CA . ARG C 1 314 ? 232.934 244.784 441.494 1.00 113.85 314 ARG C CA 1
ATOM 20293 C C . ARG C 1 314 ? 233.259 245.457 442.836 1.00 113.85 314 ARG C C 1
ATOM 20294 O O . ARG C 1 314 ? 232.457 246.238 443.336 1.00 113.85 314 ARG C O 1
ATOM 20315 N N . ASN C 1 315 ? 234.405 245.170 443.443 1.00 113.89 315 ASN C N 1
ATOM 20316 C CA . ASN C 1 315 ? 234.753 245.632 444.785 1.00 113.89 315 ASN C CA 1
ATOM 20317 C C . ASN C 1 315 ? 236.255 245.892 444.966 1.00 113.89 315 ASN C C 1
ATOM 20318 O O . ASN C 1 315 ? 237.097 245.261 444.332 1.00 113.89 315 ASN C O 1
ATOM 20329 N N . ILE C 1 316 ? 236.544 246.705 445.978 1.00 115.98 316 ILE C N 1
ATOM 20330 C CA . ILE C 1 316 ? 237.836 246.815 446.644 1.00 115.98 316 ILE C CA 1
ATOM 20331 C C . ILE C 1 316 ? 237.641 246.667 448.152 1.00 115.98 316 ILE C C 1
ATOM 20332 O O . ILE C 1 316 ? 236.727 247.275 448.724 1.00 115.98 316 ILE C O 1
ATOM 20348 N N . ILE C 1 317 ? 238.455 245.815 448.773 1.00 115.70 317 ILE C N 1
ATOM 20349 C CA . ILE C 1 317 ? 238.413 245.483 450.187 1.00 115.70 317 ILE C CA 1
ATOM 20350 C C . ILE C 1 317 ? 239.696 246.004 450.800 1.00 115.70 317 ILE C C 1
ATOM 20351 O O . ILE C 1 317 ? 240.773 245.565 450.428 1.00 115.70 317 ILE C O 1
ATOM 20367 N N . LEU C 1 318 ? 239.588 246.958 451.715 1.00 118.67 318 LEU C N 1
ATOM 20368 C CA . LEU C 1 318 ? 240.765 247.584 452.316 1.00 118.67 318 LEU C CA 1
ATOM 20369 C C . LEU C 1 318 ? 241.262 246.958 453.650 1.00 118.67 318 LEU C C 1
ATOM 20370 O O . LEU C 1 318 ? 242.248 247.419 454.240 1.00 118.67 318 LEU C O 1
ATOM 20386 N N . ALA C 1 319 ? 240.620 245.862 454.077 1.00 119.68 319 ALA C N 1
ATOM 20387 C CA . ALA C 1 319 ? 241.047 245.053 455.192 1.00 119.68 319 ALA C CA 1
ATOM 20388 C C . ALA C 1 319 ? 242.521 244.627 455.020 1.00 119.68 319 ALA C C 1
ATOM 20389 O O . ALA C 1 319 ? 242.938 244.257 453.926 1.00 119.68 319 ALA C O 1
ATOM 20396 N N . ASN C 1 320 ? 243.335 244.773 456.070 1.00 120.92 320 ASN C N 1
ATOM 20397 C CA . ASN C 1 320 ? 244.795 244.499 456.112 1.00 120.92 320 ASN C CA 1
ATOM 20398 C C . ASN C 1 320 ? 245.700 245.415 455.243 1.00 120.92 320 ASN C C 1
ATOM 20399 O O . ASN C 1 320 ? 246.933 245.335 455.314 1.00 120.92 320 ASN C O 1
ATOM 20410 N N . THR C 1 321 ? 245.138 246.315 454.427 1.00 119.75 321 THR C N 1
ATOM 20411 C CA . THR C 1 321 ? 245.963 247.099 453.513 1.00 119.75 321 THR C CA 1
ATOM 20412 C C . THR C 1 321 ? 246.852 248.125 454.201 1.00 119.75 321 THR C C 1
ATOM 20413 O O . THR C 1 321 ? 247.786 248.615 453.577 1.00 119.75 321 THR C O 1
ATOM 20424 N N . THR C 1 322 ? 246.585 248.434 455.473 1.00 120.87 322 THR C N 1
ATOM 20425 C CA . THR C 1 322 ? 247.437 249.378 456.211 1.00 120.87 322 THR C CA 1
ATOM 20426 C C . THR C 1 322 ? 248.926 248.964 456.195 1.00 120.87 322 THR C C 1
ATOM 20427 O O . THR C 1 322 ? 249.816 249.811 456.208 1.00 120.87 322 THR C O 1
ATOM 20438 N N . ALA C 1 323 ? 249.201 247.654 456.085 1.00 117.20 323 ALA C N 1
ATOM 20439 C CA . ALA C 1 323 ? 250.553 247.130 455.989 1.00 117.20 323 ALA C CA 1
ATOM 20440 C C . ALA C 1 323 ? 251.063 247.197 454.556 1.00 117.20 323 ALA C C 1
ATOM 20441 O O . ALA C 1 323 ? 252.066 247.856 454.292 1.00 117.20 323 ALA C O 1
ATOM 20448 N N . SER C 1 324 ? 250.446 246.482 453.618 1.00 115.12 324 SER C N 1
ATOM 20449 C CA . SER C 1 324 ? 251.018 246.269 452.286 1.00 115.12 324 SER C CA 1
ATOM 20450 C C . SER C 1 324 ? 249.909 245.988 451.272 1.00 115.12 324 SER C C 1
ATOM 20451 O O . SER C 1 324 ? 248.793 245.598 451.640 1.00 115.12 324 SER C O 1
ATOM 20459 N N . PHE C 1 325 ? 250.213 246.180 449.996 1.00 113.05 325 PHE C N 1
ATOM 20460 C CA . PHE C 1 325 ? 249.319 245.858 448.898 1.00 113.05 325 PHE C CA 1
ATOM 20461 C C . PHE C 1 325 ? 249.267 244.328 448.679 1.00 113.05 325 PHE C C 1
ATOM 20462 O O . PHE C 1 325 ? 250.121 243.730 448.038 1.00 113.05 325 PHE C O 1
ATOM 20479 N N . GLY C 1 326 ? 248.225 243.714 449.242 1.00 109.98 326 GLY C N 1
ATOM 20480 C CA . GLY C 1 326 ? 247.949 242.268 449.158 1.00 109.98 326 GLY C CA 1
ATOM 20481 C C . GLY C 1 326 ? 246.464 241.927 449.177 1.00 109.98 326 GLY C C 1
ATOM 20482 O O . GLY C 1 326 ? 246.096 240.924 449.789 1.00 109.98 326 GLY C O 1
ATOM 20486 N N . GLU C 1 327 ? 245.606 242.723 448.540 1.00 112.15 327 GLU C N 1
ATOM 20487 C CA . GLU C 1 327 ? 244.213 242.394 448.263 1.00 112.15 327 GLU C CA 1
ATOM 20488 C C . GLU C 1 327 ? 243.969 242.253 446.747 1.00 112.15 327 GLU C C 1
ATOM 20489 O O . GLU C 1 327 ? 244.723 242.734 445.907 1.00 112.15 327 GLU C O 1
ATOM 20501 N N . VAL C 1 328 ? 243.034 241.385 446.401 1.00 112.03 328 VAL C N 1
ATOM 20502 C CA . VAL C 1 328 ? 243.042 240.650 445.125 1.00 112.03 328 VAL C CA 1
ATOM 20503 C C . VAL C 1 328 ? 242.149 241.134 444.001 1.00 112.03 328 VAL C C 1
ATOM 20504 O O . VAL C 1 328 ? 241.045 241.620 444.221 1.00 112.03 328 VAL C O 1
ATOM 20517 N N . SER C 1 329 ? 242.618 240.938 442.771 1.00 109.69 329 SER C N 1
ATOM 20518 C CA . SER C 1 329 ? 241.929 241.226 441.514 1.00 109.69 329 SER C CA 1
ATOM 20519 C C . SER C 1 329 ? 241.552 242.698 441.340 1.00 109.69 329 SER C C 1
ATOM 20520 O O . SER C 1 329 ? 240.422 242.986 440.955 1.00 109.69 329 SER C O 1
ATOM 20528 N N . GLU C 1 330 ? 242.431 243.652 441.664 1.00 112.53 330 GLU C N 1
ATOM 20529 C CA . GLU C 1 330 ? 241.982 245.040 441.896 1.00 112.53 330 GLU C CA 1
ATOM 20530 C C . GLU C 1 330 ? 243.013 246.155 441.553 1.00 112.53 330 GLU C C 1
ATOM 20531 O O . GLU C 1 330 ? 242.926 247.262 442.106 1.00 112.53 330 GLU C O 1
ATOM 20543 N N . ALA C 1 331 ? 243.944 245.918 440.617 1.00 108.25 331 ALA C N 1
ATOM 20544 C CA . ALA C 1 331 ? 244.796 246.989 440.016 1.00 108.25 331 ALA C CA 1
ATOM 20545 C C . ALA C 1 331 ? 245.537 247.935 440.980 1.00 108.25 331 ALA C C 1
ATOM 20546 O O . ALA C 1 331 ? 245.819 249.091 440.653 1.00 108.25 331 ALA C O 1
ATOM 20553 N N . MET C 1 332 ? 245.808 247.461 442.198 1.00 113.52 332 MET C N 1
ATOM 20554 C CA . MET C 1 332 ? 245.964 248.333 443.377 1.00 113.52 332 MET C CA 1
ATOM 20555 C C . MET C 1 332 ? 247.286 249.122 443.444 1.00 113.52 332 MET C C 1
ATOM 20556 O O . MET C 1 332 ? 247.526 249.848 444.408 1.00 113.52 332 MET C O 1
ATOM 20570 N N . LEU C 1 333 ? 248.145 248.997 442.428 1.00 110.41 333 LEU C N 1
ATOM 20571 C CA . LEU C 1 333 ? 249.417 249.678 442.259 1.00 110.41 333 LEU C CA 1
ATOM 20572 C C . LEU C 1 333 ? 249.367 250.669 441.082 1.00 110.41 333 LEU C C 1
ATOM 20573 O O . LEU C 1 333 ? 249.802 250.377 439.973 1.00 110.41 333 LEU C O 1
ATOM 20589 N N . GLY C 1 334 ? 248.877 251.866 441.335 1.00 108.33 334 GLY C N 1
ATOM 20590 C CA . GLY C 1 334 ? 249.146 253.029 440.488 1.00 108.33 334 GLY C CA 1
ATOM 20591 C C . GLY C 1 334 ? 250.271 253.852 441.107 1.00 108.33 334 GLY C C 1
ATOM 20592 O O . GLY C 1 334 ? 250.269 254.066 442.310 1.00 108.33 334 GLY C O 1
ATOM 20596 N N . THR C 1 335 ? 251.247 254.324 440.319 1.00 108.32 335 THR C N 1
ATOM 20597 C CA . THR C 1 335 ? 252.406 255.064 440.858 1.00 108.32 335 THR C CA 1
ATOM 20598 C C . THR C 1 335 ? 252.267 256.554 440.637 1.00 108.32 335 THR C C 1
ATOM 20599 O O . THR C 1 335 ? 251.953 256.964 439.524 1.00 108.32 335 THR C O 1
ATOM 20610 N N . VAL C 1 336 ? 252.511 257.353 441.672 1.00 107.83 336 VAL C N 1
ATOM 20611 C CA . VAL C 1 336 ? 252.153 258.782 441.714 1.00 107.83 336 VAL C CA 1
ATOM 20612 C C . VAL C 1 336 ? 253.322 259.715 441.438 1.00 107.83 336 VAL C C 1
ATOM 20613 O O . VAL C 1 336 ? 254.429 259.461 441.900 1.00 107.83 336 VAL C O 1
ATOM 20626 N N . VAL C 1 337 ? 253.093 260.746 440.641 1.00 105.53 337 VAL C N 1
ATOM 20627 C CA . VAL C 1 337 ? 254.054 261.771 440.258 1.00 105.53 337 VAL C CA 1
ATOM 20628 C C . VAL C 1 337 ? 253.444 263.132 440.613 1.00 105.53 337 VAL C C 1
ATOM 20629 O O . VAL C 1 337 ? 252.270 263.378 440.316 1.00 105.53 337 VAL C O 1
ATOM 20642 N N . PRO C 1 338 ? 254.191 264.022 441.288 1.00 107.93 338 PRO C N 1
ATOM 20643 C CA . PRO C 1 338 ? 253.699 265.339 441.657 1.00 107.93 338 PRO C CA 1
ATOM 20644 C C . PRO C 1 338 ? 253.563 266.261 440.429 1.00 107.93 338 PRO C C 1
ATOM 20645 O O . PRO C 1 338 ? 254.502 266.430 439.655 1.00 107.93 338 PRO C O 1
ATOM 20656 N N . TYR C 1 339 ? 252.430 266.923 440.235 1.00 107.39 339 TYR C N 1
ATOM 20657 C CA . TYR C 1 339 ? 252.180 267.880 439.138 1.00 107.39 339 TYR C CA 1
ATOM 20658 C C . TYR C 1 339 ? 252.529 269.328 439.529 1.00 107.39 339 TYR C C 1
ATOM 20659 O O . TYR C 1 339 ? 251.765 270.261 439.273 1.00 107.39 339 TYR C O 1
ATOM 20677 N N . ARG C 1 340 ? 253.656 269.530 440.220 1.00 112.60 340 ARG C N 1
ATOM 20678 C CA . ARG C 1 340 ? 254.033 270.837 440.795 1.00 112.60 340 ARG C CA 1
ATOM 20679 C C . ARG C 1 340 ? 254.362 271.884 439.729 1.00 112.60 340 ARG C C 1
ATOM 20680 O O . ARG C 1 340 ? 254.714 271.541 438.609 1.00 112.60 340 ARG C O 1
ATOM 20701 N N . VAL C 1 341 ? 254.253 273.162 440.096 1.00 112.18 341 VAL C N 1
ATOM 20702 C CA . VAL C 1 341 ? 254.431 274.312 439.177 1.00 112.18 341 VAL C CA 1
ATOM 20703 C C . VAL C 1 341 ? 255.312 275.443 439.731 1.00 112.18 341 VAL C C 1
ATOM 20704 O O . VAL C 1 341 ? 255.739 276.315 438.959 1.00 112.18 341 VAL C O 1
ATOM 20717 N N . SER C 1 342 ? 255.607 275.475 441.021 1.00 114.13 342 SER C N 1
ATOM 20718 C CA . SER C 1 342 ? 256.293 276.634 441.651 1.00 114.13 342 SER C CA 1
ATOM 20719 C C . SER C 1 342 ? 257.301 276.352 442.768 1.00 114.13 342 SER C C 1
ATOM 20720 O O . SER C 1 342 ? 258.093 277.250 443.072 1.00 114.13 342 SER C O 1
ATOM 20728 N N . GLY C 1 343 ? 257.309 275.157 443.345 1.00 114.05 343 GLY C N 1
ATOM 20729 C CA . GLY C 1 343 ? 258.100 274.817 444.526 1.00 114.05 343 GLY C CA 1
ATOM 20730 C C . GLY C 1 343 ? 257.955 273.354 444.976 1.00 114.05 343 GLY C C 1
ATOM 20731 O O . GLY C 1 343 ? 257.190 272.583 444.409 1.00 114.05 343 GLY C O 1
ATOM 20735 N N . LYS C 1 344 ? 258.744 272.967 445.980 1.00 112.25 344 LYS C N 1
ATOM 20736 C CA . LYS C 1 344 ? 258.825 271.583 446.491 1.00 112.25 344 LYS C CA 1
ATOM 20737 C C . LYS C 1 344 ? 257.477 271.054 447.009 1.00 112.25 344 LYS C C 1
ATOM 20738 O O . LYS C 1 344 ? 256.555 271.813 447.294 1.00 112.25 344 LYS C O 1
ATOM 20757 N N . LEU C 1 345 ? 257.340 269.727 447.080 1.00 111.72 345 LEU C N 1
ATOM 20758 C CA . LEU C 1 345 ? 256.097 269.041 447.434 1.00 111.72 345 LEU C CA 1
ATOM 20759 C C . LEU C 1 345 ? 255.571 269.449 448.816 1.00 111.72 345 LEU C C 1
ATOM 20760 O O . LEU C 1 345 ? 256.350 269.549 449.780 1.00 111.72 345 LEU C O 1
ATOM 20776 N N . GLU C 1 346 ? 254.247 269.575 448.931 1.00 114.81 346 GLU C N 1
ATOM 20777 C CA . GLU C 1 346 ? 253.568 269.588 450.238 1.00 114.81 346 GLU C CA 1
ATOM 20778 C C . GLU C 1 346 ? 253.294 268.170 450.773 1.00 114.81 346 GLU C C 1
ATOM 20779 O O . GLU C 1 346 ? 253.620 267.839 451.917 1.00 114.81 346 GLU C O 1
ATOM 20791 N N . TRP C 1 347 ? 252.750 267.295 449.926 1.00 113.89 347 TRP C N 1
ATOM 20792 C CA . TRP C 1 347 ? 252.515 265.895 450.273 1.00 113.89 347 TRP C CA 1
ATOM 20793 C C . TRP C 1 347 ? 253.825 265.122 450.360 1.00 113.89 347 TRP C C 1
ATOM 20794 O O . TRP C 1 347 ? 254.776 265.444 449.657 1.00 113.89 347 TRP C O 1
ATOM 20815 N N . ARG C 1 348 ? 253.893 264.111 451.233 1.00 115.51 348 ARG C N 1
ATOM 20816 C CA . ARG C 1 348 ? 255.173 263.583 451.716 1.00 115.51 348 ARG C CA 1
ATOM 20817 C C . ARG C 1 348 ? 255.417 262.168 451.252 1.00 115.51 348 ARG C C 1
ATOM 20818 O O . ARG C 1 348 ? 254.619 261.297 451.599 1.00 115.51 348 ARG C O 1
ATOM 20839 N N . HIS C 1 349 ? 256.443 261.896 450.450 1.00 115.13 349 HIS C N 1
ATOM 20840 C CA . HIS C 1 349 ? 256.816 260.506 450.056 1.00 115.13 349 HIS C CA 1
ATOM 20841 C C . HIS C 1 349 ? 255.631 259.614 449.623 1.00 115.13 349 HIS C C 1
ATOM 20842 O O . HIS C 1 349 ? 255.444 258.529 450.156 1.00 115.13 349 HIS C O 1
ATOM 20856 N N . LEU C 1 350 ? 254.753 260.120 448.769 1.00 112.57 350 LEU C N 1
ATOM 20857 C CA . LEU C 1 350 ? 253.473 259.488 448.451 1.00 112.57 350 LEU C CA 1
ATOM 20858 C C . LEU C 1 350 ? 253.643 258.094 447.768 1.00 112.57 350 LEU C C 1
ATOM 20859 O O . LEU C 1 350 ? 254.139 257.993 446.646 1.00 112.57 350 LEU C O 1
ATOM 20875 N N . PRO C 1 351 ? 253.239 256.982 448.438 1.00 113.76 351 PRO C N 1
ATOM 20876 C CA . PRO C 1 351 ? 253.353 255.617 447.901 1.00 113.76 351 PRO C CA 1
ATOM 20877 C C . PRO C 1 351 ? 252.414 255.338 446.709 1.00 113.76 351 PRO C C 1
ATOM 20878 O O . PRO C 1 351 ? 251.703 256.224 446.240 1.00 113.76 351 PRO C O 1
ATOM 20889 N N . GLU C 1 352 ? 252.396 254.096 446.219 1.00 112.23 352 GLU C N 1
ATOM 20890 C CA . GLU C 1 352 ? 251.437 253.665 445.209 1.00 112.23 352 GLU C CA 1
ATOM 20891 C C . GLU C 1 352 ? 250.019 253.736 445.754 1.00 112.23 352 GLU C C 1
ATOM 20892 O O . GLU C 1 352 ? 249.819 253.628 446.957 1.00 112.23 352 GLU C O 1
ATOM 20904 N N . ILE C 1 353 ? 249.035 253.930 444.858 1.00 110.60 353 ILE C N 1
ATOM 20905 C CA . ILE C 1 353 ? 247.644 254.141 445.205 1.00 110.60 353 ILE C CA 1
ATOM 20906 C C . ILE C 1 353 ? 246.718 253.223 444.397 1.00 110.60 353 ILE C C 1
ATOM 20907 O O . ILE C 1 353 ? 247.009 252.912 443.247 1.00 110.60 353 ILE C O 1
ATOM 20923 N N . ALA C 1 354 ? 245.650 252.735 444.999 1.00 111.06 354 ALA C N 1
ATOM 20924 C CA . ALA C 1 354 ? 244.741 251.746 444.428 1.00 111.06 354 ALA C CA 1
ATOM 20925 C C . ALA C 1 354 ? 243.517 252.410 443.821 1.00 111.06 354 ALA C C 1
ATOM 20926 O O . ALA C 1 354 ? 242.833 253.131 444.553 1.00 111.06 354 ALA C O 1
ATOM 20933 N N . PHE C 1 355 ? 243.207 252.208 442.534 1.00 106.41 355 PHE C N 1
ATOM 20934 C CA . PHE C 1 355 ? 242.052 252.799 441.874 1.00 106.41 355 PHE C CA 1
ATOM 20935 C C . PHE C 1 355 ? 240.702 252.204 442.338 1.00 106.41 355 PHE C C 1
ATOM 20936 O O . PHE C 1 355 ? 240.605 251.005 442.601 1.00 106.41 355 PHE C O 1
ATOM 20953 N N . ALA C 1 356 ? 239.644 253.016 442.364 1.00 109.95 356 ALA C N 1
ATOM 20954 C CA . ALA C 1 356 ? 238.290 252.571 442.701 1.00 109.95 356 ALA C CA 1
ATOM 20955 C C . ALA C 1 356 ? 237.217 253.517 442.173 1.00 109.95 356 ALA C C 1
ATOM 20956 O O . ALA C 1 356 ? 237.465 254.690 441.960 1.00 109.95 356 ALA C O 1
ATOM 20963 N N . ASN C 1 357 ? 236.002 253.029 441.982 1.00 110.61 357 ASN C N 1
ATOM 20964 C CA . ASN C 1 357 ? 234.860 253.875 441.659 1.00 110.61 357 ASN C CA 1
ATOM 20965 C C . ASN C 1 357 ? 233.674 253.398 442.491 1.00 110.61 357 ASN C C 1
ATOM 20966 O O . ASN C 1 357 ? 233.615 252.231 442.873 1.00 110.61 357 ASN C O 1
ATOM 20977 N N . GLY C 1 358 ? 232.752 254.296 442.801 1.00 113.96 358 GLY C N 1
ATOM 20978 C CA . GLY C 1 358 ? 231.552 254.054 443.425 1.00 113.96 358 GLY C CA 1
ATOM 20979 C C . GLY C 1 358 ? 231.387 254.488 444.826 1.00 113.96 358 GLY C C 1
ATOM 20980 O O . GLY C 1 358 ? 231.957 255.507 445.228 1.00 113.96 358 GLY C O 1
ATOM 20984 N N . THR C 1 359 ? 230.667 253.778 445.631 1.00 116.03 359 THR C N 1
ATOM 20985 C CA . THR C 1 359 ? 230.259 254.037 446.962 1.00 116.03 359 THR C CA 1
ATOM 20986 C C . THR C 1 359 ? 231.243 253.488 447.960 1.00 116.03 359 THR C C 1
ATOM 20987 O O . THR C 1 359 ? 231.399 252.269 448.036 1.00 116.03 359 THR C O 1
ATOM 20998 N N . ALA C 1 360 ? 231.905 254.271 448.742 1.00 116.66 360 ALA C N 1
ATOM 20999 C CA . ALA C 1 360 ? 232.843 253.952 449.743 1.00 116.66 360 ALA C CA 1
ATOM 21000 C C . ALA C 1 360 ? 232.221 253.616 451.069 1.00 116.66 360 ALA C C 1
ATOM 21001 O O . ALA C 1 360 ? 231.974 254.538 451.851 1.00 116.66 360 ALA C O 1
ATOM 21008 N N . LYS C 1 361 ? 231.949 252.407 451.403 1.00 119.21 361 LYS C N 1
ATOM 21009 C CA . LYS C 1 361 ? 231.544 251.952 452.668 1.00 119.21 361 LYS C CA 1
ATOM 21010 C C . LYS C 1 361 ? 232.620 252.249 453.678 1.00 119.21 361 LYS C C 1
ATOM 21011 O O . LYS C 1 361 ? 233.751 252.571 453.309 1.00 119.21 361 LYS C O 1
ATOM 21030 N N . ASN C 1 362 ? 232.378 252.124 454.936 1.00 123.81 362 ASN C N 1
ATOM 21031 C CA . ASN C 1 362 ? 233.269 252.383 455.994 1.00 123.81 362 ASN C CA 1
ATOM 21032 C C . ASN C 1 362 ? 234.606 251.724 455.803 1.00 123.81 362 ASN C C 1
ATOM 21033 O O . ASN C 1 362 ? 235.645 252.264 456.195 1.00 123.81 362 ASN C O 1
ATOM 21044 N N . SER C 1 363 ? 234.656 250.503 455.223 1.00 121.55 363 SER C N 1
ATOM 21045 C CA . SER C 1 363 ? 235.846 249.627 455.093 1.00 121.55 363 SER C CA 1
ATOM 21046 C C . SER C 1 363 ? 236.184 249.172 453.671 1.00 121.55 363 SER C C 1
ATOM 21047 O O . SER C 1 363 ? 237.120 248.381 453.462 1.00 121.55 363 SER C O 1
ATOM 21055 N N . THR C 1 364 ? 235.390 249.540 452.677 1.00 117.77 364 THR C N 1
ATOM 21056 C CA . THR C 1 364 ? 235.365 248.952 451.328 1.00 117.77 364 THR C CA 1
ATOM 21057 C C . THR C 1 364 ? 234.826 249.937 450.315 1.00 117.77 364 THR C C 1
ATOM 21058 O O . THR C 1 364 ? 234.189 250.925 450.672 1.00 117.77 364 THR C O 1
ATOM 21069 N N . ILE C 1 365 ? 235.021 249.669 449.030 1.00 115.44 365 ILE C N 1
ATOM 21070 C CA . ILE C 1 365 ? 234.255 250.380 447.993 1.00 115.44 365 ILE C CA 1
ATOM 21071 C C . ILE C 1 365 ? 233.578 249.345 447.121 1.00 115.44 365 ILE C C 1
ATOM 21072 O O . ILE C 1 365 ? 234.198 248.338 446.758 1.00 115.44 365 ILE C O 1
ATOM 21088 N N . VAL C 1 366 ? 232.292 249.543 446.850 1.00 114.29 366 VAL C N 1
ATOM 21089 C CA . VAL C 1 366 ? 231.574 248.709 445.913 1.00 114.29 366 VAL C CA 1
ATOM 21090 C C . VAL C 1 366 ? 231.306 249.520 444.651 1.00 114.29 366 VAL C C 1
ATOM 21091 O O . VAL C 1 366 ? 230.959 250.698 444.733 1.00 114.29 366 VAL C O 1
ATOM 21104 N N . CYS C 1 367 ? 231.453 248.868 443.507 1.00 112.91 367 CYS C N 1
ATOM 21105 C CA . CYS C 1 367 ? 231.361 249.457 442.186 1.00 112.91 367 CYS C CA 1
ATOM 21106 C C . CYS C 1 367 ? 230.392 248.648 441.310 1.00 112.91 367 CYS C C 1
ATOM 21107 O O . CYS C 1 367 ? 230.490 247.423 441.230 1.00 112.91 367 CYS C O 1
ATOM 21115 N N . GLY C 1 368 ? 229.496 249.319 440.584 1.00 108.86 368 GLY C N 1
ATOM 21116 C CA . GLY C 1 368 ? 228.815 248.697 439.440 1.00 108.86 368 GLY C CA 1
ATOM 21117 C C . GLY C 1 368 ? 229.801 248.447 438.291 1.00 108.86 368 GLY C C 1
ATOM 21118 O O . GLY C 1 368 ? 230.934 248.935 438.323 1.00 108.86 368 GLY C O 1
ATOM 21122 N N . LYS C 1 369 ? 229.418 247.730 437.231 1.00 101.49 369 LYS C N 1
ATOM 21123 C CA . LYS C 1 369 ? 230.340 247.588 436.089 1.00 101.49 369 LYS C CA 1
ATOM 21124 C C . LYS C 1 369 ? 230.601 248.928 435.392 1.00 101.49 369 LYS C C 1
ATOM 21125 O O . LYS C 1 369 ? 231.695 249.139 434.868 1.00 101.49 369 LYS C O 1
ATOM 21144 N N . TYR C 1 370 ? 229.641 249.843 435.442 1.00 101.43 370 TYR C N 1
ATOM 21145 C CA . TYR C 1 370 ? 229.733 251.245 435.022 1.00 101.43 370 TYR C CA 1
ATOM 21146 C C . TYR C 1 370 ? 230.788 252.055 435.792 1.00 101.43 370 TYR C C 1
ATOM 21147 O O . TYR C 1 370 ? 231.405 251.572 436.747 1.00 101.43 370 TYR C O 1
ATOM 21165 N N . LEU C 1 371 ? 231.021 253.310 435.379 1.00 104.24 371 LEU C N 1
ATOM 21166 C CA . LEU C 1 371 ? 231.775 254.357 436.072 1.00 104.24 371 LEU C CA 1
ATOM 21167 C C . LEU C 1 371 ? 230.836 255.465 436.603 1.00 104.24 371 LEU C C 1
ATOM 21168 O O . LEU C 1 371 ? 231.215 256.635 436.629 1.00 104.24 371 LEU C O 1
ATOM 21184 N N . THR C 1 372 ? 229.588 255.151 436.989 1.00 109.94 372 THR C N 1
ATOM 21185 C CA . THR C 1 372 ? 228.610 256.081 437.407 1.00 109.94 372 THR C CA 1
ATOM 21186 C C . THR C 1 372 ? 229.031 256.845 438.634 1.00 109.94 372 THR C C 1
ATOM 21187 O O . THR C 1 372 ? 228.984 258.078 438.698 1.00 109.94 372 THR C O 1
ATOM 21198 N N . GLY C 1 373 ? 229.439 256.178 439.653 1.00 111.30 373 GLY C N 1
ATOM 21199 C CA . GLY C 1 373 ? 229.755 256.712 440.876 1.00 111.30 373 GLY C CA 1
ATOM 21200 C C . GLY C 1 373 ? 230.942 257.580 440.943 1.00 111.30 373 GLY C C 1
ATOM 21201 O O . GLY C 1 373 ? 231.777 257.554 440.040 1.00 111.30 373 GLY C O 1
ATOM 21205 N N . ASN C 1 374 ? 231.101 258.379 441.939 1.00 111.14 374 ASN C N 1
ATOM 21206 C CA . ASN C 1 374 ? 232.220 259.180 442.220 1.00 111.14 374 ASN C CA 1
ATOM 21207 C C . ASN C 1 374 ? 233.449 258.325 442.346 1.00 111.14 374 ASN C C 1
ATOM 21208 O O . ASN C 1 374 ? 233.333 257.158 442.731 1.00 111.14 374 ASN C O 1
ATOM 21219 N N . PHE C 1 375 ? 234.607 258.800 442.059 1.00 109.06 375 PHE C N 1
ATOM 21220 C CA . PHE C 1 375 ? 235.850 258.145 442.036 1.00 109.06 375 PHE C CA 1
ATOM 21221 C C . PHE C 1 375 ? 236.527 258.152 443.374 1.00 109.06 375 PHE C C 1
ATOM 21222 O O . PHE C 1 375 ? 236.589 259.203 444.013 1.00 109.06 375 PHE C O 1
ATOM 21239 N N . TYR C 1 376 ? 237.182 257.072 443.777 1.00 113.28 376 TYR C N 1
ATOM 21240 C CA . TYR C 1 376 ? 238.016 257.054 444.990 1.00 113.28 376 TYR C CA 1
ATOM 21241 C C . TYR C 1 376 ? 239.341 256.393 444.708 1.00 113.28 376 TYR C C 1
ATOM 21242 O O . TYR C 1 376 ? 239.470 255.610 443.763 1.00 113.28 376 TYR C O 1
ATOM 21260 N N . VAL C 1 377 ? 240.353 256.683 445.513 1.00 112.46 377 VAL C N 1
ATOM 21261 C CA . VAL C 1 377 ? 241.662 256.067 445.357 1.00 112.46 377 VAL C CA 1
ATOM 21262 C C . VAL C 1 377 ? 242.319 255.844 446.713 1.00 112.46 377 VAL C C 1
ATOM 21263 O O . VAL C 1 377 ? 241.961 256.484 447.682 1.00 112.46 377 VAL C O 1
ATOM 21276 N N . GLY C 1 378 ? 243.283 254.930 446.767 1.00 113.51 378 GLY C N 1
ATOM 21277 C CA . GLY C 1 378 ? 243.938 254.511 448.006 1.00 113.51 378 GLY C CA 1
ATOM 21278 C C . GLY C 1 378 ? 244.631 255.592 448.861 1.00 113.51 378 GLY C C 1
ATOM 21279 O O . GLY C 1 378 ? 244.859 256.729 448.461 1.00 113.51 378 GLY C O 1
ATOM 21283 N N . GLY C 1 379 ? 245.032 255.173 450.054 1.00 117.32 379 GLY C N 1
ATOM 21284 C CA . GLY C 1 379 ? 245.452 256.056 451.163 1.00 117.32 379 GLY C CA 1
ATOM 21285 C C . GLY C 1 379 ? 246.741 256.857 450.917 1.00 117.32 379 GLY C C 1
ATOM 21286 O O . GLY C 1 379 ? 247.840 256.323 450.742 1.00 117.32 379 GLY C O 1
ATOM 21290 N N . ASN C 1 380 ? 246.612 258.179 450.995 1.00 116.25 380 ASN C N 1
ATOM 21291 C CA . ASN C 1 380 ? 247.713 259.098 451.130 1.00 116.25 380 ASN C CA 1
ATOM 21292 C C . ASN C 1 380 ? 247.894 259.381 452.634 1.00 116.25 380 ASN C C 1
ATOM 21293 O O . ASN C 1 380 ? 246.959 259.765 453.328 1.00 116.25 380 ASN C O 1
ATOM 21304 N N . PHE C 1 381 ? 249.104 259.247 453.198 1.00 120.08 381 PHE C N 1
ATOM 21305 C CA . PHE C 1 381 ? 249.352 259.592 454.603 1.00 120.08 381 PHE C CA 1
ATOM 21306 C C . PHE C 1 381 ? 249.149 261.100 454.920 1.00 120.08 381 PHE C C 1
ATOM 21307 O O . PHE C 1 381 ? 249.194 261.475 456.092 1.00 120.08 381 PHE C O 1
ATOM 21324 N N . THR C 1 382 ? 248.943 261.977 453.921 1.00 117.16 382 THR C N 1
ATOM 21325 C CA . THR C 1 382 ? 249.131 263.429 454.038 1.00 117.16 382 THR C CA 1
ATOM 21326 C C . THR C 1 382 ? 248.081 264.253 453.282 1.00 117.16 382 THR C C 1
ATOM 21327 O O . THR C 1 382 ? 247.128 263.690 452.739 1.00 117.16 382 THR C O 1
ATOM 21338 N N . GLN C 1 383 ? 248.218 265.567 453.301 1.00 115.63 383 GLN C N 1
ATOM 21339 C CA . GLN C 1 383 ? 247.293 266.561 452.726 1.00 115.63 383 GLN C CA 1
ATOM 21340 C C . GLN C 1 383 ? 247.120 266.523 451.184 1.00 115.63 383 GLN C C 1
ATOM 21341 O O . GLN C 1 383 ? 247.645 265.641 450.483 1.00 115.63 383 GLN C O 1
ATOM 21355 N N . GLN C 1 384 ? 246.405 267.508 450.651 1.00 114.65 384 GLN C N 1
ATOM 21356 C CA . GLN C 1 384 ? 245.997 267.639 449.248 1.00 114.65 384 GLN C CA 1
ATOM 21357 C C . GLN C 1 384 ? 247.177 267.633 448.275 1.00 114.65 384 GLN C C 1
ATOM 21358 O O . GLN C 1 384 ? 248.255 268.091 448.641 1.00 114.65 384 GLN C O 1
ATOM 21372 N N . GLY C 1 385 ? 246.912 267.262 447.021 1.00 113.67 385 GLY C N 1
ATOM 21373 C CA . GLY C 1 385 ? 247.848 267.451 445.899 1.00 113.67 385 GLY C CA 1
ATOM 21374 C C . GLY C 1 385 ? 247.236 267.312 444.517 1.00 113.67 385 GLY C C 1
ATOM 21375 O O . GLY C 1 385 ? 246.250 266.584 444.371 1.00 113.67 385 GLY C O 1
ATOM 21379 N N . ASN C 1 386 ? 247.843 267.993 443.540 1.00 109.15 386 ASN C N 1
ATOM 21380 C CA . ASN C 1 386 ? 247.584 267.772 442.125 1.00 109.15 386 ASN C CA 1
ATOM 21381 C C . ASN C 1 386 ? 248.564 266.681 441.656 1.00 109.15 386 ASN C C 1
ATOM 21382 O O . ASN C 1 386 ? 249.773 266.779 441.853 1.00 109.15 386 ASN C O 1
ATOM 21393 N N . VAL C 1 387 ? 248.027 265.611 441.077 1.00 109.52 387 VAL C N 1
ATOM 21394 C CA . VAL C 1 387 ? 248.755 264.344 440.912 1.00 109.52 387 VAL C CA 1
ATOM 21395 C C . VAL C 1 387 ? 248.552 263.769 439.523 1.00 109.52 387 VAL C C 1
ATOM 21396 O O . VAL C 1 387 ? 247.466 263.854 438.953 1.00 109.52 387 VAL C O 1
ATOM 21409 N N . VAL C 1 388 ? 249.627 263.183 439.005 1.00 106.79 388 VAL C N 1
ATOM 21410 C CA . VAL C 1 388 ? 249.558 262.292 437.847 1.00 106.79 388 VAL C CA 1
ATOM 21411 C C . VAL C 1 388 ? 249.767 260.894 438.367 1.00 106.79 388 VAL C C 1
ATOM 21412 O O . VAL C 1 388 ? 250.689 260.656 439.144 1.00 106.79 388 VAL C O 1
ATOM 21425 N N . VAL C 1 389 ? 248.982 259.904 437.940 1.00 105.89 389 VAL C N 1
ATOM 21426 C CA . VAL C 1 389 ? 249.198 258.501 438.327 1.00 105.89 389 VAL C CA 1
ATOM 21427 C C . VAL C 1 389 ? 249.301 257.649 437.079 1.00 105.89 389 VAL C C 1
ATOM 21428 O O . VAL C 1 389 ? 248.577 257.845 436.119 1.00 105.89 389 VAL C O 1
ATOM 21441 N N . TYR C 1 390 ? 250.254 256.728 437.082 1.00 103.37 390 TYR C N 1
ATOM 21442 C CA . TYR C 1 390 ? 250.421 255.753 436.023 1.00 103.37 390 TYR C CA 1
ATOM 21443 C C . TYR C 1 390 ? 249.942 254.415 436.580 1.00 103.37 390 TYR C C 1
ATOM 21444 O O . TYR C 1 390 ? 250.432 253.979 437.622 1.00 103.37 390 TYR C O 1
ATOM 21462 N N . PRO C 1 391 ? 248.958 253.733 435.968 1.00 100.30 391 PRO C N 1
ATOM 21463 C CA . PRO C 1 391 ? 248.626 252.386 436.371 1.00 100.30 391 PRO C CA 1
ATOM 21464 C C . PRO C 1 391 ? 249.829 251.496 436.057 1.00 100.30 391 PRO C C 1
ATOM 21465 O O . PRO C 1 391 ? 250.344 251.566 434.948 1.00 100.30 391 PRO C O 1
ATOM 21476 N N . ALA C 1 392 ? 250.298 250.687 437.008 1.00 102.05 392 ALA C N 1
ATOM 21477 C CA . ALA C 1 392 ? 251.619 250.056 436.922 1.00 102.05 392 ALA C CA 1
ATOM 21478 C C . ALA C 1 392 ? 251.637 248.549 437.234 1.00 102.05 392 ALA C C 1
ATOM 21479 O O . ALA C 1 392 ? 252.348 247.837 436.548 1.00 102.05 392 ALA C O 1
ATOM 21486 N N . PHE C 1 393 ? 250.849 248.033 438.200 1.00 104.94 393 PHE C N 1
ATOM 21487 C CA . PHE C 1 393 ? 250.889 246.612 438.559 1.00 104.94 393 PHE C CA 1
ATOM 21488 C C . PHE C 1 393 ? 249.533 246.075 439.077 1.00 104.94 393 PHE C C 1
ATOM 21489 O O . PHE C 1 393 ? 248.729 246.787 439.682 1.00 104.94 393 PHE C O 1
ATOM 21506 N N . TRP C 1 394 ? 249.256 244.803 438.801 1.00 103.88 394 TRP C N 1
ATOM 21507 C CA . TRP C 1 394 ? 247.975 244.166 439.089 1.00 103.88 394 TRP C CA 1
ATOM 21508 C C . TRP C 1 394 ? 248.108 243.106 440.171 1.00 103.88 394 TRP C C 1
ATOM 21509 O O . TRP C 1 394 ? 248.776 242.089 439.971 1.00 103.88 394 TRP C O 1
ATOM 21530 N N . THR C 1 395 ? 247.397 243.258 441.287 1.00 108.24 395 THR C N 1
ATOM 21531 C CA . THR C 1 395 ? 247.076 242.089 442.096 1.00 108.24 395 THR C CA 1
ATOM 21532 C C . THR C 1 395 ? 245.987 241.290 441.406 1.00 108.24 395 THR C C 1
ATOM 21533 O O . THR C 1 395 ? 244.876 241.770 441.251 1.00 108.24 395 THR C O 1
ATOM 21544 N N . SER C 1 396 ? 246.290 240.044 441.019 1.00 109.05 396 SER C N 1
ATOM 21545 C CA . SER C 1 396 ? 245.244 239.133 440.564 1.00 109.05 396 SER C CA 1
ATOM 21546 C C . SER C 1 396 ? 244.538 238.497 441.757 1.00 109.05 396 SER C C 1
ATOM 21547 O O . SER C 1 396 ? 244.714 238.967 442.886 1.00 109.05 396 SER C O 1
ATOM 21555 N N . LYS C 1 397 ? 243.749 237.450 441.522 1.00 111.32 397 LYS C N 1
ATOM 21556 C CA . LYS C 1 397 ? 243.230 236.541 442.554 1.00 111.32 397 LYS C CA 1
ATOM 21557 C C . LYS C 1 397 ? 244.369 235.890 443.359 1.00 111.32 397 LYS C C 1
ATOM 21558 O O . LYS C 1 397 ? 245.523 235.805 442.911 1.00 111.32 397 LYS C O 1
ATOM 21577 N N . HIS C 1 398 ? 244.049 235.338 444.514 1.00 111.67 398 HIS C N 1
ATOM 21578 C CA . HIS C 1 398 ? 244.939 234.405 445.207 1.00 111.67 398 HIS C CA 1
ATOM 21579 C C . HIS C 1 398 ? 245.319 233.175 444.373 1.00 111.67 398 HIS C C 1
ATOM 21580 O O . HIS C 1 398 ? 246.202 232.419 444.758 1.00 111.67 398 HIS C O 1
ATOM 21594 N N . GLY C 1 399 ? 244.680 232.995 443.209 1.00 110.06 399 GLY C N 1
ATOM 21595 C CA . GLY C 1 399 ? 244.895 232.056 442.228 1.00 110.06 399 GLY C CA 1
ATOM 21596 C C . GLY C 1 399 ? 244.105 232.078 440.990 1.00 110.06 399 GLY C C 1
ATOM 21597 O O . GLY C 1 399 ? 242.874 232.093 441.068 1.00 110.06 399 GLY C O 1
ATOM 21601 N N . ASP C 1 400 ? 244.726 232.289 439.845 1.00 108.72 400 ASP C N 1
ATOM 21602 C CA . ASP C 1 400 ? 244.095 232.187 438.540 1.00 108.72 400 ASP C CA 1
ATOM 21603 C C . ASP C 1 400 ? 245.176 232.121 437.459 1.00 108.72 400 ASP C C 1
ATOM 21604 O O . ASP C 1 400 ? 246.347 232.445 437.670 1.00 108.72 400 ASP C O 1
ATOM 21613 N N . THR C 1 401 ? 244.738 231.753 436.265 1.00 104.69 401 THR C N 1
ATOM 21614 C CA . THR C 1 401 ? 245.423 231.808 435.034 1.00 104.69 401 THR C CA 1
ATOM 21615 C C . THR C 1 401 ? 244.866 232.784 434.040 1.00 104.69 401 THR C C 1
ATOM 21616 O O . THR C 1 401 ? 245.418 232.952 432.950 1.00 104.69 401 THR C O 1
ATOM 21627 N N . LYS C 1 402 ? 243.813 233.534 434.386 1.00 100.37 402 LYS C N 1
ATOM 21628 C CA . LYS C 1 402 ? 243.223 234.522 433.484 1.00 100.37 402 LYS C CA 1
ATOM 21629 C C . LYS C 1 402 ? 244.096 235.767 433.345 1.00 100.37 402 LYS C C 1
ATOM 21630 O O . LYS C 1 402 ? 244.324 236.495 434.312 1.00 100.37 402 LYS C O 1
ATOM 21649 N N . CYS C 1 403 ? 244.575 235.997 432.128 1.00 98.16 403 CYS C N 1
ATOM 21650 C CA . CYS C 1 403 ? 245.229 237.243 431.763 1.00 98.16 403 CYS C CA 1
ATOM 21651 C C . CYS C 1 403 ? 244.352 238.456 431.995 1.00 98.16 403 CYS C C 1
ATOM 21652 O O . CYS C 1 403 ? 243.139 238.325 432.137 1.00 98.16 403 CYS C O 1
ATOM 21660 N N . ILE C 1 404 ? 244.955 239.640 432.048 1.00 96.42 404 ILE C N 1
ATOM 21661 C CA . ILE C 1 404 ? 244.203 240.882 432.166 1.00 96.42 404 ILE C CA 1
ATOM 21662 C C . ILE C 1 404 ? 243.276 241.000 430.956 1.00 96.42 404 ILE C C 1
ATOM 21663 O O . ILE C 1 404 ? 243.713 240.930 429.816 1.00 96.42 404 ILE C O 1
ATOM 21679 N N . GLY C 1 405 ? 241.989 241.234 431.196 1.00 94.88 405 GLY C N 1
ATOM 21680 C CA . GLY C 1 405 ? 240.981 241.375 430.145 1.00 94.88 405 GLY C CA 1
ATOM 21681 C C . GLY C 1 405 ? 240.264 240.083 429.746 1.00 94.88 405 GLY C C 1
ATOM 21682 O O . GLY C 1 405 ? 239.470 240.101 428.815 1.00 94.88 405 GLY C O 1
ATOM 21686 N N . GLU C 1 406 ? 240.504 238.959 430.420 1.00 98.01 406 GLU C N 1
ATOM 21687 C CA . GLU C 1 406 ? 239.806 237.690 430.146 1.00 98.01 406 GLU C CA 1
ATOM 21688 C C . GLU C 1 406 ? 238.311 237.683 430.509 1.00 98.01 406 GLU C C 1
ATOM 21689 O O . GLU C 1 406 ? 237.561 236.898 429.931 1.00 98.01 406 GLU C O 1
ATOM 21701 N N . ASP C 1 407 ? 237.857 238.506 431.461 1.00 100.59 407 ASP C N 1
ATOM 21702 C CA . ASP C 1 407 ? 236.482 238.439 431.975 1.00 100.59 407 ASP C CA 1
ATOM 21703 C C . ASP C 1 407 ? 235.592 239.575 431.445 1.00 100.59 407 ASP C C 1
ATOM 21704 O O . ASP C 1 407 ? 235.787 240.755 431.757 1.00 100.59 407 ASP C O 1
ATOM 21713 N N . GLU C 1 408 ? 234.560 239.204 430.688 1.00 97.81 408 GLU C N 1
ATOM 21714 C CA . GLU C 1 408 ? 233.543 240.112 430.165 1.00 97.81 408 GLU C CA 1
ATOM 21715 C C . GLU C 1 408 ? 232.848 240.899 431.279 1.00 97.81 408 GLU C C 1
ATOM 21716 O O . GLU C 1 408 ? 232.439 242.038 431.065 1.00 97.81 408 GLU C O 1
ATOM 21728 N N . ASP C 1 409 ? 232.725 240.326 432.476 1.00 99.78 409 ASP C N 1
ATOM 21729 C CA . ASP C 1 409 ? 232.076 240.948 433.633 1.00 99.78 409 ASP C CA 1
ATOM 21730 C C . ASP C 1 409 ? 233.025 241.833 434.455 1.00 99.78 409 ASP C C 1
ATOM 21731 O O . ASP C 1 409 ? 232.629 242.350 435.499 1.00 99.78 409 ASP C O 1
ATOM 21740 N N . MET C 1 410 ? 234.260 242.043 433.994 1.00 100.27 410 MET C N 1
ATOM 21741 C CA . MET C 1 410 ? 235.264 242.840 434.701 1.00 100.27 410 MET C CA 1
ATOM 21742 C C . MET C 1 410 ? 235.767 244.048 433.902 1.00 100.27 410 MET C C 1
ATOM 21743 O O . MET C 1 410 ? 236.202 245.030 434.501 1.00 100.27 410 MET C O 1
ATOM 21757 N N . VAL C 1 411 ? 235.660 244.028 432.570 1.00 99.47 411 VAL C N 1
ATOM 21758 C CA . VAL C 1 411 ? 235.834 245.218 431.714 1.00 99.47 411 VAL C CA 1
ATOM 21759 C C . VAL C 1 411 ? 234.719 246.223 431.990 1.00 99.47 411 VAL C C 1
ATOM 21760 O O . VAL C 1 411 ? 233.546 245.856 432.016 1.00 99.47 411 VAL C O 1
ATOM 21773 N N . LYS C 1 412 ? 235.065 247.492 432.181 1.00 102.60 412 LYS C N 1
ATOM 21774 C CA . LYS C 1 412 ? 234.147 248.531 432.658 1.00 102.60 412 LYS C CA 1
ATOM 21775 C C . LYS C 1 412 ? 233.602 249.424 431.534 1.00 102.60 412 LYS C C 1
ATOM 21776 O O . LYS C 1 412 ? 234.344 249.855 430.661 1.00 102.60 412 LYS C O 1
ATOM 21795 N N . ARG C 1 413 ? 232.296 249.700 431.554 1.00 100.22 413 ARG C N 1
ATOM 21796 C CA . ARG C 1 413 ? 231.590 250.540 430.570 1.00 100.22 413 ARG C CA 1
ATOM 21797 C C . ARG C 1 413 ? 231.403 251.981 431.002 1.00 100.22 413 ARG C C 1
ATOM 21798 O O . ARG C 1 413 ? 231.364 252.268 432.195 1.00 100.22 413 ARG C O 1
ATOM 21819 N N . ILE C 1 414 ? 231.090 252.837 430.029 1.00 100.21 414 ILE C N 1
ATOM 21820 C CA . ILE C 1 414 ? 230.305 254.048 430.283 1.00 100.21 414 ILE C CA 1
ATOM 21821 C C . ILE C 1 414 ? 228.866 253.835 429.800 1.00 100.21 414 ILE C C 1
ATOM 21822 O O . ILE C 1 414 ? 227.949 253.808 430.624 1.00 100.21 414 ILE C O 1
ATOM 21838 N N . ASP C 1 415 ? 228.652 253.640 428.495 1.00 100.70 415 ASP C N 1
ATOM 21839 C CA . ASP C 1 415 ? 227.302 253.543 427.916 1.00 100.70 415 ASP C CA 1
ATOM 21840 C C . ASP C 1 415 ? 227.128 252.291 427.044 1.00 100.70 415 ASP C C 1
ATOM 21841 O O . ASP C 1 415 ? 226.150 251.559 427.186 1.00 100.70 415 ASP C O 1
ATOM 21850 N N . VAL C 1 416 ? 228.098 252.028 426.166 1.00 95.08 416 VAL C N 1
ATOM 21851 C CA . VAL C 1 416 ? 228.118 250.888 425.245 1.00 95.08 416 VAL C CA 1
ATOM 21852 C C . VAL C 1 416 ? 229.527 250.298 425.233 1.00 95.08 416 VAL C C 1
ATOM 21853 O O . VAL C 1 416 ? 230.508 251.037 425.286 1.00 95.08 416 VAL C O 1
ATOM 21866 N N . LEU C 1 417 ? 229.644 248.972 425.179 1.00 93.42 417 LEU C N 1
ATOM 21867 C CA . LEU C 1 417 ? 230.922 248.258 425.146 1.00 93.42 417 LEU C CA 1
ATOM 21868 C C . LEU C 1 417 ? 231.121 247.711 423.728 1.00 93.42 417 LEU C C 1
ATOM 21869 O O . LEU C 1 417 ? 230.368 246.829 423.317 1.00 93.42 417 LEU C O 1
ATOM 21885 N N . PRO C 1 418 ? 232.115 248.188 422.972 1.00 88.69 418 PRO C N 1
ATOM 21886 C CA . PRO C 1 418 ? 232.460 247.606 421.691 1.00 88.69 418 PRO C CA 1
ATOM 21887 C C . PRO C 1 418 ? 232.818 246.130 421.847 1.00 88.69 418 PRO C C 1
ATOM 21888 O O . PRO C 1 418 ? 233.694 245.764 422.632 1.00 88.69 418 PRO C O 1
ATOM 21899 N N . GLN C 1 419 ? 232.144 245.279 421.082 1.00 87.56 419 GLN C N 1
ATOM 21900 C CA . GLN C 1 419 ? 232.462 243.862 420.951 1.00 87.56 419 GLN C CA 1
ATOM 21901 C C . GLN C 1 419 ? 232.611 243.472 419.487 1.00 87.56 419 GLN C C 1
ATOM 21902 O O . GLN C 1 419 ? 231.930 244.011 418.616 1.00 87.56 419 GLN C O 1
ATOM 21916 N N . ALA C 1 420 ? 233.457 242.483 419.240 1.00 85.86 420 ALA C N 1
ATOM 21917 C CA . ALA C 1 420 ? 233.524 241.764 417.982 1.00 85.86 420 ALA C CA 1
ATOM 21918 C C . ALA C 1 420 ? 233.398 240.267 418.257 1.00 85.86 420 ALA C C 1
ATOM 21919 O O . ALA C 1 420 ? 234.104 239.713 419.099 1.00 85.86 420 ALA C O 1
ATOM 21926 N N . GLN C 1 421 ? 232.485 239.615 417.552 1.00 85.79 421 GLN C N 1
ATOM 21927 C CA . GLN C 1 421 ? 232.306 238.164 417.567 1.00 85.79 421 GLN C CA 1
ATOM 21928 C C . GLN C 1 421 ? 232.883 237.540 416.293 1.00 85.79 421 GLN C C 1
ATOM 21929 O O . GLN C 1 421 ? 233.341 238.239 415.391 1.00 85.79 421 GLN C O 1
ATOM 21943 N N . THR C 1 422 ? 232.832 236.218 416.180 1.00 83.92 422 THR C N 1
ATOM 21944 C CA . THR C 1 422 ? 233.135 235.519 414.932 1.00 83.92 422 THR C CA 1
ATOM 21945 C C . THR C 1 422 ? 232.204 235.980 413.827 1.00 83.92 422 THR C C 1
ATOM 21946 O O . THR C 1 422 ? 230.981 235.918 413.974 1.00 83.92 422 THR C O 1
ATOM 21957 N N . THR C 1 423 ? 232.777 236.440 412.716 1.00 84.91 423 THR C N 1
ATOM 21958 C CA . THR C 1 423 ? 232.172 236.913 411.528 1.00 84.91 423 THR C CA 1
ATOM 21959 C C . THR C 1 423 ? 232.598 236.143 410.312 1.00 84.91 423 THR C C 1
ATOM 21960 O O . THR C 1 423 ? 233.765 236.259 409.926 1.00 84.91 423 THR C O 1
ATOM 21971 N N . GLY C 1 424 ? 231.776 235.379 409.685 1.00 81.11 424 GLY C N 1
ATOM 21972 C CA . GLY C 1 424 ? 232.063 234.659 408.555 1.00 81.11 424 GLY C CA 1
ATOM 21973 C C . GLY C 1 424 ? 233.214 233.751 408.620 1.00 81.11 424 GLY C C 1
ATOM 21974 O O . GLY C 1 424 ? 233.901 233.480 407.636 1.00 81.11 424 GLY C O 1
ATOM 21978 N N . GLY C 1 425 ? 233.517 233.256 409.761 1.00 82.62 425 GLY C N 1
ATOM 21979 C CA . GLY C 1 425 ? 234.598 232.456 410.025 1.00 82.62 425 GLY C CA 1
ATOM 21980 C C . GLY C 1 425 ? 235.929 233.052 410.207 1.00 82.62 425 GLY C C 1
ATOM 21981 O O . GLY C 1 425 ? 236.959 232.389 410.060 1.00 82.62 425 GLY C O 1
ATOM 21985 N N . ASN C 1 426 ? 236.012 234.296 410.506 1.00 82.37 426 ASN C N 1
ATOM 21986 C CA . ASN C 1 426 ? 237.137 235.072 410.832 1.00 82.37 426 ASN C CA 1
ATOM 21987 C C . ASN C 1 426 ? 237.211 235.344 412.304 1.00 82.37 426 ASN C C 1
ATOM 21988 O O . ASN C 1 426 ? 236.581 236.305 412.752 1.00 82.37 426 ASN C O 1
ATOM 21999 N N . TYR C 1 427 ? 237.876 234.586 413.089 1.00 81.68 427 TYR C N 1
ATOM 22000 C CA . TYR C 1 427 ? 237.934 234.703 414.489 1.00 81.68 427 TYR C CA 1
ATOM 22001 C C . TYR C 1 427 ? 238.637 235.959 414.910 1.00 81.68 427 TYR C C 1
ATOM 22002 O O . TYR C 1 427 ? 239.656 236.281 414.285 1.00 81.68 427 TYR C O 1
ATOM 22020 N N . PRO C 1 428 ? 238.172 236.708 415.929 1.00 81.95 428 PRO C N 1
ATOM 22021 C CA . PRO C 1 428 ? 238.891 237.870 416.426 1.00 81.95 428 PRO C CA 1
ATOM 22022 C C . PRO C 1 428 ? 240.106 237.499 417.272 1.00 81.95 428 PRO C C 1
ATOM 22023 O O . PRO C 1 428 ? 240.246 236.378 417.760 1.00 81.95 428 PRO C O 1
ATOM 22034 N N . ILE C 1 429 ? 241.010 238.460 417.443 1.00 82.96 429 ILE C N 1
ATOM 22035 C CA . ILE C 1 429 ? 242.281 238.398 418.053 1.00 82.96 429 ILE C CA 1
ATOM 22036 C C . ILE C 1 429 ? 242.507 239.419 419.131 1.00 82.96 429 ILE C C 1
ATOM 22037 O O . ILE C 1 429 ? 241.944 240.511 419.076 1.00 82.96 429 ILE C O 1
ATOM 22053 N N . TYR C 1 430 ? 243.322 239.154 420.088 1.00 86.43 430 TYR C N 1
ATOM 22054 C CA . TYR C 1 430 ? 243.846 239.957 421.118 1.00 86.43 430 TYR C CA 1
ATOM 22055 C C . TYR C 1 430 ? 245.322 240.163 420.967 1.00 86.43 430 TYR C C 1
ATOM 22056 O O . TYR C 1 430 ? 246.048 239.166 420.980 1.00 86.43 430 TYR C O 1
ATOM 22074 N N . TYR C 1 431 ? 245.787 241.395 420.816 1.00 83.99 431 TYR C N 1
ATOM 22075 C CA . TYR C 1 431 ? 247.209 241.657 420.916 1.00 83.99 431 TYR C CA 1
ATOM 22076 C C . TYR C 1 431 ? 247.589 241.495 422.387 1.00 83.99 431 TYR C C 1
ATOM 22077 O O . TYR C 1 431 ? 247.022 242.142 423.260 1.00 83.99 431 TYR C O 1
ATOM 22095 N N . VAL C 1 432 ? 248.500 240.595 422.688 1.00 86.43 432 VAL C N 1
ATOM 22096 C CA . VAL C 1 432 ? 248.983 240.198 423.948 1.00 86.43 432 VAL C CA 1
ATOM 22097 C C . VAL C 1 432 ? 250.260 240.902 424.287 1.00 86.43 432 VAL C C 1
ATOM 22098 O O . VAL C 1 432 ? 251.193 240.856 423.480 1.00 86.43 432 VAL C O 1
ATOM 22111 N N . THR C 1 433 ? 250.394 241.532 425.398 1.00 89.72 433 THR C N 1
ATOM 22112 C CA . THR C 1 433 ? 251.521 242.164 425.946 1.00 89.72 433 THR C CA 1
ATOM 22113 C C . THR C 1 433 ? 251.685 241.885 427.409 1.00 89.72 433 THR C C 1
ATOM 22114 O O . THR C 1 433 ? 250.724 241.477 428.066 1.00 89.72 433 THR C O 1
ATOM 22125 N N . GLU C 1 434 ? 252.823 242.089 427.976 1.00 92.48 434 GLU C N 1
ATOM 22126 C CA . GLU C 1 434 ? 253.255 241.762 429.276 1.00 92.48 434 GLU C CA 1
ATOM 22127 C C . GLU C 1 434 ? 253.485 242.955 430.156 1.00 92.48 434 GLU C C 1
ATOM 22128 O O . GLU C 1 434 ? 254.342 243.771 429.813 1.00 92.48 434 GLU C O 1
ATOM 22140 N N . PHE C 1 435 ? 252.814 243.123 431.243 1.00 95.78 435 PHE C N 1
ATOM 22141 C CA . PHE C 1 435 ? 253.102 243.969 432.331 1.00 95.78 435 PHE C CA 1
ATOM 22142 C C . PHE C 1 435 ? 252.890 243.260 433.635 1.00 95.78 435 PHE C C 1
ATOM 22143 O O . PHE C 1 435 ? 252.009 242.398 433.699 1.00 95.78 435 PHE C O 1
ATOM 22160 N N . PRO C 1 436 ? 253.628 243.585 434.683 1.00 100.85 436 PRO C N 1
ATOM 22161 C CA . PRO C 1 436 ? 253.731 242.714 435.825 1.00 100.85 436 PRO C CA 1
ATOM 22162 C C . PRO C 1 436 ? 252.457 242.514 436.578 1.00 100.85 436 PRO C C 1
ATOM 22163 O O . PRO C 1 436 ? 251.586 243.384 436.552 1.00 100.85 436 PRO C O 1
ATOM 22174 N N . ALA C 1 437 ? 252.293 241.443 437.278 1.00 104.90 437 ALA C N 1
ATOM 22175 C CA . ALA C 1 437 ? 251.188 241.040 438.052 1.00 104.90 437 ALA C CA 1
ATOM 22176 C C . ALA C 1 437 ? 251.543 240.097 439.164 1.00 104.90 437 ALA C C 1
ATOM 22177 O O . ALA C 1 437 ? 252.675 239.615 439.229 1.00 104.90 437 ALA C O 1
ATOM 22184 N N . ALA C 1 438 ? 250.640 239.766 440.021 1.00 108.24 438 ALA C N 1
ATOM 22185 C CA . ALA C 1 438 ? 250.718 238.836 441.077 1.00 108.24 438 ALA C CA 1
ATOM 22186 C C . ALA C 1 438 ? 250.094 237.501 440.756 1.00 108.24 438 ALA C C 1
ATOM 22187 O O . ALA C 1 438 ? 249.020 237.461 440.160 1.00 108.24 438 ALA C O 1
ATOM 22194 N N . TYR C 1 439 ? 250.704 236.409 441.229 1.00 108.70 439 TYR C N 1
ATOM 22195 C CA . TYR C 1 439 ? 250.131 235.051 441.152 1.00 108.70 439 TYR C CA 1
ATOM 22196 C C . TYR C 1 439 ? 249.859 234.470 439.750 1.00 108.70 439 TYR C C 1
ATOM 22197 O O . TYR C 1 439 ? 249.481 233.305 439.613 1.00 108.70 439 TYR C O 1
ATOM 22215 N N . LEU C 1 440 ? 250.049 235.267 438.704 1.00 103.39 440 LEU C N 1
ATOM 22216 C CA . LEU C 1 440 ? 249.781 234.946 437.366 1.00 103.39 440 LEU C CA 1
ATOM 22217 C C . LEU C 1 440 ? 251.020 234.523 436.628 1.00 103.39 440 LEU C C 1
ATOM 22218 O O . LEU C 1 440 ? 251.784 235.418 436.242 1.00 103.39 440 LEU C O 1
ATOM 22234 N N . PRO C 1 441 ? 251.297 233.244 436.412 1.00 99.99 441 PRO C N 1
ATOM 22235 C CA . PRO C 1 441 ? 252.447 232.866 435.630 1.00 99.99 441 PRO C CA 1
ATOM 22236 C C . PRO C 1 441 ? 252.388 233.406 434.235 1.00 99.99 441 PRO C C 1
ATOM 22237 O O . PRO C 1 441 ? 251.303 233.431 433.649 1.00 99.99 441 PRO C O 1
ATOM 22248 N N . ALA C 1 442 ? 253.456 233.829 433.649 1.00 97.55 442 ALA C N 1
ATOM 22249 C CA . ALA C 1 442 ? 253.469 234.434 432.383 1.00 97.55 442 ALA C CA 1
ATOM 22250 C C . ALA C 1 442 ? 252.434 235.521 432.361 1.00 97.55 442 ALA C C 1
ATOM 22251 O O . ALA C 1 442 ? 251.423 235.366 431.672 1.00 97.55 442 ALA C O 1
ATOM 22258 N N . PRO C 1 443 ? 252.583 236.585 433.140 1.00 97.27 443 PRO C N 1
ATOM 22259 C CA . PRO C 1 443 ? 251.627 237.663 433.113 1.00 97.27 443 PRO C CA 1
ATOM 22260 C C . PRO C 1 443 ? 251.444 238.258 431.751 1.00 97.27 443 PRO C C 1
ATOM 22261 O O . PRO C 1 443 ? 252.426 238.419 431.027 1.00 97.27 443 PRO C O 1
ATOM 22272 N N . ARG C 1 444 ? 250.272 238.602 431.345 1.00 93.02 444 ARG C N 1
ATOM 22273 C CA . ARG C 1 444 ? 249.882 239.078 430.082 1.00 93.02 444 ARG C CA 1
ATOM 22274 C C . ARG C 1 444 ? 248.678 239.967 430.139 1.00 93.02 444 ARG C C 1
ATOM 22275 O O . ARG C 1 444 ? 247.903 239.872 431.089 1.00 93.02 444 ARG C O 1
ATOM 22296 N N . VAL C 1 445 ? 248.430 240.791 429.184 1.00 91.80 445 VAL C N 1
ATOM 22297 C CA . VAL C 1 445 ? 247.305 241.616 428.972 1.00 91.80 445 VAL C CA 1
ATOM 22298 C C . VAL C 1 445 ? 246.770 241.541 427.574 1.00 91.80 445 VAL C C 1
ATOM 22299 O O . VAL C 1 445 ? 247.562 241.408 426.638 1.00 91.80 445 VAL C O 1
ATOM 22312 N N . TYR C 1 446 ? 245.513 241.652 427.349 1.00 88.86 446 TYR C N 1
ATOM 22313 C CA . TYR C 1 446 ? 244.805 241.640 426.138 1.00 88.86 446 TYR C CA 1
ATOM 22314 C C . TYR C 1 446 ? 244.510 243.026 425.641 1.00 88.86 446 TYR C C 1
ATOM 22315 O O . TYR C 1 446 ? 244.219 243.898 426.462 1.00 88.86 446 TYR C O 1
ATOM 22333 N N . ASN C 1 447 ? 244.547 243.298 424.387 1.00 87.83 447 ASN C N 1
ATOM 22334 C CA . ASN C 1 447 ? 244.469 244.531 423.714 1.00 87.83 447 ASN C CA 1
ATOM 22335 C C . ASN C 1 447 ? 243.617 244.510 422.484 1.00 87.83 447 ASN C C 1
ATOM 22336 O O . ASN C 1 447 ? 243.818 243.631 421.646 1.00 87.83 447 ASN C O 1
ATOM 22347 N N . SER C 1 448 ? 242.689 245.440 422.335 1.00 86.78 448 SER C N 1
ATOM 22348 C CA . SER C 1 448 ? 241.833 245.439 421.159 1.00 86.78 448 SER C CA 1
ATOM 22349 C C . SER C 1 448 ? 242.548 245.962 419.925 1.00 86.78 448 SER C C 1
ATOM 22350 O O . SER C 1 448 ? 242.253 245.513 418.822 1.00 86.78 448 SER C O 1
ATOM 22358 N N . GLN C 1 449 ? 243.496 246.890 420.090 1.00 84.07 449 GLN C N 1
ATOM 22359 C CA . GLN C 1 449 ? 244.207 247.586 419.106 1.00 84.07 449 GLN C CA 1
ATOM 22360 C C . GLN C 1 449 ? 245.612 247.924 419.496 1.00 84.07 449 GLN C C 1
ATOM 22361 O O . GLN C 1 449 ? 245.856 248.242 420.659 1.00 84.07 449 GLN C O 1
ATOM 22375 N N . LEU C 1 450 ? 246.549 247.856 418.561 1.00 82.79 450 LEU C N 1
ATOM 22376 C CA . LEU C 1 450 ? 247.853 248.394 418.861 1.00 82.79 450 LEU C CA 1
ATOM 22377 C C . LEU C 1 450 ? 247.695 249.864 419.194 1.00 82.79 450 LEU C C 1
ATOM 22378 O O . LEU C 1 450 ? 246.796 250.548 418.688 1.00 82.79 450 LEU C O 1
ATOM 22394 N N . LEU C 1 451 ? 248.598 250.373 420.010 1.00 85.49 451 LEU C N 1
ATOM 22395 C CA . LEU C 1 451 ? 248.703 251.732 420.353 1.00 85.49 451 LEU C CA 1
ATOM 22396 C C . LEU C 1 451 ? 248.704 252.597 419.132 1.00 85.49 451 LEU C C 1
ATOM 22397 O O . LEU C 1 451 ? 248.078 253.657 419.068 1.00 85.49 451 LEU C O 1
ATOM 22413 N N . TRP C 1 452 ? 249.430 252.209 418.086 1.00 80.55 452 TRP C N 1
ATOM 22414 C CA . TRP C 1 452 ? 249.517 253.005 416.865 1.00 80.55 452 TRP C CA 1
ATOM 22415 C C . TRP C 1 452 ? 248.237 252.949 416.053 1.00 80.55 452 TRP C C 1
ATOM 22416 O O . TRP C 1 452 ? 247.751 253.969 415.579 1.00 80.55 452 TRP C O 1
ATOM 22437 N N . THR C 1 453 ? 247.634 251.768 415.967 1.00 82.72 453 THR C N 1
ATOM 22438 C CA . THR C 1 453 ? 246.353 251.545 415.295 1.00 82.72 453 THR C CA 1
ATOM 22439 C C . THR C 1 453 ? 245.225 252.299 415.978 1.00 82.72 453 THR C C 1
ATOM 22440 O O . THR C 1 453 ? 244.158 252.409 415.394 1.00 82.72 453 THR C O 1
ATOM 22451 N N . SER C 1 454 ? 245.433 252.781 417.206 1.00 83.83 454 SER C N 1
ATOM 22452 C CA . SER C 1 454 ? 244.585 253.607 417.962 1.00 83.83 454 SER C CA 1
ATOM 22453 C C . SER C 1 454 ? 244.885 255.068 417.853 1.00 83.83 454 SER C C 1
ATOM 22454 O O . SER C 1 454 ? 243.985 255.903 417.775 1.00 83.83 454 SER C O 1
ATOM 22462 N N . ARG C 1 455 ? 246.101 255.451 417.855 1.00 85.08 455 ARG C N 1
ATOM 22463 C CA . ARG C 1 455 ? 246.542 256.765 417.654 1.00 85.08 455 ARG C CA 1
ATOM 22464 C C . ARG C 1 455 ? 246.010 257.288 416.361 1.00 85.08 455 ARG C C 1
ATOM 22465 O O . ARG C 1 455 ? 245.416 258.364 416.272 1.00 85.08 455 ARG C O 1
ATOM 22486 N N . LEU C 1 456 ? 246.239 256.540 415.278 1.00 82.24 456 LEU C N 1
ATOM 22487 C CA . LEU C 1 456 ? 245.470 256.661 414.035 1.00 82.24 456 LEU C CA 1
ATOM 22488 C C . LEU C 1 456 ? 244.078 256.045 414.251 1.00 82.24 456 LEU C C 1
ATOM 22489 O O . LEU C 1 456 ? 243.906 255.253 415.153 1.00 82.24 456 LEU C O 1
ATOM 22505 N N . LEU C 1 457 ? 243.068 256.386 413.460 1.00 82.22 457 LEU C N 1
ATOM 22506 C CA . LEU C 1 457 ? 241.644 256.193 413.810 1.00 82.22 457 LEU C CA 1
ATOM 22507 C C . LEU C 1 457 ? 241.122 257.146 414.902 1.00 82.22 457 LEU C C 1
ATOM 22508 O O . LEU C 1 457 ? 239.936 257.123 415.209 1.00 82.22 457 LEU C O 1
ATOM 22524 N N . ALA C 1 458 ? 241.944 258.068 415.409 1.00 81.97 458 ALA C N 1
ATOM 22525 C CA . ALA C 1 458 ? 241.620 259.173 416.215 1.00 81.97 458 ALA C CA 1
ATOM 22526 C C . ALA C 1 458 ? 241.824 260.489 415.524 1.00 81.97 458 ALA C C 1
ATOM 22527 O O . ALA C 1 458 ? 241.071 261.454 415.684 1.00 81.97 458 ALA C O 1
ATOM 22534 N N . GLN C 1 459 ? 242.844 260.600 414.752 1.00 83.00 459 GLN C N 1
ATOM 22535 C CA . GLN C 1 459 ? 243.302 261.735 414.064 1.00 83.00 459 GLN C CA 1
ATOM 22536 C C . GLN C 1 459 ? 242.787 261.873 412.658 1.00 83.00 459 GLN C C 1
ATOM 22537 O O . GLN C 1 459 ? 243.037 262.887 411.998 1.00 83.00 459 GLN C O 1
ATOM 22551 N N . ASP C 1 460 ? 242.095 260.877 412.087 1.00 83.72 460 ASP C N 1
ATOM 22552 C CA . ASP C 1 460 ? 241.565 260.954 410.709 1.00 83.72 460 ASP C CA 1
ATOM 22553 C C . ASP C 1 460 ? 240.437 259.939 410.472 1.00 83.72 460 ASP C C 1
ATOM 22554 O O . ASP C 1 460 ? 240.296 258.985 411.235 1.00 83.72 460 ASP C O 1
ATOM 22563 N N . VAL C 1 461 ? 239.625 260.136 409.436 1.00 81.78 461 VAL C N 1
ATOM 22564 C CA . VAL C 1 461 ? 238.496 259.260 409.101 1.00 81.78 461 VAL C CA 1
ATOM 22565 C C . VAL C 1 461 ? 238.913 258.251 408.041 1.00 81.78 461 VAL C C 1
ATOM 22566 O O . VAL C 1 461 ? 238.781 258.473 406.843 1.00 81.78 461 VAL C O 1
ATOM 22579 N N . TYR C 1 462 ? 239.486 257.135 408.478 1.00 81.10 462 TYR C N 1
ATOM 22580 C CA . TYR C 1 462 ? 239.937 256.075 407.582 1.00 81.10 462 TYR C CA 1
ATOM 22581 C C . TYR C 1 462 ? 238.756 255.386 406.904 1.00 81.10 462 TYR C C 1
ATOM 22582 O O . TYR C 1 462 ? 237.701 255.185 407.491 1.00 81.10 462 TYR C O 1
ATOM 22600 N N . ASP C 1 463 ? 238.926 255.027 405.639 1.00 82.43 463 ASP C N 1
ATOM 22601 C CA . ASP C 1 463 ? 237.820 254.743 404.713 1.00 82.43 463 ASP C CA 1
ATOM 22602 C C . ASP C 1 463 ? 237.306 253.298 404.726 1.00 82.43 463 ASP C C 1
ATOM 22603 O O . ASP C 1 463 ? 236.533 252.910 403.851 1.00 82.43 463 ASP C O 1
ATOM 22612 N N . ILE C 1 464 ? 237.684 252.499 405.718 1.00 82.17 464 ILE C N 1
ATOM 22613 C CA . ILE C 1 464 ? 237.235 251.113 405.853 1.00 82.17 464 ILE C CA 1
ATOM 22614 C C . ILE C 1 464 ? 235.699 251.081 405.909 1.00 82.17 464 ILE C C 1
ATOM 22615 O O . ILE C 1 464 ? 235.071 251.844 406.641 1.00 82.17 464 ILE C O 1
ATOM 22631 N N . GLY C 1 465 ? 235.077 250.235 405.093 1.00 83.00 465 GLY C N 1
ATOM 22632 C CA . GLY C 1 465 ? 233.728 250.111 404.932 1.00 83.00 465 GLY C CA 1
ATOM 22633 C C . GLY C 1 465 ? 233.015 249.273 405.901 1.00 83.00 465 GLY C C 1
ATOM 22634 O O . GLY C 1 465 ? 233.659 248.500 406.612 1.00 83.00 465 GLY C O 1
ATOM 22638 N N . PRO C 1 466 ? 231.691 249.357 405.978 1.00 81.69 466 PRO C N 1
ATOM 22639 C CA . PRO C 1 466 ? 230.952 248.552 406.928 1.00 81.69 466 PRO C CA 1
ATOM 22640 C C . PRO C 1 466 ? 231.189 247.082 406.879 1.00 81.69 466 PRO C C 1
ATOM 22641 O O . PRO C 1 466 ? 231.208 246.411 407.913 1.00 81.69 466 PRO C O 1
ATOM 22652 N N . GLU C 1 467 ? 231.352 246.497 405.745 1.00 82.64 467 GLU C N 1
ATOM 22653 C CA . GLU C 1 467 ? 231.550 245.133 405.430 1.00 82.64 467 GLU C CA 1
ATOM 22654 C C . GLU C 1 467 ? 232.850 244.832 404.747 1.00 82.64 467 GLU C C 1
ATOM 22655 O O . GLU C 1 467 ? 232.880 244.076 403.779 1.00 82.64 467 GLU C O 1
ATOM 22667 N N . ALA C 1 468 ? 233.938 245.399 405.131 1.00 82.46 468 ALA C N 1
ATOM 22668 C CA . ALA C 1 468 ? 235.245 245.264 404.634 1.00 82.46 468 ALA C CA 1
ATOM 22669 C C . ALA C 1 468 ? 236.294 245.198 405.705 1.00 82.46 468 ALA C C 1
ATOM 22670 O O . ALA C 1 468 ? 236.109 245.803 406.762 1.00 82.46 468 ALA C O 1
ATOM 22677 N N . LEU C 1 469 ? 237.391 244.548 405.507 1.00 81.03 469 LEU C N 1
ATOM 22678 C CA . LEU C 1 469 ? 238.523 244.393 406.330 1.00 81.03 469 LEU C CA 1
ATOM 22679 C C . LEU C 1 469 ? 239.791 244.848 405.673 1.00 81.03 469 LEU C C 1
ATOM 22680 O O . LEU C 1 469 ? 240.055 244.412 404.551 1.00 81.03 469 LEU C O 1
ATOM 22696 N N . ALA C 1 470 ? 240.567 245.718 406.310 1.00 78.23 470 ALA C N 1
ATOM 22697 C CA . ALA C 1 470 ? 241.889 246.087 405.827 1.00 78.23 470 ALA C CA 1
ATOM 22698 C C . ALA C 1 470 ? 242.896 245.065 406.351 1.00 78.23 470 ALA C C 1
ATOM 22699 O O . ALA C 1 470 ? 243.120 244.993 407.553 1.00 78.23 470 ALA C O 1
ATOM 22706 N N . VAL C 1 471 ? 243.453 244.239 405.476 1.00 76.35 471 VAL C N 1
ATOM 22707 C CA . VAL C 1 471 ? 244.202 243.067 405.699 1.00 76.35 471 VAL C CA 1
ATOM 22708 C C . VAL C 1 471 ? 245.678 243.331 405.697 1.00 76.35 471 VAL C C 1
ATOM 22709 O O . VAL C 1 471 ? 246.197 243.769 404.665 1.00 76.35 471 VAL C O 1
ATOM 22722 N N . PHE C 1 472 ? 246.390 243.105 406.783 1.00 77.38 472 PHE C N 1
ATOM 22723 C CA . PHE C 1 472 ? 247.822 243.243 406.942 1.00 77.38 472 PHE C CA 1
ATOM 22724 C C . PHE C 1 472 ? 248.422 241.865 407.173 1.00 77.38 472 PHE C C 1
ATOM 22725 O O . PHE C 1 472 ? 248.046 241.148 408.096 1.00 77.38 472 PHE C O 1
ATOM 22742 N N . LYS C 1 473 ? 249.353 241.478 406.321 1.00 76.82 473 LYS C N 1
ATOM 22743 C CA . LYS C 1 473 ? 250.048 240.257 406.280 1.00 76.82 473 LYS C CA 1
ATOM 22744 C C . LYS C 1 473 ? 251.241 240.330 407.183 1.00 76.82 473 LYS C C 1
ATOM 22745 O O . LYS C 1 473 ? 252.076 241.212 406.984 1.00 76.82 473 LYS C O 1
ATOM 22764 N N . ILE C 1 474 ? 251.320 239.451 408.165 1.00 78.40 474 ILE C N 1
ATOM 22765 C CA . ILE C 1 474 ? 252.358 239.465 409.178 1.00 78.40 474 ILE C CA 1
ATOM 22766 C C . ILE C 1 474 ? 253.283 238.305 408.884 1.00 78.40 474 ILE C C 1
ATOM 22767 O O . ILE C 1 474 ? 252.866 237.155 408.965 1.00 78.40 474 ILE C O 1
ATOM 22783 N N . LYS C 1 475 ? 254.538 238.588 408.548 1.00 79.85 475 LYS C N 1
ATOM 22784 C CA . LYS C 1 475 ? 255.589 237.707 408.251 1.00 79.85 475 LYS C CA 1
ATOM 22785 C C . LYS C 1 475 ? 256.555 237.644 409.387 1.00 79.85 475 LYS C C 1
ATOM 22786 O O . LYS C 1 475 ? 257.230 238.648 409.621 1.00 79.85 475 LYS C O 1
ATOM 22805 N N . ASP C 1 476 ? 256.687 236.590 410.105 1.00 84.03 476 ASP C N 1
ATOM 22806 C CA . ASP C 1 476 ? 257.716 236.371 411.027 1.00 84.03 476 ASP C CA 1
ATOM 22807 C C . ASP C 1 476 ? 259.007 236.053 410.324 1.00 84.03 476 ASP C C 1
ATOM 22808 O O . ASP C 1 476 ? 258.998 235.633 409.165 1.00 84.03 476 ASP C O 1
ATOM 22817 N N . SER C 1 477 ? 260.121 236.170 410.948 1.00 87.16 477 SER C N 1
ATOM 22818 C CA . SER C 1 477 ? 261.365 235.664 410.537 1.00 87.16 477 SER C CA 1
ATOM 22819 C C . SER C 1 477 ? 261.271 234.175 410.336 1.00 87.16 477 SER C C 1
ATOM 22820 O O . SER C 1 477 ? 260.611 233.504 411.132 1.00 87.16 477 SER C O 1
ATOM 22828 N N . ALA C 1 478 ? 261.874 233.601 409.355 1.00 85.21 478 ALA C N 1
ATOM 22829 C CA . ALA C 1 478 ? 261.784 232.271 408.912 1.00 85.21 478 ALA C CA 1
ATOM 22830 C C . ALA C 1 478 ? 260.599 232.010 408.018 1.00 85.21 478 ALA C C 1
ATOM 22831 O O . ALA C 1 478 ? 260.476 230.924 407.465 1.00 85.21 478 ALA C O 1
ATOM 22838 N N . GLY C 1 479 ? 259.703 232.911 407.831 1.00 84.65 479 GLY C N 1
ATOM 22839 C CA . GLY C 1 479 ? 258.671 232.892 406.919 1.00 84.65 479 GLY C CA 1
ATOM 22840 C C . GLY C 1 479 ? 257.288 232.534 407.266 1.00 84.65 479 GLY C C 1
ATOM 22841 O O . GLY C 1 479 ? 256.370 232.644 406.448 1.00 84.65 479 GLY C O 1
ATOM 22845 N N . ASN C 1 480 ? 257.025 232.110 408.445 1.00 82.75 480 ASN C N 1
ATOM 22846 C CA . ASN C 1 480 ? 255.749 231.817 408.956 1.00 82.75 480 ASN C CA 1
ATOM 22847 C C . ASN C 1 480 ? 254.877 233.037 408.917 1.00 82.75 480 ASN C C 1
ATOM 22848 O O . ASN C 1 480 ? 255.265 234.050 409.502 1.00 82.75 480 ASN C O 1
ATOM 22859 N N . TRP C 1 481 ? 253.745 233.049 408.300 1.00 77.94 481 TRP C N 1
ATOM 22860 C CA . TRP C 1 481 ? 252.899 234.156 408.074 1.00 77.94 481 TRP C CA 1
ATOM 22861 C C . TRP C 1 481 ? 251.445 233.898 408.310 1.00 77.94 481 TRP C C 1
ATOM 22862 O O . TRP C 1 481 ? 250.982 232.779 408.097 1.00 77.94 481 TRP C O 1
ATOM 22883 N N . PHE C 1 482 ? 250.685 234.866 408.690 1.00 78.89 482 PHE C N 1
ATOM 22884 C CA . PHE C 1 482 ? 249.290 234.906 408.840 1.00 78.89 482 PHE C CA 1
ATOM 22885 C C . PHE C 1 482 ? 248.724 236.271 408.584 1.00 78.89 482 PHE C C 1
ATOM 22886 O O . PHE C 1 482 ? 249.464 237.252 408.655 1.00 78.89 482 PHE C O 1
ATOM 22903 N N . ASP C 1 483 ? 247.473 236.416 408.323 1.00 78.81 483 ASP C N 1
ATOM 22904 C CA . ASP C 1 483 ? 246.771 237.584 407.968 1.00 78.81 483 ASP C CA 1
ATOM 22905 C C . ASP C 1 483 ? 245.968 238.181 409.091 1.00 78.81 483 ASP C C 1
ATOM 22906 O O . ASP C 1 483 ? 245.352 237.429 409.851 1.00 78.81 483 ASP C O 1
ATOM 22915 N N . ILE C 1 484 ? 245.987 239.494 409.246 1.00 79.13 484 ILE C N 1
ATOM 22916 C CA . ILE C 1 484 ? 245.191 240.240 410.207 1.00 79.13 484 ILE C CA 1
ATOM 22917 C C . ILE C 1 484 ? 244.345 241.191 409.399 1.00 79.13 484 ILE C C 1
ATOM 22918 O O . ILE C 1 484 ? 244.831 241.725 408.431 1.00 79.13 484 ILE C O 1
ATOM 22934 N N . GLY C 1 485 ? 243.114 241.472 409.768 1.00 79.75 485 GLY C N 1
ATOM 22935 C CA . GLY C 1 485 ? 242.230 242.393 409.248 1.00 79.75 485 GLY C CA 1
ATOM 22936 C C . GLY C 1 485 ? 241.517 243.322 410.135 1.00 79.75 485 GLY C C 1
ATOM 22937 O O . GLY C 1 485 ? 240.870 242.866 411.080 1.00 79.75 485 GLY C O 1
ATOM 22941 N N . ILE C 1 486 ? 241.700 244.617 409.953 1.00 80.55 486 ILE C N 1
ATOM 22942 C CA . ILE C 1 486 ? 241.117 245.631 410.810 1.00 80.55 486 ILE C CA 1
ATOM 22943 C C . ILE C 1 486 ? 239.719 245.903 410.291 1.00 80.55 486 ILE C C 1
ATOM 22944 O O . ILE C 1 486 ? 239.568 246.432 409.190 1.00 80.55 486 ILE C O 1
ATOM 22960 N N . SER C 1 487 ? 238.692 245.482 411.021 1.00 83.62 487 SER C N 1
ATOM 22961 C CA . SER C 1 487 ? 237.329 245.826 410.663 1.00 83.62 487 SER C CA 1
ATOM 22962 C C . SER C 1 487 ? 237.062 247.299 410.861 1.00 83.62 487 SER C C 1
ATOM 22963 O O . SER C 1 487 ? 237.751 248.001 411.597 1.00 83.62 487 SER C O 1
ATOM 22971 N N . CYS C 1 488 ? 236.009 247.780 410.228 1.00 84.81 488 CYS C N 1
ATOM 22972 C CA . CYS C 1 488 ? 235.495 249.088 410.354 1.00 84.81 488 CYS C CA 1
ATOM 22973 C C . CYS C 1 488 ? 235.214 249.443 411.781 1.00 84.81 488 CYS C C 1
ATOM 22974 O O . CYS C 1 488 ? 235.361 250.592 412.211 1.00 84.81 488 CYS C O 1
ATOM 22982 N N . GLU C 1 489 ? 234.735 248.475 412.579 1.00 85.28 489 GLU C N 1
ATOM 22983 C CA . GLU C 1 489 ? 234.512 248.589 414.031 1.00 85.28 489 GLU C CA 1
ATOM 22984 C C . GLU C 1 489 ? 235.801 248.622 414.848 1.00 85.28 489 GLU C C 1
ATOM 22985 O O . GLU C 1 489 ? 235.773 248.734 416.072 1.00 85.28 489 GLU C O 1
ATOM 22997 N N . GLY C 1 490 ? 236.952 248.464 414.215 1.00 84.85 490 GLY C N 1
ATOM 22998 C CA . GLY C 1 490 ? 238.204 248.558 414.786 1.00 84.85 490 GLY C CA 1
ATOM 22999 C C . GLY C 1 490 ? 238.948 247.348 415.169 1.00 84.85 490 GLY C C 1
ATOM 23000 O O . GLY C 1 490 ? 240.177 247.288 415.161 1.00 84.85 490 GLY C O 1
ATOM 23004 N N . PHE C 1 491 ? 238.203 246.321 415.544 1.00 84.91 491 PHE C N 1
ATOM 23005 C CA . PHE C 1 491 ? 238.751 245.043 415.947 1.00 84.91 491 PHE C CA 1
ATOM 23006 C C . PHE C 1 491 ? 239.455 244.329 414.808 1.00 84.91 491 PHE C C 1
ATOM 23007 O O . PHE C 1 491 ? 239.229 244.579 413.629 1.00 84.91 491 PHE C O 1
ATOM 23024 N N . SER C 1 492 ? 240.319 243.404 415.175 1.00 82.08 492 SER C N 1
ATOM 23025 C CA . SER C 1 492 ? 241.141 242.591 414.368 1.00 82.08 492 SER C CA 1
ATOM 23026 C C . SER C 1 492 ? 240.572 241.218 414.161 1.00 82.08 492 SER C C 1
ATOM 23027 O O . SER C 1 492 ? 239.736 240.785 414.956 1.00 82.08 492 SER C O 1
ATOM 23035 N N . PHE C 1 493 ? 240.987 240.534 413.111 1.00 81.20 493 PHE C N 1
ATOM 23036 C CA . PHE C 1 493 ? 240.518 239.194 412.824 1.00 81.20 493 PHE C CA 1
ATOM 23037 C C . PHE C 1 493 ? 241.598 238.356 412.178 1.00 81.20 493 PHE C C 1
ATOM 23038 O O . PHE C 1 493 ? 242.402 238.901 411.427 1.00 81.20 493 PHE C O 1
ATOM 23055 N N . VAL C 1 494 ? 241.585 237.050 412.433 1.00 79.43 494 VAL C N 1
ATOM 23056 C CA . VAL C 1 494 ? 242.387 236.013 411.909 1.00 79.43 494 VAL C CA 1
ATOM 23057 C C . VAL C 1 494 ? 241.554 234.893 411.354 1.00 79.43 494 VAL C C 1
ATOM 23058 O O . VAL C 1 494 ? 240.477 234.617 411.888 1.00 79.43 494 VAL C O 1
ATOM 23071 N N . GLY C 1 495 ? 241.965 234.213 410.346 1.00 79.26 495 GLY C N 1
ATOM 23072 C CA . GLY C 1 495 ? 241.231 233.297 409.627 1.00 79.26 495 GLY C CA 1
ATOM 23073 C C . GLY C 1 495 ? 240.922 231.971 410.178 1.00 79.26 495 GLY C C 1
ATOM 23074 O O . GLY C 1 495 ? 240.029 231.271 409.696 1.00 79.26 495 GLY C O 1
ATOM 23078 N N . ALA C 1 496 ? 241.585 231.536 411.188 1.00 80.38 496 ALA C N 1
ATOM 23079 C CA . ALA C 1 496 ? 241.527 230.272 411.799 1.00 80.38 496 ALA C CA 1
ATOM 23080 C C . ALA C 1 496 ? 241.430 230.349 413.293 1.00 80.38 496 ALA C C 1
ATOM 23081 O O . ALA C 1 496 ? 241.982 231.294 413.865 1.00 80.38 496 ALA C O 1
ATOM 23088 N N . PRO C 1 497 ? 240.782 229.397 413.970 1.00 79.26 497 PRO C N 1
ATOM 23089 C CA . PRO C 1 497 ? 240.601 229.482 415.395 1.00 79.26 497 PRO C CA 1
ATOM 23090 C C . PRO C 1 497 ? 241.796 229.198 416.240 1.00 79.26 497 PRO C C 1
ATOM 23091 O O . PRO C 1 497 ? 242.076 229.915 417.209 1.00 79.26 497 PRO C O 1
ATOM 23102 N N . THR C 1 498 ? 242.533 228.143 415.893 1.00 79.71 498 THR C N 1
ATOM 23103 C CA . THR C 1 498 ? 243.589 227.679 416.798 1.00 79.71 498 THR C CA 1
ATOM 23104 C C . THR C 1 498 ? 244.968 227.698 416.157 1.00 79.71 498 THR C C 1
ATOM 23105 O O . THR C 1 498 ? 245.826 226.916 416.576 1.00 79.71 498 THR C O 1
ATOM 23116 N N . LEU C 1 499 ? 245.267 228.496 415.204 1.00 80.48 499 LEU C N 1
ATOM 23117 C CA . LEU C 1 499 ? 246.501 228.598 414.547 1.00 80.48 499 LEU C CA 1
ATOM 23118 C C . LEU C 1 499 ? 247.604 228.852 415.542 1.00 80.48 499 LEU C C 1
ATOM 23119 O O . LEU C 1 499 ? 247.499 229.827 416.289 1.00 80.48 499 LEU C O 1
ATOM 23135 N N . PRO C 1 500 ? 248.669 228.056 415.593 1.00 81.33 500 PRO C N 1
ATOM 23136 C CA . PRO C 1 500 ? 249.608 228.046 416.702 1.00 81.33 500 PRO C CA 1
ATOM 23137 C C . PRO C 1 500 ? 250.591 229.181 416.778 1.00 81.33 500 PRO C C 1
ATOM 23138 O O . PRO C 1 500 ? 251.722 229.069 416.330 1.00 81.33 500 PRO C O 1
ATOM 23149 N N . PHE C 1 501 ? 250.240 230.303 417.297 1.00 82.83 501 PHE C N 1
ATOM 23150 C CA . PHE C 1 501 ? 251.047 231.445 417.462 1.00 82.83 501 PHE C CA 1
ATOM 23151 C C . PHE C 1 501 ? 252.338 231.150 418.163 1.00 82.83 501 PHE C C 1
ATOM 23152 O O . PHE C 1 501 ? 253.363 231.792 417.918 1.00 82.83 501 PHE C O 1
ATOM 23169 N N . SER C 1 502 ? 252.363 230.229 419.064 1.00 85.34 502 SER C N 1
ATOM 23170 C CA . SER C 1 502 ? 253.465 229.851 419.856 1.00 85.34 502 SER C CA 1
ATOM 23171 C C . SER C 1 502 ? 254.684 229.546 419.038 1.00 85.34 502 SER C C 1
ATOM 23172 O O . SER C 1 502 ? 255.820 229.752 419.475 1.00 85.34 502 SER C O 1
ATOM 23180 N N . SER C 1 503 ? 254.537 229.035 417.870 1.00 82.93 503 SER C N 1
ATOM 23181 C CA . SER C 1 503 ? 255.540 228.720 416.941 1.00 82.93 503 SER C CA 1
ATOM 23182 C C . SER C 1 503 ? 256.178 229.921 416.306 1.00 82.93 503 SER C C 1
ATOM 23183 O O . SER C 1 503 ? 257.313 229.861 415.828 1.00 82.93 503 SER C O 1
ATOM 23191 N N . LEU C 1 504 ? 255.516 231.016 416.236 1.00 83.42 504 LEU C N 1
ATOM 23192 C CA . LEU C 1 504 ? 255.890 232.198 415.577 1.00 83.42 504 LEU C CA 1
ATOM 23193 C C . LEU C 1 504 ? 257.218 232.697 416.077 1.00 83.42 504 LEU C C 1
ATOM 23194 O O . LEU C 1 504 ? 257.457 232.658 417.285 1.00 83.42 504 LEU C O 1
ATOM 23210 N N . GLN C 1 505 ? 258.097 233.164 415.260 1.00 85.70 505 GLN C N 1
ATOM 23211 C CA . GLN C 1 505 ? 259.362 233.709 415.549 1.00 85.70 505 GLN C CA 1
ATOM 23212 C C . GLN C 1 505 ? 259.245 235.083 416.149 1.00 85.70 505 GLN C C 1
ATOM 23213 O O . GLN C 1 505 ? 258.253 235.775 415.905 1.00 85.70 505 GLN C O 1
ATOM 23227 N N . PHE C 1 506 ? 260.185 235.510 416.997 1.00 85.57 506 PHE C N 1
ATOM 23228 C CA . PHE C 1 506 ? 259.974 236.657 417.880 1.00 85.57 506 PHE C CA 1
ATOM 23229 C C . PHE C 1 506 ? 259.733 238.007 417.177 1.00 85.57 506 PHE C C 1
ATOM 23230 O O . PHE C 1 506 ? 258.778 238.677 417.574 1.00 85.57 506 PHE C O 1
ATOM 23247 N N . PRO C 1 507 ? 260.532 238.453 416.179 1.00 83.07 507 PRO C N 1
ATOM 23248 C CA . PRO C 1 507 ? 260.350 239.741 415.509 1.00 83.07 507 PRO C CA 1
ATOM 23249 C C . PRO C 1 507 ? 259.537 239.589 414.224 1.00 83.07 507 PRO C C 1
ATOM 23250 O O . PRO C 1 507 ? 259.777 238.685 413.422 1.00 83.07 507 PRO C O 1
ATOM 23261 N N . LEU C 1 508 ? 258.573 240.484 414.016 1.00 81.72 508 LEU C N 1
ATOM 23262 C CA . LEU C 1 508 ? 257.568 240.374 412.960 1.00 81.72 508 LEU C CA 1
ATOM 23263 C C . LEU C 1 508 ? 257.554 241.609 412.087 1.00 81.72 508 LEU C C 1
ATOM 23264 O O . LEU C 1 508 ? 257.789 242.706 412.588 1.00 81.72 508 LEU C O 1
ATOM 23280 N N . GLU C 1 509 ? 257.197 241.456 410.819 1.00 79.77 509 GLU C N 1
ATOM 23281 C CA . GLU C 1 509 ? 256.965 242.588 409.930 1.00 79.77 509 GLU C CA 1
ATOM 23282 C C . GLU C 1 509 ? 255.629 242.479 409.198 1.00 79.77 509 GLU C C 1
ATOM 23283 O O . GLU C 1 509 ? 255.215 241.396 408.786 1.00 79.77 509 GLU C O 1
ATOM 23295 N N . ALA C 1 510 ? 254.927 243.606 409.118 1.00 77.55 510 ALA C N 1
ATOM 23296 C CA . ALA C 1 510 ? 253.569 243.727 408.627 1.00 77.55 510 ALA C CA 1
ATOM 23297 C C . ALA C 1 510 ? 253.527 244.444 407.287 1.00 77.55 510 ALA C C 1
ATOM 23298 O O . ALA C 1 510 ? 254.042 245.554 407.153 1.00 77.55 510 ALA C O 1
ATOM 23305 N N . SER C 1 511 ? 252.848 243.859 406.310 1.00 76.00 511 SER C N 1
ATOM 23306 C CA . SER C 1 511 ? 252.637 244.451 404.993 1.00 76.00 511 SER C CA 1
ATOM 23307 C C . SER C 1 511 ? 251.156 244.531 404.698 1.00 76.00 511 SER C C 1
ATOM 23308 O O . SER C 1 511 ? 250.444 243.539 404.823 1.00 76.00 511 SER C O 1
ATOM 23316 N N . TYR C 1 512 ? 250.656 245.695 404.319 1.00 75.37 512 TYR C N 1
ATOM 23317 C CA . TYR C 1 512 ? 249.280 245.822 403.865 1.00 75.37 512 TYR C CA 1
ATOM 23318 C C . TYR C 1 512 ? 249.098 245.083 402.540 1.00 75.37 512 TYR C C 1
ATOM 23319 O O . TYR C 1 512 ? 249.858 245.295 401.604 1.00 75.37 512 TYR C O 1
ATOM 23337 N N . VAL C 1 513 ? 248.098 244.210 402.462 1.00 73.77 513 VAL C N 1
ATOM 23338 C CA . VAL C 1 513 ? 247.700 243.402 401.382 1.00 73.77 513 VAL C CA 1
ATOM 23339 C C . VAL C 1 513 ? 246.509 243.904 400.610 1.00 73.77 513 VAL C C 1
ATOM 23340 O O . VAL C 1 513 ? 246.193 243.402 399.532 1.00 73.77 513 VAL C O 1
ATOM 23353 N N . GLY C 1 514 ? 245.798 244.854 401.080 1.00 75.27 514 GLY C N 1
ATOM 23354 C CA . GLY C 1 514 ? 244.681 245.437 400.543 1.00 75.27 514 GLY C CA 1
ATOM 23355 C C . GLY C 1 514 ? 243.460 245.423 401.356 1.00 75.27 514 GLY C C 1
ATOM 23356 O O . GLY C 1 514 ? 243.543 245.090 402.532 1.00 75.27 514 GLY C O 1
ATOM 23360 N N . MET C 1 515 ? 242.328 245.863 400.811 1.00 77.36 515 MET C N 1
ATOM 23361 C CA . MET C 1 515 ? 241.034 245.597 401.428 1.00 77.36 515 MET C CA 1
ATOM 23362 C C . MET C 1 515 ? 240.523 244.240 400.970 1.00 77.36 515 MET C C 1
ATOM 23363 O O . MET C 1 515 ? 240.801 243.799 399.856 1.00 77.36 515 MET C O 1
ATOM 23377 N N . ALA C 1 516 ? 239.734 243.594 401.810 1.00 77.20 516 ALA C N 1
ATOM 23378 C CA . ALA C 1 516 ? 239.121 242.343 401.648 1.00 77.20 516 ALA C CA 1
ATOM 23379 C C . ALA C 1 516 ? 237.649 242.350 401.930 1.00 77.20 516 ALA C C 1
ATOM 23380 O O . ALA C 1 516 ? 237.200 243.113 402.784 1.00 77.20 516 ALA C O 1
ATOM 23387 N N . SER C 1 517 ? 236.871 241.550 401.297 1.00 78.63 517 SER C N 1
ATOM 23388 C CA . SER C 1 517 ? 235.556 241.214 401.645 1.00 78.63 517 SER C CA 1
ATOM 23389 C C . SER C 1 517 ? 235.533 240.666 403.040 1.00 78.63 517 SER C C 1
ATOM 23390 O O . SER C 1 517 ? 236.402 239.863 403.381 1.00 78.63 517 SER C O 1
ATOM 23398 N N . ALA C 1 518 ? 234.621 241.026 403.875 1.00 80.76 518 ALA C N 1
ATOM 23399 C CA . ALA C 1 518 ? 234.535 240.646 405.225 1.00 80.76 518 ALA C CA 1
ATOM 23400 C C . ALA C 1 518 ? 234.532 239.163 405.417 1.00 80.76 518 ALA C C 1
ATOM 23401 O O . ALA C 1 518 ? 235.403 238.597 406.080 1.00 80.76 518 ALA C O 1
ATOM 23408 N N . TYR C 1 519 ? 233.605 238.469 404.872 1.00 79.70 519 TYR C N 1
ATOM 23409 C CA . TYR C 1 519 ? 233.264 237.127 405.104 1.00 79.70 519 TYR C CA 1
ATOM 23410 C C . TYR C 1 519 ? 234.239 236.137 404.551 1.00 79.70 519 TYR C C 1
ATOM 23411 O O . TYR C 1 519 ? 234.227 234.965 404.930 1.00 79.70 519 TYR C O 1
ATOM 23429 N N . ASN C 1 520 ? 235.074 236.504 403.647 1.00 75.92 520 ASN C N 1
ATOM 23430 C CA . ASN C 1 520 ? 236.116 235.752 403.077 1.00 75.92 520 ASN C CA 1
ATOM 23431 C C . ASN C 1 520 ? 237.040 235.265 404.151 1.00 75.92 520 ASN C C 1
ATOM 23432 O O . ASN C 1 520 ? 237.528 236.088 404.926 1.00 75.92 520 ASN C O 1
ATOM 23443 N N . LYS C 1 521 ? 237.336 234.029 404.262 1.00 78.50 521 LYS C N 1
ATOM 23444 C CA . LYS C 1 521 ? 238.240 233.462 405.173 1.00 78.50 521 LYS C CA 1
ATOM 23445 C C . LYS C 1 521 ? 239.591 234.074 405.007 1.00 78.50 521 LYS C C 1
ATOM 23446 O O . LYS C 1 521 ? 240.080 234.121 403.877 1.00 78.50 521 LYS C O 1
ATOM 23465 N N . LEU C 1 522 ? 240.240 234.533 406.011 1.00 78.56 522 LEU C N 1
ATOM 23466 C CA . LEU C 1 522 ? 241.575 234.957 406.032 1.00 78.56 522 LEU C CA 1
ATOM 23467 C C . LEU C 1 522 ? 242.513 233.791 405.875 1.00 78.56 522 LEU C C 1
ATOM 23468 O O . LEU C 1 522 ? 242.258 232.726 406.437 1.00 78.56 522 LEU C O 1
ATOM 23484 N N . GLN C 1 523 ? 243.569 233.894 405.158 1.00 76.60 523 GLN C N 1
ATOM 23485 C CA . GLN C 1 523 ? 244.540 232.928 404.842 1.00 76.60 523 GLN C CA 1
ATOM 23486 C C . GLN C 1 523 ? 245.743 233.000 405.733 1.00 76.60 523 GLN C C 1
ATOM 23487 O O . GLN C 1 523 ? 246.119 234.087 406.168 1.00 76.60 523 GLN C O 1
ATOM 23501 N N . HIS C 1 524 ? 246.387 231.928 406.022 1.00 76.41 524 HIS C N 1
ATOM 23502 C CA . HIS C 1 524 ? 247.424 231.742 406.946 1.00 76.41 524 HIS C CA 1
ATOM 23503 C C . HIS C 1 524 ? 248.274 230.562 406.622 1.00 76.41 524 HIS C C 1
ATOM 23504 O O . HIS C 1 524 ? 247.749 229.582 406.097 1.00 76.41 524 HIS C O 1
ATOM 23518 N N . ASN C 1 525 ? 249.528 230.562 406.914 1.00 80.12 525 ASN C N 1
ATOM 23519 C CA . ASN C 1 525 ? 250.479 229.539 406.704 1.00 80.12 525 ASN C CA 1
ATOM 23520 C C . ASN C 1 525 ? 251.533 229.543 407.770 1.00 80.12 525 ASN C C 1
ATOM 23521 O O . ASN C 1 525 ? 252.568 230.179 407.564 1.00 80.12 525 ASN C O 1
ATOM 23532 N N . ILE C 1 526 ? 251.364 228.892 408.865 1.00 81.70 526 ILE C N 1
ATOM 23533 C CA . ILE C 1 526 ? 252.187 228.759 410.005 1.00 81.70 526 ILE C CA 1
ATOM 23534 C C . ILE C 1 526 ? 252.429 227.328 410.375 1.00 81.70 526 ILE C C 1
ATOM 23535 O O . ILE C 1 526 ? 251.452 226.597 410.558 1.00 81.70 526 ILE C O 1
ATOM 23551 N N . ALA C 1 527 ? 253.680 226.909 410.484 1.00 85.08 527 ALA C N 1
ATOM 23552 C CA . ALA C 1 527 ? 254.001 225.508 410.723 1.00 85.08 527 ALA C CA 1
ATOM 23553 C C . ALA C 1 527 ? 253.729 225.126 412.170 1.00 85.08 527 ALA C C 1
ATOM 23554 O O . ALA C 1 527 ? 254.512 224.408 412.782 1.00 85.08 527 ALA C O 1
#

Nearest PDB structures (foldseek):
  7bjp-assembly1_C  TM=1.002E+00  e=0.000E+00  Calicivirus isolate 2117
  7bjp-assembly1_A  TM=8.496E-01  e=3.296E-86  Calicivirus isolate 2117
  4pb6-assembly1_A  TM=8.257E-01  e=4.929E-46  Feline calicivirus
  3m8l-assembly1_B  TM=7.858E-01  e=4.195E-46  Feline calicivirus
  3zue-assembly1_B  TM=6.738E-01  e=1.841E-37  Rabbit hemorrhagic disease virus

InterPro domains:
  IPR004005 Calicivirus coat protein [PF00915] (151-431)
  IPR029053 Viral coat protein subunit [G3DSA:2.60.120.20] (162-367)
  IPR033703 Picornavirus/Calicivirus coat protein [cd00205] (203-367)

Sequence (1530 aa):
PDITGEEQGVAVATGTQPSAPAMATLATAATGTMPEEWKTFFSYYTTVNWSTTDETGKVLFVQGLSPRMNPFLDHLAKMYTGWSGSMEIRFTISGSGVFGGKLAAVMVPPGIGTEGGTSLLQFPHVLVDARQTEPVIFNIPDIRTVLWHDMHDTLTAHLVILVYNDLLNPYQTSCTVTVETRGGTDFEFHLLKPPSRKMIFGADPSRLIPKKSMFWEGNRLPGEFKGFSIKPLVFQANRHFDCKRQTFGWSTPEHAGVKLNIQRQNLDTEDKTDIGVHLVTGLKTIKSQVPDGWPDYYGRNIILANTTASFGEVSEAMLGTVVPYRVSGKLEWRHLPEIAFANGTAKNSTIVCGKYLTGNFYVGGNFTQQGNVVVYPAFWTSKHGDTKCIGEDEDMVKRIDVLPQAQTTGGNYPIYYVTEFPAAYLPAPRVYNSQLLWTSRLLAQDVYDIGPEALAVFKIKDSAGNWFDIGISCEGFSFVGAPTLPFSSLQFPLEASYVGMASAYNKLQHNIAPSAPAMATLATAATGTMPEEWKTFFSYYTTVNWSTTDETGKVLFVQGLSPRMNPFLDHLAKMYTGWSGSMEIRFTISGSGVFGGKLAAVMVPPGIGTEGGTSLLQFPHVLVDARQTEPVIFNIPDIRTVLWHDMHDTLTAHLVILVYNDLLNPYQNTTTGTSCTVTVETRGGTDFEFHLLKPPSRKMIFGADPSRLIPKKSMFWEGNRLPGEFKGFSIKPLVFQANRHFDCKRQTFGWSTPEHAGVKLNIQRQNLDTEDKTDIGVHLVTGLKTIKSQVPDGWPDYYGRNIILANTTASFGEVSEAMLGTVVPYRVSGKLEWRHLPEIAFANGTAKNSTIVCGKYLTGNFYVGGNFTQQGNVVVYPAFWTSKHGDTKCIGEDEDMVKRIDVLPQAQTTGGNYPIYYVTEFPAAYLPAPRVYNSQLLWTSRLLAQDVYDIGPEALAVFKIKDSAGNWFDIGISCEGFSFVGAPTLPFSSLQFPLEASYVGMASAYNKLQHNIAITGEEQGVAVATGTQPSAPAMATLATAATGTMPEEWKTFFSYYTTVNWSTTDETGKVLFVQGLSPRMNPFLDHLAKMYTGWSGSMEIRFTISGSGVFGGKLAAVMVPPGIGTEGGTSLLQFPHVLVDARQTEPVIFNIPDIRTVLWHDMHDTLTAHLVILVYNDLLNPYQNTTTGTSCTVTVETRGGTDFEFHLLKPPSRKMIFGADPSRLIPKKSMFWEGNRLPGEFKGFSIKPLVFQANRHFDCKRQTFGWSTPEHAGVKLNIQRQNLDTEDKTDIGVHLVTGLKTIKSQVPDGWPDYYGRNIILANTTASFGEVSEAMLGTVVPYRVSGKLEWRHLPEIAFANGTAKNSTIVCGKYLTGNFYVGGNFTQQGNVVVYPAFWTSKHGDTKCIGEDEDMVKRIDVLPQAQTTGGNYPIYYVTEFPAAYLPAPRVYNSQLLWTSRLLAQDVYDIGPEALAVFKIKDSAGNWFDIGISCEGFSFVGAPTLPFSSLQFPLEASYVGMASAYNKLQHNIA

Foldseek 3Di:
DVDDDPDDDDDDDDDDDDPPPVVVVVVCVVPPDDPDPQFPDWAWAFKWKADLPDDFFAWTDKAFDALNRHVVSNVVCLFFFWKFWKKKKWKDWEDDLQKWFKKKKDWAAQVDDQGTDPVRNVPDIDMDINNNPDIDMDMHGWDDPDPIGGRFDSSGIMITITGHGRIDHPDPDMIMMTMIMHGDPPMDGDDGHDRVPDDPPVQDPQQADAFKQVQFAFQQAGFRFDFKDFDQKAWAQALFFFLALDGQHKAALPRFFWWKWWDQDQVDAPPAFFLGKTFIFGPDTPDPRDTHDQRQFWDFFFDTGNPPVHPPTARFAFWWDKDAPDDPDDDPWDDWDTKGWAAADCPHSIHGGFLERPGTIMIGTNGRDIHIMTIHRAEDDHPLVDQDATRPDPGRRHGHDDIDMDGQAQQKTWMWTWGAGHYPSRPRHIHTHQGGSSNSNPSNVDRHDADQQKWFWKWKAAPVRWTWIWTQHSSGIIIGRDSDDPSVPGHSTMGIGTRHMDGNNDGIHTRDD/DDDVVVVVVVCVVPVDDPPCLQPDWAFAAKFKAFLPDDFQDWGDKDFDALCGAVVSVVCVLFFWWKFWWKKKKKDQDDDPQKWFKKKKAKDQFPDDPQTRVVRVPGDIDIDTNRDPGIDMDIRGGDDPDPIDGNQDRRGIMMIITTHGRTDDPDCPVPGDDITMMIMIMHGDPDMDGDGGDDRVDFDPQFDACQQQDDFWQQQWAFQQAGFRFDFKAFDQKDWDQALFFFLAQDGQHKAQLDLPFFKWWWDACPQWFPPDDAFTKTFIFQVDTPDPRDRHHARFFFDAWWARPPHHDDCLVTAWFLKKDKFADPPVDDCPWDDWGIKGKAFDRDNHRIGHDFQERPGTIIIGHNGHDTGMIGIHRAETRHDLPDPDARPPDPRGGYGHPDMDMDGCQQQKTFMWGWGDGHHPNHDRHIHTGFGTSSNSNPSNPIRHSADQQKWWWKWKDADPSWIFIWTAHRSGTTIGFHRCPPRVQGDSGIGIDTRGIDGSNDGTDTDHD/DDADPVGPDDDDDDDDDDCVVVVVVCVVPVDDDPPQQPDWFFQDKWKAKLVDDQFAWTDKDFFALCRGVVSVPCLLWFWWKFWKKKKKKAQDDDPQWWFKKKKAKAAFPDDDQGDNVRVPGDIDMDTSHDGGIDIDIQTFDDPDPIDGNADDGGIMIIMTTNTGGDHPDADPVGMDIIMMTMIIHGDPRMDGDDTDDSVDADPQADDCQQQDPFKQQPWFFQQATFGFDFKDFDQKAWAAALFFFLQLDGQHKAQLPLPFWWWKWAQDFLAPLDPQFQTKTFIAAPDIRDDRDTHNDHQFQAFKDFRGNPNVHPDDASFLAFWAKDAPDDDDDDPFDPFGGKTWDFADHDRGMGGDQLERNGTIMMGHGPDHMGTITIRSAEHHHPVDDQDAARNDPNGGHGHPDMDMDGQALQWTFMWRKRDGYYPRHPPHIHTHQGISSSSNPSNPDNHNADQFKWFKKWKAAPVGWIFIWTQHSRGGITGQHRCQPRVQGHDMIGIGTNGMDGRNDGTDGGGD

Organism: NCBI:txid241631

Solvent-accessible surface area: 68336 Å² total; per-residue (Å²): 160,47,70,24,28,128,152,112,57,147,110,124,84,111,71,124,103,96,74,74,100,59,109,58,93,113,64,79,82,81,96,60,86,118,118,76,70,70,39,81,84,40,9,123,45,7,24,0,20,0,9,62,105,19,130,79,4,53,7,0,0,16,17,18,2,13,0,64,0,1,58,89,2,43,144,37,5,105,68,46,6,0,4,11,7,10,0,29,0,62,0,32,21,72,34,58,54,58,37,20,11,68,0,1,0,1,42,1,11,21,12,5,14,20,70,10,38,93,21,0,23,127,11,95,68,50,80,1,19,5,122,89,134,127,53,38,100,11,72,1,60,24,53,67,17,20,76,27,0,39,18,43,42,78,66,7,5,34,0,0,0,0,0,69,77,62,3,121,36,90,159,214,103,50,7,47,0,31,0,30,0,45,1,1,123,94,15,95,37,55,51,93,10,13,69,87,14,140,35,59,48,24,10,2,14,25,83,1,3,11,99,104,9,132,100,3,59,1,0,4,3,58,19,113,18,53,12,16,26,30,63,93,58,0,6,0,2,1,14,4,14,21,2,67,32,39,17,43,0,0,6,54,17,133,35,52,25,1,79,0,33,1,43,149,108,79,66,124,29,76,153,144,51,7,22,9,1,3,54,10,60,15,75,117,52,74,77,39,121,4,1,12,6,0,5,4,4,0,3,112,92,8,89,9,41,109,6,62,98,80,41,73,13,82,42,7,0,0,13,0,74,20,63,40,68,184,72,131,58,202,85,126,14,135,174,45,31,62,0,5,0,2,1,9,62,37,160,106,12,31,2,74,1,26,69,117,3,127,19,90,12,22,0,5,0,80,8,68,64,117,18,51,0,8,0,88,18,26,66,3,8,13,124,145,67,33,98,93,24,1,0,35,33,84,80,39,0,0,45,52,15,48,36,19,111,10,93,59,43,32,26,2,58,0,0,3,2,12,1,76,4,73,17,39,129,7,98,58,31,74,0,17,0,0,2,0,41,105,3,0,87,4,3,16,110,38,32,0,64,9,12,112,86,22,10,0,7,2,4,1,39,13,77,49,2,3,3,1,8,0,0,4,10,32,97,2,2,0,11,2,1,6,83,107,20,62,26,112,53,16,77,154,77,5,103,9,38,14,63,7,46,39,37,5,42,30,95,10,29,43,7,23,53,194,82,48,110,53,121,59,86,119,59,81,85,92,102,63,78,127,103,69,82,88,104,89,87,37,12,106,26,7,28,11,62,0,20,29,76,14,114,90,2,86,48,19,3,14,23,14,4,15,4,16,12,2,67,94,8,34,133,34,3,70,61,51,0,0,4,12,12,29,0,23,3,57,6,48,13,77,23,50,68,80,35,22,9,66,6,0,7,0,66,1,3,15,10,5,8,18,108,33,11,106,37,0,35,103,12,70,39,28,18,5,11,0,118,35,124,108,57,20,88,35,103,7,42,29,54,68,38,36,67,20,5,42,28,53,51,27,71,4,1,15,6,0,7,0,0,81,79,60,2,125,30,86,136,125,153,98,88,96,65,40,66,7,69,3,30,0,34,0,52,7,5,125,102,21,107,27,74,34,98,12,6,81,107,7,82,25,47,98,1,10,43,5,26,140,0,12,13,132,94,5,129,113,3,66,3,0,11,10,62,21,93,9,80,18,16,20,42,64,92,60,0,10,0,0,4,21,3,13,28,2,45,104,72,29,64,0,1,5,44,14,104,44,45,19,0,59,1,41,1,52,119,79,120,120,9,10,153,101,70,113,11,37,5,13,2,15,8,62,7,84,87,70,98,55,100,125,4,0,29,8,0,9,5,10,13,5,79,82,10,101,4,37,107,0,92,78,101,12,61,122,3,48,14,0,3,10,0,62,21,64,41,70,165,55,119,49,192,95,128,23,123,172,34,72,64,0,1,0,4,5,0,96,34,185,58,14,22,7,82,53,15,106,103,13,108,19,50,3,15,0,3,0,93,6,65,61,96,18,42,1,12,0,94,21,26,68,15,6,10,107,153,50,22,131,88,27,3,0,44,29,78,83,37,1,8,40,41,112,54,33,22,93,12,107,62,50,48,34,1,52,0,1,4,8,13,2,79,10,69,4,47,138,18,110,66,41,68,0,10,0,1,4,2,33,99,2,0,101,1,0,24,116,26,20,10,14,6,12,111,55,6,7,0,8,2,11,2,83,17,58,94,54,6,15,0,11,3,0,5,12,32,90,1,2,3,6,0,0,16,57,111,15,62,32,114,44,33,67,90,81,5,83,4,33,30,14,1,29,21,6,11,96,14,120,6,42,68,19,22,106,166,46,11,100,90,175,48,110,89,135,95,136,62,122,166,120,97,61,112,61,121,60,91,129,56,87,84,80,81,70,90,121,119,96,77,87,88,92,91,36,17,122,29,7,27,13,82,0,18,34,113,15,122,63,1,90,38,15,3,25,21,11,8,17,4,15,9,2,72,81,8,16,131,34,1,61,69,48,11,0,7,8,12,4,0,13,0,75,4,35,14,89,24,52,61,76,25,19,14,73,2,0,7,4,50,0,12,10,4,6,16,37,146,21,28,91,29,0,22,108,5,90,45,41,21,7,16,1,100,27,117,133,50,19,91,26,74,0,55,27,47,80,34,34,65,36,8,38,27,50,68,53,69,7,0,15,3,0,8,0,0,72,69,45,0,115,40,95,132,106,102,136,133,100,44,46,62,7,66,1,35,0,22,0,52,7,13,129,81,28,103,37,38,43,95,12,18,92,92,19,80,21,20,70,0,9,32,6,20,130,0,5,14,127,118,8,158,122,4,75,5,2,8,27,39,28,102,23,68,21,16,24,32,48,100,48,0,6,0,0,1,7,1,19,30,3,108,106,88,35,87,5,0,4,54,14,100,44,64,10,0,36,0,41,3,67,155,102,84,112,5,85,89,56,188,60,9,30,1,7,6,60,10,59,39,77,108,56,98,123,63,139,2,2,11,7,0,10,4,16,11,7,175,56,9,66,2,40,109,4,70,91,77,52,57,48,50,26,5,12,0,24,0,53,27,58,48,106,89,138,108,43,188,86,98,9,167,178,29,38,67,0,2,2,2,2,7,84,35,126,90,24,33,1,64,12,50,57,61,10,123,25,80,19,20,0,0,3,11,144,31,72,110,8,72,2,15,0,102,12,36,62,16,7,1,96,135,39,48,110,121,21,8,0,37,38,76,59,32,0,1,31,34,82,30,15,9,58,4,58,49,23,44,36,0,60,0,0,1,2,11,2,57,17,74,21,20,150,11,92,66,36,46,0,13,1,0,0,1,10,62,0,0,96,34,0,23,141,25,26,12,19,9,18,89,40,2,4,0,12,2,34,0,81,6,57,102,43,34,24,0,20,0,0,0,11,34,54,0,2,1,8,0,1,10,64,117,12,64,29,114,52,27,90,134,72,7,62,3,42,21,23,0,30,24,17,9,51,17,122,10,46,63,60,22,108